Protein AF-A0A812RB59-F1 (afdb_monomer)

Secondary structure (DSSP, 8-state):
-HHHHHHHHHTTS---PPP-EEEEEEE-SEETTTEEEBTTT--EESHHHHHHHHHHHHSTTTEEEEEEE--HHHHEE-GGG-EE-HHHHTTS-SEESS-EEESSTHHHHEEEPPBS-SSPPPEEEEEEEETTEESS-TT---TT-EEEEEE-S-BTTB---SS-HHHHHT-EETTTTEEPPS--EEEEEEHHHHHHHHHHTTS-SEEEEEHHHHHHTS--SSB--SS-TTTT--BTTTEEEE----STTEEEEEBS-EEETTS-HHHHHHHHHHHHHTSHHHHHHHHHTT-TTTSPP-TTS-SS-----GGGS-TTT--SSSTTSEEPPPP-----------------S--SSTTTTHHHHTTS--TTSTTSSSS------------------------------------------------SSSSSTTSSSS---------EEEEEEE-SEETTTEEE-TTT--EESHHHHHHHHHHHHSTTTEEEEEEE--HHHHEE-GGG-EE-HHHHTTSSSEESS-EEESSTHHHHEEEPPBSS-S---EEEEEEEETTEESS-TT---TT-EEEEEE-SS-TT----SS-TTHHHH-EETTTTEEPPS--EEEEEESHHHHHHHHHTTS-SEEE--HHHHHHTS--SSS--SS-TTTTTTBTTTEEEEEEEE-TTEEEEEBS-EEETTS-HHHHHHHHHHHHHTSHHHHHHHHHTT-TTTSPP-TTS-SS-----GGGS-TTT--SSSTTSBPPPPP---------------------------S-TTSGGGTTTS--S--PPP-EEEEEEE-SSSTTTSEE-TTT--EESHHHHHHHHHHHHSTTTEEEEEEE--HHHHEE-GGG-EE-HHHHTTS-SEESS-EEESSTHHHHEEEPPBS-SSPPPEEEEEEEETTEESS-TT---TT-EEEEEE-SSBTTB---SS-GGGGGT-EETTTTEEPPS-SEEEEEESHHHHHHHHHHTS-SEEEEEHHHHHHTT--SSS---S-TTTTTTBTTTEEEEE--TTTTEEEEEBS-EEETTS-HHHHHHHHHHHHHTSHHHHHHHHHTT-TTTSPP-TTS-SS-----GGGS-TTT--SSSTTSEEPPPP---------------SSSSSSSSSHHHHTS--

Radius of gyration: 36.66 Å; Cα contacts (8 Å, |Δi|>4): 2243; chains: 1; bounding box: 124×89×121 Å

Mean predicted aligned error: 21.42 Å

pLDDT: mean 76.42, std 22.03, range [22.69, 98.5]

Sequence (1145 aa):
MAQKLGLLLALQVLTASAAVTSYTFGQDIDYPPYASKNATSGELTGFAVELVKAMNAHCSATLNITVVETRWSDCWSSAGGGSLGALLDNGTLDACMTYTHTQGIRNDFADFSIGILDVNKAAGLLTLLENGMPKVDGHSDLNGKTVVDVGGWVLPSDKSNAPTADGLDFVTNKCLDQKYSSNYTLVVGDGNDAAMTMLRNGAADAMFVYADQAKNYQCDGTMVAAWNCTLWQGFGTEYAYVQTGQFGYVVNGTTLALSKKGTGVPEAINSCLAEVMATEAYYNACVKYDLVDSCYVNSFFPSSGIVIHEYNKETDEHSGDCSSGYCPCPATTTPTSTSLAQGFSIKALMGATLSFFVALLLKYIPASLLPIVNRIAESLPNRYVVAVDYQRGGKTAFTQPELAMPSGDFAAERGHRSHCSRAMAQKLGLLLALQVLTASAAVTSYTFGQDIDYPPYASKNATSGELTGFAVELVKAMNAHCSATLNITVVETRWSDCWSSAGGGSLGALLDNGTLDACMTYTHTQGIRNDFADFSIGILDVNKAAGLLTLLENGMPKVDGHSDLNGKTVVDVGGWVLPSDKSNAPTADGLDFVTNKCLDQKYSSNYTLVVGDGNDAAMTMLRNGAADAMFVYADQAKNYQCDGTMVAAWNCTLWQGFGTEYAYVQTGQFGYVVNGTTLALSKKGTGVPEAINSCLAEVMATEAYYNACVKYDLVDSCYVNSFFPSSGIVIHEYNKETDEHSGDCSSGYCPCPATTTPTSTSLAQGFSIKALMGHRSHCSRAMAQKLTLLLALQVLTASAAVTSYTFGQDIDYPPYASKNATSGELTGFAVELVKAMNAHCSATLNITVVETRWSDCWSSAGGGSLGALLDNGTLDACMTYTHTQGIRNDFADFSIGILDVNKAAGLLTLLENGMPKVDGHSDLNGKTVVDVGGWVLPSDKSNAPTADGLDFVTNKCLDQKYSSNYTLVVGDGNDAAMTMLRNGAADAMFVYADQAKNYQCDGTMVAAWNCTLWQGFGTEYAYVQTGQFGYVVNGTTLALSKKGTGVPEAINSCLAEVMATEAYYNACVKYDLVDSCYVNSFFPGSGIVIHEYNKETDEHSGDCSSGYCPCPATTTPTSTSLAQGFSIKALMGATLSFFVALLLA

Solvent-accessible surface area (backbone atoms only — not comparable to full-atom values): 66004 Å² total; per-residue (Å²): 112,72,74,65,56,55,56,61,63,64,73,74,76,80,78,79,73,66,76,57,47,70,46,37,32,30,35,49,48,72,50,68,59,47,23,22,34,40,65,84,80,68,45,81,35,33,45,56,50,51,50,48,53,44,34,39,64,74,36,52,73,49,37,40,70,46,81,41,87,33,56,53,44,36,46,32,26,46,64,95,80,53,46,68,3,66,36,32,68,71,61,76,22,58,24,27,47,68,42,64,39,44,61,65,74,57,65,80,53,33,41,62,27,62,46,68,30,61,54,53,73,29,38,27,35,37,16,45,35,59,97,63,39,58,73,52,48,31,77,57,44,47,65,77,34,34,35,20,31,30,28,6,71,61,50,106,87,54,41,14,77,49,80,50,84,67,38,59,76,43,26,42,20,67,59,68,78,35,60,55,48,91,53,43,45,81,43,70,16,62,5,66,62,40,21,51,48,31,38,75,72,62,77,16,53,25,29,49,45,50,44,55,55,72,57,61,47,45,70,85,76,78,58,51,72,81,61,62,45,76,80,42,59,46,65,23,70,49,26,30,35,26,51,32,24,62,54,63,33,48,75,48,22,38,11,59,30,42,21,47,53,91,68,58,56,37,77,72,41,39,64,51,49,53,56,39,52,64,35,61,67,37,46,52,37,24,60,73,56,77,30,65,63,30,36,62,85,39,90,70,53,75,91,63,83,73,76,71,48,81,51,72,54,58,48,82,72,42,74,79,67,24,62,85,20,50,32,33,54,71,82,84,78,77,80,82,81,81,86,82,90,83,89,85,90,79,98,70,85,89,92,84,68,73,74,64,60,62,66,59,66,75,73,77,72,76,97,82,69,86,88,80,85,84,76,77,82,82,80,86,86,88,86,84,91,80,90,87,82,92,84,82,86,80,87,86,85,82,91,88,88,88,86,88,84,85,86,88,84,89,85,86,86,89,83,84,87,76,91,79,83,92,87,86,89,83,83,74,89,79,76,83,84,80,76,90,72,82,77,76,65,73,59,48,71,44,39,32,29,33,47,50,68,53,71,57,46,26,21,39,39,73,84,79,68,45,82,35,35,43,55,52,53,49,48,54,46,35,38,64,74,36,53,74,48,36,42,71,44,81,43,85,39,54,49,41,36,45,33,25,48,61,97,78,52,48,67,3,67,36,30,68,70,59,77,21,58,24,27,46,68,43,62,39,47,58,61,68,58,65,78,54,32,39,64,28,63,52,69,24,39,86,50,75,12,28,36,35,39,16,45,36,58,96,61,39,57,74,50,46,37,79,58,44,48,66,78,35,34,37,21,30,24,29,2,53,73,49,105,87,44,51,8,69,53,74,57,80,68,29,59,77,50,26,53,40,75,67,69,76,36,59,53,48,87,54,44,45,81,44,72,16,68,7,68,64,42,20,50,48,30,39,75,73,60,77,14,54,27,29,49,46,50,36,55,54,71,57,66,50,44,69,86,76,81,60,60,71,83,63,63,45,74,78,46,59,48,63,23,70,48,26,30,34,25,44,37,32,37,45,57,29,53,73,45,15,35,14,59,29,41,22,45,53,91,67,57,56,38,75,71,41,37,66,52,49,55,57,39,50,62,35,62,68,39,48,51,40,24,60,74,55,77,31,63,69,38,38,66,85,39,93,72,55,71,88,67,79,73,74,71,51,76,41,58,34,43,25,80,76,44,75,78,66,23,62,86,20,51,27,33,47,67,81,81,78,70,85,76,77,89,79,91,81,88,88,87,90,84,94,82,86,88,80,90,86,82,88,88,92,88,88,73,93,82,67,66,88,72,62,79,82,76,69,95,64,83,86,69,66,75,57,48,69,43,40,31,30,34,46,58,81,53,71,61,48,24,21,48,40,83,84,81,68,46,81,34,36,46,56,50,52,49,47,53,47,36,38,66,74,36,54,68,49,37,41,71,45,79,41,85,37,56,56,41,35,47,32,25,52,62,96,82,54,45,68,4,66,35,30,69,72,60,77,22,58,26,26,46,68,42,64,40,45,58,58,73,59,65,80,50,33,40,62,28,63,47,68,26,62,48,54,69,26,32,28,32,39,16,45,37,60,98,62,39,57,75,49,44,33,76,56,45,45,66,77,34,34,36,18,27,29,30,2,70,70,49,105,86,48,51,8,69,52,82,56,67,71,34,51,66,62,16,39,25,67,58,66,79,37,55,36,47,84,53,43,45,81,45,72,15,65,8,66,64,42,19,51,45,30,37,75,73,63,76,15,57,26,27,50,46,48,40,58,56,71,59,66,48,48,57,94,76,88,68,76,71,90,64,60,42,79,79,42,58,44,64,24,69,49,25,31,34,29,46,25,23,46,56,64,40,55,74,44,21,35,13,60,32,40,22,45,55,92,69,58,54,37,75,70,43,40,63,54,50,55,56,41,52,65,35,61,69,39,50,52,43,23,60,74,60,78,29,64,63,32,35,61,87,41,95,74,54,73,96,72,80,75,68,72,52,78,52,75,50,55,38,82,72,41,76,78,66,22,62,86,18,48,28,32,49,69,79,81,75,70,80,76,77,76,79,89,80,84,84,92,74,97,82,80,86,92,77,79,78,76,68,65,68,60,60,71,76,77,111

Foldseek 3Di:
DVVVVVVVVVVPPPPPQAPADEFEEEAEAADPQAWHAFPPPRDIHHLLVLLLVLLCVQVVSHYHYHYDYDFQQLAKAPPPNIAGHVCQVVVVGQWYFFDFAFDPDLVVWWDFAFAQWPQFFFKFKKAWDDVLAGLQALPALQAAFEEEEFFGDDDPPGTDDDCDPVLLQLWAFPLVSGRRDPRHHYDYAPGDQRNLVCRVVVVGRIYIGTLVCLPVLCDPPRGDHPDDNVSSPQQLHTIATHRGGDDSGGDRHTGGTIHTPPSCPNVSCNVSSLVSLQDPSSVVSCVVRVNLVTGDDHLNRDPPDDDDDPSRDDLQPDDDSSNVRYDHHDDDDDDDDDDDDDDDDDDDDDDPDPVPVVVVVVPPDDPPPPPPPPDDDDDDDDYDDDDDDDDDDDDDDDDDDDDDDDDDDDDDDDDDDDDDDDDDDDPPPPPPPPPPDDPQADADEFEEEAEAADPQAWHAFPPPRDIHHLLVLLLVLLCVQVVSHYHYHYDYDDPQLAKAPPPNIDGHVCQSNVVGQFYFFDFAFDDDLVVWWDFAAAQWFLQFKKAKKAWDDVLHGLQALPALQAAFEEEEEFAPDDPVGTHDDLHPVLLQQWASPLVRHRRDPRHHYDYANHPQRNLVCRVVVVGRIYIGTLVCLVVLCDPPRHDHPDDNVSSPQQLHTMATAFAQGSRRGNGGTTGTIHTPPSCPNVSCNVSSVVSLQDPSSVVSCVVRVNLVTGDDHPNRDPPDDDDDPRRDGQQPDDDSSNVRHHHHDPDCPPDDDDDDDDDDDDDDDDDDDDDDDDPPPPPPPVVPPPPDDPQAPADEFEEEFEAADPQAWHADPPPRDIHHLLVLLLVLLCVQVVSHYHYHYDYDFPQLQKAPPPNIAGHVCQVVVVGQWYFFDFAWPDDLVVWWDFAFAQWPFAWFKFKKAWDDVLHGLQALPALQAAFEEEEFFAPDDPVGTHDDLDPVLQQQFQFQLNSHRRDPRHHYDYANGDQRRLVCRVVVVGRIYMHTLVCLVPLCCPPRGDHPDDNVSSPQQLHTMATRGTRTRRTGDRHTGGTIHTPPSCPSVSCNVSSVVSLQDPSSVVSCVVRVNLLTGDDHPNRDPDDDDQDPSSDDLCPDDDSSNVRHHHHPDPPPPPPPPPDDDDDPDDPPPPPPPPVVVVVPD

Structure (mmCIF, N/CA/C/O backbone):
data_AF-A0A812RB59-F1
#
_entry.id   AF-A0A812RB59-F1
#
loop_
_atom_site.group_PDB
_atom_site.id
_atom_site.type_symbol
_atom_site.label_atom_id
_atom_site.label_alt_id
_atom_site.label_comp_id
_atom_site.label_asym_id
_atom_site.label_entity_id
_atom_site.label_seq_id
_atom_site.pdbx_PDB_ins_code
_atom_site.Cartn_x
_atom_site.Cartn_y
_atom_site.Cartn_z
_atom_site.occupancy
_atom_site.B_iso_or_equiv
_atom_site.auth_seq_id
_atom_site.auth_comp_id
_atom_site.auth_asym_id
_atom_site.auth_atom_id
_atom_site.pdbx_PDB_model_num
ATOM 1 N N . MET A 1 1 ? 23.627 7.809 -60.919 1.00 45.88 1 MET A N 1
ATOM 2 C CA . MET A 1 1 ? 22.149 7.871 -61.028 1.00 45.88 1 MET A CA 1
ATOM 3 C C . MET A 1 1 ? 21.473 6.549 -60.674 1.00 45.88 1 MET A C 1
ATOM 5 O O . MET A 1 1 ? 20.635 6.590 -59.789 1.00 45.88 1 MET A O 1
ATOM 9 N N . ALA A 1 2 ? 21.848 5.398 -61.254 1.00 41.81 2 ALA A N 1
ATOM 10 C CA . ALA A 1 2 ? 21.181 4.107 -60.988 1.00 41.81 2 ALA A CA 1
ATOM 11 C C . ALA A 1 2 ? 20.983 3.755 -59.490 1.00 41.81 2 ALA A C 1
ATOM 13 O O . ALA A 1 2 ? 19.889 3.360 -59.102 1.00 41.81 2 ALA A O 1
ATOM 14 N N . GLN A 1 3 ? 21.979 3.997 -58.626 1.00 40.25 3 GLN A N 1
ATOM 15 C CA . GLN A 1 3 ? 21.856 3.762 -57.174 1.00 40.25 3 GLN A CA 1
ATOM 16 C C . GLN A 1 3 ? 20.818 4.651 -56.459 1.00 40.25 3 GLN A C 1
ATOM 18 O O . GLN A 1 3 ? 20.258 4.220 -55.459 1.00 40.25 3 GLN A O 1
ATOM 23 N N . LYS A 1 4 ? 20.508 5.858 -56.963 1.00 42.81 4 LYS A N 1
ATOM 24 C CA . LYS A 1 4 ? 19.442 6.701 -56.383 1.00 42.81 4 LYS A CA 1
ATOM 25 C C . LYS A 1 4 ? 18.036 6.250 -56.793 1.00 42.81 4 LYS A C 1
ATOM 27 O O . LYS A 1 4 ? 17.092 6.552 -56.079 1.00 42.81 4 LYS A O 1
ATOM 32 N N . LEU A 1 5 ? 17.896 5.523 -57.905 1.00 43.53 5 LEU A N 1
ATOM 33 C CA . LEU A 1 5 ? 16.599 5.004 -58.351 1.00 43.53 5 LEU A CA 1
ATOM 34 C C . LEU A 1 5 ? 16.226 3.701 -57.622 1.00 43.53 5 LEU A C 1
ATOM 36 O O . LEU A 1 5 ? 15.067 3.508 -57.276 1.00 43.53 5 LEU A O 1
ATOM 40 N N . GLY A 1 6 ? 17.215 2.850 -57.316 1.00 42.03 6 GLY A N 1
ATOM 41 C CA . GLY A 1 6 ? 17.001 1.645 -56.503 1.00 42.03 6 GLY A CA 1
ATOM 42 C C . GLY A 1 6 ? 16.567 1.943 -55.063 1.00 42.03 6 GLY A C 1
ATOM 43 O O . GLY A 1 6 ? 15.746 1.215 -54.515 1.00 42.03 6 GLY A O 1
ATOM 44 N N . LEU A 1 7 ? 17.055 3.042 -54.474 1.00 42.84 7 LEU A N 1
ATOM 45 C CA . LEU A 1 7 ? 16.700 3.429 -53.104 1.00 42.84 7 LEU A CA 1
ATOM 46 C C . LEU A 1 7 ? 15.263 3.974 -52.983 1.00 42.84 7 LEU A C 1
ATOM 48 O O . LEU A 1 7 ? 14.645 3.793 -51.942 1.00 42.84 7 LEU A O 1
ATOM 52 N N . LEU A 1 8 ? 14.706 4.588 -54.039 1.00 39.50 8 LEU A N 1
ATOM 53 C CA . LEU A 1 8 ? 13.307 5.041 -54.031 1.00 39.50 8 LEU A CA 1
ATOM 54 C C . LEU A 1 8 ? 12.297 3.898 -54.226 1.00 39.50 8 LEU A C 1
ATOM 56 O O . LEU A 1 8 ? 11.218 3.968 -53.652 1.00 39.50 8 LEU A O 1
ATOM 60 N N . LEU A 1 9 ? 12.625 2.847 -54.992 1.00 42.53 9 LEU A N 1
ATOM 61 C CA . LEU A 1 9 ? 11.716 1.698 -55.153 1.00 42.53 9 LEU A CA 1
ATOM 62 C C . LEU A 1 9 ? 11.728 0.743 -53.947 1.00 42.53 9 LEU A C 1
ATOM 64 O O . LEU A 1 9 ? 10.727 0.083 -53.691 1.00 42.53 9 LEU A O 1
ATOM 68 N N . ALA A 1 10 ? 12.827 0.674 -53.190 1.00 43.31 10 ALA A N 1
ATOM 69 C CA . ALA A 1 10 ? 12.895 -0.143 -51.975 1.00 43.31 10 ALA A CA 1
ATOM 70 C C . ALA A 1 10 ? 12.082 0.442 -50.800 1.00 43.31 10 ALA A C 1
ATOM 72 O O . ALA A 1 10 ? 11.704 -0.294 -49.894 1.00 43.31 10 ALA A O 1
ATOM 73 N N . LEU A 1 11 ? 11.777 1.746 -50.827 1.00 37.28 11 LEU A N 1
ATOM 74 C CA . LEU A 1 11 ? 11.075 2.456 -49.750 1.00 37.28 11 LEU A CA 1
ATO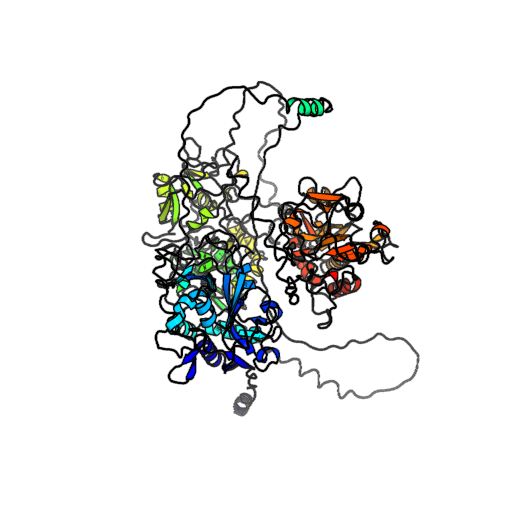M 75 C C . LEU A 1 11 ? 9.533 2.363 -49.834 1.00 37.28 11 LEU A C 1
ATOM 77 O O . LEU A 1 11 ? 8.844 3.018 -49.063 1.00 37.28 11 LEU A O 1
ATOM 81 N N . GLN A 1 12 ? 8.980 1.575 -50.767 1.00 40.56 12 GLN A N 1
ATOM 82 C CA . GLN A 1 12 ? 7.527 1.450 -50.994 1.00 40.56 12 GLN A CA 1
ATOM 83 C C . GLN A 1 12 ? 6.941 0.050 -50.709 1.00 40.56 12 GLN A C 1
ATOM 85 O O . GLN A 1 12 ? 5.789 -0.194 -51.053 1.00 40.56 12 GLN A O 1
ATOM 90 N N . VAL A 1 13 ? 7.701 -0.884 -50.115 1.00 41.31 13 VAL A N 1
ATOM 91 C CA . VAL A 1 13 ? 7.283 -2.308 -50.008 1.00 41.31 13 VAL A CA 1
ATOM 92 C C . VAL A 1 13 ? 7.338 -2.876 -48.573 1.00 41.31 13 VAL A C 1
ATOM 94 O O . VAL A 1 13 ? 7.102 -4.061 -48.371 1.00 41.31 13 VAL A O 1
ATOM 97 N N . LEU A 1 14 ? 7.601 -2.052 -47.551 1.00 41.84 14 LEU A N 1
ATOM 98 C CA . LEU A 1 14 ? 7.618 -2.484 -46.139 1.00 41.84 14 LEU A CA 1
ATOM 99 C C . LEU A 1 14 ? 6.769 -1.585 -45.227 1.00 41.84 14 LEU A C 1
ATOM 101 O O . LEU A 1 14 ? 7.211 -1.127 -44.180 1.00 41.84 14 LEU A O 1
ATOM 105 N N . THR A 1 15 ? 5.510 -1.388 -45.614 1.00 42.91 15 THR A N 1
ATOM 106 C CA . THR A 1 15 ? 4.421 -1.065 -44.680 1.00 42.91 15 THR A CA 1
ATOM 107 C C . THR A 1 15 ? 3.521 -2.291 -44.552 1.00 42.91 15 THR A C 1
ATOM 109 O O . THR A 1 15 ? 2.441 -2.349 -45.141 1.00 42.91 15 THR A O 1
ATOM 112 N N . ALA A 1 16 ? 3.984 -3.303 -43.816 1.00 45.66 16 ALA A N 1
ATOM 113 C CA . ALA A 1 16 ? 3.060 -4.276 -43.251 1.00 45.66 16 ALA A CA 1
ATOM 114 C C . ALA A 1 16 ? 2.273 -3.529 -42.168 1.00 45.66 16 ALA A C 1
ATOM 116 O O . ALA A 1 16 ? 2.843 -3.172 -41.139 1.00 45.66 16 ALA A O 1
ATOM 117 N N . SER A 1 17 ? 1.006 -3.209 -42.433 1.00 50.41 17 SER A N 1
ATOM 118 C CA . SER A 1 17 ? 0.134 -2.643 -41.406 1.00 50.41 17 SER A CA 1
ATOM 119 C C . SER A 1 17 ? 0.045 -3.642 -40.259 1.00 50.41 17 SER A C 1
ATOM 121 O O . SER A 1 17 ? -0.307 -4.801 -40.502 1.00 50.41 17 SER A O 1
ATOM 123 N N . ALA A 1 18 ? 0.326 -3.201 -39.031 1.00 57.66 18 ALA A N 1
ATOM 124 C CA . ALA A 1 18 ? -0.147 -3.924 -37.860 1.00 57.66 18 ALA A CA 1
ATOM 125 C C . ALA A 1 18 ? -1.654 -4.162 -38.043 1.00 57.66 18 ALA A C 1
ATOM 127 O O . ALA A 1 18 ? -2.373 -3.276 -38.515 1.00 57.66 18 ALA A O 1
ATOM 128 N N . ALA A 1 19 ? -2.118 -5.382 -37.776 1.00 74.44 19 ALA A N 1
ATOM 129 C CA . ALA A 1 19 ? -3.544 -5.652 -37.827 1.00 74.44 19 ALA A CA 1
ATOM 130 C C . ALA A 1 19 ? -4.200 -4.871 -36.684 1.00 74.44 19 ALA A C 1
ATOM 132 O O . ALA A 1 19 ? -3.809 -5.043 -35.534 1.00 74.44 19 ALA A O 1
ATOM 133 N N . VAL A 1 20 ? -5.157 -4.001 -37.010 1.00 88.06 20 VAL A N 1
ATOM 134 C CA . VAL A 1 20 ? -5.926 -3.260 -36.006 1.00 88.06 20 VAL A CA 1
ATOM 135 C C . VAL A 1 20 ? -6.795 -4.263 -35.256 1.00 88.06 20 VAL A C 1
ATOM 137 O O . VAL A 1 20 ? -7.718 -4.843 -35.838 1.00 88.06 20 VAL A O 1
ATOM 140 N N . THR A 1 21 ? -6.496 -4.483 -33.978 1.00 93.19 21 THR A N 1
ATOM 141 C CA . THR A 1 21 ? -7.306 -5.337 -33.110 1.00 93.19 21 THR A CA 1
ATOM 142 C C . THR A 1 21 ? -8.652 -4.659 -32.900 1.00 93.19 21 THR A C 1
ATOM 144 O O . THR A 1 21 ? -8.713 -3.470 -32.585 1.00 93.19 21 THR A O 1
ATOM 147 N N . SER A 1 22 ? -9.740 -5.393 -33.129 1.00 96.44 22 SER A N 1
ATOM 148 C CA . SER A 1 22 ? -11.097 -4.865 -32.994 1.00 96.44 22 SER A CA 1
ATOM 149 C C . SER A 1 22 ? -11.842 -5.562 -31.868 1.00 96.44 22 SER A C 1
ATOM 151 O O . SER A 1 22 ? -11.791 -6.786 -31.793 1.00 96.44 22 SER A O 1
ATOM 153 N N . TYR A 1 23 ? -12.557 -4.780 -31.061 1.00 98.06 23 TYR A N 1
ATOM 154 C CA . TYR A 1 23 ? -13.388 -5.258 -29.956 1.00 98.06 23 TYR A CA 1
ATOM 155 C C . TYR A 1 23 ? -14.808 -4.689 -30.048 1.00 98.06 23 TYR A C 1
ATOM 157 O O . TYR A 1 23 ? -15.018 -3.602 -30.590 1.00 98.06 23 TYR A O 1
ATOM 165 N N . THR A 1 24 ? -15.774 -5.404 -29.483 1.00 98.44 24 THR A N 1
ATOM 166 C CA . THR A 1 24 ? -17.179 -5.017 -29.349 1.00 98.44 24 THR A CA 1
ATOM 167 C C . THR A 1 24 ? -17.507 -4.873 -27.869 1.00 98.44 24 THR A C 1
ATOM 169 O O . THR A 1 24 ? -17.518 -5.859 -27.133 1.00 98.44 24 THR A O 1
ATOM 172 N N . PHE A 1 25 ? -17.744 -3.641 -27.423 1.00 98.31 25 PHE A N 1
ATOM 173 C CA . PHE A 1 25 ? -18.045 -3.326 -26.030 1.00 98.31 25 PHE A CA 1
ATOM 174 C C . PHE A 1 25 ? -19.545 -3.078 -25.844 1.00 98.31 25 PHE A C 1
ATOM 176 O O . PHE A 1 25 ? -20.143 -2.281 -26.570 1.00 98.31 25 PHE A O 1
ATOM 183 N N . GLY A 1 26 ? -20.146 -3.746 -24.861 1.00 97.06 26 GLY A N 1
ATOM 184 C CA . GLY A 1 26 ? -21.536 -3.533 -24.466 1.00 97.06 26 GLY A CA 1
ATOM 185 C C . GLY A 1 26 ? -21.689 -2.351 -23.508 1.00 97.06 26 GLY A C 1
ATOM 186 O O . GLY A 1 26 ? -20.922 -2.212 -22.554 1.00 97.06 26 GLY A O 1
ATOM 187 N N . GLN A 1 27 ? -22.698 -1.514 -23.738 1.00 93.69 27 GLN A N 1
ATOM 188 C CA . GLN A 1 27 ? -23.095 -0.434 -22.835 1.00 93.69 27 GLN A CA 1
ATOM 189 C C . GLN A 1 27 ? -24.631 -0.326 -22.763 1.00 93.69 27 GLN A C 1
ATOM 191 O O . GLN A 1 27 ? -25.301 -0.349 -23.798 1.00 93.69 27 GLN A O 1
ATOM 196 N N . ASP A 1 28 ? -25.166 -0.112 -21.558 1.00 89.50 28 ASP A N 1
ATOM 197 C CA . ASP A 1 28 ? -26.581 0.218 -21.330 1.00 89.50 28 ASP A CA 1
ATOM 198 C C . ASP A 1 28 ? -26.848 1.745 -21.383 1.00 89.50 28 ASP A C 1
ATOM 200 O O . ASP A 1 28 ? -25.983 2.548 -21.749 1.00 89.50 28 ASP A O 1
ATOM 204 N N . ILE A 1 29 ? -28.070 2.182 -21.082 1.00 87.81 29 ILE A N 1
ATOM 205 C CA . ILE A 1 29 ? -28.559 3.536 -21.398 1.00 87.81 29 ILE A CA 1
ATOM 206 C C . ILE A 1 29 ? -29.135 4.307 -20.205 1.00 87.81 29 ILE A C 1
ATOM 208 O O . ILE A 1 29 ? -29.661 5.409 -20.389 1.00 87.81 29 ILE A O 1
ATOM 212 N N . ASP A 1 30 ? -29.063 3.738 -19.009 1.00 79.44 30 ASP A N 1
ATOM 213 C CA . ASP A 1 30 ? -29.810 4.179 -17.833 1.00 79.44 30 ASP A CA 1
ATOM 214 C C . ASP A 1 30 ? -28.939 4.543 -16.621 1.00 79.44 30 ASP A C 1
ATOM 216 O O . ASP A 1 30 ? -29.489 4.942 -15.599 1.00 79.44 30 ASP A O 1
ATOM 220 N N . TYR A 1 31 ? -27.604 4.539 -16.752 1.00 83.00 31 TYR A N 1
ATOM 221 C CA . TYR A 1 31 ? -26.667 4.911 -15.684 1.00 83.00 31 TYR A CA 1
ATOM 222 C C . TYR A 1 31 ? -25.943 6.254 -15.948 1.00 83.00 31 TYR A C 1
ATOM 224 O O . TYR A 1 31 ? -24.748 6.282 -16.271 1.00 83.00 31 TYR A O 1
ATOM 232 N N . PRO A 1 32 ? -26.630 7.406 -15.814 1.00 84.00 32 PRO A N 1
ATOM 233 C CA . PRO A 1 32 ? -26.018 8.716 -16.002 1.00 84.00 32 PRO A CA 1
ATOM 234 C C . PRO A 1 32 ? -25.037 9.079 -14.867 1.00 84.00 32 PRO A C 1
ATOM 236 O O . PRO A 1 32 ? -25.250 8.677 -13.720 1.00 84.00 32 PRO A O 1
ATOM 239 N N . PRO A 1 33 ? -24.001 9.893 -15.152 1.00 89.44 33 PRO A N 1
ATOM 240 C CA . PRO A 1 33 ? -23.611 10.416 -16.469 1.00 89.44 33 PRO A CA 1
ATOM 241 C C . PRO A 1 33 ? -22.730 9.447 -17.293 1.00 89.44 33 PRO A C 1
ATOM 243 O O . PRO A 1 33 ? -22.260 9.798 -18.378 1.00 89.44 33 PRO A O 1
ATOM 246 N N . TYR A 1 34 ? -22.477 8.233 -16.798 1.00 90.50 34 TYR A N 1
ATOM 247 C CA . TYR A 1 34 ? -21.488 7.310 -17.367 1.00 90.50 34 TYR A CA 1
ATOM 248 C C . TYR A 1 34 ? -21.946 6.645 -18.667 1.00 90.50 34 TYR A C 1
ATOM 250 O O . TYR A 1 34 ? -21.155 6.548 -19.609 1.00 90.50 34 TYR A O 1
ATOM 258 N N . ALA A 1 35 ? -23.219 6.249 -18.723 1.00 89.62 35 ALA A N 1
ATOM 259 C CA . ALA A 1 35 ? -23.835 5.516 -19.818 1.00 89.62 35 ALA A CA 1
ATOM 260 C C . ALA A 1 35 ? -25.281 5.994 -20.044 1.00 89.62 35 ALA A C 1
ATOM 262 O O . ALA A 1 35 ? -26.127 5.883 -19.157 1.00 89.62 35 ALA A O 1
ATOM 263 N N . SER A 1 36 ? -25.573 6.574 -21.213 1.00 89.81 36 SER A N 1
ATOM 264 C CA . SER A 1 36 ? -26.914 7.079 -21.541 1.00 89.81 36 SER A CA 1
ATOM 265 C C . SER A 1 36 ? -27.175 7.191 -23.050 1.00 89.81 36 SER A C 1
ATOM 267 O O . SER A 1 36 ? -26.319 6.875 -23.881 1.00 89.81 36 SER A O 1
ATOM 269 N N . LYS A 1 37 ? -28.370 7.663 -23.431 1.00 90.62 37 LYS A N 1
ATOM 270 C CA . LYS A 1 37 ? -28.708 8.050 -24.812 1.00 90.62 37 LYS A CA 1
ATOM 271 C C . LYS A 1 37 ? -28.978 9.540 -24.945 1.00 90.62 37 LYS A C 1
ATOM 273 O O . LYS A 1 37 ? -29.681 10.142 -24.132 1.00 90.62 37 LYS A O 1
ATOM 278 N N . ASN A 1 38 ? -28.488 10.126 -26.036 1.00 87.94 38 ASN A N 1
ATOM 279 C CA . ASN A 1 38 ? -28.806 11.506 -26.383 1.00 87.94 38 ASN A CA 1
ATOM 280 C C . ASN A 1 38 ? -30.294 11.636 -26.761 1.00 87.94 38 ASN A C 1
ATOM 282 O O . ASN A 1 38 ? -30.758 10.980 -27.694 1.00 87.94 38 ASN A O 1
ATOM 286 N N . ALA A 1 39 ? -31.031 12.528 -26.093 1.00 80.62 39 ALA A N 1
ATOM 287 C CA . ALA A 1 39 ? -32.476 12.683 -26.292 1.00 80.62 39 ALA A CA 1
ATOM 288 C C . ALA A 1 39 ? -32.903 13.204 -27.676 1.00 80.62 39 ALA A C 1
ATOM 290 O O . ALA A 1 39 ? -34.080 13.119 -28.021 1.00 80.62 39 ALA A O 1
ATOM 291 N N . THR A 1 40 ? -31.971 13.734 -28.474 1.00 83.19 40 THR A N 1
ATOM 292 C CA . THR A 1 40 ? -32.242 14.245 -29.827 1.00 83.19 40 THR A CA 1
ATOM 293 C C . THR A 1 40 ? -31.765 13.293 -30.926 1.00 83.19 40 THR A C 1
ATOM 295 O O . THR A 1 40 ? -32.506 13.088 -31.886 1.00 83.19 40 THR A O 1
ATOM 298 N N . SER A 1 41 ? -30.559 12.715 -30.823 1.00 86.94 41 SER A N 1
ATOM 299 C CA . SER A 1 41 ? -30.027 11.803 -31.856 1.00 86.94 41 SER A CA 1
ATOM 300 C C . SER A 1 41 ? -30.356 10.325 -31.623 1.00 86.94 41 SER A C 1
ATOM 302 O O . SER A 1 41 ? -30.360 9.553 -32.578 1.00 86.94 41 SER A O 1
ATOM 304 N N . GLY A 1 42 ? -30.647 9.918 -30.382 1.00 88.06 42 GLY A N 1
ATOM 305 C CA . GLY A 1 42 ? -30.834 8.513 -29.998 1.00 88.06 42 GLY A CA 1
ATOM 306 C C . GLY A 1 42 ? -29.538 7.691 -29.939 1.00 88.06 42 GLY A C 1
ATOM 307 O O . GLY A 1 42 ? -29.589 6.502 -29.627 1.00 88.06 42 GLY A O 1
ATOM 308 N N . GLU A 1 43 ? -28.389 8.309 -30.225 1.00 93.38 43 GLU A N 1
ATOM 309 C CA . GLU A 1 43 ? -27.069 7.679 -30.162 1.00 93.38 43 GLU A CA 1
ATOM 310 C C . GLU A 1 43 ? -26.629 7.448 -28.710 1.00 93.38 43 GLU A C 1
ATOM 312 O O . GLU A 1 43 ? -26.991 8.212 -27.804 1.00 93.38 43 GLU A O 1
ATOM 317 N N . LEU A 1 44 ? -25.806 6.415 -28.507 1.00 94.50 44 LEU A N 1
ATOM 318 C CA . LEU A 1 44 ? -25.134 6.171 -27.233 1.00 94.50 44 LEU A CA 1
ATOM 319 C C . LEU A 1 44 ? -24.202 7.338 -26.893 1.00 94.50 44 LEU A C 1
ATOM 321 O O . LEU A 1 44 ? -23.451 7.845 -27.731 1.00 94.50 44 LEU A O 1
ATOM 325 N N . THR A 1 45 ? -24.261 7.757 -25.638 1.00 94.00 45 THR A N 1
ATOM 326 C CA . THR A 1 45 ? -23.463 8.834 -25.058 1.00 94.00 45 THR A CA 1
ATOM 327 C C . THR A 1 45 ? -23.166 8.497 -23.592 1.00 94.00 45 THR A C 1
ATOM 329 O O . THR A 1 45 ? -23.486 7.409 -23.113 1.00 94.00 45 THR A O 1
ATOM 332 N N . GLY A 1 46 ? -22.503 9.406 -22.890 1.00 93.19 46 GLY A N 1
ATOM 333 C CA . GLY A 1 46 ? -22.003 9.195 -21.536 1.00 93.19 46 GLY A CA 1
ATOM 334 C C . GLY A 1 46 ? -20.480 9.246 -21.504 1.00 93.19 46 GLY A C 1
ATOM 335 O O . GLY A 1 46 ? -19.821 9.266 -22.552 1.00 93.19 46 GLY A O 1
ATOM 336 N N . PHE A 1 47 ? -19.928 9.324 -20.297 1.00 95.50 47 PHE A N 1
ATOM 337 C CA . PHE A 1 47 ? -18.493 9.468 -20.056 1.00 95.50 47 PHE A CA 1
ATOM 338 C C . PHE A 1 47 ? -17.653 8.408 -20.783 1.00 95.50 47 PHE A C 1
ATOM 340 O O . PHE A 1 47 ? -16.722 8.745 -21.518 1.00 95.50 47 PHE A O 1
ATOM 347 N N . ALA A 1 48 ? -18.033 7.134 -20.672 1.00 94.94 48 ALA A N 1
ATOM 348 C CA . ALA A 1 48 ? -17.250 6.046 -21.249 1.00 94.94 48 ALA A CA 1
ATOM 349 C C . ALA A 1 48 ? -17.339 5.963 -22.784 1.00 94.94 48 ALA A C 1
ATOM 351 O O . ALA A 1 48 ? -16.380 5.538 -23.430 1.00 94.94 48 ALA A O 1
ATOM 352 N N . VAL A 1 49 ? -18.427 6.444 -23.401 1.00 96.69 49 VAL A N 1
ATOM 353 C CA . VAL A 1 49 ? -18.501 6.566 -24.869 1.00 96.69 49 VAL A CA 1
ATOM 354 C C . VAL A 1 49 ? -17.499 7.600 -25.382 1.00 96.69 49 VAL A C 1
ATOM 356 O O . VAL A 1 49 ? -16.887 7.388 -26.428 1.00 96.69 49 VAL A O 1
ATOM 359 N N . GLU A 1 50 ? -17.314 8.721 -24.677 1.00 97.12 50 GLU A N 1
ATOM 360 C CA . GLU A 1 50 ? -16.304 9.716 -25.070 1.00 97.12 50 GLU A CA 1
ATOM 361 C C . GLU A 1 50 ? -14.877 9.192 -24.872 1.00 97.12 50 GLU A C 1
ATOM 363 O O . GLU A 1 50 ? -14.033 9.435 -25.732 1.00 97.12 50 GLU A O 1
ATOM 368 N N . LEU A 1 51 ? -14.627 8.390 -23.830 1.00 97.19 51 LEU A N 1
ATOM 369 C CA . LEU A 1 51 ? -13.364 7.658 -23.673 1.00 97.19 51 LEU A CA 1
ATOM 370 C C . LEU A 1 51 ? -13.093 6.713 -24.850 1.00 97.19 51 LEU A C 1
ATOM 372 O O . LEU A 1 51 ? -12.031 6.799 -25.461 1.00 97.19 51 LEU A O 1
ATOM 376 N N . VAL A 1 52 ? -14.057 5.874 -25.243 1.00 97.81 52 VAL A N 1
ATOM 377 C CA . VAL A 1 52 ? -13.887 4.975 -26.399 1.00 97.81 52 VAL A CA 1
ATOM 378 C C . VAL A 1 52 ? -13.687 5.753 -27.706 1.00 97.81 52 VAL A C 1
ATOM 380 O O . VAL A 1 52 ? -12.841 5.383 -28.519 1.00 97.81 52 VAL A O 1
ATOM 383 N N . LYS A 1 53 ? -14.399 6.869 -27.915 1.00 97.12 53 LYS A N 1
ATOM 384 C CA . LYS A 1 53 ? -14.157 7.762 -29.064 1.00 97.12 53 LYS A CA 1
ATOM 385 C C . LYS A 1 53 ? -12.735 8.333 -29.049 1.00 97.12 53 LYS A C 1
ATOM 387 O O . LYS A 1 53 ? -12.098 8.373 -30.100 1.00 97.12 53 LYS A O 1
ATOM 392 N N . ALA A 1 54 ? -12.233 8.745 -27.884 1.00 97.12 54 ALA A N 1
ATOM 393 C CA . ALA A 1 54 ? -10.871 9.240 -27.729 1.00 97.12 54 ALA A CA 1
ATOM 394 C C . ALA A 1 54 ? -9.828 8.136 -27.982 1.00 97.12 54 ALA A C 1
ATOM 396 O O . ALA A 1 54 ? -8.881 8.378 -28.725 1.00 97.12 54 ALA A O 1
ATOM 397 N N . MET A 1 55 ? -10.039 6.911 -27.488 1.00 97.44 55 MET A N 1
ATOM 398 C CA . MET A 1 55 ? -9.177 5.746 -27.758 1.00 97.44 55 MET A CA 1
ATOM 399 C C . MET A 1 55 ? -9.155 5.368 -29.237 1.00 97.44 55 MET A C 1
ATOM 401 O O . MET A 1 55 ? -8.083 5.201 -29.811 1.00 97.44 55 MET A O 1
ATOM 405 N N . ASN A 1 56 ? -10.315 5.322 -29.895 1.00 96.94 56 ASN A N 1
ATOM 406 C CA . ASN A 1 56 ? -10.398 5.070 -31.334 1.00 96.94 56 ASN A CA 1
ATOM 407 C C . ASN A 1 56 ? -9.723 6.165 -32.169 1.00 96.94 56 ASN A C 1
ATOM 409 O O . ASN A 1 56 ? -9.252 5.884 -33.267 1.00 96.94 56 ASN A O 1
ATOM 413 N N . ALA A 1 57 ? -9.670 7.408 -31.683 1.00 95.69 57 ALA A N 1
ATOM 414 C CA . ALA A 1 57 ? -8.936 8.483 -32.343 1.00 95.69 57 ALA A CA 1
ATOM 415 C C . ALA A 1 57 ? -7.419 8.379 -32.096 1.00 95.69 57 ALA A C 1
ATOM 417 O O . ALA A 1 57 ? -6.638 8.448 -33.047 1.00 95.69 57 ALA A O 1
ATOM 418 N N . HIS A 1 58 ? -7.010 8.188 -30.838 1.00 93.31 58 HIS A N 1
ATOM 419 C CA . HIS A 1 58 ? -5.612 8.170 -30.398 1.00 93.31 58 HIS A CA 1
ATOM 420 C C . HIS A 1 58 ? -4.868 6.924 -30.901 1.00 93.31 58 HIS A C 1
ATOM 422 O O . HIS A 1 58 ? -3.812 7.025 -31.520 1.00 93.31 58 HIS A O 1
ATOM 428 N N . CYS A 1 59 ? -5.479 5.753 -30.729 1.00 92.75 59 CYS A N 1
ATOM 429 C CA . CYS A 1 59 ? -4.880 4.437 -30.954 1.00 92.75 59 CYS A CA 1
ATOM 430 C C . CYS A 1 59 ? -5.347 3.781 -32.267 1.00 92.75 59 CYS A C 1
ATOM 432 O O . CYS A 1 59 ? -5.204 2.574 -32.448 1.00 92.75 59 CYS A O 1
ATOM 434 N N . SER A 1 60 ? -5.877 4.567 -33.214 1.00 89.62 60 SER A N 1
ATOM 435 C CA . SER A 1 60 ? -6.438 4.106 -34.504 1.00 89.62 60 SER A CA 1
ATOM 436 C C . SER A 1 60 ? -5.526 3.196 -35.347 1.00 89.62 60 SER A C 1
ATOM 438 O O . SER A 1 60 ? -6.003 2.486 -36.233 1.00 89.62 60 SER A O 1
ATOM 440 N N . ALA A 1 61 ? -4.212 3.216 -35.104 1.00 86.25 61 ALA A N 1
ATOM 441 C CA . ALA A 1 61 ? -3.232 2.365 -35.777 1.00 86.25 61 ALA A CA 1
ATOM 442 C C . ALA A 1 61 ? -3.158 0.924 -35.228 1.00 86.25 61 ALA A C 1
ATOM 444 O O . ALA A 1 61 ? -2.589 0.058 -35.894 1.00 86.25 61 ALA A O 1
ATOM 445 N N . THR A 1 62 ? -3.699 0.666 -34.034 1.00 87.44 62 THR A N 1
ATOM 446 C CA . THR A 1 62 ? -3.583 -0.614 -33.310 1.00 87.44 62 THR A CA 1
ATOM 447 C C . THR A 1 62 ? -4.912 -1.122 -32.750 1.00 87.44 62 THR A C 1
ATOM 449 O O . THR A 1 62 ? -5.067 -2.334 -32.613 1.00 87.44 62 THR A O 1
ATOM 452 N N . LEU A 1 63 ? -5.873 -0.235 -32.474 1.00 94.06 63 LEU A N 1
ATOM 453 C CA . LEU A 1 63 ? -7.106 -0.533 -31.745 1.00 94.06 63 LEU A CA 1
ATOM 454 C C . LEU A 1 63 ? -8.350 0.071 -32.421 1.00 94.06 63 LEU A C 1
ATOM 456 O O . LEU A 1 63 ? -8.317 1.196 -32.921 1.00 94.06 63 LEU A O 1
ATOM 460 N N . ASN A 1 64 ? -9.461 -0.670 -32.401 1.00 97.00 64 ASN A N 1
ATOM 461 C CA . ASN A 1 64 ? -10.781 -0.215 -32.843 1.00 97.00 64 ASN A CA 1
ATOM 462 C C . ASN A 1 64 ? -11.897 -0.841 -31.982 1.00 97.00 64 ASN A C 1
ATOM 464 O O . ASN A 1 64 ? -12.253 -2.005 -32.155 1.00 97.00 64 ASN A O 1
ATOM 468 N N . ILE A 1 65 ? -12.476 -0.070 -31.068 1.00 98.12 65 ILE A N 1
ATOM 469 C CA . ILE A 1 65 ? -13.560 -0.504 -30.180 1.00 98.12 65 ILE A CA 1
ATOM 470 C C . ILE A 1 65 ? -14.906 -0.026 -30.743 1.00 98.12 65 ILE A C 1
ATOM 472 O O . ILE A 1 65 ? -15.141 1.170 -30.909 1.00 98.12 65 ILE A O 1
ATOM 476 N N . THR A 1 66 ? -15.824 -0.953 -31.002 1.00 98.12 66 THR A N 1
ATOM 477 C CA . THR A 1 66 ? -17.214 -0.655 -31.375 1.00 98.12 66 THR A CA 1
ATOM 478 C C . THR A 1 66 ? -18.092 -0.734 -30.132 1.00 98.12 66 THR A C 1
ATOM 480 O O . THR A 1 66 ? -18.163 -1.791 -29.517 1.00 98.12 66 THR A O 1
ATOM 483 N N . VAL A 1 67 ? -18.781 0.351 -29.770 1.00 98.12 67 VAL A N 1
ATOM 484 C CA . VAL A 1 67 ? -19.755 0.338 -28.661 1.00 98.12 67 VAL A CA 1
ATOM 485 C C . VAL A 1 67 ? -21.136 -0.031 -29.199 1.00 98.12 67 VAL A C 1
ATOM 487 O O . VAL A 1 67 ? -21.596 0.566 -30.176 1.00 98.12 67 VAL A O 1
ATOM 490 N N . VAL A 1 68 ? -21.804 -0.990 -28.560 1.00 97.69 68 VAL A N 1
ATOM 491 C CA . VAL A 1 68 ? -23.167 -1.426 -28.893 1.00 97.69 68 VAL A CA 1
ATOM 492 C C . VAL A 1 68 ? -24.092 -1.315 -27.685 1.00 97.69 68 VAL A C 1
ATOM 494 O O . VAL A 1 68 ? -23.671 -1.474 -26.542 1.00 97.69 68 VAL A O 1
ATOM 497 N N . GLU A 1 69 ? -25.372 -1.044 -27.946 1.00 95.31 69 GLU A N 1
ATOM 498 C CA . GLU A 1 69 ? -26.399 -1.047 -26.904 1.00 95.31 69 GLU A CA 1
ATOM 499 C C . GLU A 1 69 ? -26.581 -2.479 -26.401 1.00 95.31 69 GLU A C 1
ATOM 501 O O . GLU A 1 69 ? -26.753 -3.409 -27.191 1.00 95.31 69 GLU A O 1
ATOM 506 N N . THR A 1 70 ? -26.487 -2.670 -25.093 1.00 91.81 70 THR A N 1
ATOM 507 C CA . THR A 1 70 ? -26.488 -3.980 -24.441 1.00 91.81 70 THR A CA 1
ATOM 508 C C . THR A 1 70 ? -27.099 -3.840 -23.063 1.00 91.81 70 THR A C 1
ATOM 510 O O . THR A 1 70 ? -26.845 -2.848 -22.389 1.00 91.81 70 THR A O 1
ATOM 513 N N . ARG A 1 71 ? -27.873 -4.841 -22.639 1.00 85.12 71 ARG A N 1
ATOM 514 C CA . ARG A 1 71 ? -28.433 -4.855 -21.291 1.00 85.12 71 ARG A CA 1
ATOM 515 C C . ARG A 1 71 ? -27.382 -5.203 -20.256 1.00 85.12 71 ARG A C 1
ATOM 517 O O . ARG A 1 71 ? -26.590 -6.119 -20.464 1.00 85.12 71 ARG A O 1
ATOM 524 N N . TRP A 1 72 ? -27.477 -4.599 -19.083 1.00 82.75 72 TRP A N 1
ATOM 525 C CA . TRP A 1 72 ? -26.703 -4.998 -17.910 1.00 82.75 72 TRP A CA 1
ATOM 526 C C . TRP A 1 72 ? -26.699 -6.519 -17.646 1.00 82.75 72 TRP A C 1
ATOM 528 O O . TRP A 1 72 ? -25.643 -7.054 -17.301 1.00 82.75 72 TRP A O 1
ATOM 538 N N . SER A 1 73 ? -27.820 -7.221 -17.868 1.00 80.12 73 SER A N 1
ATOM 539 C CA . SER A 1 73 ? -27.939 -8.680 -17.679 1.00 80.12 73 SER A CA 1
ATOM 540 C C . SER A 1 73 ? -27.271 -9.535 -18.760 1.00 80.12 73 SER A C 1
ATOM 542 O O . SER A 1 73 ? -26.867 -10.670 -18.500 1.00 80.12 73 SER A O 1
ATOM 544 N N . ASP A 1 74 ? -27.074 -8.986 -19.960 1.00 87.56 74 ASP A N 1
ATOM 545 C CA . ASP A 1 74 ? -26.314 -9.627 -21.037 1.00 87.56 74 ASP A CA 1
ATOM 546 C C . ASP A 1 74 ? -24.792 -9.577 -20.781 1.00 87.56 74 ASP A C 1
ATOM 548 O O . ASP A 1 74 ? -24.033 -10.335 -21.391 1.00 87.56 74 ASP A O 1
ATOM 552 N N . CYS A 1 75 ? -24.361 -8.738 -19.833 1.00 89.88 75 CYS A N 1
ATOM 553 C CA . CYS A 1 75 ? -22.976 -8.542 -19.403 1.00 89.88 75 CYS A CA 1
ATOM 554 C C . CYS A 1 75 ? -22.643 -9.228 -18.068 1.00 89.88 75 CYS A C 1
ATOM 556 O O . CYS A 1 75 ? -21.631 -9.918 -17.954 1.00 89.88 75 CYS A O 1
ATOM 558 N N . TRP A 1 76 ? -23.507 -9.091 -17.062 1.00 86.56 76 TRP A N 1
ATOM 559 C CA . TRP A 1 76 ? -23.367 -9.713 -15.741 1.00 86.56 76 TRP A CA 1
ATOM 560 C C . TRP A 1 76 ? -24.750 -10.069 -15.204 1.00 86.56 76 TRP A C 1
ATOM 562 O O . TRP A 1 76 ? -25.632 -9.234 -15.294 1.00 86.56 76 TRP A O 1
ATOM 572 N N . SER A 1 77 ? -24.943 -11.237 -14.596 1.00 79.38 77 SER A N 1
ATOM 573 C CA . SER A 1 77 ? -26.200 -11.672 -13.970 1.00 79.38 77 SER A CA 1
ATOM 574 C C . SER A 1 77 ? -26.040 -11.773 -12.450 1.00 79.38 77 SER A C 1
ATOM 576 O O . SER A 1 77 ? -25.061 -12.346 -11.980 1.00 79.38 77 SER A O 1
ATOM 578 N N . SER A 1 78 ? -26.991 -11.262 -11.652 1.00 67.19 78 SER A N 1
ATOM 579 C CA . SER A 1 78 ? -27.005 -11.473 -10.187 1.00 67.19 78 SER A CA 1
ATOM 580 C C . SER A 1 78 ? -27.840 -12.686 -9.755 1.00 67.19 78 SER A C 1
ATOM 582 O O . SER A 1 78 ? -27.987 -12.964 -8.561 1.00 67.19 78 SER A O 1
ATOM 584 N N . ALA A 1 79 ? -28.373 -13.455 -10.710 1.00 60.66 79 ALA A N 1
ATOM 585 C CA . ALA A 1 79 ? -29.027 -14.721 -10.413 1.00 60.66 79 ALA A CA 1
ATOM 586 C C . ALA A 1 79 ? -28.028 -15.716 -9.791 1.00 60.66 79 ALA A C 1
ATOM 588 O O . ALA A 1 79 ? -26.925 -15.907 -10.294 1.00 60.66 79 ALA A O 1
ATOM 589 N N . GLY A 1 80 ? -28.427 -16.367 -8.693 1.00 58.03 80 GLY A N 1
ATOM 590 C CA . GLY A 1 80 ? -27.611 -17.394 -8.033 1.00 58.03 80 GLY A CA 1
ATOM 591 C C . GLY A 1 80 ? -26.384 -16.883 -7.267 1.00 58.03 80 GLY A C 1
ATOM 592 O O . GLY A 1 80 ? -25.569 -17.705 -6.874 1.00 58.03 80 GLY A O 1
ATOM 593 N N . GLY A 1 81 ? -26.259 -15.570 -7.043 1.00 57.75 81 GLY A N 1
ATOM 594 C CA . GLY A 1 81 ? -25.128 -14.945 -6.340 1.00 57.75 81 GLY A CA 1
ATOM 595 C C . GLY A 1 81 ? -24.210 -14.136 -7.259 1.00 57.75 81 GLY A C 1
ATOM 596 O O . GLY A 1 81 ? -23.648 -13.139 -6.826 1.00 57.75 81 GLY A O 1
ATOM 597 N N . GLY A 1 82 ? -24.135 -14.487 -8.544 1.00 74.25 82 GLY A N 1
ATOM 598 C CA . GLY A 1 82 ? -23.323 -13.774 -9.531 1.00 74.25 82 GLY A CA 1
ATOM 599 C C . GLY A 1 82 ? -22.818 -14.694 -10.640 1.00 74.25 82 GLY A C 1
ATOM 600 O O . GLY A 1 82 ? -22.399 -15.815 -10.373 1.00 74.25 82 GLY A O 1
ATOM 601 N N . SER A 1 83 ? -22.875 -14.243 -11.892 1.00 83.25 83 SER A N 1
ATOM 602 C CA . SER A 1 83 ? -22.292 -14.935 -13.051 1.00 83.25 83 SER A CA 1
ATOM 603 C C . SER A 1 83 ? -22.140 -13.983 -14.242 1.00 83.25 83 SER A C 1
ATOM 605 O O . SER A 1 83 ? -22.732 -12.904 -14.260 1.00 83.25 83 SER A O 1
ATOM 607 N N . LEU A 1 84 ? -21.369 -14.372 -15.263 1.00 87.19 84 LEU A N 1
ATOM 608 C CA . LEU A 1 84 ? -21.314 -13.619 -16.520 1.00 87.19 84 LEU A CA 1
ATOM 609 C C . LEU A 1 84 ? -22.680 -13.603 -17.215 1.00 87.19 84 LEU A C 1
ATOM 611 O O . LEU A 1 84 ? -23.396 -14.605 -17.249 1.00 87.19 84 LEU A O 1
ATOM 615 N N . GLY A 1 85 ? -23.018 -12.460 -17.806 1.00 89.88 85 GLY A N 1
ATOM 616 C CA . GLY A 1 85 ? -24.198 -12.321 -18.648 1.00 89.88 85 GLY A CA 1
ATOM 617 C C . GLY A 1 85 ? -24.034 -13.051 -19.981 1.00 89.88 85 GLY A C 1
ATOM 618 O O . GLY A 1 85 ? -22.920 -13.333 -20.431 1.00 89.88 85 GLY A O 1
ATOM 619 N N . ALA A 1 86 ? -25.155 -13.375 -20.624 1.00 90.88 86 ALA A N 1
ATOM 620 C CA . ALA A 1 86 ? -25.178 -14.329 -21.733 1.00 90.88 86 ALA A CA 1
ATOM 621 C C . ALA A 1 86 ? -24.327 -13.920 -22.950 1.00 90.88 86 ALA A C 1
ATOM 623 O O . ALA A 1 86 ? -23.780 -14.800 -23.616 1.00 90.88 86 ALA A O 1
ATOM 624 N N . LEU A 1 87 ? -24.217 -12.621 -23.259 1.00 94.94 87 LEU A N 1
ATOM 625 C CA . LEU A 1 87 ? -23.467 -12.125 -24.419 1.00 94.94 87 LEU A CA 1
ATOM 626 C C . LEU A 1 87 ? -21.969 -11.966 -24.135 1.00 94.94 87 LEU A C 1
ATOM 628 O O . LEU A 1 87 ? -21.168 -12.128 -25.056 1.00 94.94 87 LEU A O 1
ATOM 632 N N . LEU A 1 88 ? -21.588 -11.702 -22.882 1.00 94.50 88 LEU A N 1
ATOM 633 C CA . LEU A 1 88 ? -20.184 -11.693 -22.469 1.00 94.50 88 LEU A CA 1
ATOM 634 C C . LEU A 1 88 ? -19.640 -13.119 -22.270 1.00 94.50 88 LEU A C 1
ATOM 636 O O . LEU A 1 88 ? -18.519 -13.419 -22.676 1.00 94.50 88 LEU A O 1
ATOM 640 N N . ASP A 1 89 ? -20.440 -14.038 -21.718 1.00 94.75 89 ASP A N 1
ATOM 641 C CA . ASP A 1 89 ? -20.026 -15.433 -21.519 1.00 94.75 89 ASP A CA 1
ATOM 642 C C . ASP A 1 89 ? -19.766 -16.170 -22.844 1.00 94.75 89 ASP A C 1
ATOM 644 O O . ASP A 1 89 ? -18.789 -16.920 -22.971 1.00 94.75 89 ASP A O 1
ATOM 648 N N . ASN A 1 90 ? -20.621 -15.933 -23.847 1.00 94.56 90 ASN A N 1
ATOM 649 C CA . ASN A 1 90 ? -20.539 -16.586 -25.154 1.00 94.56 90 ASN A CA 1
ATOM 650 C C . ASN A 1 90 ? -19.599 -15.885 -26.161 1.00 94.56 90 ASN A C 1
ATOM 652 O O . ASN A 1 90 ? -19.432 -16.397 -27.270 1.00 94.56 90 ASN A O 1
ATOM 656 N N . GLY A 1 91 ? -18.994 -14.749 -25.790 1.00 93.50 91 GLY A N 1
ATOM 657 C CA . GLY A 1 91 ? -18.089 -13.974 -26.647 1.00 93.50 91 GLY A CA 1
ATOM 658 C C . GLY A 1 91 ? -18.768 -13.197 -27.784 1.00 93.50 91 GLY A C 1
ATOM 659 O O . GLY A 1 91 ? -18.125 -12.907 -28.789 1.00 93.50 91 GLY A O 1
ATOM 660 N N . THR A 1 92 ? -20.062 -12.872 -27.670 1.00 96.81 92 THR A N 1
ATOM 661 C CA . THR A 1 92 ? -20.721 -11.888 -28.557 1.00 96.81 92 THR A CA 1
ATOM 662 C C . THR A 1 92 ? -20.243 -10.467 -28.248 1.00 96.81 92 THR A C 1
ATOM 664 O O . THR A 1 92 ? -20.217 -9.615 -29.136 1.00 96.81 92 THR A O 1
ATOM 667 N N . LEU A 1 93 ? -19.864 -10.226 -26.994 1.00 97.69 93 LEU A N 1
ATOM 668 C CA . LEU A 1 93 ? -19.197 -9.023 -26.516 1.00 97.69 93 LEU A CA 1
ATOM 669 C C . LEU A 1 93 ? -17.812 -9.408 -26.006 1.00 97.69 93 LEU A C 1
ATOM 671 O O . LEU A 1 93 ? -17.658 -10.442 -25.358 1.00 97.69 93 LEU A O 1
ATOM 675 N N . ASP A 1 94 ? -16.824 -8.560 -26.269 1.00 98.31 94 ASP A N 1
ATOM 676 C CA . ASP A 1 94 ? -15.464 -8.735 -25.755 1.00 98.31 94 ASP A CA 1
ATOM 677 C C . ASP A 1 94 ? -15.339 -8.171 -24.330 1.00 98.31 94 ASP A C 1
ATOM 679 O O . ASP A 1 94 ? -14.623 -8.712 -23.489 1.00 98.31 94 ASP A O 1
ATOM 683 N N . ALA A 1 95 ? -16.078 -7.095 -24.042 1.00 97.88 95 ALA A N 1
ATOM 684 C CA . ALA A 1 95 ? -16.230 -6.531 -22.706 1.00 97.88 95 ALA A CA 1
ATOM 685 C C . ALA A 1 95 ? -17.541 -5.743 -22.571 1.00 97.88 95 ALA A C 1
ATOM 687 O O . ALA A 1 95 ? -18.234 -5.476 -23.555 1.00 97.88 95 ALA A O 1
ATOM 688 N N . CYS A 1 96 ? -17.850 -5.314 -21.351 1.00 96.31 96 CYS A N 1
ATOM 689 C CA . CYS A 1 96 ? -18.920 -4.374 -21.048 1.00 96.31 96 CYS A CA 1
ATOM 690 C C . CYS A 1 96 ? -18.422 -3.193 -20.209 1.00 96.31 96 CYS A C 1
ATOM 692 O O . CYS A 1 96 ? -17.506 -3.332 -19.401 1.00 96.31 96 CYS A O 1
ATOM 694 N N . MET A 1 97 ? -19.012 -2.017 -20.415 1.00 95.31 97 MET A N 1
ATOM 695 C CA . MET A 1 97 ? -18.451 -0.743 -19.960 1.00 95.31 97 MET A CA 1
ATOM 696 C C . MET A 1 97 ? -18.999 -0.249 -18.621 1.00 95.31 97 MET A C 1
ATOM 698 O O . MET A 1 97 ? -20.107 -0.588 -18.217 1.00 95.31 97 MET A O 1
ATOM 702 N N . THR A 1 98 ? -18.242 0.633 -17.960 1.00 91.00 98 THR A N 1
ATOM 703 C CA . THR A 1 98 ? -18.640 1.389 -16.747 1.00 91.00 98 THR A CA 1
ATOM 704 C C . THR A 1 98 ? -18.959 0.557 -15.499 1.00 91.00 98 THR A C 1
ATOM 706 O O . THR A 1 98 ? -19.652 1.026 -14.596 1.00 91.00 98 THR A O 1
ATOM 709 N N . TYR A 1 99 ? -18.409 -0.653 -15.397 1.00 88.81 99 TYR A N 1
ATOM 710 C CA . TYR A 1 99 ? -18.532 -1.477 -14.197 1.00 88.81 99 TYR A CA 1
ATOM 711 C C . TYR A 1 99 ? -17.582 -1.013 -13.092 1.00 88.81 99 TYR A C 1
ATOM 713 O O . TYR A 1 99 ? -16.377 -0.868 -13.312 1.00 88.81 99 TYR A O 1
ATOM 721 N N . THR A 1 100 ? -18.111 -0.855 -11.878 1.00 86.25 100 THR A N 1
ATOM 722 C CA . THR A 1 100 ? -17.285 -0.769 -10.669 1.00 86.25 100 THR A CA 1
ATOM 723 C C . THR A 1 100 ? -16.659 -2.135 -10.393 1.00 86.25 100 THR A C 1
ATOM 725 O O . THR A 1 100 ? -17.377 -3.126 -10.226 1.00 86.25 100 THR A O 1
ATOM 728 N N . HIS A 1 101 ? -15.330 -2.184 -10.323 1.00 85.38 101 HIS A N 1
ATOM 729 C CA . HIS A 1 101 ? -14.574 -3.346 -9.873 1.00 85.38 101 HIS A CA 1
ATOM 730 C C . HIS A 1 101 ? -14.704 -3.459 -8.353 1.00 85.38 101 HIS A C 1
ATOM 732 O O . HIS A 1 101 ? -13.993 -2.796 -7.598 1.00 85.38 101 HIS A O 1
ATOM 738 N N . THR A 1 102 ? -15.678 -4.251 -7.913 1.00 79.44 102 THR A N 1
ATOM 739 C CA . THR A 1 102 ? -15.959 -4.517 -6.499 1.00 79.44 102 THR A CA 1
ATOM 740 C C . THR A 1 102 ? -15.251 -5.780 -6.012 1.00 79.44 102 THR A C 1
ATOM 742 O O . THR A 1 102 ? -14.862 -6.643 -6.803 1.00 79.44 102 THR A O 1
ATOM 745 N N . GLN A 1 103 ? -15.115 -5.903 -4.695 1.00 71.50 103 GLN A N 1
ATOM 746 C CA . GLN A 1 103 ? -14.791 -7.171 -4.043 1.00 71.50 103 GLN A CA 1
ATOM 747 C C . GLN A 1 103 ? -15.924 -8.192 -4.267 1.00 71.50 103 GLN A C 1
ATOM 749 O O . GLN A 1 103 ? -17.001 -7.840 -4.758 1.00 71.50 103 GLN A O 1
ATOM 754 N N . GLY A 1 104 ? -15.653 -9.459 -3.947 1.00 73.69 104 GLY A N 1
ATOM 755 C CA . GLY A 1 104 ? -16.589 -10.569 -4.139 1.00 73.69 104 GLY A CA 1
ATOM 756 C C . GLY A 1 104 ? -16.491 -11.259 -5.505 1.00 73.69 104 GLY A C 1
ATOM 757 O O . GLY A 1 104 ? -15.507 -11.114 -6.240 1.00 73.69 104 GLY A O 1
ATOM 758 N N . ILE A 1 105 ? -17.547 -12.010 -5.831 1.00 75.12 105 ILE A N 1
ATOM 759 C CA . ILE A 1 105 ? -17.598 -13.079 -6.851 1.00 75.12 105 ILE A CA 1
ATOM 760 C C . ILE A 1 105 ? -17.249 -12.630 -8.287 1.00 75.12 105 ILE A C 1
ATOM 762 O O . ILE A 1 105 ? -16.916 -13.431 -9.160 1.00 75.12 105 ILE A O 1
ATOM 766 N N . ARG A 1 106 ? -17.307 -11.323 -8.578 1.00 81.00 106 ARG A N 1
ATOM 767 C CA . ARG A 1 106 ? -16.937 -10.779 -9.898 1.00 81.00 106 ARG A CA 1
ATOM 768 C C . ARG A 1 106 ? -15.495 -11.098 -10.285 1.00 81.00 106 ARG A C 1
ATOM 770 O O . ARG A 1 106 ? -15.234 -11.328 -11.463 1.00 81.00 106 ARG A O 1
ATOM 777 N N . ASN A 1 107 ? -14.597 -11.171 -9.306 1.00 82.38 107 ASN A N 1
ATOM 778 C CA . ASN A 1 107 ? -13.178 -11.467 -9.510 1.00 82.38 107 ASN A CA 1
ATOM 779 C C . ASN A 1 107 ? -12.917 -12.900 -9.993 1.00 82.38 107 ASN A C 1
ATOM 781 O O . ASN A 1 107 ? -11.864 -13.170 -10.570 1.00 82.38 107 ASN A O 1
ATOM 785 N N . ASP A 1 108 ? -13.864 -13.816 -9.800 1.00 84.81 108 ASP A N 1
ATOM 786 C CA . ASP A 1 108 ? -13.718 -15.222 -10.188 1.00 84.81 108 ASP A CA 1
ATOM 787 C C . ASP A 1 108 ? -14.074 -15.438 -11.662 1.00 84.81 108 ASP A C 1
ATOM 789 O O . ASP A 1 108 ? -13.533 -16.323 -12.326 1.00 84.81 108 ASP A O 1
ATOM 793 N N . PHE A 1 109 ? -14.937 -14.572 -12.195 1.00 86.00 109 PHE A N 1
ATOM 794 C CA . PHE A 1 109 ? -15.529 -14.690 -13.524 1.00 86.00 109 PHE A CA 1
ATOM 795 C C . PHE A 1 109 ? -15.043 -13.641 -14.533 1.00 86.00 109 PHE A C 1
ATOM 797 O O . PHE A 1 109 ? -15.108 -13.898 -15.741 1.00 86.00 109 PHE A O 1
ATOM 804 N N . ALA A 1 110 ? -14.565 -12.480 -14.076 1.00 90.50 110 ALA A N 1
ATOM 805 C CA . ALA A 1 110 ? -14.227 -11.347 -14.932 1.00 90.50 110 ALA A CA 1
ATOM 806 C C . ALA A 1 110 ? -12.856 -10.718 -14.639 1.00 90.50 110 ALA A C 1
ATOM 808 O O . ALA A 1 110 ? -12.455 -10.606 -13.483 1.00 90.50 110 ALA A O 1
ATOM 809 N N . ASP A 1 111 ? -12.198 -10.235 -15.699 1.00 92.38 111 ASP A N 1
ATOM 810 C CA . ASP A 1 111 ? -11.042 -9.334 -15.612 1.00 92.38 111 ASP A CA 1
ATOM 811 C C . ASP A 1 111 ? -11.464 -7.898 -15.946 1.00 92.38 111 ASP A C 1
ATOM 813 O O . ASP A 1 111 ? -12.304 -7.661 -16.825 1.00 92.38 111 ASP A O 1
ATOM 817 N N . PHE A 1 112 ? -10.838 -6.933 -15.277 1.00 94.25 112 PHE A N 1
ATOM 818 C CA . PHE A 1 112 ? -11.191 -5.518 -15.326 1.00 94.25 112 PHE A CA 1
ATOM 819 C C . PHE A 1 112 ? -10.060 -4.667 -15.923 1.00 94.25 112 PHE A C 1
ATOM 821 O O . PHE A 1 112 ? -8.882 -4.921 -15.670 1.00 94.25 112 PHE A O 1
ATOM 828 N N . SER A 1 113 ? -10.402 -3.625 -16.687 1.00 95.69 113 SER A N 1
ATOM 829 C CA . SER A 1 113 ? -9.438 -2.586 -17.079 1.00 95.69 113 SER A CA 1
ATOM 830 C C . SER A 1 113 ? -8.949 -1.788 -15.869 1.00 95.69 113 SER A C 1
ATOM 832 O O . SER A 1 113 ? -9.532 -1.862 -14.787 1.00 95.69 113 SER A O 1
ATOM 834 N N . ILE A 1 114 ? -7.945 -0.932 -16.076 1.00 92.12 114 ILE A N 1
ATOM 835 C CA . ILE A 1 114 ? -7.665 0.154 -15.126 1.00 92.12 114 ILE A CA 1
ATOM 836 C C . ILE A 1 114 ? -8.920 1.014 -14.886 1.00 92.12 114 ILE A C 1
ATOM 838 O O . ILE A 1 114 ? -9.801 1.112 -15.757 1.00 92.12 114 ILE A O 1
ATOM 842 N N . GLY A 1 115 ? -8.998 1.610 -13.695 1.00 92.06 115 GLY A N 1
ATOM 843 C CA . GLY A 1 115 ? -10.023 2.586 -13.347 1.00 92.06 115 GLY A CA 1
ATOM 844 C C . GLY A 1 115 ? -10.009 3.788 -14.294 1.00 92.06 115 GLY A C 1
ATOM 845 O O . GLY A 1 115 ? -8.970 4.175 -14.820 1.00 92.06 115 GLY A O 1
ATOM 846 N N . ILE A 1 116 ? -11.178 4.389 -14.509 1.00 94.00 116 ILE A N 1
ATOM 847 C CA . ILE A 1 116 ? -11.371 5.622 -15.294 1.00 94.00 116 ILE A CA 1
ATOM 848 C C . ILE A 1 116 ? -11.837 6.809 -14.439 1.00 94.00 116 ILE A C 1
ATOM 850 O O . ILE A 1 116 ? -12.076 7.891 -14.978 1.00 94.00 116 ILE A O 1
ATOM 854 N N . LEU A 1 117 ? -11.954 6.602 -13.125 1.00 89.50 117 LEU A N 1
ATOM 855 C CA . LEU A 1 117 ? -12.258 7.584 -12.084 1.00 89.50 117 LEU A CA 1
ATOM 856 C C . LEU A 1 117 ? -11.338 7.309 -10.885 1.00 89.50 117 LEU A C 1
ATOM 858 O O . LEU A 1 117 ? -11.151 6.144 -10.538 1.00 89.50 117 LEU A O 1
ATOM 862 N N . ASP A 1 118 ? -10.797 8.369 -10.293 1.00 77.81 118 ASP A N 1
ATOM 863 C CA . ASP A 1 118 ? -9.852 8.357 -9.165 1.00 77.81 118 ASP A CA 1
ATOM 864 C C . ASP A 1 118 ? -10.595 8.240 -7.832 1.00 77.81 118 ASP A C 1
ATOM 866 O O . ASP A 1 118 ? -10.311 7.378 -6.999 1.00 77.81 118 ASP A O 1
ATOM 870 N N . VAL A 1 119 ? -11.657 9.039 -7.683 1.00 64.62 119 VAL A N 1
ATOM 871 C CA . VAL A 1 119 ? -12.589 8.892 -6.569 1.00 64.62 119 VAL A CA 1
ATOM 872 C C . VAL A 1 119 ? -13.470 7.677 -6.837 1.00 64.62 119 VAL A C 1
ATOM 874 O O . VAL A 1 119 ? -14.351 7.664 -7.704 1.00 64.62 119 VAL A O 1
ATOM 877 N N . ASN A 1 120 ? -13.228 6.626 -6.058 1.00 67.62 120 ASN A N 1
ATOM 878 C CA . ASN A 1 120 ? -14.144 5.504 -5.936 1.00 67.62 120 ASN A CA 1
ATOM 879 C C . ASN A 1 120 ? -15.528 6.022 -5.523 1.00 67.62 120 ASN A C 1
ATOM 881 O O . ASN A 1 120 ? -15.649 6.921 -4.700 1.00 67.62 120 ASN A O 1
ATOM 885 N N . LYS A 1 121 ? -16.606 5.432 -6.042 1.00 75.12 121 LYS A N 1
ATOM 886 C CA . LYS A 1 121 ? -17.959 5.834 -5.629 1.00 75.12 121 LYS A CA 1
ATOM 887 C C . LYS A 1 121 ? -18.179 5.456 -4.164 1.00 75.12 121 LYS A C 1
ATOM 889 O O . LYS A 1 121 ? -17.967 4.302 -3.781 1.00 75.12 121 LYS A O 1
ATOM 894 N N . ALA A 1 122 ? -18.634 6.389 -3.334 1.00 77.38 122 ALA A N 1
ATOM 895 C CA . ALA A 1 122 ? -19.127 6.042 -2.004 1.00 77.38 122 ALA A CA 1
ATOM 896 C C . ALA A 1 122 ? -20.437 5.239 -2.139 1.00 77.38 122 ALA A C 1
ATOM 898 O O . ALA A 1 122 ? -21.266 5.550 -2.995 1.00 77.38 122 ALA A O 1
ATOM 899 N N . ALA A 1 123 ? -20.623 4.214 -1.301 1.00 80.00 123 ALA A N 1
ATOM 900 C CA . ALA A 1 123 ? -21.868 3.450 -1.197 1.00 80.00 123 ALA A CA 1
ATOM 901 C C . ALA A 1 123 ? -22.405 3.532 0.232 1.00 80.00 123 ALA A C 1
ATOM 903 O O . ALA A 1 123 ? -21.636 3.537 1.194 1.00 80.00 123 ALA A O 1
ATOM 904 N N . GLY A 1 124 ? -23.722 3.615 0.368 1.00 87.38 124 GLY A N 1
ATOM 905 C CA . GLY A 1 124 ? -24.366 3.973 1.623 1.00 87.38 124 GLY A CA 1
ATOM 906 C C . GLY A 1 124 ? -25.880 3.905 1.516 1.00 87.38 124 GLY A C 1
ATOM 907 O O . GLY A 1 124 ? -26.428 3.280 0.605 1.00 87.38 124 GLY A O 1
ATOM 908 N N . LEU A 1 125 ? -26.562 4.520 2.479 1.00 91.19 125 LEU A N 1
ATOM 909 C CA . LEU A 1 125 ? -27.974 4.262 2.733 1.00 91.19 125 LEU A CA 1
ATOM 910 C C . LEU A 1 125 ? -28.844 5.460 2.349 1.00 91.19 125 LEU A C 1
ATOM 912 O O . LEU A 1 125 ? -28.827 6.495 3.011 1.00 91.19 125 LEU A O 1
ATOM 916 N N . LEU A 1 126 ? -29.679 5.301 1.323 1.00 93.25 126 LEU A N 1
ATOM 917 C CA . LEU A 1 126 ? -30.843 6.160 1.128 1.00 93.25 126 LEU A CA 1
ATOM 918 C C . LEU A 1 126 ? -31.932 5.802 2.143 1.00 93.25 126 LEU A C 1
ATOM 920 O O . LEU A 1 126 ? -32.325 4.645 2.267 1.00 93.25 126 LEU A O 1
ATOM 924 N N . THR A 1 127 ? -32.461 6.799 2.845 1.00 95.50 127 THR A N 1
ATOM 925 C CA . THR A 1 127 ? -33.519 6.631 3.848 1.00 95.50 127 THR A CA 1
ATOM 926 C C . THR A 1 127 ? -34.549 7.753 3.757 1.00 95.50 127 THR A C 1
ATOM 928 O O . THR A 1 127 ? -34.238 8.862 3.322 1.00 95.50 127 THR A O 1
ATOM 931 N N . LEU A 1 128 ? -35.788 7.482 4.171 1.00 96.81 128 LEU A N 1
ATOM 932 C CA . LEU A 1 128 ? -36.813 8.522 4.290 1.00 96.81 128 LEU A CA 1
ATOM 933 C C . LEU A 1 128 ? -36.482 9.492 5.434 1.00 96.81 128 LEU A C 1
ATOM 935 O O . LEU A 1 128 ? -35.884 9.104 6.439 1.00 96.81 128 LEU A O 1
ATOM 939 N N . LEU A 1 129 ? -36.917 10.744 5.292 1.00 95.69 129 LEU A N 1
ATOM 940 C CA . LEU A 1 129 ? -36.826 11.767 6.331 1.00 95.69 129 LEU A CA 1
ATOM 941 C C . LEU A 1 129 ? -38.138 11.854 7.124 1.00 95.69 129 LEU A C 1
ATOM 943 O O . LEU A 1 129 ? -39.208 12.090 6.564 1.00 95.69 129 LEU A O 1
ATOM 947 N N . GLU A 1 130 ? -38.050 11.752 8.448 1.00 93.81 130 GLU A N 1
ATOM 948 C CA . GLU A 1 130 ? -39.148 12.015 9.378 1.00 93.81 130 GLU A CA 1
ATOM 949 C C . GLU A 1 130 ? -38.823 13.272 10.199 1.00 93.81 130 GLU A C 1
ATOM 951 O O . GLU A 1 130 ? -37.884 13.305 10.990 1.00 93.81 130 GLU A O 1
ATOM 956 N N . ASN A 1 131 ? -39.603 14.343 10.010 1.00 90.75 131 ASN A N 1
ATOM 957 C CA . ASN A 1 131 ? -39.364 15.665 10.620 1.00 90.75 131 ASN A CA 1
ATOM 958 C C . ASN A 1 131 ? -37.971 16.265 10.311 1.00 90.75 131 ASN A C 1
ATOM 960 O O . ASN A 1 131 ? -37.420 16.991 11.135 1.00 90.75 131 ASN A O 1
ATOM 964 N N . GLY A 1 132 ? -37.415 15.965 9.132 1.00 88.56 132 GLY A N 1
ATOM 965 C CA . GLY A 1 132 ? -36.079 16.406 8.709 1.00 88.56 132 GLY A CA 1
ATOM 966 C C . GLY A 1 132 ? -34.927 15.506 9.172 1.00 88.56 132 GLY A C 1
ATOM 967 O O . GLY A 1 132 ? -33.797 15.742 8.771 1.00 88.56 132 GLY A O 1
ATOM 968 N N . MET A 1 133 ? -35.197 14.459 9.959 1.00 90.94 133 MET A N 1
ATOM 969 C CA . MET A 1 133 ? -34.183 13.501 10.415 1.00 90.94 133 MET A CA 1
ATOM 970 C C . MET A 1 133 ? -34.275 12.177 9.639 1.00 90.94 133 MET A C 1
ATOM 972 O O . MET A 1 133 ? -35.388 11.734 9.349 1.00 90.94 133 MET A O 1
ATOM 976 N N . PRO A 1 134 ? -33.152 11.508 9.325 1.00 94.19 134 PRO A N 1
ATOM 977 C CA . PRO A 1 134 ? -33.156 10.199 8.673 1.00 94.19 134 PRO A CA 1
ATOM 978 C C . PRO A 1 134 ? -33.805 9.114 9.547 1.00 94.19 134 PRO A C 1
ATOM 980 O O . PRO A 1 134 ? -33.504 8.994 10.733 1.00 94.19 134 PRO A O 1
ATOM 983 N N . LYS A 1 135 ? -34.677 8.286 8.951 1.00 94.44 135 LYS A N 1
ATOM 984 C CA . LYS A 1 135 ? -35.332 7.139 9.617 1.00 94.44 135 LYS A CA 1
ATOM 985 C C . LYS A 1 135 ? -34.339 6.015 9.968 1.00 94.44 135 LYS A C 1
ATOM 987 O O . LYS A 1 135 ? -34.561 5.248 10.911 1.00 94.44 135 LYS A O 1
ATOM 992 N N . VAL A 1 136 ? -33.253 5.911 9.204 1.00 94.00 136 VAL A N 1
ATOM 993 C CA . VAL A 1 136 ? -32.070 5.082 9.475 1.00 94.00 136 VAL A CA 1
ATOM 994 C C . VAL A 1 136 ? -30.867 6.020 9.457 1.00 94.00 136 VAL A C 1
ATOM 996 O O . VAL A 1 136 ? -30.454 6.447 8.386 1.00 94.00 136 VAL A O 1
ATOM 999 N N . ASP A 1 137 ? -30.366 6.406 10.631 1.00 91.38 137 ASP A N 1
ATOM 1000 C CA . ASP A 1 137 ? -29.272 7.375 10.762 1.00 91.38 137 ASP A CA 1
ATOM 1001 C C . ASP A 1 137 ? -27.876 6.727 10.722 1.00 91.38 137 ASP A C 1
ATOM 1003 O O . ASP A 1 137 ? -27.734 5.505 10.629 1.00 91.38 137 ASP A O 1
ATOM 1007 N N . GLY A 1 138 ? -26.836 7.566 10.794 1.00 88.19 138 GLY A N 1
ATOM 1008 C CA . GLY A 1 138 ? -25.444 7.124 10.723 1.00 88.19 138 GLY A CA 1
ATOM 1009 C C . GLY A 1 138 ? -25.036 6.147 11.829 1.00 88.19 138 GLY A C 1
ATOM 1010 O O . GLY A 1 138 ? -24.168 5.313 11.614 1.00 88.19 138 GLY A O 1
ATOM 1011 N N . HIS A 1 139 ? -25.687 6.177 12.993 1.00 90.06 139 HIS A N 1
ATOM 1012 C CA . HIS A 1 139 ? -25.419 5.251 14.094 1.00 90.06 139 HIS A CA 1
ATOM 1013 C C . HIS A 1 139 ? -26.254 3.963 14.026 1.00 90.06 139 HIS A C 1
ATOM 1015 O O . HIS A 1 139 ? -26.251 3.183 14.981 1.00 90.06 139 HIS A O 1
ATOM 1021 N N . SER A 1 140 ? -26.971 3.700 12.928 1.00 91.38 140 SER A N 1
ATOM 1022 C CA . SER A 1 140 ? -27.649 2.419 12.750 1.00 91.38 140 SER A CA 1
ATOM 1023 C C . SER A 1 140 ? -26.666 1.313 12.356 1.00 91.38 140 SER A C 1
ATOM 1025 O O . SER A 1 140 ? -25.977 1.389 11.342 1.00 91.38 140 SER A O 1
ATOM 1027 N N . ASP A 1 141 ? -26.681 0.225 13.122 1.00 89.94 141 ASP A N 1
ATOM 1028 C CA . ASP A 1 141 ? -26.046 -1.055 12.793 1.00 89.94 141 ASP A CA 1
ATOM 1029 C C . ASP A 1 141 ? -26.907 -1.924 11.850 1.00 89.94 141 ASP A C 1
ATOM 1031 O O . ASP A 1 141 ? -26.583 -3.084 11.625 1.00 89.94 141 ASP A O 1
ATOM 1035 N N . LEU A 1 142 ? -28.020 -1.393 11.324 1.00 93.00 142 LEU A N 1
ATOM 1036 C CA . LEU A 1 142 ? -29.045 -2.095 10.532 1.00 93.00 142 LEU A CA 1
ATOM 1037 C C . LEU A 1 142 ? -29.758 -3.277 11.225 1.00 93.00 142 LEU A C 1
ATOM 1039 O O . LEU A 1 142 ? -30.594 -3.935 10.603 1.00 93.00 142 LEU A O 1
ATOM 1043 N N . ASN A 1 143 ? -29.532 -3.523 12.516 1.00 94.50 143 ASN A N 1
ATOM 1044 C CA . ASN A 1 143 ? -30.119 -4.658 13.227 1.00 94.50 143 ASN A CA 1
ATOM 1045 C C . ASN A 1 143 ? -31.663 -4.623 13.212 1.00 94.50 143 ASN A C 1
ATOM 1047 O O . ASN A 1 143 ? -32.303 -3.665 13.658 1.00 94.50 143 ASN A O 1
ATOM 1051 N N . GLY A 1 144 ? -32.271 -5.682 12.676 1.00 94.50 144 GLY A N 1
ATOM 1052 C CA . GLY A 1 144 ? -33.716 -5.829 12.502 1.00 94.50 144 GLY A CA 1
ATOM 1053 C C . GLY A 1 144 ? -34.340 -4.946 11.412 1.00 94.50 144 GLY A C 1
ATOM 1054 O O . GLY A 1 144 ? -35.567 -4.879 11.338 1.00 94.50 144 GLY A O 1
ATOM 1055 N N . LYS A 1 145 ? -33.540 -4.255 10.588 1.00 95.94 145 LYS A N 1
ATOM 1056 C CA . LYS A 1 145 ? -34.020 -3.410 9.481 1.00 95.94 145 LYS A CA 1
ATOM 1057 C C . LYS A 1 145 ? -34.236 -4.218 8.209 1.00 95.94 145 LYS A C 1
ATOM 1059 O O . LYS A 1 145 ? -33.581 -5.234 7.991 1.00 95.94 145 LYS A O 1
ATOM 1064 N N . THR A 1 146 ? -35.119 -3.737 7.338 1.00 96.00 146 THR A N 1
ATOM 1065 C CA . THR A 1 146 ? -35.178 -4.216 5.948 1.00 96.00 146 THR A CA 1
ATOM 1066 C C . THR A 1 146 ? -34.411 -3.255 5.048 1.00 96.00 146 THR A C 1
ATOM 1068 O O . THR A 1 146 ? -34.768 -2.081 4.970 1.00 96.00 146 THR A O 1
ATOM 1071 N N . VAL A 1 147 ? -33.377 -3.733 4.360 1.00 92.06 147 VAL A N 1
ATOM 1072 C CA . VAL A 1 147 ? -32.601 -2.939 3.396 1.00 92.06 147 VAL A CA 1
ATOM 1073 C C . VAL A 1 147 ? -32.921 -3.426 1.994 1.00 92.06 147 VAL A C 1
ATOM 1075 O O . VAL A 1 147 ? -32.914 -4.630 1.748 1.00 92.06 147 VAL A O 1
ATOM 1078 N N . VAL A 1 148 ? -33.220 -2.507 1.076 1.00 90.06 148 VAL A N 1
ATOM 1079 C CA . VAL A 1 148 ? -33.375 -2.838 -0.342 1.00 90.06 148 VAL A CA 1
ATOM 1080 C C . VAL A 1 148 ? -32.081 -2.565 -1.103 1.00 90.06 148 VAL A C 1
ATOM 1082 O O . VAL A 1 148 ? -31.651 -1.422 -1.223 1.00 90.06 148 VAL A O 1
ATOM 1085 N N . ASP A 1 149 ? -31.468 -3.624 -1.619 1.00 84.81 149 ASP A N 1
ATOM 1086 C CA . ASP A 1 149 ? -30.454 -3.523 -2.662 1.00 84.81 149 ASP A CA 1
ATOM 1087 C C . ASP A 1 149 ? -31.122 -3.197 -4.008 1.00 84.81 149 ASP A C 1
ATOM 1089 O O . ASP A 1 149 ? -32.251 -3.614 -4.314 1.00 84.81 149 ASP A O 1
ATOM 1093 N N . VAL A 1 150 ? -30.399 -2.443 -4.825 1.00 77.75 150 VAL A N 1
ATOM 1094 C CA . VAL A 1 150 ? -30.736 -2.143 -6.206 1.00 77.75 150 VAL A CA 1
ATOM 1095 C C . VAL A 1 150 ? -30.374 -3.352 -7.067 1.00 77.75 150 VAL A C 1
ATOM 1097 O O . VAL A 1 150 ? -29.324 -3.453 -7.697 1.00 77.75 150 VAL A O 1
ATOM 1100 N N . GLY A 1 151 ? -31.319 -4.279 -7.157 1.00 63.12 151 GLY A N 1
ATOM 1101 C CA . GLY A 1 151 ? -31.278 -5.409 -8.073 1.00 63.12 151 GLY A CA 1
ATOM 1102 C C . GLY A 1 151 ? -31.488 -5.020 -9.525 1.00 63.12 151 GLY A C 1
ATOM 1103 O O . GLY A 1 151 ? -32.430 -5.494 -10.147 1.00 63.12 151 GLY A O 1
ATOM 1104 N N . GLY A 1 152 ? -30.596 -4.202 -10.069 1.00 59.66 152 GLY A N 1
ATOM 1105 C CA . GLY A 1 152 ? -30.197 -4.347 -11.452 1.00 59.66 152 GLY A CA 1
ATOM 1106 C C . GLY A 1 152 ? -31.258 -4.190 -12.529 1.00 59.66 152 GLY A C 1
ATOM 1107 O O . GLY A 1 152 ? -31.715 -5.181 -13.085 1.00 59.66 152 GLY A O 1
ATOM 1108 N N . TRP A 1 153 ? -31.539 -2.938 -12.864 1.00 51.50 153 TRP A N 1
ATOM 1109 C CA . TRP A 1 153 ? -31.755 -2.486 -14.239 1.00 51.50 153 TRP A CA 1
ATOM 1110 C C . TRP A 1 153 ? -32.632 -3.319 -15.192 1.00 51.50 153 TRP A C 1
ATOM 1112 O O . TRP A 1 153 ? -32.330 -3.523 -16.363 1.00 51.50 153 TRP A O 1
ATOM 1122 N N . VAL A 1 154 ? -33.803 -3.673 -14.665 1.00 35.56 154 VAL A N 1
ATOM 1123 C CA . VAL A 1 154 ? -35.117 -3.669 -15.326 1.00 35.56 154 VAL A CA 1
ATOM 1124 C C . VAL A 1 154 ? -35.273 -4.496 -16.609 1.00 35.56 154 VAL A C 1
ATOM 1126 O O . VAL A 1 154 ? -35.266 -3.994 -17.732 1.00 35.56 154 VAL A O 1
ATOM 1129 N N . LEU A 1 155 ? -35.738 -5.727 -16.410 1.00 35.31 155 LEU A N 1
ATOM 1130 C CA . LEU A 1 155 ? -37.116 -6.098 -16.775 1.00 35.31 155 LEU A CA 1
ATOM 1131 C C . LEU A 1 155 ? -37.585 -7.207 -15.805 1.00 35.31 155 LEU A C 1
ATOM 1133 O O . LEU A 1 155 ? -36.738 -7.958 -15.335 1.00 35.31 155 LEU A O 1
ATOM 1137 N N . PRO A 1 156 ? -38.903 -7.437 -15.591 1.00 41.91 156 PRO A N 1
ATOM 1138 C CA . PRO A 1 156 ? -39.435 -8.327 -14.534 1.00 41.91 156 PRO A CA 1
ATOM 1139 C C . PRO A 1 156 ? -39.037 -9.818 -14.553 1.00 41.91 156 PRO A C 1
ATOM 1141 O O . PRO A 1 156 ? -39.600 -10.619 -13.803 1.00 41.91 156 PRO A O 1
ATOM 1144 N N . SER A 1 157 ? -38.136 -10.222 -15.445 1.00 45.53 157 SER A N 1
ATOM 1145 C CA . SER A 1 157 ? -37.587 -11.568 -15.591 1.00 45.53 157 SER A CA 1
ATOM 1146 C C . SER A 1 157 ? -36.075 -11.657 -15.357 1.00 45.53 157 SER A C 1
ATOM 1148 O O . SER A 1 157 ? -35.560 -12.770 -15.400 1.00 45.53 157 SER A O 1
ATOM 1150 N N . ASP A 1 158 ? -35.369 -10.540 -15.163 1.00 47.72 158 ASP A N 1
ATOM 1151 C CA . ASP A 1 158 ? -33.906 -10.484 -15.234 1.00 47.72 158 ASP A CA 1
ATOM 1152 C C . ASP A 1 158 ? -33.336 -9.499 -14.201 1.00 47.72 158 ASP A C 1
ATOM 1154 O O . ASP A 1 158 ? -33.948 -8.467 -13.948 1.00 47.72 158 ASP A O 1
ATOM 1158 N N . LYS A 1 159 ? -32.219 -9.840 -13.545 1.00 45.44 159 LYS A N 1
ATOM 1159 C CA . LYS A 1 159 ? -31.706 -9.111 -12.366 1.00 45.44 159 LYS A CA 1
ATOM 1160 C C . LYS A 1 159 ? -30.187 -8.980 -12.421 1.00 45.44 159 LYS A C 1
ATOM 1162 O O . LYS A 1 159 ? -29.510 -10.009 -12.383 1.00 45.44 159 LYS A O 1
ATOM 1167 N N . SER A 1 160 ? -29.653 -7.752 -12.426 1.00 45.19 160 SER A N 1
ATOM 1168 C CA . SER A 1 160 ? -28.198 -7.511 -12.279 1.00 45.19 160 SER A CA 1
ATOM 1169 C C . SER A 1 160 ? -27.731 -6.048 -12.301 1.00 45.19 160 SER A C 1
ATOM 1171 O O . SER A 1 160 ? -28.076 -5.317 -13.226 1.00 45.19 160 SER A O 1
ATOM 1173 N N . ASN A 1 161 ? -26.826 -5.692 -11.377 1.00 51.72 161 ASN A N 1
ATOM 1174 C CA . ASN A 1 161 ? -25.928 -4.513 -11.392 1.00 51.72 161 ASN A CA 1
ATOM 1175 C C . ASN A 1 161 ? -26.334 -3.255 -10.603 1.00 51.72 161 ASN A C 1
ATOM 1177 O O . ASN A 1 161 ? -26.470 -2.167 -11.154 1.00 51.72 161 ASN A O 1
ATOM 1181 N N . ALA A 1 162 ? -26.318 -3.386 -9.279 1.00 50.94 162 ALA A N 1
ATOM 1182 C CA . ALA A 1 162 ? -25.736 -2.371 -8.393 1.00 50.94 162 ALA A CA 1
ATOM 1183 C C . ALA A 1 162 ? -24.690 -3.068 -7.477 1.00 50.94 162 ALA A C 1
ATOM 1185 O O . ALA A 1 162 ? -24.261 -4.164 -7.872 1.00 50.94 162 ALA A O 1
ATOM 1186 N N . PRO A 1 163 ? -24.181 -2.494 -6.358 1.00 50.12 163 PRO A N 1
ATOM 1187 C CA . PRO A 1 163 ? -23.295 -3.252 -5.475 1.00 50.12 163 PRO A CA 1
ATOM 1188 C C . PRO A 1 163 ? -24.097 -4.413 -4.884 1.00 50.12 163 PRO A C 1
ATOM 1190 O O . PRO A 1 163 ? -25.077 -4.194 -4.186 1.00 50.12 163 PRO A O 1
ATOM 1193 N N . THR A 1 164 ? -23.714 -5.639 -5.234 1.00 53.12 164 THR A N 1
ATOM 1194 C CA . THR A 1 164 ? -24.462 -6.852 -4.899 1.00 53.12 164 THR A CA 1
ATOM 1195 C C . THR A 1 164 ? -24.551 -7.068 -3.383 1.00 53.12 164 THR A C 1
ATOM 1197 O O . THR A 1 164 ? -23.906 -6.371 -2.604 1.00 53.12 164 THR A O 1
ATOM 1200 N N . ALA A 1 165 ? -25.386 -8.019 -2.952 1.00 53.84 165 ALA A N 1
ATOM 1201 C CA . ALA A 1 165 ? -25.661 -8.294 -1.537 1.00 53.84 165 ALA A CA 1
ATOM 1202 C C . ALA A 1 165 ? -24.403 -8.431 -0.652 1.00 53.84 165 ALA A C 1
ATOM 1204 O O . ALA A 1 165 ? -24.410 -7.971 0.486 1.00 53.84 165 ALA A O 1
ATOM 1205 N N . ASP A 1 166 ? -23.340 -9.011 -1.210 1.00 57.31 166 ASP A N 1
ATOM 1206 C CA . ASP A 1 166 ? -21.999 -9.144 -0.631 1.00 57.31 166 ASP A CA 1
ATOM 1207 C C . ASP A 1 166 ? -21.308 -7.790 -0.380 1.00 57.31 166 ASP A C 1
ATOM 1209 O O . ASP A 1 166 ? -20.626 -7.600 0.624 1.00 57.31 166 ASP A O 1
ATOM 1213 N N . GLY A 1 167 ? -21.537 -6.803 -1.247 1.00 66.31 167 GLY A N 1
ATOM 1214 C CA . GLY A 1 167 ? -20.997 -5.449 -1.146 1.00 66.31 167 GLY A CA 1
ATOM 1215 C C . GLY A 1 167 ? -21.310 -4.740 0.174 1.00 66.31 167 GLY A C 1
ATOM 1216 O O . GLY A 1 167 ? -20.471 -3.978 0.649 1.00 66.31 167 GLY A O 1
ATOM 1217 N N . LEU A 1 168 ? -22.476 -4.991 0.783 1.00 75.88 168 LEU A N 1
ATOM 1218 C CA . LEU A 1 168 ? -22.852 -4.390 2.070 1.00 75.88 168 LEU A CA 1
ATOM 1219 C C . LEU A 1 168 ? -22.080 -5.012 3.248 1.00 75.88 168 LEU A C 1
ATOM 1221 O O . LEU A 1 168 ? -21.728 -4.298 4.186 1.00 75.88 168 LEU A O 1
ATOM 1225 N N . ASP A 1 169 ? -21.739 -6.300 3.166 1.00 73.81 169 ASP A N 1
ATOM 1226 C CA . ASP A 1 169 ? -20.966 -7.010 4.194 1.00 73.81 169 ASP A CA 1
ATOM 1227 C C . ASP A 1 169 ? -19.482 -6.593 4.204 1.00 73.81 169 ASP A C 1
ATOM 1229 O O . ASP A 1 169 ? -18.806 -6.714 5.230 1.00 73.81 169 ASP A O 1
ATOM 1233 N N . PHE A 1 170 ? -18.967 -6.030 3.104 1.00 73.19 170 PHE A N 1
ATOM 1234 C CA . PHE A 1 170 ? -17.639 -5.397 3.037 1.00 73.19 170 PHE A CA 1
ATOM 1235 C C . PHE A 1 170 ? -17.617 -3.938 3.537 1.00 73.19 170 PHE A C 1
ATOM 1237 O O . PHE A 1 170 ? -16.543 -3.345 3.659 1.00 73.19 170 PHE A O 1
ATOM 1244 N N . VAL A 1 171 ? -18.769 -3.331 3.847 1.00 77.19 171 VAL A N 1
ATOM 1245 C CA . VAL A 1 171 ? -18.842 -1.931 4.288 1.00 77.19 171 VAL A CA 1
ATOM 1246 C C . VAL A 1 171 ? -18.720 -1.799 5.810 1.00 77.19 171 VAL A C 1
ATOM 1248 O O . VAL A 1 171 ? -19.565 -2.256 6.579 1.00 77.19 171 VAL A O 1
ATOM 1251 N N . THR A 1 172 ? -17.695 -1.065 6.247 1.00 82.12 172 THR A N 1
ATOM 1252 C CA . THR A 1 172 ? -17.603 -0.520 7.609 1.00 82.12 172 THR A CA 1
ATOM 1253 C C . THR A 1 172 ? -18.444 0.751 7.721 1.00 82.12 172 THR A C 1
ATOM 1255 O O . THR A 1 172 ? -18.210 1.720 6.992 1.00 82.12 172 THR A O 1
ATOM 1258 N N . ASN A 1 173 ? -19.369 0.788 8.680 1.00 85.38 173 ASN A N 1
ATOM 1259 C CA . ASN A 1 173 ? -20.076 1.999 9.068 1.00 85.38 173 ASN A CA 1
ATOM 1260 C C . ASN A 1 173 ? -19.101 2.991 9.721 1.00 85.38 173 ASN A C 1
ATOM 1262 O O . ASN A 1 173 ? -18.743 2.863 10.893 1.00 85.38 173 ASN A O 1
ATOM 1266 N N . LYS A 1 174 ? -18.715 4.015 8.952 1.00 80.19 174 LYS A N 1
ATOM 1267 C CA . LYS A 1 174 ? -17.791 5.090 9.347 1.00 80.19 174 LYS A CA 1
ATOM 1268 C C . LYS A 1 174 ? -18.211 5.861 10.608 1.00 80.19 174 LYS A C 1
ATOM 1270 O O . LYS A 1 174 ? -17.337 6.321 11.329 1.00 80.19 174 LYS A O 1
ATOM 1275 N N . CYS A 1 175 ? -19.505 5.966 10.923 1.00 84.06 175 CYS A N 1
ATOM 1276 C CA . CYS A 1 175 ? -19.962 6.634 12.150 1.00 84.06 175 CYS A CA 1
ATOM 1277 C C . CYS A 1 175 ? -19.843 5.758 13.412 1.00 84.06 175 CYS A C 1
ATOM 1279 O O . CYS A 1 175 ? -19.973 6.272 14.521 1.00 84.06 175 CYS A O 1
ATOM 1281 N N . LEU A 1 176 ? -19.634 4.444 13.264 1.00 84.19 176 LEU A N 1
ATOM 1282 C CA . LEU A 1 176 ? -19.492 3.483 14.371 1.00 84.19 176 LEU A CA 1
ATOM 1283 C C . LEU A 1 176 ? -18.113 2.800 14.423 1.00 84.19 176 LEU A C 1
ATOM 1285 O O . LEU A 1 176 ? -17.823 2.111 15.403 1.00 84.19 176 LEU A O 1
ATOM 1289 N N . ASP A 1 177 ? -17.312 2.957 13.365 1.00 84.62 177 ASP A N 1
ATOM 1290 C CA . ASP A 1 177 ? -16.077 2.214 13.066 1.00 84.62 177 ASP A CA 1
ATOM 1291 C C . ASP A 1 177 ? -16.249 0.680 13.145 1.00 84.62 177 ASP A C 1
ATOM 1293 O O . ASP A 1 177 ? -15.409 -0.061 13.650 1.00 84.62 177 ASP A O 1
ATOM 1297 N N . GLN A 1 178 ? -17.409 0.191 12.692 1.00 84.19 178 GLN A N 1
ATOM 1298 C CA . GLN A 1 178 ? -17.836 -1.210 12.798 1.00 84.19 178 GLN A CA 1
ATOM 1299 C C . GLN A 1 178 ? -18.574 -1.645 11.527 1.00 84.19 178 GLN A C 1
ATOM 1301 O O . GLN A 1 178 ? -19.263 -0.835 10.909 1.00 84.19 178 GLN A O 1
ATOM 1306 N N . LYS A 1 179 ? -18.480 -2.925 11.139 1.00 84.75 179 LYS A N 1
ATOM 1307 C CA . LYS A 1 179 ? -19.390 -3.505 10.132 1.00 84.75 179 LYS A CA 1
ATOM 1308 C C . LYS A 1 179 ? -20.845 -3.401 10.611 1.00 84.75 179 LYS A C 1
ATOM 1310 O O . LYS A 1 179 ? -21.108 -3.349 11.814 1.00 84.75 179 LYS A O 1
ATOM 1315 N N . TYR A 1 180 ? -21.790 -3.421 9.676 1.00 85.56 180 TYR A N 1
ATOM 1316 C CA . TYR A 1 180 ? -23.199 -3.599 10.021 1.00 85.56 180 TYR A CA 1
ATOM 1317 C C . TYR A 1 180 ? -23.454 -4.945 10.714 1.00 85.56 180 TYR A C 1
ATOM 1319 O O . TYR A 1 180 ? -22.698 -5.906 10.571 1.00 85.56 180 TYR A O 1
ATOM 1327 N N . SER A 1 181 ? -24.549 -5.013 11.468 1.00 87.44 181 SER A N 1
ATOM 1328 C CA . SER A 1 181 ? -25.084 -6.266 11.993 1.00 87.44 181 SER A CA 1
ATOM 1329 C C . SER A 1 181 ? -25.401 -7.216 10.841 1.00 87.44 181 SER A C 1
ATOM 1331 O O . SER A 1 181 ? -25.986 -6.788 9.860 1.00 87.44 181 SER A O 1
ATOM 1333 N N . SER A 1 182 ? -25.150 -8.515 10.985 1.00 84.25 182 SER A N 1
ATOM 1334 C CA . SER A 1 182 ? -25.636 -9.531 10.035 1.00 84.25 182 SER A CA 1
ATOM 1335 C C . SER A 1 182 ? -27.145 -9.816 10.158 1.00 84.25 182 SER A C 1
ATOM 1337 O O . SER A 1 182 ? -27.694 -10.632 9.423 1.00 84.25 182 SER A O 1
ATOM 1339 N N . ASN A 1 183 ? -27.845 -9.154 11.090 1.00 89.00 183 ASN A N 1
ATOM 1340 C CA . ASN A 1 183 ? -29.265 -9.363 11.383 1.00 89.00 183 ASN A CA 1
ATOM 1341 C C . ASN A 1 183 ? -30.185 -8.315 10.716 1.00 89.00 183 ASN A C 1
ATOM 1343 O O . ASN A 1 183 ? -31.160 -7.869 11.325 1.00 89.00 183 ASN A O 1
ATOM 1347 N N . TYR A 1 184 ? -29.896 -7.901 9.478 1.00 90.12 184 TYR A N 1
ATOM 1348 C CA . TYR A 1 184 ? -30.866 -7.203 8.619 1.00 90.12 184 TYR A CA 1
ATOM 1349 C C . TYR A 1 184 ? -31.555 -8.180 7.659 1.00 90.12 184 TYR A C 1
ATOM 1351 O O . TYR A 1 184 ? -31.110 -9.300 7.428 1.00 90.12 184 TYR A O 1
ATOM 1359 N N . THR A 1 185 ? -32.676 -7.755 7.081 1.00 90.62 185 THR A N 1
ATOM 1360 C CA . THR A 1 185 ? -33.314 -8.450 5.958 1.00 90.62 185 THR A CA 1
ATOM 1361 C C . THR A 1 185 ? -32.952 -7.730 4.670 1.00 90.62 185 THR A C 1
ATOM 1363 O O . THR A 1 185 ? -33.445 -6.627 4.434 1.00 90.62 185 THR A O 1
ATOM 1366 N N . LEU A 1 186 ? -32.118 -8.341 3.824 1.00 85.06 186 LEU A N 1
ATOM 1367 C CA . LEU A 1 186 ? -31.898 -7.821 2.477 1.00 85.06 186 LEU A CA 1
ATOM 1368 C C . LEU A 1 186 ? -33.047 -8.234 1.555 1.00 85.06 186 LEU A C 1
ATOM 1370 O O . LEU A 1 186 ? -33.419 -9.406 1.468 1.00 85.06 186 LEU A O 1
ATOM 1374 N N . VAL A 1 187 ? -33.590 -7.262 0.836 1.00 86.25 187 VAL A N 1
ATOM 1375 C CA . VAL A 1 187 ? -34.516 -7.462 -0.279 1.00 86.25 187 VAL A CA 1
ATOM 1376 C C . VAL A 1 187 ? -33.941 -6.799 -1.525 1.00 86.25 187 VAL A C 1
ATOM 1378 O O . VAL A 1 187 ? -33.069 -5.946 -1.434 1.00 86.25 187 VAL A O 1
ATOM 1381 N N . VAL A 1 188 ? -34.402 -7.205 -2.703 1.00 79.44 188 VAL A N 1
ATOM 1382 C CA . VAL A 1 188 ? -33.795 -6.806 -3.980 1.00 79.44 188 VAL A CA 1
ATOM 1383 C C . VAL A 1 188 ? -34.881 -6.204 -4.868 1.00 79.44 188 VAL A C 1
ATOM 1385 O O . VAL A 1 188 ? -35.817 -6.910 -5.252 1.00 79.44 188 VAL A O 1
ATOM 1388 N N . GLY A 1 189 ? -34.781 -4.906 -5.160 1.00 78.69 189 GLY A N 1
ATOM 1389 C CA . GLY A 1 189 ? -35.681 -4.209 -6.084 1.00 78.69 189 GLY A CA 1
ATOM 1390 C C . GLY A 1 189 ? -35.253 -4.405 -7.540 1.00 78.69 189 GLY A C 1
ATOM 1391 O O . GLY A 1 189 ? -34.067 -4.360 -7.822 1.00 78.69 189 GLY A O 1
ATOM 1392 N N . ASP A 1 190 ? -36.200 -4.608 -8.458 1.00 75.31 190 ASP A N 1
ATOM 1393 C CA . ASP A 1 190 ? -35.971 -4.681 -9.917 1.00 75.31 190 ASP A CA 1
ATOM 1394 C C . ASP A 1 190 ? -35.560 -3.299 -10.480 1.00 75.31 190 ASP A C 1
ATOM 1396 O O . ASP A 1 190 ? -36.393 -2.503 -10.918 1.00 75.31 190 ASP A O 1
ATOM 1400 N N . GLY A 1 191 ? -34.271 -2.975 -10.349 1.00 75.31 191 GLY A N 1
ATOM 1401 C CA . GLY A 1 191 ? -33.680 -1.671 -10.662 1.00 75.31 191 GLY A CA 1
ATOM 1402 C C . GLY A 1 191 ? -34.017 -0.519 -9.699 1.00 75.31 191 GLY A C 1
ATOM 1403 O O . GLY A 1 191 ? -34.763 -0.655 -8.722 1.00 75.31 191 GLY A O 1
ATOM 1404 N N . ASN A 1 192 ? -33.442 0.651 -10.005 1.00 81.62 192 ASN A N 1
ATOM 1405 C CA . ASN A 1 192 ? -33.485 1.872 -9.190 1.00 81.62 192 ASN A CA 1
ATOM 1406 C C . ASN A 1 192 ? -34.907 2.273 -8.763 1.00 81.62 192 ASN A C 1
ATOM 1408 O O . ASN A 1 192 ? -35.156 2.528 -7.585 1.00 81.62 192 ASN A O 1
ATOM 1412 N N . ASP A 1 193 ? -35.860 2.291 -9.695 1.00 87.81 193 ASP A N 1
ATOM 1413 C CA . ASP A 1 193 ? -37.239 2.706 -9.415 1.00 87.81 193 ASP A CA 1
ATOM 1414 C C . ASP A 1 193 ? -38.007 1.730 -8.522 1.00 87.81 193 ASP A C 1
ATOM 1416 O O . ASP A 1 193 ? -38.826 2.159 -7.704 1.00 87.81 193 ASP A O 1
ATOM 1420 N N . ALA A 1 194 ? -37.771 0.423 -8.657 1.00 87.38 194 ALA A N 1
ATOM 1421 C CA . ALA A 1 194 ? -38.423 -0.570 -7.811 1.00 87.38 194 ALA A CA 1
ATOM 1422 C C . ALA A 1 194 ? -37.885 -0.492 -6.379 1.00 87.38 194 ALA A C 1
ATOM 1424 O O . ALA A 1 194 ? -38.676 -0.453 -5.435 1.00 87.38 194 ALA A O 1
ATOM 1425 N N . ALA A 1 195 ? -36.563 -0.375 -6.218 1.00 90.00 195 ALA A N 1
ATOM 1426 C CA . ALA A 1 195 ? -35.929 -0.153 -4.923 1.00 90.00 195 ALA A CA 1
ATOM 1427 C C . ALA A 1 195 ? -36.418 1.154 -4.267 1.00 90.00 195 ALA A C 1
ATOM 1429 O O . ALA A 1 195 ? -36.882 1.139 -3.125 1.00 90.00 195 ALA A O 1
ATOM 1430 N N . MET A 1 196 ? -36.462 2.261 -5.016 1.00 92.62 196 MET A N 1
ATOM 1431 C CA . MET A 1 196 ? -36.984 3.539 -4.517 1.00 92.62 196 MET A CA 1
ATOM 1432 C C . MET A 1 196 ? -38.485 3.475 -4.183 1.00 92.62 196 MET A C 1
ATOM 1434 O O . MET A 1 196 ? -38.944 4.078 -3.211 1.00 92.62 196 MET A O 1
ATOM 1438 N N . THR A 1 197 ? -39.269 2.695 -4.935 1.00 94.94 197 THR A N 1
ATOM 1439 C CA . THR A 1 197 ? -40.681 2.424 -4.619 1.00 94.94 197 THR A CA 1
ATOM 1440 C C . THR A 1 197 ? -40.822 1.642 -3.311 1.00 94.94 197 THR A C 1
ATOM 1442 O O . THR A 1 197 ? -41.706 1.960 -2.515 1.00 94.94 197 THR A O 1
ATOM 1445 N N . MET A 1 198 ? -39.956 0.652 -3.067 1.00 95.56 198 MET A N 1
ATOM 1446 C CA . MET A 1 198 ? -39.930 -0.138 -1.829 1.00 95.56 198 MET A CA 1
ATOM 1447 C C . MET A 1 198 ? -39.513 0.698 -0.615 1.00 95.56 198 MET A C 1
ATOM 1449 O O . MET A 1 198 ? -40.117 0.561 0.448 1.00 95.56 198 MET A O 1
ATOM 1453 N N . LEU A 1 199 ? -38.556 1.616 -0.774 1.00 96.00 199 LEU A N 1
ATOM 1454 C CA . LEU A 1 199 ? -38.226 2.595 0.263 1.00 96.00 199 LEU A CA 1
ATOM 1455 C C . LEU A 1 199 ? -39.432 3.504 0.560 1.00 96.00 199 LEU A C 1
ATOM 1457 O O . LEU A 1 199 ? -39.881 3.603 1.701 1.00 96.00 199 LEU A O 1
ATOM 1461 N N . ARG A 1 200 ? -40.019 4.126 -0.472 1.00 95.19 200 ARG A N 1
ATOM 1462 C CA . ARG A 1 200 ? -41.128 5.088 -0.320 1.00 95.19 200 ARG A CA 1
ATOM 1463 C C . ARG A 1 200 ? -42.426 4.499 0.219 1.00 95.19 200 ARG A C 1
ATOM 1465 O O . ARG A 1 200 ? -43.170 5.212 0.888 1.00 95.19 200 ARG A O 1
ATOM 1472 N N . ASN A 1 201 ? -42.741 3.243 -0.092 1.00 95.75 201 ASN A N 1
ATOM 1473 C CA . ASN A 1 201 ? -43.954 2.588 0.406 1.00 95.75 201 ASN A CA 1
ATOM 1474 C C . ASN A 1 201 ? -43.759 1.900 1.773 1.00 95.75 201 ASN A C 1
ATOM 1476 O O . ASN A 1 201 ? -44.727 1.371 2.321 1.00 95.75 201 ASN A O 1
ATOM 1480 N N . GLY A 1 202 ? -42.540 1.933 2.329 1.00 94.94 202 GLY A N 1
ATOM 1481 C CA . GLY A 1 202 ? -42.198 1.328 3.615 1.00 94.94 202 GLY A CA 1
ATOM 1482 C C . GLY A 1 202 ? -41.994 -0.190 3.581 1.00 94.94 202 GLY A C 1
ATOM 1483 O O . GLY A 1 202 ? -41.982 -0.808 4.642 1.00 94.94 202 GLY A O 1
ATOM 1484 N N . ALA A 1 203 ? -41.839 -0.800 2.400 1.00 96.00 203 ALA A N 1
ATOM 1485 C CA . ALA A 1 203 ? -41.399 -2.191 2.263 1.00 96.00 203 ALA A CA 1
ATOM 1486 C C . ALA A 1 203 ? -39.898 -2.375 2.562 1.00 96.00 203 ALA A C 1
ATOM 1488 O O . ALA A 1 203 ? -39.467 -3.503 2.789 1.00 96.00 203 ALA A O 1
ATOM 1489 N N . ALA A 1 204 ? -39.125 -1.286 2.586 1.00 96.25 204 ALA A N 1
ATOM 1490 C CA . ALA A 1 204 ? -37.770 -1.219 3.122 1.00 96.25 204 ALA A CA 1
ATOM 1491 C C . ALA A 1 204 ? -37.604 0.009 4.041 1.00 96.25 204 ALA A C 1
ATOM 1493 O O . ALA A 1 204 ? -38.306 1.011 3.899 1.00 96.25 204 ALA A O 1
ATOM 1494 N N . ASP A 1 205 ? -36.677 -0.074 4.996 1.00 96.94 205 ASP A N 1
ATOM 1495 C CA . ASP A 1 205 ? -36.283 1.017 5.897 1.00 96.94 205 ASP A CA 1
ATOM 1496 C C . ASP A 1 205 ? -35.178 1.903 5.305 1.00 96.94 205 ASP A C 1
ATOM 1498 O O . ASP A 1 205 ? -35.143 3.110 5.563 1.00 96.94 205 ASP A O 1
ATOM 1502 N N . ALA A 1 206 ? -34.288 1.293 4.521 1.00 95.19 206 ALA A N 1
ATOM 1503 C CA . ALA A 1 206 ? -33.209 1.946 3.792 1.00 95.19 206 ALA A CA 1
ATOM 1504 C C . ALA A 1 206 ? -32.971 1.254 2.439 1.00 95.19 206 ALA A C 1
ATOM 1506 O O . ALA A 1 206 ? -33.391 0.115 2.231 1.00 95.19 206 ALA A O 1
ATOM 1507 N N . MET A 1 207 ? -32.291 1.943 1.532 1.00 92.62 207 MET A N 1
ATOM 1508 C CA . MET A 1 207 ? -31.922 1.488 0.194 1.00 92.62 207 MET A CA 1
ATOM 1509 C C . MET A 1 207 ? -30.408 1.628 0.025 1.00 92.62 207 MET A C 1
ATOM 1511 O O . MET A 1 207 ? -29.883 2.725 0.207 1.00 92.62 207 MET A O 1
ATOM 1515 N N . PHE A 1 208 ? -29.708 0.540 -0.295 1.00 88.75 208 PHE A N 1
ATOM 1516 C CA . PHE A 1 208 ? -28.255 0.553 -0.477 1.00 88.75 208 PHE A CA 1
ATOM 1517 C C . PHE A 1 208 ? -27.913 0.947 -1.917 1.00 88.75 208 PHE A C 1
ATOM 1519 O O . PHE A 1 208 ? -28.429 0.355 -2.865 1.00 88.75 208 PHE A O 1
ATOM 1526 N N . VAL A 1 209 ? -27.117 2.005 -2.091 1.00 86.81 209 VAL A N 1
ATOM 1527 C CA . VAL A 1 209 ? -26.868 2.622 -3.405 1.00 86.81 209 VAL A CA 1
ATOM 1528 C C . VAL A 1 209 ? -25.591 3.475 -3.393 1.00 86.81 209 VAL A C 1
ATOM 1530 O O . VAL A 1 209 ? -25.095 3.842 -2.327 1.00 86.81 209 VAL A O 1
ATOM 1533 N N . TYR A 1 210 ? -25.063 3.822 -4.571 1.00 85.94 210 TYR A N 1
ATOM 1534 C CA . TYR A 1 210 ? -23.984 4.808 -4.703 1.00 85.94 210 TYR A CA 1
ATOM 1535 C C . TYR A 1 210 ? -24.470 6.246 -4.436 1.00 85.94 210 TYR A C 1
ATOM 1537 O O . TYR A 1 210 ? -25.581 6.621 -4.823 1.00 85.94 210 TYR A O 1
ATOM 1545 N N . ALA A 1 211 ? -23.621 7.061 -3.804 1.00 85.12 211 ALA A N 1
ATOM 1546 C CA . ALA A 1 211 ? -23.929 8.432 -3.376 1.00 85.12 211 ALA A CA 1
ATOM 1547 C C . ALA A 1 211 ? -24.332 9.377 -4.523 1.00 85.12 211 ALA A C 1
ATOM 1549 O O . ALA A 1 211 ? -25.183 10.259 -4.348 1.00 85.12 211 ALA A O 1
ATOM 1550 N N . ASP A 1 212 ? -23.731 9.185 -5.698 1.00 85.44 212 ASP A N 1
ATOM 1551 C CA . ASP A 1 212 ? -23.972 9.978 -6.902 1.00 85.44 212 ASP A CA 1
ATOM 1552 C C . ASP A 1 212 ? -25.369 9.718 -7.488 1.00 85.44 212 ASP A C 1
ATOM 1554 O O . ASP A 1 212 ? -26.040 10.644 -7.943 1.00 85.44 212 ASP A O 1
ATOM 1558 N N . GLN A 1 213 ? -25.878 8.484 -7.404 1.00 84.00 213 GLN A N 1
ATOM 1559 C CA . GLN A 1 213 ? -27.204 8.131 -7.923 1.00 84.00 213 GLN A CA 1
ATOM 1560 C C . GLN A 1 213 ? -28.338 8.876 -7.206 1.00 84.00 213 GLN A C 1
ATOM 1562 O O . GLN A 1 213 ? -29.294 9.309 -7.844 1.00 84.00 213 GLN A O 1
ATOM 1567 N N . ALA A 1 214 ? -28.233 9.123 -5.899 1.00 79.44 214 ALA A N 1
ATOM 1568 C CA . ALA A 1 214 ? -29.238 9.915 -5.187 1.00 79.44 214 ALA A CA 1
ATOM 1569 C C . ALA A 1 214 ? -29.450 11.311 -5.818 1.00 79.44 214 ALA A C 1
ATOM 1571 O O . ALA A 1 214 ? -30.571 11.833 -5.833 1.00 79.44 214 ALA A O 1
ATOM 1572 N N . LYS A 1 215 ? -28.376 11.877 -6.391 1.00 85.25 215 LYS A N 1
ATOM 1573 C CA . LYS A 1 215 ? -28.363 13.169 -7.076 1.00 85.25 215 LYS A CA 1
ATOM 1574 C C . LYS A 1 215 ? -28.671 13.068 -8.571 1.00 85.25 215 LYS A C 1
ATOM 1576 O O . LYS A 1 215 ? -29.519 13.809 -9.062 1.00 85.25 215 LYS A O 1
ATOM 1581 N N . ASN A 1 216 ? -28.026 12.148 -9.284 1.00 84.38 216 ASN A N 1
ATOM 1582 C CA . ASN A 1 216 ? -28.072 12.054 -10.750 1.00 84.38 216 ASN A CA 1
ATOM 1583 C C . ASN A 1 216 ? -29.442 11.609 -11.294 1.00 84.38 216 ASN A C 1
ATOM 1585 O O . ASN A 1 216 ? -29.736 11.783 -12.475 1.00 84.38 216 ASN A O 1
ATOM 1589 N N . TYR A 1 217 ? -30.305 11.073 -10.428 1.00 83.31 217 TYR A N 1
ATOM 1590 C CA . TYR A 1 217 ? -31.634 10.570 -10.785 1.00 83.31 217 TYR A CA 1
ATOM 1591 C C . TYR A 1 217 ? -32.709 11.654 -10.705 1.00 83.31 217 TYR A C 1
ATOM 1593 O O . TYR A 1 217 ? -33.832 11.470 -11.187 1.00 83.31 217 TYR A O 1
ATOM 1601 N N . GLN A 1 218 ? -32.349 12.823 -10.169 1.00 78.69 218 GLN A N 1
ATOM 1602 C CA . GLN A 1 218 ? -33.142 14.038 -10.261 1.00 78.69 218 GLN A CA 1
ATOM 1603 C C . GLN A 1 218 ? -33.158 14.528 -11.715 1.00 78.69 218 GLN A C 1
ATOM 1605 O O . GLN A 1 218 ? -32.283 15.280 -12.133 1.00 78.69 218 GLN A O 1
ATOM 1610 N N . CYS A 1 219 ? -34.156 14.104 -12.494 1.00 71.88 219 CYS A N 1
ATOM 1611 C CA . CYS A 1 219 ? -34.260 14.476 -13.905 1.00 71.88 219 CYS A CA 1
ATOM 1612 C C . CYS A 1 219 ? -34.243 16.000 -14.113 1.00 71.88 219 CYS A C 1
ATOM 1614 O O . CYS A 1 219 ? -35.170 16.705 -13.709 1.00 71.88 219 CYS A O 1
ATOM 1616 N N . ASP A 1 220 ? -33.228 16.478 -14.828 1.00 69.81 220 ASP A N 1
ATOM 1617 C CA . ASP A 1 220 ? -33.056 17.865 -15.271 1.00 69.81 220 ASP A CA 1
ATOM 1618 C C . ASP A 1 220 ? -33.763 18.161 -16.613 1.00 69.81 220 ASP A C 1
ATOM 1620 O O . ASP A 1 220 ? -34.037 19.314 -16.947 1.00 69.81 220 ASP A O 1
ATOM 1624 N N . GLY A 1 221 ? -34.088 17.107 -17.371 1.00 64.94 221 GLY A N 1
ATOM 1625 C CA . GLY A 1 221 ? -34.716 17.154 -18.691 1.00 64.94 221 GLY A CA 1
ATOM 1626 C C . GLY A 1 221 ? -33.749 17.104 -19.883 1.00 64.94 221 GLY A C 1
ATOM 1627 O O . GLY A 1 221 ? -34.205 17.299 -21.009 1.00 64.94 221 GLY A O 1
ATOM 1628 N N . THR A 1 222 ? -32.447 16.854 -19.681 1.00 65.25 222 THR A N 1
ATOM 1629 C CA . THR A 1 222 ? -31.442 16.851 -20.769 1.00 65.25 222 THR A CA 1
ATOM 1630 C C . THR A 1 222 ? -31.191 15.473 -21.397 1.00 65.25 222 THR A C 1
ATOM 1632 O O . THR A 1 222 ? -30.746 15.389 -22.546 1.00 65.25 222 THR A O 1
ATOM 1635 N N . MET A 1 223 ? -31.524 14.390 -20.688 1.00 66.94 223 MET A N 1
ATOM 1636 C CA . MET A 1 223 ? -31.336 12.995 -21.115 1.00 66.94 223 MET A CA 1
ATOM 1637 C C . MET A 1 223 ? -32.669 12.265 -21.334 1.00 66.94 223 MET A C 1
ATOM 1639 O O . MET A 1 223 ? -33.713 12.678 -20.824 1.00 66.94 223 MET A O 1
ATOM 1643 N N . VAL A 1 224 ? -32.646 11.143 -22.067 1.00 68.06 224 VAL A N 1
ATOM 1644 C CA . VAL A 1 224 ? -33.782 10.204 -22.069 1.00 68.06 224 VAL A CA 1
ATOM 1645 C C . VAL A 1 224 ? -33.777 9.461 -20.738 1.00 68.06 224 VAL A C 1
ATOM 1647 O O . VAL A 1 224 ? -33.016 8.515 -20.567 1.00 68.06 224 VAL A O 1
ATOM 1650 N N . ALA A 1 225 ? -34.614 9.887 -19.795 1.00 70.50 225 ALA A N 1
ATOM 1651 C CA . ALA A 1 225 ? -34.789 9.155 -18.549 1.00 70.50 225 ALA A CA 1
ATOM 1652 C C . ALA A 1 225 ? -35.463 7.802 -18.831 1.00 70.50 225 ALA A C 1
ATOM 1654 O O . ALA A 1 225 ? -36.623 7.751 -19.246 1.00 70.50 225 ALA A O 1
ATOM 1655 N N . ALA A 1 226 ? -34.729 6.711 -18.604 1.00 72.69 226 ALA A N 1
ATOM 1656 C CA . ALA A 1 226 ? -35.284 5.358 -18.547 1.00 72.69 226 ALA A CA 1
ATOM 1657 C C . ALA A 1 226 ? -36.025 5.093 -17.217 1.00 72.69 226 ALA A C 1
ATOM 1659 O O . ALA A 1 226 ? -36.817 4.158 -17.125 1.00 72.69 226 ALA A O 1
ATOM 1660 N N . TRP A 1 227 ? -35.790 5.946 -16.214 1.00 82.75 227 TRP A N 1
ATOM 1661 C CA . TRP A 1 227 ? -36.349 5.888 -14.865 1.00 82.75 227 TRP A CA 1
ATOM 1662 C C . TRP A 1 227 ? -37.447 6.943 -14.629 1.00 82.75 227 TRP A C 1
ATOM 1664 O O . TRP A 1 227 ? -37.607 7.927 -15.358 1.00 82.75 227 TRP A O 1
ATOM 1674 N N . ASN A 1 228 ? -38.224 6.748 -13.570 1.00 86.00 228 ASN A N 1
ATOM 1675 C CA . ASN A 1 228 ? -39.366 7.558 -13.192 1.00 86.00 228 ASN A CA 1
ATOM 1676 C C . ASN A 1 228 ? -38.925 8.758 -12.350 1.00 86.00 228 ASN A C 1
ATOM 1678 O O . ASN A 1 228 ? -38.889 8.716 -11.119 1.00 86.00 228 ASN A O 1
ATOM 1682 N N . CYS A 1 229 ? -38.688 9.874 -13.032 1.00 84.44 229 CYS A N 1
ATOM 1683 C CA . CYS A 1 229 ? -38.341 11.169 -12.448 1.00 84.44 229 CYS A CA 1
ATOM 1684 C C . CYS A 1 229 ? -39.168 11.580 -11.214 1.00 84.44 229 CYS A C 1
ATOM 1686 O O . CYS A 1 229 ? -38.646 12.264 -10.339 1.00 84.44 229 CYS A O 1
ATOM 1688 N N . THR A 1 230 ? -40.448 11.196 -11.116 1.00 88.31 230 THR A N 1
ATOM 1689 C CA . THR A 1 230 ? -41.305 11.554 -9.972 1.00 88.31 230 THR A CA 1
ATOM 1690 C C . THR A 1 230 ? -40.960 10.766 -8.701 1.00 88.31 230 THR A C 1
ATOM 1692 O O . THR A 1 230 ? -41.142 11.294 -7.608 1.00 88.31 230 THR A O 1
ATOM 1695 N N . LEU A 1 231 ? -40.410 9.549 -8.804 1.00 89.25 231 LEU A N 1
ATOM 1696 C CA . LEU A 1 231 ? -39.924 8.796 -7.634 1.00 89.25 231 LEU A CA 1
ATOM 1697 C C . LEU A 1 231 ? -38.665 9.421 -7.012 1.00 89.25 231 LEU A C 1
ATOM 1699 O O . LEU A 1 231 ? -38.432 9.259 -5.815 1.00 89.25 231 LEU A O 1
ATOM 1703 N N . TRP A 1 232 ? -37.895 10.176 -7.795 1.00 89.69 232 TRP A N 1
ATOM 1704 C CA . TRP A 1 232 ? -36.609 10.768 -7.407 1.00 89.69 232 TRP A CA 1
ATOM 1705 C C . TRP A 1 232 ? -36.693 12.280 -7.101 1.00 89.69 232 TRP A C 1
ATOM 1707 O O . TRP A 1 232 ? -35.688 12.987 -7.043 1.00 89.69 232 TRP A O 1
ATOM 1717 N N . GLN A 1 233 ? -37.905 12.805 -6.880 1.00 89.94 233 GLN A N 1
ATOM 1718 C CA . GLN A 1 233 ? -38.131 14.169 -6.383 1.00 89.94 233 GLN A CA 1
ATOM 1719 C C . GLN A 1 233 ? -38.136 14.206 -4.849 1.00 89.94 233 GLN A C 1
ATOM 1721 O O . GLN A 1 233 ? -38.719 13.334 -4.219 1.00 89.94 233 GLN A O 1
ATOM 1726 N N . GLY A 1 234 ? -37.538 15.230 -4.233 1.00 91.00 234 GLY A N 1
ATOM 1727 C CA . GLY A 1 234 ? -37.547 15.394 -2.769 1.00 91.00 234 GLY A CA 1
ATOM 1728 C C . GLY A 1 234 ? -36.303 14.882 -2.031 1.00 91.00 234 GLY A C 1
ATOM 1729 O O . GLY A 1 234 ? -36.352 14.670 -0.822 1.00 91.00 234 GLY A O 1
ATOM 1730 N N . PHE A 1 235 ? -35.176 14.701 -2.722 1.00 93.25 235 PHE A N 1
ATOM 1731 C CA . PHE A 1 235 ? -33.883 14.515 -2.056 1.00 93.25 235 PHE A CA 1
ATOM 1732 C C . PHE A 1 235 ? -33.561 15.742 -1.183 1.00 93.25 235 PHE A C 1
ATOM 1734 O O . PHE A 1 235 ? -33.695 16.874 -1.651 1.00 93.25 235 PHE A O 1
ATOM 1741 N N . GLY A 1 236 ? -33.192 15.520 0.078 1.00 92.94 236 GLY A N 1
ATOM 1742 C CA . GLY A 1 236 ? -32.980 16.560 1.093 1.00 92.94 236 GLY A CA 1
ATOM 1743 C C . GLY A 1 236 ? -34.253 17.077 1.778 1.00 92.94 236 GLY A C 1
ATOM 1744 O O . GLY A 1 236 ? -34.157 17.908 2.676 1.00 92.94 236 GLY A O 1
ATOM 1745 N N . THR A 1 237 ? -35.449 16.608 1.394 1.00 94.25 237 THR A N 1
ATOM 1746 C CA . THR A 1 237 ? -36.725 17.053 2.003 1.00 94.25 237 THR A CA 1
ATOM 1747 C C . THR A 1 237 ? -37.681 15.920 2.382 1.00 94.25 237 THR A C 1
ATOM 1749 O O . THR A 1 237 ? -38.357 16.013 3.403 1.00 94.25 237 THR A O 1
ATOM 1752 N N . GLU A 1 238 ? -37.729 14.847 1.594 1.00 95.44 238 GLU A N 1
ATOM 1753 C CA . GLU A 1 238 ? -38.525 13.632 1.828 1.00 95.44 238 GLU A CA 1
ATOM 1754 C C . GLU A 1 238 ? -37.646 12.403 2.096 1.00 95.44 238 GLU A C 1
ATOM 1756 O O . GLU A 1 238 ? -38.074 11.465 2.768 1.00 95.44 238 GLU A O 1
ATOM 1761 N N . TYR A 1 239 ? -36.422 12.398 1.567 1.00 95.31 239 TYR A N 1
ATOM 1762 C CA . TYR A 1 239 ? -35.429 11.344 1.753 1.00 95.31 239 TYR A CA 1
ATOM 1763 C C . TYR A 1 239 ? -34.013 11.927 1.663 1.00 95.31 239 TYR A C 1
ATOM 1765 O O . TYR A 1 239 ? -33.807 12.963 1.029 1.00 95.31 239 TYR A O 1
ATOM 1773 N N . ALA A 1 240 ? -33.039 11.271 2.285 1.00 94.62 240 ALA A N 1
ATOM 1774 C CA . ALA A 1 240 ? -31.637 11.677 2.286 1.00 94.62 240 ALA A CA 1
ATOM 1775 C C . ALA A 1 240 ? -30.708 10.462 2.186 1.00 94.62 240 ALA A C 1
ATOM 1777 O O . ALA A 1 240 ? -31.118 9.325 2.418 1.00 94.62 240 ALA A O 1
ATOM 1778 N N . TYR A 1 241 ? -29.458 10.729 1.829 1.00 91.75 241 TYR A N 1
ATOM 1779 C CA . TYR A 1 241 ? -28.356 9.789 1.790 1.00 91.75 241 TYR A CA 1
ATOM 1780 C C . TYR A 1 241 ? -27.553 9.914 3.081 1.00 91.75 241 TYR A C 1
ATOM 1782 O O . TYR A 1 241 ? -27.059 10.987 3.432 1.00 91.75 241 TYR A O 1
ATOM 1790 N N . VAL A 1 242 ? -27.430 8.803 3.790 1.00 88.75 242 VAL A N 1
ATOM 1791 C CA . VAL A 1 242 ? -26.648 8.682 5.011 1.00 88.75 242 VAL A CA 1
ATOM 1792 C C . VAL A 1 242 ? -25.366 7.952 4.648 1.00 88.75 242 VAL A C 1
ATOM 1794 O O . VAL A 1 242 ? -25.364 6.746 4.379 1.00 88.75 242 VAL A O 1
ATOM 1797 N N . GLN A 1 243 ? -24.270 8.704 4.596 1.00 73.81 243 GLN A N 1
ATOM 1798 C CA . GLN A 1 243 ? -22.976 8.161 4.221 1.00 73.81 243 GLN A CA 1
ATOM 1799 C C . GLN A 1 243 ? -22.417 7.357 5.391 1.00 73.81 243 GLN A C 1
ATOM 1801 O O . GLN A 1 243 ? -22.123 7.878 6.453 1.00 73.81 243 GLN A O 1
ATOM 1806 N N . THR A 1 244 ? -22.372 6.046 5.220 1.00 66.06 244 THR A N 1
ATOM 1807 C CA . THR A 1 244 ? -22.122 5.070 6.294 1.00 66.06 244 THR A CA 1
ATOM 1808 C C . THR A 1 244 ? -21.214 3.969 5.767 1.00 66.06 244 THR A C 1
ATOM 1810 O O . THR A 1 244 ? -21.362 2.790 6.067 1.00 66.06 244 THR A O 1
ATOM 1813 N N . GLY A 1 245 ? -20.292 4.362 4.895 1.00 58.19 245 GLY A N 1
ATOM 1814 C CA . GLY A 1 245 ? -19.506 3.434 4.115 1.00 58.19 245 GLY A CA 1
ATOM 1815 C C . GLY A 1 245 ? -18.716 4.140 3.037 1.00 58.19 245 GLY A C 1
ATOM 1816 O O . GLY A 1 245 ? -19.208 5.043 2.362 1.00 58.19 245 GLY A O 1
ATOM 1817 N N . GLN A 1 246 ? -17.478 3.705 2.869 1.00 60.16 246 GLN A N 1
ATOM 1818 C CA . GLN A 1 246 ? -16.631 4.138 1.775 1.00 60.16 246 GLN A CA 1
ATOM 1819 C C . GLN A 1 246 ? -15.622 3.064 1.429 1.00 60.16 246 GLN A C 1
ATOM 1821 O O . GLN A 1 246 ? -14.960 2.536 2.320 1.00 60.16 246 GLN A O 1
ATOM 1826 N N . PHE A 1 247 ? -15.504 2.839 0.121 1.00 62.78 247 PHE A N 1
ATOM 1827 C CA . PHE A 1 247 ? -14.401 2.232 -0.633 1.00 62.78 247 PHE A CA 1
ATOM 1828 C C . PHE A 1 247 ? -13.942 0.817 -0.240 1.00 62.78 247 PHE A C 1
ATOM 1830 O O . PHE A 1 247 ? -13.418 0.121 -1.097 1.00 62.78 247 PHE A O 1
ATOM 1837 N N . GLY A 1 248 ? -14.226 0.323 0.968 1.00 59.56 248 GLY A N 1
ATOM 1838 C CA . GLY A 1 248 ? -13.871 -1.018 1.445 1.00 59.56 248 GLY A CA 1
ATOM 1839 C C . GLY A 1 248 ? -14.528 -2.173 0.685 1.00 59.56 248 GLY A C 1
ATOM 1840 O O . GLY A 1 248 ? -14.128 -3.310 0.881 1.00 59.56 248 GLY A O 1
ATOM 1841 N N . TYR A 1 249 ? -15.484 -1.887 -0.205 1.00 69.00 249 TYR A N 1
ATOM 1842 C CA . TYR A 1 249 ? -16.101 -2.843 -1.129 1.00 69.00 249 TYR A CA 1
ATOM 1843 C C . TYR A 1 249 ? -15.536 -2.752 -2.567 1.00 69.00 249 TYR A C 1
ATOM 1845 O O . TYR A 1 249 ? -15.973 -3.490 -3.451 1.00 69.00 249 TYR A O 1
ATOM 1853 N N . VAL A 1 250 ? -14.598 -1.835 -2.835 1.00 72.38 250 VAL A N 1
ATOM 1854 C CA . VAL A 1 250 ? -14.039 -1.526 -4.165 1.00 72.38 250 VAL A CA 1
ATOM 1855 C C . VAL A 1 250 ? -12.591 -2.020 -4.259 1.00 72.38 250 VAL A C 1
ATOM 1857 O O . VAL A 1 250 ? -11.881 -2.060 -3.258 1.00 72.38 250 VAL A O 1
ATOM 1860 N N . VAL A 1 251 ? -12.162 -2.407 -5.464 1.00 73.06 251 VAL A N 1
ATOM 1861 C CA . VAL A 1 251 ? -10.784 -2.830 -5.771 1.00 73.06 251 VAL A CA 1
ATOM 1862 C C . VAL A 1 251 ? -10.088 -1.824 -6.697 1.00 73.06 251 VAL A C 1
ATOM 1864 O O . VAL A 1 251 ? -9.051 -1.289 -6.327 1.00 73.06 251 VAL A O 1
ATOM 1867 N N . ASN A 1 252 ? -10.664 -1.527 -7.871 1.00 72.69 252 ASN A N 1
ATOM 1868 C CA . ASN A 1 252 ? -10.039 -0.692 -8.922 1.00 72.69 252 ASN A CA 1
ATOM 1869 C C . ASN A 1 252 ? -10.987 0.388 -9.498 1.00 72.69 252 ASN A C 1
ATOM 1871 O O . ASN A 1 252 ? -10.860 0.816 -10.645 1.00 72.69 252 ASN A O 1
ATOM 1875 N N . GLY A 1 253 ? -12.000 0.786 -8.725 1.00 81.44 253 GLY A N 1
ATOM 1876 C CA . GLY A 1 253 ? -12.935 1.854 -9.086 1.00 81.44 253 GLY A CA 1
ATOM 1877 C C . GLY A 1 253 ? -13.892 1.542 -10.228 1.00 81.44 253 GLY A C 1
ATOM 1878 O O . GLY A 1 253 ? -14.188 0.387 -10.530 1.00 81.44 253 GLY A O 1
ATOM 1879 N N . THR A 1 254 ? -14.458 2.593 -10.832 1.00 88.88 254 THR A N 1
ATOM 1880 C CA . THR A 1 254 ? -15.236 2.449 -12.075 1.00 88.88 254 THR A CA 1
ATOM 1881 C C . THR A 1 254 ? -14.258 2.228 -13.216 1.00 88.88 254 THR A C 1
ATOM 1883 O O . THR A 1 254 ? -13.401 3.073 -13.444 1.00 88.88 254 THR A O 1
ATOM 1886 N N . THR A 1 255 ? -14.403 1.127 -13.942 1.00 93.06 255 THR A N 1
ATOM 1887 C CA . THR A 1 255 ? -13.485 0.702 -15.010 1.00 93.06 255 THR A CA 1
ATOM 1888 C C . THR A 1 255 ? -14.101 0.927 -16.392 1.00 93.06 255 THR A C 1
ATOM 1890 O O . THR A 1 255 ? -15.325 1.046 -16.532 1.00 93.06 255 THR A O 1
ATOM 1893 N N . LEU A 1 256 ? -13.269 1.006 -17.436 1.00 95.81 256 LEU A N 1
ATOM 1894 C CA . LEU A 1 256 ? -13.768 1.093 -18.810 1.00 95.81 256 LEU A CA 1
ATOM 1895 C C . LEU A 1 256 ? -14.323 -0.240 -19.307 1.00 95.81 256 LEU A C 1
ATOM 1897 O O . LEU A 1 256 ? -15.262 -0.219 -20.096 1.00 95.81 256 LEU A O 1
ATOM 1901 N N . ALA A 1 257 ? -13.746 -1.366 -18.888 1.00 96.31 257 ALA A N 1
ATOM 1902 C CA . ALA A 1 257 ? -14.093 -2.688 -19.397 1.00 96.31 257 ALA A CA 1
ATOM 1903 C C . ALA A 1 257 ? -14.098 -3.748 -18.286 1.00 96.31 257 ALA A C 1
ATOM 1905 O O . ALA A 1 257 ? -13.075 -3.983 -17.650 1.00 96.31 257 ALA A O 1
ATOM 1906 N N . LEU A 1 258 ? -15.234 -4.429 -18.130 1.00 95.62 258 LEU A N 1
ATOM 1907 C CA . LEU A 1 258 ? -15.367 -5.744 -17.505 1.00 95.62 258 LEU A CA 1
ATOM 1908 C C . LEU A 1 258 ? -15.418 -6.775 -18.635 1.00 95.62 258 LEU A C 1
ATOM 1910 O O . LEU A 1 258 ? -16.302 -6.721 -19.488 1.00 95.62 258 LEU A O 1
ATOM 1914 N N . SER A 1 259 ? -14.471 -7.702 -18.649 1.00 97.00 259 SER A N 1
ATOM 1915 C CA . SER A 1 259 ? -14.326 -8.752 -19.661 1.00 97.00 259 SER A CA 1
ATOM 1916 C C . SER A 1 259 ? -14.415 -10.135 -19.020 1.00 97.00 259 SER A C 1
ATOM 1918 O O . SER A 1 259 ? -14.246 -10.266 -17.812 1.00 97.00 259 SER A O 1
ATOM 1920 N N . LYS A 1 260 ? -14.665 -11.190 -19.800 1.00 96.44 260 LYS A N 1
ATOM 1921 C CA . LYS A 1 260 ? -14.578 -12.567 -19.289 1.00 96.44 260 LYS A CA 1
ATOM 1922 C C . LYS A 1 260 ? -13.134 -12.892 -18.881 1.00 96.44 260 LYS A C 1
ATOM 1924 O O . LYS A 1 260 ? -12.205 -12.593 -19.633 1.00 96.44 260 LYS A O 1
ATOM 1929 N N . LYS A 1 261 ? -12.953 -13.526 -17.718 1.00 93.25 261 LYS A N 1
ATOM 1930 C CA . LYS A 1 261 ? -11.631 -13.841 -17.159 1.00 93.25 261 LYS A CA 1
ATOM 1931 C C . LYS A 1 261 ? -10.776 -14.678 -18.118 1.00 93.25 261 LYS A C 1
ATOM 1933 O O . LYS A 1 261 ? -11.259 -15.646 -18.709 1.00 93.25 261 LYS A O 1
ATOM 1938 N N . GLY A 1 262 ? -9.513 -14.296 -18.282 1.00 90.88 262 GLY A N 1
ATOM 1939 C CA . GLY A 1 262 ? -8.539 -14.911 -19.183 1.00 90.88 262 GLY A CA 1
ATOM 1940 C C . GLY A 1 262 ? -8.678 -14.533 -20.664 1.00 90.88 262 GLY A C 1
ATOM 1941 O O . GLY A 1 262 ? -8.024 -15.160 -21.498 1.00 90.88 262 GLY A O 1
ATOM 1942 N N . THR A 1 263 ? -9.508 -13.546 -21.032 1.00 92.19 263 THR A N 1
ATOM 1943 C CA . THR A 1 263 ? -9.653 -13.117 -22.443 1.00 92.19 263 THR A CA 1
ATOM 1944 C C . THR A 1 263 ? -8.533 -12.204 -22.946 1.00 92.19 263 THR A C 1
ATOM 1946 O O . THR A 1 263 ? -8.345 -12.100 -24.158 1.00 92.19 263 THR A O 1
ATOM 1949 N N . GLY A 1 264 ? -7.778 -11.554 -22.054 1.00 92.81 264 GLY A N 1
ATOM 1950 C CA . GLY A 1 264 ? -6.694 -10.638 -22.427 1.00 92.81 264 GLY A CA 1
ATOM 1951 C C . GLY A 1 264 ? -7.154 -9.241 -22.876 1.00 92.81 264 GLY A C 1
ATOM 1952 O O . GLY A 1 264 ? -6.356 -8.479 -23.428 1.00 92.81 264 GLY A O 1
ATOM 1953 N N . VAL A 1 265 ? -8.445 -8.911 -22.728 1.00 95.88 265 VAL A N 1
ATOM 1954 C CA . VAL A 1 265 ? -9.002 -7.622 -23.179 1.00 95.88 265 VAL A CA 1
ATOM 1955 C C . VAL A 1 265 ? -8.456 -6.439 -22.364 1.00 95.88 265 VAL A C 1
ATOM 1957 O O . VAL A 1 265 ? -8.045 -5.462 -22.996 1.00 95.88 265 VAL A O 1
ATOM 1960 N N . PRO A 1 266 ? -8.366 -6.485 -21.017 1.00 94.94 266 PRO A N 1
ATOM 1961 C CA . PRO A 1 266 ? -7.750 -5.419 -20.228 1.00 94.94 266 PRO A CA 1
ATOM 1962 C C . PRO A 1 266 ? -6.298 -5.156 -20.632 1.00 94.94 266 PRO A C 1
ATOM 1964 O O . PRO A 1 266 ? -5.934 -4.017 -20.917 1.00 94.94 266 PRO A O 1
ATOM 1967 N N . GLU A 1 267 ? -5.483 -6.202 -20.754 1.00 92.25 267 GLU A N 1
ATOM 1968 C CA . GLU A 1 267 ? -4.074 -6.129 -21.151 1.00 92.25 267 GLU A CA 1
ATOM 1969 C C . GLU A 1 267 ? -3.903 -5.463 -22.521 1.00 92.25 267 GLU A C 1
ATOM 1971 O O . GLU A 1 267 ? -2.971 -4.684 -22.727 1.00 92.25 267 GLU A O 1
ATOM 1976 N N . ALA A 1 268 ? -4.820 -5.735 -23.453 1.00 91.50 268 ALA A N 1
ATOM 1977 C CA . ALA A 1 268 ? -4.790 -5.175 -24.797 1.00 91.50 268 ALA A CA 1
ATOM 1978 C C . ALA A 1 268 ? -5.221 -3.700 -24.875 1.00 91.50 268 ALA A C 1
ATOM 1980 O O . ALA A 1 268 ? -4.786 -2.998 -25.792 1.00 91.50 268 ALA A O 1
ATOM 1981 N N . ILE A 1 269 ? -6.064 -3.215 -23.953 1.00 96.06 269 ILE A N 1
ATOM 1982 C CA . ILE A 1 269 ? -6.581 -1.834 -23.987 1.00 96.06 269 ILE A CA 1
ATOM 1983 C C . ILE A 1 269 ? -5.922 -0.890 -22.974 1.00 96.06 269 ILE A C 1
ATOM 1985 O O . ILE A 1 269 ? -5.900 0.315 -23.223 1.00 96.06 269 ILE A O 1
ATOM 1989 N N . ASN A 1 270 ? -5.379 -1.398 -21.861 1.00 95.25 270 ASN A N 1
ATOM 1990 C CA . ASN A 1 270 ? -4.938 -0.579 -20.724 1.00 95.25 270 ASN A CA 1
ATOM 1991 C C . ASN A 1 270 ? -3.849 0.446 -21.097 1.00 95.25 270 ASN A C 1
ATOM 1993 O O . ASN A 1 270 ? -3.913 1.574 -20.619 1.00 95.25 270 ASN A O 1
ATOM 1997 N N . SER A 1 271 ? -2.911 0.113 -21.999 1.00 92.19 271 SER A N 1
ATOM 1998 C CA . SER A 1 271 ? -1.904 1.078 -22.497 1.00 92.19 271 SER A CA 1
ATOM 1999 C C . SER A 1 271 ? -2.561 2.266 -23.207 1.00 92.19 271 SER A C 1
ATOM 2001 O O . SER A 1 271 ? -2.311 3.417 -22.866 1.00 92.19 271 SER A O 1
ATOM 2003 N N . CYS A 1 272 ? -3.471 1.987 -24.145 1.00 95.94 272 CYS A N 1
ATOM 2004 C CA . CYS A 1 272 ? -4.203 3.018 -24.883 1.00 95.94 272 CYS A CA 1
ATOM 2005 C C . CYS A 1 272 ? -5.126 3.842 -23.968 1.00 95.94 272 CYS A C 1
ATOM 2007 O O . CYS A 1 272 ? -5.295 5.046 -24.161 1.00 95.94 272 CYS A O 1
ATOM 2009 N N . LEU A 1 273 ? -5.735 3.198 -22.968 1.00 96.31 273 LEU A N 1
ATOM 2010 C CA . LEU A 1 273 ? -6.598 3.863 -21.997 1.00 96.31 273 LEU A CA 1
ATOM 2011 C C . LEU A 1 273 ? -5.796 4.846 -21.135 1.00 96.31 273 LEU A C 1
ATOM 2013 O O . LEU A 1 273 ? -6.191 6.004 -21.027 1.00 96.31 273 LEU A O 1
ATOM 2017 N N . ALA A 1 274 ? -4.640 4.424 -20.613 1.00 93.56 274 ALA A N 1
ATOM 2018 C CA . ALA A 1 274 ? -3.728 5.290 -19.868 1.00 93.56 274 ALA A CA 1
ATOM 2019 C C . ALA A 1 274 ? -3.224 6.471 -20.722 1.00 93.56 274 ALA A C 1
ATOM 2021 O O . ALA A 1 274 ? -3.264 7.617 -20.273 1.00 93.56 274 ALA A O 1
ATOM 2022 N N . GLU A 1 275 ? -2.835 6.219 -21.979 1.00 93.50 275 GLU A N 1
ATOM 2023 C CA . GLU A 1 275 ? -2.454 7.267 -22.939 1.00 93.50 275 GLU A CA 1
ATOM 2024 C C . GLU A 1 275 ? -3.577 8.300 -23.129 1.00 93.50 275 GLU A C 1
ATOM 2026 O O . GLU A 1 275 ? -3.331 9.501 -23.039 1.00 93.50 275 GLU A O 1
ATOM 2031 N N . VAL A 1 276 ? -4.827 7.857 -23.321 1.00 96.56 276 VAL A N 1
ATOM 2032 C CA . VAL A 1 276 ? -5.994 8.747 -23.456 1.00 96.56 276 VAL A CA 1
ATOM 2033 C C . VAL A 1 276 ? -6.293 9.517 -22.173 1.00 96.56 276 VAL A C 1
ATOM 2035 O O . VAL A 1 276 ? -6.598 10.711 -22.249 1.00 96.56 276 VAL A O 1
ATOM 2038 N N . MET A 1 277 ? -6.182 8.878 -21.009 1.00 95.88 277 MET A N 1
ATOM 2039 C CA . MET A 1 277 ? -6.387 9.515 -19.704 1.00 95.88 277 MET A CA 1
ATOM 2040 C C . MET A 1 277 ? -5.359 10.617 -19.415 1.00 95.88 277 MET A C 1
ATOM 2042 O O . MET A 1 277 ? -5.660 11.545 -18.673 1.00 95.88 277 MET A O 1
ATOM 2046 N N . ALA A 1 278 ? -4.199 10.614 -20.075 1.00 92.31 278 ALA A N 1
ATOM 2047 C CA . ALA A 1 278 ? -3.235 11.715 -20.027 1.00 92.31 278 ALA A CA 1
ATOM 2048 C C . ALA A 1 278 ? -3.568 12.905 -20.965 1.00 92.31 278 ALA A C 1
ATOM 2050 O O . ALA A 1 278 ? -2.814 13.878 -21.004 1.00 92.31 278 ALA A O 1
ATOM 2051 N N . THR A 1 279 ? -4.667 12.867 -21.736 1.00 95.56 279 THR A N 1
ATOM 2052 C CA . THR A 1 279 ? -4.986 13.889 -22.759 1.00 95.56 279 THR A CA 1
ATOM 2053 C C . THR A 1 279 ? -6.046 14.919 -22.354 1.00 95.56 279 THR A C 1
ATOM 2055 O O . THR A 1 279 ? -6.887 14.701 -21.480 1.00 95.56 279 THR A O 1
ATOM 2058 N N . GLU A 1 280 ? -6.089 16.025 -23.105 1.00 95.50 280 GLU A N 1
ATOM 2059 C CA . GLU A 1 280 ? -7.158 17.029 -23.040 1.00 95.50 280 GLU A CA 1
ATOM 2060 C C . GLU A 1 280 ? -8.540 16.433 -23.359 1.00 95.50 280 GLU A C 1
ATOM 2062 O O . GLU A 1 280 ? -9.554 16.925 -22.874 1.00 95.50 280 GLU A O 1
ATOM 2067 N N . ALA A 1 281 ? -8.613 15.367 -24.167 1.00 95.81 281 ALA A N 1
ATOM 2068 C CA . ALA A 1 281 ? -9.882 14.724 -24.506 1.00 95.81 281 ALA A CA 1
ATOM 2069 C C . ALA A 1 281 ? -10.534 14.067 -23.279 1.00 95.81 281 ALA A C 1
ATOM 2071 O O . ALA A 1 281 ? -11.755 14.127 -23.139 1.00 95.81 281 ALA A O 1
ATOM 2072 N N . TYR A 1 282 ? -9.727 13.509 -22.371 1.00 97.31 282 TYR A N 1
ATOM 2073 C CA . TYR A 1 282 ? -10.200 12.971 -21.097 1.00 97.31 282 TYR A CA 1
ATOM 2074 C C . TYR A 1 282 ? -10.689 14.079 -20.161 1.00 97.31 282 TYR A C 1
ATOM 2076 O O . TYR A 1 282 ? -11.840 14.039 -19.735 1.00 97.31 282 TYR A O 1
ATOM 2084 N N . TYR A 1 283 ? -9.888 15.128 -19.943 1.00 95.00 283 TYR A N 1
ATOM 2085 C CA . TYR A 1 283 ? -10.311 16.298 -19.162 1.00 95.00 283 TYR A CA 1
ATOM 2086 C C . TYR A 1 283 ? -11.610 16.919 -19.708 1.00 95.00 283 TYR A C 1
ATOM 2088 O O . TYR A 1 283 ? -12.559 17.155 -18.961 1.00 95.00 283 TYR A O 1
ATOM 2096 N N . ASN A 1 284 ? -11.709 17.102 -21.028 1.00 96.38 284 ASN A N 1
ATOM 2097 C CA . ASN A 1 284 ? -12.917 17.608 -21.678 1.00 96.38 284 ASN A CA 1
ATOM 2098 C C . ASN A 1 284 ? -14.123 16.664 -21.500 1.00 96.38 284 ASN A C 1
ATOM 2100 O O . ASN A 1 284 ? -15.251 17.149 -21.413 1.00 96.38 284 ASN A O 1
ATOM 2104 N N . ALA A 1 285 ? -13.923 15.342 -21.414 1.00 96.00 285 ALA A N 1
ATOM 2105 C CA . ALA A 1 285 ? -14.986 14.406 -21.051 1.00 96.00 285 ALA A CA 1
ATOM 2106 C C . ALA A 1 285 ? -15.409 14.578 -19.580 1.00 96.00 285 ALA A C 1
ATOM 2108 O O . ALA A 1 285 ? -16.605 14.643 -19.307 1.00 96.00 285 ALA A O 1
ATOM 2109 N N . CYS A 1 286 ? -14.461 14.733 -18.653 1.00 94.00 286 CYS A N 1
ATOM 2110 C CA . CYS A 1 286 ? -14.741 14.984 -17.236 1.00 94.00 286 CYS A CA 1
ATOM 2111 C C . CYS A 1 286 ? -15.533 16.285 -17.031 1.00 94.00 286 CYS A C 1
ATOM 2113 O O . CYS A 1 286 ? -16.567 16.275 -16.369 1.00 94.00 286 CYS A O 1
ATOM 2115 N N . VAL A 1 287 ? -15.130 17.383 -17.683 1.00 93.31 287 VAL A N 1
ATOM 2116 C CA . VAL A 1 287 ? -15.869 18.661 -17.676 1.00 93.31 287 VAL A CA 1
ATOM 2117 C C . VAL A 1 287 ? -17.254 18.519 -18.314 1.00 93.31 287 VAL A C 1
ATOM 2119 O O . VAL A 1 287 ? -18.231 19.046 -17.790 1.00 93.31 287 VAL A O 1
ATOM 2122 N N . LYS A 1 288 ? -17.368 17.799 -19.439 1.00 94.06 288 LYS A N 1
ATOM 2123 C CA . LYS A 1 288 ? -18.640 17.598 -20.155 1.00 94.06 288 LYS A CA 1
ATOM 2124 C C . LYS A 1 288 ? -19.699 16.874 -19.315 1.00 94.06 288 LYS A C 1
ATOM 2126 O O . LYS A 1 288 ? -20.886 17.091 -19.553 1.00 94.06 288 LYS A O 1
ATOM 2131 N N . TYR A 1 289 ? -19.277 16.010 -18.394 1.00 90.94 289 TYR A N 1
ATOM 2132 C CA . TYR A 1 289 ? -20.158 15.163 -17.585 1.00 90.94 289 TYR A CA 1
ATOM 2133 C C . TYR A 1 289 ? -20.173 15.513 -16.092 1.00 90.94 289 TYR A C 1
ATOM 2135 O O . TYR A 1 289 ? -20.768 14.767 -15.323 1.00 90.94 289 TYR A O 1
ATOM 2143 N N . ASP A 1 290 ? -19.572 16.643 -15.706 1.00 90.75 290 ASP A N 1
ATOM 2144 C CA . ASP A 1 290 ? -19.496 17.129 -14.318 1.00 90.75 290 ASP A CA 1
ATOM 2145 C C . ASP A 1 290 ? -18.801 16.137 -13.359 1.00 90.75 290 ASP A C 1
ATOM 2147 O O . ASP A 1 290 ? -19.210 15.931 -12.224 1.00 90.75 290 ASP A O 1
ATOM 2151 N N . LEU A 1 291 ? -17.731 15.498 -13.849 1.00 91.06 291 LEU A N 1
ATOM 2152 C CA . LEU A 1 291 ? -16.918 14.492 -13.146 1.00 91.06 291 LEU A CA 1
ATOM 2153 C C . LEU A 1 291 ? -15.501 15.003 -12.830 1.00 91.06 291 LEU A C 1
ATOM 2155 O O . LEU A 1 291 ? -14.576 14.212 -12.660 1.00 91.06 291 LEU A O 1
ATOM 2159 N N . VAL A 1 292 ? -15.285 16.321 -12.809 1.00 89.88 292 VAL A N 1
ATOM 2160 C CA . VAL A 1 292 ? -13.942 16.924 -12.651 1.00 89.88 292 VAL A CA 1
ATOM 2161 C C . VAL A 1 292 ? -13.300 16.567 -11.306 1.00 89.88 292 VAL A C 1
ATOM 2163 O O . VAL A 1 292 ? -12.085 16.439 -11.238 1.00 89.88 292 VAL A O 1
ATOM 2166 N N . ASP A 1 293 ? -14.105 16.370 -10.264 1.00 85.50 293 ASP A N 1
ATOM 2167 C CA . ASP A 1 293 ? -13.685 15.923 -8.930 1.00 85.50 293 ASP A CA 1
ATOM 2168 C C . ASP A 1 293 ? -13.605 14.398 -8.780 1.00 85.50 293 ASP A C 1
ATOM 2170 O O . ASP A 1 293 ? -13.153 13.909 -7.754 1.00 85.50 293 ASP A O 1
ATOM 2174 N N . SER A 1 294 ? -14.068 13.657 -9.787 1.00 87.75 294 SER A N 1
ATOM 2175 C CA . SER A 1 294 ? -14.144 12.195 -9.778 1.00 87.75 294 SER A CA 1
ATOM 2176 C C . SER A 1 294 ? -13.098 11.556 -10.698 1.00 87.75 294 SER A C 1
ATOM 2178 O O . SER A 1 294 ? -12.718 10.405 -10.507 1.00 87.75 294 SER A O 1
ATOM 2180 N N . CYS A 1 295 ? -12.648 12.272 -11.727 1.00 90.81 295 CYS A N 1
ATOM 2181 C CA . CYS A 1 295 ? -11.637 11.822 -12.679 1.00 90.81 295 CYS A CA 1
ATOM 2182 C C . CYS A 1 295 ? -10.208 11.912 -12.134 1.00 90.81 295 CYS A C 1
ATOM 2184 O O . CYS A 1 295 ? -9.887 12.810 -11.363 1.00 90.81 295 CYS A O 1
ATOM 2186 N N . TYR A 1 296 ? -9.323 11.064 -12.665 1.00 88.62 296 TYR A N 1
ATOM 2187 C CA . TYR A 1 296 ? -7.880 11.197 -12.465 1.00 88.62 296 TYR A CA 1
ATOM 2188 C C . TYR A 1 296 ? -7.386 12.555 -12.967 1.00 88.62 296 TYR A C 1
ATOM 2190 O O . TYR A 1 296 ? -7.601 12.934 -14.121 1.00 88.62 296 TYR A O 1
ATOM 2198 N N . VAL A 1 297 ? -6.702 13.297 -12.102 1.00 85.56 297 VAL A N 1
ATOM 2199 C CA . VAL A 1 297 ? -6.190 14.626 -12.440 1.00 85.56 297 VAL A CA 1
ATOM 2200 C C . VAL A 1 297 ? -5.014 14.492 -13.411 1.00 85.56 297 VAL A C 1
ATOM 2202 O O . VAL A 1 297 ? -4.015 13.841 -13.116 1.00 85.56 297 VAL A O 1
ATOM 2205 N N . ASN A 1 298 ? -5.113 15.142 -14.573 1.00 87.00 298 ASN A N 1
ATOM 2206 C CA . ASN A 1 298 ? -4.034 15.229 -15.562 1.00 87.00 298 ASN A CA 1
ATOM 2207 C C . ASN A 1 298 ? -3.615 16.692 -15.820 1.00 87.00 298 ASN A C 1
ATOM 2209 O O . ASN A 1 298 ? -4.165 17.626 -15.238 1.00 87.00 298 ASN A O 1
ATOM 2213 N N . SER A 1 299 ? -2.644 16.913 -16.710 1.00 89.50 299 SER A N 1
ATOM 2214 C CA . SER A 1 299 ? -2.068 18.238 -17.007 1.00 89.50 299 SER A CA 1
ATOM 2215 C C . SER A 1 299 ? -3.035 19.275 -17.607 1.00 89.50 299 SER A C 1
ATOM 2217 O O . SER A 1 299 ? -2.662 20.442 -17.729 1.00 89.50 299 SER A O 1
ATOM 2219 N N . PHE A 1 300 ? -4.258 18.884 -17.974 1.00 90.00 300 PHE A N 1
ATOM 2220 C CA . PHE A 1 300 ? -5.294 19.770 -18.513 1.00 90.00 300 PHE A CA 1
ATOM 2221 C C . PHE A 1 300 ? -6.329 20.210 -17.464 1.00 90.00 300 PHE A C 1
ATOM 2223 O O . PHE A 1 300 ? -7.117 21.118 -17.733 1.00 90.00 300 PHE A O 1
ATOM 2230 N N . PHE A 1 301 ? -6.312 19.615 -16.267 1.00 88.44 301 PHE A N 1
ATOM 2231 C CA . PHE A 1 301 ? -7.159 20.032 -15.149 1.00 88.44 301 PHE A CA 1
ATOM 2232 C C . PHE A 1 301 ? -6.656 21.360 -14.554 1.00 88.44 301 PHE A C 1
ATOM 2234 O O . PHE A 1 301 ? -5.451 21.627 -14.548 1.00 88.44 301 PHE A O 1
ATOM 2241 N N . PRO A 1 302 ? -7.552 22.222 -14.041 1.00 79.38 302 PRO A N 1
ATOM 2242 C CA . PRO A 1 302 ? -7.149 23.477 -13.422 1.00 79.38 302 PRO A CA 1
ATOM 2243 C C . PRO A 1 302 ? -6.427 23.232 -12.088 1.00 79.38 302 PRO A C 1
ATOM 2245 O O . PRO A 1 302 ? -6.917 22.499 -11.237 1.00 79.38 302 PRO A O 1
ATOM 2248 N N . SER A 1 303 ? -5.305 23.921 -11.863 1.00 62.06 303 SER A N 1
ATOM 2249 C CA . SER A 1 303 ? -4.568 23.884 -10.586 1.00 62.06 303 SER A CA 1
ATOM 2250 C C . SER A 1 303 ? -5.235 24.684 -9.456 1.00 62.06 303 SER A C 1
ATOM 2252 O O . SER A 1 303 ? -4.817 24.617 -8.302 1.00 62.06 303 SER A O 1
ATOM 2254 N N . SER A 1 304 ? -6.293 25.445 -9.755 1.00 54.47 304 SER A N 1
ATOM 2255 C CA . SER A 1 304 ? -7.195 25.979 -8.732 1.00 54.47 304 SER A CA 1
ATOM 2256 C C . SER A 1 304 ? -8.076 24.857 -8.187 1.00 54.47 304 SER A C 1
ATOM 2258 O O . SER A 1 304 ? -8.721 24.183 -8.988 1.00 54.47 304 SER A O 1
ATOM 2260 N N . GLY A 1 305 ? -8.145 24.721 -6.858 1.00 63.16 305 GLY A N 1
ATOM 2261 C CA . GLY A 1 305 ? -8.834 23.625 -6.167 1.00 63.16 305 GLY A CA 1
ATOM 2262 C C . GLY A 1 305 ? -10.173 23.224 -6.790 1.00 63.16 305 GLY A C 1
ATOM 2263 O O . GLY A 1 305 ? -11.051 24.063 -7.012 1.00 63.16 305 GLY A O 1
ATOM 2264 N N . ILE A 1 306 ? -10.299 21.928 -7.071 1.00 78.19 306 ILE A N 1
ATOM 2265 C CA . ILE A 1 306 ? -11.498 21.328 -7.645 1.00 78.19 306 ILE A CA 1
ATOM 2266 C C . ILE A 1 306 ? -12.609 21.361 -6.587 1.00 78.19 306 ILE A C 1
ATOM 2268 O O . ILE A 1 306 ? -12.377 21.074 -5.413 1.00 78.19 306 ILE A O 1
ATOM 2272 N N . VAL A 1 307 ? -13.820 21.745 -6.991 1.00 79.81 307 VAL A N 1
ATOM 2273 C CA . VAL A 1 307 ? -14.983 21.730 -6.098 1.00 79.81 307 VAL A CA 1
ATOM 2274 C C . VAL A 1 307 ? -15.470 20.290 -5.982 1.00 79.81 307 VAL A C 1
ATOM 2276 O O . VAL A 1 307 ? -16.076 19.776 -6.917 1.00 79.81 307 VAL A O 1
ATOM 2279 N N . ILE A 1 308 ? -15.200 19.658 -4.840 1.00 82.00 308 ILE A N 1
ATOM 2280 C CA . ILE A 1 308 ? -15.679 18.309 -4.526 1.00 82.00 308 ILE A CA 1
ATOM 2281 C C . ILE A 1 308 ? -17.203 18.352 -4.357 1.00 82.00 308 ILE A C 1
ATOM 2283 O O . ILE A 1 308 ? -17.733 19.128 -3.552 1.00 82.00 308 ILE A O 1
ATOM 2287 N N . HIS A 1 309 ? -17.910 17.525 -5.122 1.00 87.00 309 HIS A N 1
ATOM 2288 C CA . HIS A 1 309 ? -19.347 17.338 -5.000 1.00 87.00 309 HIS A CA 1
ATOM 2289 C C . HIS A 1 309 ? -19.710 16.742 -3.640 1.00 87.00 309 HIS A C 1
ATOM 2291 O O . HIS A 1 309 ? -18.990 15.906 -3.105 1.00 87.00 309 HIS A O 1
ATOM 2297 N N . GLU A 1 310 ? -20.885 17.091 -3.104 1.00 85.19 310 GLU A N 1
ATOM 2298 C CA . GLU A 1 310 ? -21.358 16.536 -1.824 1.00 85.19 310 GLU A CA 1
ATOM 2299 C C . GLU A 1 310 ? -21.328 14.992 -1.807 1.00 85.19 310 GLU A C 1
ATOM 2301 O O . GLU A 1 310 ? -20.945 14.405 -0.804 1.00 85.19 310 GLU A O 1
ATOM 2306 N N . TYR A 1 311 ? -21.637 14.316 -2.922 1.00 86.12 311 TYR A N 1
ATOM 2307 C CA . TYR A 1 311 ? -21.597 12.847 -3.006 1.00 86.12 311 TYR A CA 1
ATOM 2308 C C . TYR A 1 311 ? -20.193 12.215 -2.962 1.00 86.12 311 TYR A C 1
ATOM 2310 O O . TYR A 1 311 ? -20.100 10.998 -2.809 1.00 86.12 311 TYR A O 1
ATOM 2318 N N . ASN A 1 312 ? -19.133 13.015 -3.095 1.00 82.81 312 ASN A N 1
ATOM 2319 C CA . ASN A 1 312 ? -17.736 12.575 -3.068 1.00 82.81 312 ASN A CA 1
ATOM 2320 C C . ASN A 1 312 ? -16.990 12.973 -1.781 1.00 82.81 312 ASN A C 1
ATOM 2322 O O . ASN A 1 312 ? -15.868 12.518 -1.581 1.00 82.81 312 ASN A O 1
ATOM 2326 N N . LYS A 1 313 ? -17.592 13.790 -0.906 1.00 83.25 313 LYS A N 1
ATOM 2327 C CA . LYS A 1 313 ? -17.006 14.168 0.394 1.00 83.25 313 LYS A CA 1
ATOM 2328 C C . LYS A 1 313 ? -16.930 12.994 1.363 1.00 83.25 313 LYS A C 1
ATOM 2330 O O . LYS A 1 313 ? -17.706 12.046 1.253 1.00 83.25 313 LYS A O 1
ATOM 2335 N N . GLU A 1 314 ? -16.060 13.091 2.361 1.00 75.12 314 GLU A N 1
ATOM 2336 C CA . GLU A 1 314 ? -16.023 12.167 3.499 1.00 75.12 314 GLU A CA 1
ATOM 2337 C C . GLU A 1 314 ? -17.270 12.275 4.395 1.00 75.12 314 GLU A C 1
ATOM 2339 O O . GLU A 1 314 ? -17.991 13.272 4.398 1.00 75.12 314 GLU A O 1
ATOM 2344 N N . THR A 1 315 ? -17.529 11.243 5.207 1.00 74.31 315 THR A N 1
ATOM 2345 C CA . THR A 1 315 ? -18.720 11.209 6.088 1.00 74.31 315 THR A CA 1
ATOM 2346 C C . THR A 1 315 ? -18.701 12.320 7.146 1.00 74.31 315 THR A C 1
ATOM 2348 O O . THR A 1 315 ? -19.744 12.869 7.503 1.00 74.31 315 THR A O 1
ATOM 2351 N N . ASP A 1 316 ? -17.517 12.639 7.658 1.00 75.00 316 ASP A N 1
ATOM 2352 C CA . ASP A 1 316 ? -17.242 13.663 8.666 1.00 75.00 316 ASP A CA 1
ATOM 2353 C C . ASP A 1 316 ? -16.996 15.064 8.070 1.00 75.00 316 ASP A C 1
ATOM 2355 O O . ASP A 1 316 ? -17.074 16.056 8.795 1.00 75.00 316 ASP A O 1
ATOM 2359 N N . GLU A 1 317 ? -16.801 15.169 6.751 1.00 81.38 317 GLU A N 1
ATOM 2360 C CA . GLU A 1 317 ? -16.823 16.438 6.005 1.00 81.38 317 GLU A CA 1
ATOM 2361 C C . GLU A 1 317 ? -18.246 16.953 5.733 1.00 81.38 317 GLU A C 1
ATOM 2363 O O . GLU A 1 317 ? -18.450 18.151 5.486 1.00 81.38 317 GLU A O 1
ATOM 2368 N N . HIS A 1 318 ? -19.255 16.076 5.788 1.00 84.25 318 HIS A N 1
ATOM 2369 C CA . HIS A 1 318 ? -20.654 16.494 5.733 1.00 84.25 318 HIS A CA 1
ATOM 2370 C C . HIS A 1 318 ? -21.006 17.371 6.933 1.00 84.25 318 HIS A C 1
ATOM 2372 O O . HIS A 1 318 ? -20.627 17.117 8.075 1.00 84.25 318 HIS A O 1
ATOM 2378 N N . SER A 1 319 ? -21.798 18.413 6.690 1.00 81.88 319 SER A N 1
ATOM 2379 C CA . SER A 1 319 ? -22.287 19.299 7.746 1.00 81.88 319 SER A CA 1
ATOM 2380 C C . SER A 1 319 ? -23.692 19.808 7.436 1.00 81.88 319 SER A C 1
ATOM 2382 O O . SER A 1 319 ? -24.069 19.981 6.279 1.00 81.88 319 SER A O 1
ATOM 2384 N N . GLY A 1 320 ? -24.483 20.044 8.487 1.00 84.44 320 GLY A N 1
ATOM 2385 C CA . GLY A 1 320 ? -25.869 20.506 8.380 1.00 84.44 320 GLY A CA 1
ATOM 2386 C C . GLY A 1 320 ? -26.885 19.517 8.952 1.00 84.44 320 GLY A C 1
ATOM 2387 O O . GLY A 1 320 ? -26.584 18.750 9.863 1.00 84.44 320 GLY A O 1
ATOM 2388 N N . ASP A 1 321 ? -28.107 19.583 8.433 1.00 84.81 321 ASP A N 1
ATOM 2389 C CA . ASP A 1 321 ? -29.317 18.911 8.924 1.00 84.81 321 ASP A CA 1
ATOM 2390 C C . ASP A 1 321 ? -29.962 18.014 7.847 1.00 84.81 321 ASP A C 1
ATOM 2392 O O . ASP A 1 321 ? -31.181 17.935 7.737 1.00 84.81 321 ASP A O 1
ATOM 2396 N N . CYS A 1 322 ? -29.137 17.377 7.008 1.00 90.31 322 CYS A N 1
ATOM 2397 C CA . CYS A 1 322 ? -29.543 16.597 5.830 1.00 90.31 322 CYS A CA 1
ATOM 2398 C C . CYS A 1 322 ? -30.244 17.383 4.700 1.00 90.31 322 CYS A C 1
ATOM 2400 O O . CYS A 1 322 ? -30.579 16.788 3.673 1.00 90.31 322 CYS A O 1
ATOM 2402 N N . SER A 1 323 ? -30.443 18.703 4.820 1.00 90.69 323 SER A N 1
ATOM 2403 C CA . SER A 1 323 ? -31.158 19.511 3.813 1.00 90.69 323 SER A CA 1
ATOM 2404 C C . SER A 1 323 ? -30.466 19.620 2.443 1.00 90.69 323 SER A C 1
ATOM 2406 O O . SER A 1 323 ? -31.116 19.960 1.454 1.00 90.69 323 SER A O 1
ATOM 2408 N N . SER A 1 324 ? -29.175 19.280 2.347 1.00 89.69 324 SER A N 1
ATOM 2409 C CA . SER A 1 324 ? -28.441 19.111 1.079 1.00 89.69 324 SER A CA 1
ATOM 2410 C C . SER A 1 324 ? -28.813 17.829 0.318 1.00 89.69 324 SER A C 1
ATOM 2412 O O . SER A 1 324 ? -28.465 17.687 -0.854 1.00 89.69 324 SER A O 1
ATOM 2414 N N . GLY A 1 325 ? -29.491 16.890 0.985 1.00 92.19 325 GLY A N 1
ATOM 2415 C CA . GLY A 1 325 ? -29.613 15.496 0.570 1.00 92.19 325 GLY A CA 1
ATOM 2416 C C . GLY A 1 325 ? -28.618 14.565 1.265 1.00 92.19 325 GLY A C 1
ATOM 2417 O O . GLY A 1 325 ? -28.868 13.367 1.283 1.00 92.19 325 GLY A O 1
ATOM 2418 N N . TYR A 1 326 ? -27.555 15.079 1.890 1.00 92.19 326 TYR A N 1
ATOM 2419 C CA . TYR A 1 326 ? -26.505 14.274 2.524 1.00 92.19 326 TYR A CA 1
ATOM 2420 C C . TYR A 1 326 ? -26.439 14.536 4.033 1.00 92.19 326 TYR A C 1
ATOM 2422 O O . TYR A 1 326 ? -26.475 15.685 4.477 1.00 92.19 326 TYR A O 1
ATOM 2430 N N . CYS A 1 327 ? -26.389 13.466 4.826 1.00 90.69 327 CYS A N 1
ATOM 2431 C CA . CYS A 1 327 ? -26.422 13.527 6.286 1.00 90.69 327 CYS A CA 1
ATOM 2432 C C . CYS A 1 327 ? -25.031 13.329 6.919 1.00 90.69 327 CYS A C 1
ATOM 2434 O O . CYS A 1 327 ? -24.374 12.341 6.587 1.00 90.69 327 CYS A O 1
ATOM 2436 N N . PRO A 1 328 ? -24.626 14.170 7.892 1.00 89.88 328 PRO A N 1
ATOM 2437 C CA . PRO A 1 328 ? -23.456 13.911 8.734 1.00 89.88 328 PRO A CA 1
ATOM 2438 C C . PRO A 1 328 ? -23.718 12.796 9.761 1.00 89.88 328 PRO A C 1
ATOM 2440 O O . PRO A 1 328 ? -24.874 12.463 10.051 1.00 89.88 328 PRO A O 1
ATOM 2443 N N . CYS A 1 329 ? -22.658 12.276 10.391 1.00 87.00 329 CYS A N 1
ATOM 2444 C CA . CYS A 1 329 ? -22.810 11.420 11.573 1.00 87.00 329 CYS A CA 1
ATOM 2445 C C . CYS A 1 329 ? -23.564 12.159 12.702 1.00 87.00 329 CYS A C 1
ATOM 2447 O O . CYS A 1 329 ? -23.295 13.341 12.952 1.00 87.00 329 CYS A O 1
ATOM 2449 N N . PRO A 1 330 ? -24.480 11.498 13.439 1.00 85.56 330 PRO A N 1
ATOM 2450 C CA . PRO A 1 330 ? -25.144 12.125 14.577 1.00 85.56 330 PRO A CA 1
ATOM 2451 C C . PRO A 1 330 ? -24.134 12.482 15.680 1.00 85.56 330 PRO A C 1
ATOM 2453 O O . PRO A 1 330 ? -23.234 11.708 15.989 1.00 85.56 330 PRO A O 1
ATOM 2456 N N . ALA A 1 331 ? -24.292 13.633 16.335 1.00 78.56 331 ALA A N 1
ATOM 2457 C CA . ALA A 1 331 ? -23.375 14.035 17.403 1.00 78.56 331 ALA A CA 1
ATOM 2458 C C . ALA A 1 331 ? -23.469 13.092 18.621 1.00 78.56 331 ALA A C 1
ATOM 2460 O O . ALA A 1 331 ? -24.541 12.930 19.210 1.00 78.56 331 ALA A O 1
ATOM 2461 N N . THR A 1 332 ? -22.345 12.502 19.040 1.00 61.72 332 THR A N 1
ATOM 2462 C CA . THR A 1 332 ? -22.280 11.570 20.176 1.00 61.72 332 THR A CA 1
ATOM 2463 C C . THR A 1 332 ? -22.579 12.293 21.497 1.00 61.72 332 THR A C 1
ATOM 2465 O O . THR A 1 332 ? -21.721 12.949 22.088 1.00 61.72 332 THR A O 1
ATOM 2468 N N . THR A 1 333 ? -23.814 12.198 21.997 1.00 46.59 333 THR A N 1
ATOM 2469 C CA . THR A 1 333 ? -24.203 12.858 23.252 1.00 46.59 333 THR A CA 1
ATOM 2470 C C . THR A 1 333 ? -23.660 12.109 24.470 1.00 46.59 333 THR A C 1
ATOM 2472 O O . THR A 1 333 ? -24.315 11.205 24.993 1.00 46.59 333 THR A O 1
ATOM 2475 N N . THR A 1 334 ? -22.483 12.504 24.960 1.00 35.44 334 THR A N 1
ATOM 2476 C CA . THR A 1 334 ? -21.902 11.981 26.208 1.00 35.44 334 THR A CA 1
ATOM 2477 C C . THR A 1 334 ? -22.870 12.182 27.387 1.00 35.44 334 THR A C 1
ATOM 2479 O O . THR A 1 334 ? -23.193 13.326 27.719 1.00 35.44 334 THR A O 1
ATOM 2482 N N . PRO A 1 335 ? -23.349 11.113 28.055 1.00 40.19 335 PRO A N 1
ATOM 2483 C CA . PRO A 1 335 ? -24.345 11.243 29.113 1.00 40.19 335 PRO A CA 1
ATOM 2484 C C . PRO A 1 335 ? -23.726 11.817 30.396 1.00 40.19 335 PRO A C 1
ATOM 2486 O O . PRO A 1 335 ? -22.977 11.150 31.110 1.00 40.19 335 PRO A O 1
ATOM 2489 N N . THR A 1 336 ? -24.077 13.060 30.725 1.00 34.25 336 THR A N 1
ATOM 2490 C CA . THR A 1 336 ? -23.602 13.755 31.931 1.00 34.25 336 THR A CA 1
ATOM 2491 C C . THR A 1 336 ? -24.187 13.135 33.206 1.00 34.25 336 THR A C 1
ATOM 2493 O O . THR A 1 336 ? -25.287 13.487 33.635 1.00 34.25 336 THR A O 1
ATOM 2496 N N . SER A 1 337 ? -23.451 12.231 33.859 1.00 36.47 337 SER A N 1
ATOM 2497 C CA . SER A 1 337 ? -23.883 11.613 35.119 1.00 36.47 337 SER A CA 1
ATOM 2498 C C . SER A 1 337 ? -23.764 12.584 36.305 1.00 36.47 337 SER A C 1
ATOM 2500 O O . SER A 1 337 ? -22.683 12.775 36.868 1.00 36.47 337 SER A O 1
ATOM 2502 N N . THR A 1 338 ? -24.877 13.183 36.728 1.00 34.59 338 THR A N 1
ATOM 2503 C CA . THR A 1 338 ? -24.947 13.984 37.959 1.00 34.59 338 THR A CA 1
ATOM 2504 C C . THR A 1 338 ? -24.883 13.098 39.204 1.00 34.59 338 THR A C 1
ATOM 2506 O O . THR A 1 338 ? -25.740 12.248 39.440 1.00 34.59 338 THR A O 1
ATOM 2509 N N . SER A 1 339 ? -23.867 13.312 40.040 1.00 36.28 339 SER A N 1
ATOM 2510 C CA . SER A 1 339 ? -23.717 12.605 41.311 1.00 36.28 339 SER A CA 1
ATOM 2511 C C . SER A 1 339 ? -24.625 13.190 42.399 1.00 36.28 339 SER A C 1
ATOM 2513 O O . SER A 1 339 ? -24.719 14.404 42.579 1.00 36.28 339 SER A O 1
ATOM 2515 N N . LEU A 1 340 ? -25.260 12.318 43.185 1.00 35.28 340 LEU A N 1
ATOM 2516 C CA . LEU A 1 340 ? -25.922 12.700 44.433 1.00 35.28 340 LEU A CA 1
ATOM 2517 C C . LEU A 1 340 ? -25.610 11.667 45.516 1.00 35.28 340 LEU A C 1
ATOM 2519 O O . LEU A 1 340 ? -26.182 10.582 45.571 1.00 35.28 340 LEU A O 1
ATOM 2523 N N . ALA A 1 341 ? -24.658 12.019 46.377 1.00 35.84 341 ALA A N 1
ATOM 2524 C CA . ALA A 1 341 ? -24.277 11.215 47.525 1.00 35.84 341 ALA A CA 1
ATOM 2525 C C . ALA A 1 341 ? -25.147 11.559 48.742 1.00 35.84 341 ALA A C 1
ATOM 2527 O O . ALA A 1 341 ? -25.196 12.714 49.161 1.00 35.84 341 ALA A O 1
ATOM 2528 N N . GLN A 1 342 ? -25.740 10.546 49.374 1.00 35.97 342 GLN A N 1
ATOM 2529 C CA . GLN A 1 342 ? -26.046 10.551 50.807 1.00 35.97 342 GLN A CA 1
ATOM 2530 C C . GLN A 1 342 ? -26.173 9.107 51.299 1.00 35.97 342 GLN A C 1
ATOM 2532 O O . GLN A 1 342 ? -26.883 8.298 50.711 1.00 35.97 342 GLN A O 1
ATOM 2537 N N . GLY A 1 343 ? -25.424 8.763 52.348 1.00 32.44 343 GLY A N 1
ATOM 2538 C CA . GLY A 1 343 ? -25.307 7.387 52.826 1.00 32.44 343 GLY A CA 1
ATOM 2539 C C . GLY A 1 343 ? -26.117 7.108 54.087 1.00 32.44 343 GLY A C 1
ATOM 2540 O O . GLY A 1 343 ? -26.302 7.986 54.926 1.00 32.44 343 GLY A O 1
ATOM 2541 N N . PHE A 1 344 ? -26.483 5.840 54.271 1.00 28.83 344 PHE A N 1
ATOM 2542 C CA . PHE A 1 344 ? -26.714 5.249 55.587 1.00 28.83 344 PHE A CA 1
ATOM 2543 C C . PHE A 1 344 ? -26.121 3.837 55.624 1.00 28.83 344 PHE A C 1
ATOM 2545 O O . PHE A 1 344 ? -26.237 3.074 54.670 1.00 28.83 344 PHE A O 1
ATOM 2552 N N . SER A 1 345 ? -25.460 3.504 56.732 1.00 35.03 345 SER A N 1
ATOM 2553 C CA . SER A 1 345 ? -24.784 2.223 56.956 1.00 35.03 345 SER A CA 1
ATOM 2554 C C . SER A 1 345 ? -25.380 1.526 58.173 1.00 35.03 345 SER A C 1
ATOM 2556 O O . SER A 1 345 ? -25.500 2.162 59.215 1.00 35.03 345 SER A O 1
ATOM 2558 N N . ILE A 1 346 ? -25.718 0.240 58.026 1.00 32.06 346 ILE A N 1
ATOM 2559 C CA . ILE A 1 346 ? -25.852 -0.834 59.037 1.00 32.06 346 ILE A CA 1
ATOM 2560 C C . ILE A 1 346 ? -26.008 -2.119 58.191 1.00 32.06 346 ILE A C 1
ATOM 2562 O O . ILE A 1 346 ? -26.893 -2.176 57.350 1.00 32.06 346 ILE A O 1
ATOM 2566 N N . LYS A 1 347 ? -25.126 -3.129 58.200 1.00 32.88 347 LYS A N 1
ATOM 2567 C CA . LYS A 1 347 ? -24.651 -3.987 59.309 1.00 32.88 347 LYS A CA 1
ATOM 2568 C C . LYS A 1 347 ? -25.742 -4.802 60.035 1.00 32.88 347 LYS A C 1
ATOM 2570 O O . LYS A 1 347 ? -25.707 -4.907 61.256 1.00 32.88 347 LYS A O 1
ATOM 2575 N N . ALA A 1 348 ? -26.641 -5.457 59.297 1.00 33.94 348 ALA A N 1
ATOM 2576 C CA . ALA A 1 348 ? -27.311 -6.698 59.726 1.00 33.94 348 ALA A CA 1
ATOM 2577 C C . ALA A 1 348 ? -27.899 -7.435 58.505 1.00 33.94 348 ALA A C 1
ATOM 2579 O O . ALA A 1 348 ? -28.535 -6.779 57.692 1.00 33.94 348 ALA A O 1
ATOM 2580 N N . LEU A 1 349 ? -27.714 -8.767 58.416 1.00 30.89 349 LEU A N 1
ATOM 2581 C CA . LEU A 1 349 ? -27.979 -9.627 57.234 1.00 30.89 349 LEU A CA 1
ATOM 2582 C C . LEU A 1 349 ? -27.149 -9.188 55.994 1.00 30.89 349 LEU A C 1
ATOM 2584 O O . LEU A 1 349 ? -27.255 -8.066 55.534 1.00 30.89 349 LEU A O 1
ATOM 2588 N N . MET A 1 350 ? -26.276 -9.989 55.376 1.00 30.94 350 MET A N 1
ATOM 2589 C CA . MET A 1 350 ? -26.171 -11.451 55.332 1.00 30.94 350 MET A CA 1
ATOM 2590 C C . MET A 1 350 ? -24.703 -11.895 55.477 1.00 30.94 350 MET A C 1
ATOM 2592 O O . MET A 1 350 ? -23.950 -11.935 54.510 1.00 30.94 350 MET A O 1
ATOM 2596 N N . GLY A 1 351 ? -24.291 -12.260 56.693 1.00 31.17 351 GLY A N 1
ATOM 2597 C CA . GLY A 1 351 ? -22.971 -12.840 56.971 1.00 31.17 351 GLY A CA 1
ATOM 2598 C C . GLY A 1 351 ? -23.092 -14.273 57.482 1.00 31.17 351 GLY A C 1
ATOM 2599 O O . GLY A 1 351 ? -22.861 -14.498 58.665 1.00 31.17 351 GLY A O 1
ATOM 2600 N N . ALA A 1 352 ? -23.521 -15.219 56.632 1.00 34.00 352 ALA A N 1
ATOM 2601 C CA . ALA A 1 352 ? -23.732 -16.618 57.039 1.00 34.00 352 ALA A CA 1
ATOM 2602 C C . ALA A 1 352 ? -23.733 -17.663 55.892 1.00 34.00 352 ALA A C 1
ATOM 2604 O O . ALA A 1 352 ? -24.457 -18.649 55.979 1.00 34.00 352 ALA A O 1
ATOM 2605 N N . THR A 1 353 ? -22.931 -17.493 54.831 1.00 37.84 353 THR A N 1
ATOM 2606 C CA . THR A 1 353 ? -22.764 -18.544 53.789 1.00 37.84 353 THR A CA 1
ATOM 2607 C C . THR A 1 353 ? -21.381 -18.568 53.136 1.00 37.84 353 THR A C 1
ATOM 2609 O O . THR A 1 353 ? -20.833 -19.645 52.919 1.00 37.84 353 THR A O 1
ATOM 2612 N N . LEU A 1 354 ? -20.761 -17.411 52.872 1.00 36.75 354 LEU A N 1
ATOM 2613 C CA . LEU A 1 354 ? -19.499 -17.356 52.113 1.00 36.75 354 LEU A CA 1
ATOM 2614 C C . LEU A 1 354 ? -18.245 -17.773 52.917 1.00 36.75 354 LEU A C 1
ATOM 2616 O O . LEU A 1 354 ? -17.223 -18.141 52.343 1.00 36.75 354 LEU A O 1
ATOM 2620 N N . SER A 1 355 ? -18.314 -17.780 54.253 1.00 34.53 355 SER A N 1
ATOM 2621 C CA . SER A 1 355 ? -17.163 -18.080 55.124 1.00 34.53 355 SER A CA 1
ATOM 2622 C C . SER A 1 355 ? -16.823 -19.572 55.264 1.00 34.53 355 SER A C 1
ATOM 2624 O O . SER A 1 355 ? -15.804 -19.891 55.869 1.00 34.53 355 SER A O 1
ATOM 2626 N N . PHE A 1 356 ? -17.644 -20.489 54.734 1.00 36.09 356 PHE A N 1
ATOM 2627 C CA . PHE A 1 356 ? -17.413 -21.936 54.885 1.00 36.09 356 PHE A CA 1
ATOM 2628 C C . PHE A 1 356 ? -16.616 -22.557 53.723 1.00 36.09 356 PHE A C 1
ATOM 2630 O O . PHE A 1 356 ? -15.862 -23.501 53.943 1.00 36.09 356 PHE A O 1
ATOM 2637 N N . PHE A 1 357 ? -16.712 -22.003 52.507 1.00 39.41 357 PHE A N 1
ATOM 2638 C CA . PHE A 1 357 ? -15.964 -22.498 51.340 1.00 39.41 357 PHE A CA 1
ATOM 2639 C C . PHE A 1 357 ? -14.520 -21.974 51.280 1.00 39.41 357 PHE A C 1
ATOM 2641 O O . PHE A 1 357 ? -13.596 -22.743 51.014 1.00 39.41 357 PHE A O 1
ATOM 2648 N N . VAL A 1 358 ? -14.291 -20.702 51.629 1.00 42.53 358 VAL A N 1
ATOM 2649 C CA . VAL A 1 358 ? -12.936 -20.109 51.670 1.00 42.53 358 VAL A CA 1
ATOM 2650 C C . VAL A 1 358 ? -12.049 -20.788 52.731 1.00 42.53 358 VAL A C 1
ATOM 2652 O O . VAL A 1 358 ? -10.846 -20.950 52.537 1.00 42.53 358 VAL A O 1
ATOM 2655 N N . ALA A 1 359 ? -12.644 -21.275 53.826 1.00 36.16 359 ALA A N 1
ATOM 2656 C CA . ALA A 1 359 ? -11.938 -21.995 54.888 1.00 36.16 359 ALA A CA 1
ATOM 2657 C C . ALA A 1 359 ? -11.519 -23.437 54.520 1.00 36.16 359 ALA A C 1
ATOM 2659 O O . ALA A 1 359 ? -10.728 -24.040 55.250 1.00 36.16 359 ALA A O 1
ATOM 2660 N N . LEU A 1 360 ? -12.038 -23.999 53.419 1.00 36.34 360 LEU A N 1
ATOM 2661 C CA . LEU A 1 360 ? -11.737 -25.369 52.989 1.00 36.34 360 LEU A CA 1
ATOM 2662 C C . LEU A 1 360 ? -10.591 -25.423 51.963 1.00 36.34 360 LEU A C 1
ATOM 2664 O O . LEU A 1 360 ? -9.750 -26.317 52.033 1.00 36.34 360 LEU A O 1
ATOM 2668 N N . LEU A 1 361 ? -10.512 -24.435 51.064 1.00 41.66 361 LEU A N 1
ATOM 2669 C CA . LEU A 1 361 ? -9.470 -24.343 50.029 1.00 41.66 361 LEU A CA 1
ATOM 2670 C C . LEU A 1 361 ? -8.118 -23.823 50.553 1.00 41.66 361 LEU A C 1
ATOM 2672 O O . LEU A 1 361 ? -7.072 -24.230 50.057 1.00 41.66 361 LEU A O 1
ATOM 2676 N N . LEU A 1 362 ? -8.102 -23.023 51.626 1.00 40.78 362 LEU A N 1
ATOM 2677 C CA . LEU A 1 362 ? -6.864 -22.527 52.254 1.00 40.78 362 LEU A CA 1
ATOM 2678 C C . LEU A 1 362 ? -6.107 -23.568 53.110 1.00 40.78 362 LEU A C 1
ATOM 2680 O O . LEU A 1 362 ? -5.138 -23.222 53.782 1.00 40.78 362 LEU A O 1
ATOM 2684 N N . LYS A 1 363 ? -6.524 -24.843 53.108 1.00 35.69 363 LYS A N 1
ATOM 2685 C CA . LYS A 1 363 ? -5.901 -25.914 53.912 1.00 35.69 363 LYS A CA 1
ATOM 2686 C C . LYS A 1 363 ? -4.932 -26.835 53.161 1.00 35.69 363 LYS A C 1
ATOM 2688 O O . LYS A 1 363 ? -4.348 -27.706 53.801 1.00 35.69 363 LYS A O 1
ATOM 2693 N N . TYR A 1 364 ? -4.750 -26.646 51.852 1.00 39.88 364 TYR A N 1
ATOM 2694 C CA . TYR A 1 364 ? -3.990 -27.571 50.996 1.00 39.88 364 TYR A CA 1
ATOM 2695 C C . TYR A 1 364 ? -2.854 -26.936 50.171 1.00 39.88 364 TYR A C 1
ATOM 2697 O O . TYR A 1 364 ? -2.291 -27.607 49.311 1.00 39.88 364 TYR A O 1
ATOM 2705 N N . ILE A 1 365 ? -2.454 -25.689 50.454 1.00 40.00 365 ILE A N 1
ATOM 2706 C CA . ILE A 1 365 ? -1.298 -25.042 49.803 1.00 40.00 365 ILE A CA 1
ATOM 2707 C C . ILE A 1 365 ? -0.096 -25.016 50.772 1.00 40.00 365 ILE A C 1
ATOM 2709 O O . ILE A 1 365 ? -0.180 -24.364 51.816 1.00 40.00 365 ILE A O 1
ATOM 2713 N N . PRO A 1 366 ? 1.024 -25.707 50.469 1.00 42.97 366 PRO A N 1
ATOM 2714 C CA . PRO A 1 366 ? 2.237 -25.669 51.288 1.00 42.97 366 PRO A CA 1
ATOM 2715 C C . PRO A 1 366 ? 2.915 -24.290 51.304 1.00 42.97 366 PRO A C 1
ATOM 2717 O O . PRO A 1 366 ? 2.993 -23.596 50.292 1.00 42.97 366 PRO A O 1
ATOM 2720 N N . ALA A 1 367 ? 3.475 -23.916 52.456 1.00 34.19 367 ALA A N 1
ATOM 2721 C CA . ALA A 1 367 ? 3.989 -22.574 52.756 1.00 34.19 367 ALA A CA 1
ATOM 2722 C C . ALA A 1 367 ? 5.336 -22.191 52.085 1.00 34.19 367 ALA A C 1
ATOM 2724 O O . ALA A 1 367 ? 6.087 -21.392 52.638 1.00 34.19 367 ALA A O 1
ATOM 2725 N N . SER A 1 368 ? 5.666 -22.751 50.917 1.00 35.78 368 SER A N 1
ATOM 2726 C CA . SER A 1 368 ? 6.972 -22.589 50.250 1.00 35.78 368 SER A CA 1
ATOM 2727 C C . SER A 1 368 ? 6.939 -21.874 48.891 1.00 35.78 368 SER A C 1
ATOM 2729 O O . SER A 1 368 ? 7.991 -21.745 48.275 1.00 35.78 368 SER A O 1
ATOM 2731 N N . LEU A 1 369 ? 5.774 -21.414 48.412 1.00 38.06 369 LEU A N 1
ATOM 2732 C CA . LEU A 1 369 ? 5.616 -20.850 47.054 1.00 38.06 369 LEU A CA 1
ATOM 2733 C C . LEU A 1 369 ? 4.927 -19.471 46.976 1.00 38.06 369 LEU A C 1
ATOM 2735 O O . LEU A 1 369 ? 4.636 -18.994 45.886 1.00 38.06 369 LEU A O 1
ATOM 2739 N N . LEU A 1 370 ? 4.696 -18.794 48.107 1.00 34.28 370 LEU A N 1
ATOM 2740 C CA . LEU A 1 370 ? 4.015 -17.487 48.128 1.00 34.28 370 LEU A CA 1
ATOM 2741 C C . LEU A 1 370 ? 4.868 -16.193 47.978 1.00 34.28 370 LEU A C 1
ATOM 2743 O O . LEU A 1 370 ? 4.278 -15.122 48.110 1.00 34.28 370 LEU A O 1
ATOM 2747 N N . PRO A 1 371 ? 6.195 -16.208 47.697 1.00 30.72 371 PRO A N 1
ATOM 2748 C CA . PRO A 1 371 ? 6.944 -14.981 47.398 1.00 30.72 371 PRO A CA 1
ATOM 2749 C C . PRO A 1 371 ? 7.512 -14.908 45.960 1.00 30.72 371 PRO A C 1
ATOM 2751 O O . PRO A 1 371 ? 8.616 -14.403 45.778 1.00 30.72 371 PRO A O 1
ATOM 2754 N N . ILE A 1 372 ? 6.783 -15.379 44.934 1.00 35.22 372 ILE A N 1
ATOM 2755 C CA . ILE A 1 372 ? 7.137 -15.179 43.503 1.00 35.22 372 ILE A CA 1
ATOM 2756 C C . ILE A 1 372 ? 5.905 -14.746 42.672 1.00 35.22 372 ILE A C 1
ATOM 2758 O O . ILE A 1 372 ? 5.639 -15.269 41.599 1.00 35.22 372 ILE A O 1
ATOM 2762 N N . VAL A 1 373 ? 5.111 -13.803 43.194 1.00 30.80 373 VAL A N 1
ATOM 2763 C CA . VAL A 1 373 ? 3.946 -13.201 42.491 1.00 30.80 373 VAL A CA 1
ATOM 2764 C C . VAL A 1 373 ? 3.990 -11.661 42.572 1.00 30.80 373 VAL A C 1
ATOM 2766 O O . VAL A 1 373 ? 2.987 -10.985 42.418 1.00 30.80 373 VAL A O 1
ATOM 2769 N N . ASN A 1 374 ? 5.158 -11.079 42.877 1.00 31.42 374 ASN A N 1
ATOM 2770 C CA . ASN A 1 374 ? 5.290 -9.639 43.154 1.00 31.42 374 ASN A CA 1
ATOM 2771 C C . ASN A 1 374 ? 6.571 -9.011 42.563 1.00 31.42 374 ASN A C 1
ATOM 2773 O O . ASN A 1 374 ? 7.149 -8.099 43.155 1.00 31.42 374 ASN A O 1
ATOM 2777 N N . ARG A 1 375 ? 7.049 -9.520 41.418 1.00 26.56 375 ARG A N 1
ATOM 2778 C CA . ARG A 1 375 ? 8.091 -8.882 40.594 1.00 26.56 375 ARG A CA 1
ATOM 2779 C C . ARG A 1 375 ? 7.839 -9.152 39.111 1.00 26.56 375 ARG A C 1
ATOM 2781 O O . ARG A 1 375 ? 7.501 -10.282 38.779 1.00 26.56 375 ARG A O 1
ATOM 2788 N N . ILE A 1 376 ? 8.120 -8.139 38.289 1.00 31.03 376 ILE A N 1
ATOM 2789 C CA . ILE A 1 376 ? 8.059 -8.130 36.818 1.00 31.03 376 ILE A CA 1
ATOM 2790 C C . ILE A 1 376 ? 6.603 -8.127 36.297 1.00 31.03 376 ILE A C 1
ATOM 2792 O O . ILE A 1 376 ? 6.053 -9.166 35.957 1.00 31.03 376 ILE A O 1
ATOM 2796 N N . ALA A 1 377 ? 5.840 -7.047 36.495 1.00 30.44 377 ALA A N 1
ATOM 2797 C CA . ALA A 1 377 ? 5.705 -5.921 35.548 1.00 30.44 377 ALA A CA 1
ATOM 2798 C C . ALA A 1 377 ? 6.987 -5.253 35.006 1.00 30.44 377 ALA A C 1
ATOM 2800 O O . ALA A 1 377 ? 7.995 -5.211 35.700 1.00 30.44 377 ALA A O 1
ATOM 2801 N N . GLU A 1 378 ? 6.854 -4.641 33.819 1.00 26.45 378 GLU A N 1
ATOM 2802 C CA . GLU A 1 378 ? 7.913 -4.118 32.925 1.00 26.45 378 GLU A CA 1
ATOM 2803 C C . GLU A 1 378 ? 8.552 -5.261 32.094 1.00 26.45 378 GLU A C 1
ATOM 2805 O O . GLU A 1 378 ? 8.978 -6.261 32.663 1.00 26.45 378 GLU A O 1
ATOM 2810 N N . SER A 1 379 ? 8.579 -5.231 30.752 1.00 25.78 379 SER A N 1
ATOM 2811 C CA . SER A 1 379 ? 8.524 -4.084 29.825 1.00 25.78 379 SER A CA 1
ATOM 2812 C C . SER A 1 379 ? 7.722 -4.325 28.521 1.00 25.78 379 SER A C 1
ATOM 2814 O O . SER A 1 379 ? 7.721 -5.424 27.973 1.00 25.78 379 SER A O 1
ATOM 2816 N N . LEU A 1 380 ? 7.103 -3.246 28.018 1.00 40.34 380 LEU A N 1
ATOM 2817 C CA . LEU A 1 380 ? 6.776 -2.958 26.597 1.00 40.34 380 LEU A CA 1
ATOM 2818 C C . LEU A 1 380 ? 8.089 -2.883 25.753 1.00 40.34 380 LEU A C 1
ATOM 2820 O O . LEU A 1 380 ? 9.142 -2.887 26.401 1.00 40.34 380 LEU A O 1
ATOM 2824 N N . PRO A 1 381 ? 8.125 -2.809 24.392 1.00 39.31 381 PRO A N 1
ATOM 2825 C CA . PRO A 1 381 ? 7.135 -2.307 23.410 1.00 39.31 381 PRO A CA 1
ATOM 2826 C C . PRO A 1 381 ? 6.739 -3.349 22.323 1.00 39.31 381 PRO A C 1
ATOM 2828 O O . PRO A 1 381 ? 7.293 -4.438 22.298 1.00 39.31 381 PRO A O 1
ATOM 2831 N N . ASN A 1 382 ? 5.702 -3.217 21.480 1.00 30.25 382 ASN A N 1
ATOM 2832 C CA . ASN A 1 382 ? 5.154 -2.116 20.659 1.00 30.25 382 ASN A CA 1
ATOM 2833 C C . ASN A 1 382 ? 5.882 -1.910 19.298 1.00 30.25 382 ASN A C 1
ATOM 2835 O O . ASN A 1 382 ? 7.017 -1.449 19.257 1.00 30.25 382 ASN A O 1
ATOM 2839 N N . ARG A 1 383 ? 5.112 -2.115 18.209 1.00 28.34 383 ARG A N 1
ATOM 2840 C CA . ARG A 1 383 ? 5.095 -1.379 16.914 1.00 28.34 383 ARG A CA 1
ATOM 2841 C C . ARG A 1 383 ? 5.850 -1.855 15.646 1.00 28.34 383 ARG A C 1
ATOM 2843 O O . ARG A 1 383 ? 7.065 -1.784 15.553 1.00 28.34 383 ARG A O 1
ATOM 2850 N N . TYR A 1 384 ? 5.007 -1.987 14.603 1.00 29.83 384 TYR A N 1
ATOM 2851 C CA . TYR A 1 384 ? 5.117 -1.463 13.217 1.00 29.83 384 TYR A CA 1
ATOM 2852 C C . TYR A 1 384 ? 5.845 -2.355 12.184 1.00 29.83 384 TYR A C 1
ATOM 2854 O O . TYR A 1 384 ? 6.916 -2.887 12.435 1.00 29.83 384 TYR A O 1
ATOM 2862 N N . VAL A 1 385 ? 5.167 -2.754 11.095 1.00 28.92 385 VAL A N 1
ATOM 2863 C CA . VAL A 1 385 ? 4.891 -2.017 9.830 1.00 28.92 385 VAL A CA 1
ATOM 2864 C C . VAL A 1 385 ? 6.142 -1.820 8.963 1.00 28.92 385 VAL A C 1
ATOM 2866 O O . VAL A 1 385 ? 6.889 -0.872 9.160 1.00 28.92 385 VAL A O 1
ATOM 2869 N N . VAL A 1 386 ? 6.262 -2.684 7.947 1.00 27.58 386 VAL A N 1
ATOM 2870 C CA . VAL A 1 386 ? 6.788 -2.445 6.584 1.00 27.58 386 VAL A CA 1
ATOM 2871 C C . VAL A 1 386 ? 5.927 -3.384 5.712 1.00 27.58 386 VAL A C 1
ATOM 2873 O O . VAL A 1 386 ? 5.844 -4.570 6.015 1.00 27.58 386 VAL A O 1
ATOM 2876 N N . ALA A 1 387 ? 4.980 -2.898 4.907 1.00 22.69 387 ALA A N 1
ATOM 2877 C CA . ALA A 1 387 ? 5.133 -2.257 3.595 1.00 22.69 387 ALA A CA 1
ATOM 2878 C C . ALA A 1 387 ? 5.657 -3.216 2.505 1.00 22.69 387 ALA A C 1
ATOM 2880 O O . ALA A 1 387 ? 6.617 -3.955 2.699 1.00 22.69 387 ALA A O 1
ATOM 2881 N N . VAL A 1 388 ? 4.972 -3.207 1.360 1.00 23.80 388 VAL A N 1
ATOM 2882 C CA . VAL A 1 388 ? 5.201 -4.071 0.197 1.00 23.80 388 VAL A CA 1
ATOM 2883 C C . VAL A 1 388 ? 5.388 -3.170 -1.021 1.00 23.80 388 VAL A C 1
ATOM 2885 O O . VAL A 1 388 ? 4.532 -2.336 -1.276 1.00 23.80 388 VAL A O 1
ATOM 2888 N N . ASP A 1 389 ? 6.454 -3.405 -1.781 1.00 28.25 389 ASP A N 1
ATOM 2889 C CA . ASP A 1 389 ? 6.614 -3.047 -3.199 1.00 28.25 389 ASP A CA 1
ATOM 2890 C C . ASP A 1 389 ? 7.344 -4.250 -3.821 1.00 28.25 389 ASP A C 1
ATOM 2892 O O . ASP A 1 389 ? 8.349 -4.712 -3.284 1.00 28.25 389 ASP A O 1
ATOM 2896 N N . TYR A 1 390 ? 6.867 -4.953 -4.847 1.00 24.06 390 TYR A N 1
ATOM 2897 C CA . TYR A 1 390 ? 6.162 -4.563 -6.072 1.00 24.06 390 TYR A CA 1
ATOM 2898 C C . TYR A 1 390 ? 7.022 -3.829 -7.113 1.00 24.06 390 TYR A C 1
ATOM 2900 O O . TYR A 1 390 ? 6.870 -2.657 -7.428 1.00 24.06 390 TYR A O 1
ATOM 2908 N N . GLN A 1 391 ? 7.886 -4.614 -7.758 1.00 28.27 391 GLN A N 1
ATOM 2909 C CA . GLN A 1 391 ? 8.402 -4.327 -9.093 1.00 28.27 391 GLN A CA 1
ATOM 2910 C C . GLN A 1 391 ? 8.192 -5.554 -9.981 1.00 28.27 391 GLN A C 1
ATOM 2912 O O . GLN A 1 391 ? 8.797 -6.604 -9.751 1.00 28.27 391 GLN A O 1
ATOM 2917 N N . ARG A 1 392 ? 7.415 -5.408 -11.062 1.00 27.20 392 ARG A N 1
ATOM 2918 C CA . ARG A 1 392 ? 7.692 -6.173 -12.283 1.00 27.20 392 ARG A CA 1
ATOM 2919 C C . ARG A 1 392 ? 7.199 -5.478 -13.547 1.00 27.20 392 ARG A C 1
ATOM 2921 O O . ARG A 1 392 ? 6.025 -5.530 -13.890 1.00 27.20 392 ARG A O 1
ATOM 2928 N N . GLY A 1 393 ? 8.144 -4.948 -14.317 1.00 30.59 393 GLY A N 1
ATOM 2929 C CA . GLY A 1 393 ? 7.954 -4.785 -15.755 1.00 30.59 393 GLY A CA 1
ATOM 2930 C C . GLY A 1 393 ? 8.138 -6.117 -16.500 1.00 30.59 393 GLY A C 1
ATOM 2931 O O . GLY A 1 393 ? 9.103 -6.848 -16.260 1.00 30.59 393 GLY A O 1
ATOM 2932 N N . GLY A 1 394 ? 7.253 -6.406 -17.456 1.00 34.09 394 GLY A N 1
ATOM 2933 C CA . GLY A 1 394 ? 7.563 -7.216 -18.644 1.00 34.09 394 GLY A CA 1
ATOM 2934 C C . GLY A 1 394 ? 7.911 -6.253 -19.789 1.00 34.09 394 GLY A C 1
ATOM 2935 O O . GLY A 1 394 ? 7.241 -5.243 -19.938 1.00 34.09 394 GLY A O 1
ATOM 2936 N N . LYS A 1 395 ? 8.971 -6.377 -20.594 1.00 34.81 395 LYS A N 1
ATOM 2937 C CA . LYS A 1 395 ? 9.794 -7.516 -21.032 1.00 34.81 395 LYS A CA 1
ATOM 2938 C C . LYS A 1 395 ? 9.080 -8.480 -21.993 1.00 34.81 395 LYS A C 1
ATOM 2940 O O . LYS A 1 395 ? 7.998 -8.979 -21.710 1.00 34.81 395 LYS A O 1
ATOM 2945 N N . THR A 1 396 ? 9.859 -8.857 -23.017 1.00 40.91 396 THR A N 1
ATOM 2946 C CA . THR A 1 396 ? 9.745 -9.985 -23.979 1.00 40.91 396 THR A CA 1
ATOM 2947 C C . THR A 1 396 ? 9.063 -9.646 -25.324 1.00 40.91 396 THR A C 1
ATOM 2949 O O . THR A 1 396 ? 8.443 -8.599 -25.437 1.00 40.91 396 THR A O 1
ATOM 2952 N N . ALA A 1 397 ? 9.229 -10.379 -26.438 1.00 37.44 397 ALA A N 1
ATOM 2953 C CA . ALA A 1 397 ? 9.749 -11.737 -26.713 1.00 37.44 397 ALA A CA 1
ATOM 2954 C C . ALA A 1 397 ? 10.263 -11.830 -28.200 1.00 37.44 397 ALA A C 1
ATOM 2956 O O . ALA A 1 397 ? 10.411 -10.783 -28.821 1.00 37.44 397 ALA A O 1
ATOM 2957 N N . PHE A 1 398 ? 10.586 -12.946 -28.891 1.00 27.16 398 PHE A N 1
ATOM 2958 C CA . PHE A 1 398 ? 10.312 -14.394 -28.735 1.00 27.16 398 PHE A CA 1
ATOM 2959 C C . PHE A 1 398 ? 11.347 -15.297 -29.491 1.00 27.16 398 PHE A C 1
ATOM 2961 O O . PHE A 1 398 ? 11.909 -14.894 -30.506 1.00 27.16 398 PHE A O 1
ATOM 2968 N N . THR A 1 399 ? 11.543 -16.520 -28.962 1.00 26.12 399 THR A N 1
ATOM 2969 C CA . THR A 1 399 ? 11.813 -17.889 -29.533 1.00 26.12 399 THR A CA 1
ATOM 2970 C C . THR A 1 399 ? 11.877 -18.138 -31.069 1.00 26.12 399 THR A C 1
ATOM 2972 O O . THR A 1 399 ? 11.304 -17.363 -31.821 1.00 26.12 399 THR A O 1
ATOM 2975 N N . GLN A 1 400 ? 12.399 -19.235 -31.674 1.00 23.66 400 GLN A N 1
ATOM 2976 C CA . GLN A 1 400 ? 12.918 -20.604 -31.326 1.00 23.66 400 GLN A CA 1
ATOM 2977 C C . GLN A 1 400 ? 13.611 -21.200 -32.621 1.00 23.66 400 GLN A C 1
ATOM 2979 O O . GLN A 1 400 ? 13.815 -20.392 -33.533 1.00 23.66 400 GLN A O 1
ATOM 2984 N N . PRO A 1 401 ? 13.924 -22.520 -32.853 1.00 40.72 401 PRO A N 1
ATOM 2985 C CA . PRO A 1 401 ? 13.882 -23.760 -32.039 1.00 40.72 401 PRO A CA 1
ATOM 2986 C C . PRO A 1 401 ? 15.183 -24.632 -32.060 1.00 40.72 401 PRO A C 1
ATOM 2988 O O . PRO A 1 401 ? 16.256 -24.205 -32.480 1.00 40.72 401 PRO A O 1
ATOM 2991 N N . GLU A 1 402 ? 15.049 -25.867 -31.559 1.00 25.19 402 GLU A N 1
ATOM 2992 C CA . GLU A 1 402 ? 16.034 -26.903 -31.193 1.00 25.19 402 GLU A CA 1
ATOM 2993 C C . GLU A 1 402 ? 16.726 -27.678 -32.346 1.00 25.19 402 GLU A C 1
ATOM 2995 O O . GLU A 1 402 ? 16.216 -27.743 -33.464 1.00 25.19 402 GLU A O 1
ATOM 3000 N N . LEU A 1 403 ? 17.812 -28.412 -32.022 1.00 26.75 403 LEU A N 1
ATOM 3001 C CA . LEU A 1 403 ? 17.822 -29.897 -32.069 1.00 26.75 403 LEU A CA 1
ATOM 3002 C C . LEU A 1 403 ? 19.117 -30.521 -31.500 1.00 26.75 403 LEU A C 1
ATOM 3004 O O . LEU A 1 403 ? 20.225 -30.068 -31.786 1.00 26.75 403 LEU A O 1
ATOM 3008 N N . ALA A 1 404 ? 18.973 -31.606 -30.731 1.00 27.86 404 ALA A N 1
ATOM 3009 C CA . ALA A 1 404 ? 20.071 -32.360 -30.113 1.00 27.86 404 ALA A CA 1
ATOM 3010 C C . ALA A 1 404 ? 20.598 -33.526 -30.986 1.00 27.86 404 ALA A C 1
ATOM 3012 O O . ALA A 1 404 ? 19.917 -34.008 -31.891 1.00 27.86 404 ALA A O 1
ATOM 3013 N N . MET A 1 405 ? 21.802 -34.024 -30.670 1.00 24.59 405 MET A N 1
ATOM 3014 C CA . MET A 1 405 ? 22.380 -35.266 -31.218 1.00 24.59 405 MET A CA 1
ATOM 3015 C C . MET A 1 405 ? 22.569 -36.326 -30.115 1.00 24.59 405 MET A C 1
ATOM 3017 O O . MET A 1 405 ? 22.973 -35.959 -29.012 1.00 24.59 405 MET A O 1
ATOM 3021 N N . PRO A 1 406 ? 22.384 -37.630 -30.404 1.00 40.88 406 PRO A N 1
ATOM 3022 C CA . PRO A 1 406 ? 22.760 -38.720 -29.505 1.00 40.88 406 PRO A CA 1
ATOM 3023 C C . PRO A 1 406 ? 24.188 -39.248 -29.760 1.00 40.88 406 PRO A C 1
ATOM 3025 O O . PRO A 1 406 ? 24.738 -39.127 -30.857 1.00 40.88 406 PRO A O 1
ATOM 3028 N N . SER A 1 407 ? 24.773 -39.874 -28.737 1.00 31.05 407 SER A N 1
ATOM 3029 C CA . SER A 1 407 ? 26.057 -40.590 -28.776 1.00 31.05 407 SER A CA 1
ATOM 3030 C C . SER A 1 407 ? 25.938 -41.981 -29.430 1.00 31.05 407 SER A C 1
ATOM 3032 O O . SER A 1 407 ? 24.843 -42.523 -29.573 1.00 31.05 407 SER A O 1
ATOM 3034 N N . GLY A 1 408 ? 27.060 -42.545 -29.899 1.00 28.41 408 GLY A N 1
ATOM 3035 C CA . GLY A 1 408 ? 27.074 -43.765 -30.730 1.00 28.41 408 GLY A CA 1
ATOM 3036 C C . GLY A 1 408 ? 27.580 -45.027 -30.026 1.00 28.41 408 GLY A C 1
ATOM 3037 O O . GLY A 1 408 ? 27.868 -44.982 -28.837 1.00 28.41 408 GLY A O 1
ATOM 3038 N N . ASP A 1 409 ? 27.764 -46.115 -30.793 1.00 27.58 409 ASP A N 1
ATOM 3039 C CA . ASP A 1 409 ? 28.909 -47.025 -30.606 1.00 27.58 409 ASP A CA 1
ATOM 3040 C C . ASP A 1 409 ? 29.192 -48.002 -31.782 1.00 27.58 409 ASP A C 1
ATOM 3042 O O . ASP A 1 409 ? 28.308 -48.377 -32.547 1.00 27.58 409 ASP A O 1
ATOM 3046 N N . PHE A 1 410 ? 30.480 -48.361 -31.907 1.00 27.53 410 PHE A N 1
ATOM 3047 C CA . PHE A 1 410 ? 31.166 -49.455 -32.642 1.00 27.53 410 PHE A CA 1
ATOM 3048 C C . PHE A 1 410 ? 30.489 -50.270 -33.783 1.00 27.53 410 PHE A C 1
ATOM 3050 O O . PHE A 1 410 ? 29.577 -51.053 -33.536 1.00 27.53 410 PHE A O 1
ATOM 3057 N N . ALA A 1 411 ? 31.148 -50.345 -34.965 1.00 28.83 411 ALA A N 1
ATOM 3058 C CA . ALA A 1 411 ? 32.039 -51.483 -35.334 1.00 28.83 411 ALA A CA 1
ATOM 3059 C C . ALA A 1 411 ? 32.581 -51.506 -36.802 1.00 28.83 411 ALA A C 1
ATOM 3061 O O . ALA A 1 411 ? 31.870 -51.229 -37.758 1.00 28.83 411 ALA A O 1
ATOM 3062 N N . ALA A 1 412 ? 33.831 -51.986 -36.944 1.00 29.28 412 ALA A N 1
ATOM 3063 C CA . ALA A 1 412 ? 34.424 -52.779 -38.051 1.00 29.28 412 ALA A CA 1
ATOM 3064 C C . ALA A 1 412 ? 34.614 -52.249 -39.513 1.00 29.28 412 ALA A C 1
ATOM 3066 O O . ALA A 1 412 ? 33.739 -52.324 -40.363 1.00 29.28 412 ALA A O 1
ATOM 3067 N N . GLU A 1 413 ? 35.895 -51.978 -39.825 1.00 28.30 413 GLU A N 1
ATOM 3068 C CA . GLU A 1 413 ? 36.695 -52.462 -40.984 1.00 28.30 413 GLU A CA 1
ATOM 3069 C C . GLU A 1 413 ? 36.463 -52.090 -42.483 1.00 28.30 413 GLU A C 1
ATOM 3071 O O . GLU A 1 413 ? 35.463 -52.404 -43.113 1.00 28.30 413 GLU A O 1
ATOM 3076 N N . ARG A 1 414 ? 37.608 -51.702 -43.094 1.00 30.41 414 ARG A N 1
ATOM 3077 C CA . ARG A 1 414 ? 38.103 -51.958 -44.479 1.00 30.41 414 ARG A CA 1
ATOM 3078 C C . ARG A 1 414 ? 37.469 -51.241 -45.699 1.00 30.41 414 ARG A C 1
ATOM 3080 O O . ARG A 1 414 ? 36.453 -51.666 -46.226 1.00 30.41 414 ARG A O 1
ATOM 3087 N N . GLY A 1 415 ? 38.277 -50.377 -46.349 1.00 27.06 415 GLY A N 1
ATOM 3088 C CA . GLY A 1 415 ? 38.471 -50.483 -47.817 1.00 27.06 415 GLY A CA 1
ATOM 3089 C C . GLY A 1 415 ? 38.500 -49.226 -48.719 1.00 27.06 415 GLY A C 1
ATOM 3090 O O . GLY A 1 415 ? 37.551 -48.991 -49.443 1.00 27.06 415 GLY A O 1
ATOM 3091 N N . HIS A 1 416 ? 39.665 -48.563 -48.824 1.00 29.48 416 HIS A N 1
ATOM 3092 C CA . HIS A 1 416 ? 40.275 -48.019 -50.071 1.00 29.48 416 HIS A CA 1
ATOM 3093 C C . HIS A 1 416 ? 39.548 -47.038 -51.052 1.00 29.48 416 HIS A C 1
ATOM 3095 O O . HIS A 1 416 ? 38.544 -47.375 -51.662 1.00 29.48 416 HIS A O 1
ATOM 3101 N N . ARG A 1 417 ? 40.297 -45.971 -51.438 1.00 30.70 417 ARG A N 1
ATOM 3102 C CA . ARG A 1 417 ? 40.143 -45.070 -52.630 1.00 30.70 417 ARG A CA 1
ATOM 3103 C C . ARG A 1 417 ? 38.930 -44.107 -52.606 1.00 30.70 417 ARG A C 1
ATOM 3105 O O . ARG A 1 417 ? 37.924 -44.416 -51.999 1.00 30.70 417 ARG A O 1
ATOM 3112 N N . SER A 1 418 ? 38.906 -42.945 -53.275 1.00 31.23 418 SER A N 1
ATOM 3113 C CA . SER A 1 418 ? 39.936 -41.992 -53.763 1.00 31.23 418 SER A CA 1
ATOM 3114 C C . SER A 1 418 ? 39.235 -40.694 -54.234 1.00 31.23 418 SER A C 1
ATOM 3116 O O . SER A 1 418 ? 38.130 -40.785 -54.750 1.00 31.23 418 SER A O 1
ATOM 3118 N N . HIS A 1 419 ? 39.881 -39.525 -54.100 1.00 33.59 419 HIS A N 1
ATOM 3119 C CA . HIS A 1 419 ? 39.508 -38.181 -54.613 1.00 33.59 419 HIS A CA 1
ATOM 3120 C C . HIS A 1 419 ? 38.262 -38.004 -55.526 1.00 33.59 419 HIS A C 1
ATOM 3122 O O . HIS A 1 419 ? 38.284 -38.483 -56.657 1.00 33.59 419 HIS A O 1
ATOM 3128 N N . CYS A 1 420 ? 37.319 -37.116 -55.145 1.00 29.22 420 CYS A N 1
ATOM 3129 C CA . CYS A 1 420 ? 37.015 -35.877 -55.906 1.00 29.22 420 CYS A CA 1
ATOM 3130 C C . CYS A 1 420 ? 36.017 -34.904 -55.217 1.00 29.22 420 CYS A C 1
ATOM 3132 O O . CYS A 1 420 ? 35.098 -35.342 -54.541 1.00 29.22 420 CYS A O 1
ATOM 3134 N N . SER A 1 421 ? 36.221 -33.587 -55.431 1.00 32.94 421 SER A N 1
ATOM 3135 C CA . SER A 1 421 ? 35.262 -32.441 -55.370 1.00 32.94 421 SER A CA 1
ATOM 3136 C C . SER A 1 421 ? 34.032 -32.537 -54.433 1.00 32.94 421 SER A C 1
ATOM 3138 O O . SER A 1 421 ? 33.105 -33.280 -54.724 1.00 32.94 421 SER A O 1
ATOM 3140 N N . ARG A 1 422 ? 33.867 -31.764 -53.342 1.00 44.66 422 ARG A N 1
ATOM 3141 C CA . ARG A 1 422 ? 33.952 -30.285 -53.179 1.00 44.66 422 ARG A CA 1
ATOM 3142 C C . ARG A 1 422 ? 33.282 -29.472 -54.299 1.00 44.66 422 ARG A C 1
ATOM 3144 O O . ARG A 1 422 ? 33.994 -29.001 -55.179 1.00 44.66 422 ARG A O 1
ATOM 3151 N N . ALA A 1 423 ? 31.961 -29.244 -54.215 1.00 39.50 423 ALA A N 1
ATOM 3152 C CA . ALA A 1 423 ? 31.272 -28.155 -54.937 1.00 39.50 423 ALA A CA 1
ATOM 3153 C C . ALA A 1 423 ? 29.836 -27.795 -54.444 1.00 39.50 423 ALA A C 1
ATOM 3155 O O . ALA A 1 423 ? 29.008 -27.440 -55.277 1.00 39.50 423 ALA A O 1
ATOM 3156 N N . MET A 1 424 ? 29.483 -27.860 -53.142 1.00 34.94 424 MET A N 1
ATOM 3157 C CA . MET A 1 424 ? 28.165 -27.319 -52.704 1.00 34.94 424 MET A CA 1
ATOM 3158 C C . MET A 1 424 ? 28.009 -26.869 -51.231 1.00 34.94 424 MET A C 1
ATOM 3160 O O . MET A 1 424 ? 26.892 -26.729 -50.755 1.00 34.94 424 MET A O 1
ATOM 3164 N N . ALA A 1 425 ? 29.098 -26.576 -50.508 1.00 39.44 425 ALA A N 1
ATOM 3165 C CA . ALA A 1 425 ? 29.050 -26.190 -49.084 1.00 39.44 425 ALA A CA 1
ATOM 3166 C C . ALA A 1 425 ? 29.728 -24.833 -48.788 1.00 39.44 425 ALA A C 1
ATOM 3168 O O . ALA A 1 425 ? 30.444 -24.685 -47.804 1.00 39.44 425 ALA A O 1
ATOM 3169 N N . GLN A 1 426 ? 29.555 -23.842 -49.672 1.00 40.84 426 GLN A N 1
ATOM 3170 C CA . GLN A 1 426 ? 30.173 -22.513 -49.505 1.00 40.84 426 GLN A CA 1
ATOM 3171 C C . GLN A 1 426 ? 29.290 -21.344 -49.983 1.00 40.84 426 GLN A C 1
ATOM 3173 O O . GLN A 1 426 ? 29.794 -20.279 -50.328 1.00 40.84 426 GLN A O 1
ATOM 3178 N N . LYS A 1 427 ? 27.962 -21.542 -50.019 1.00 38.19 427 LYS A N 1
ATOM 3179 C CA . LYS A 1 427 ? 26.988 -20.513 -50.437 1.00 38.19 427 LYS A CA 1
ATOM 3180 C C . LYS A 1 427 ? 25.842 -20.233 -49.455 1.00 38.19 427 LYS A C 1
ATOM 3182 O O . LYS A 1 427 ? 25.018 -19.381 -49.756 1.00 38.19 427 LYS A O 1
ATOM 3187 N N . LEU A 1 428 ? 25.814 -20.901 -48.297 1.00 37.34 428 LEU A N 1
ATOM 3188 C CA . LEU A 1 428 ? 24.802 -20.679 -47.250 1.00 37.34 428 LEU A CA 1
ATOM 3189 C C . LEU A 1 428 ? 25.367 -20.004 -45.981 1.00 37.34 428 LEU A C 1
ATOM 3191 O O . LEU A 1 428 ? 24.618 -19.419 -45.214 1.00 37.34 428 LEU A O 1
ATOM 3195 N N . GLY A 1 429 ? 26.692 -20.012 -45.787 1.00 40.22 429 GLY A N 1
ATOM 3196 C CA . GLY A 1 429 ? 27.357 -19.454 -44.597 1.00 40.22 429 GLY A CA 1
ATOM 3197 C C . GLY A 1 429 ? 27.761 -17.975 -44.675 1.00 40.22 429 GLY A C 1
ATOM 3198 O O . GLY A 1 429 ? 28.568 -17.544 -43.862 1.00 40.22 429 GLY A O 1
ATOM 3199 N N . LEU A 1 430 ? 27.277 -17.210 -45.663 1.00 37.19 430 LEU A N 1
ATOM 3200 C CA . LEU A 1 430 ? 27.664 -15.799 -45.865 1.00 37.19 430 LEU A CA 1
ATOM 3201 C C . LEU A 1 430 ? 26.465 -14.841 -46.027 1.00 37.19 430 LEU A C 1
ATOM 3203 O O . LEU A 1 430 ? 26.647 -13.709 -46.459 1.00 37.19 430 LEU A O 1
ATOM 3207 N N . LEU A 1 431 ? 25.245 -15.286 -45.696 1.00 33.31 431 LEU A N 1
ATOM 3208 C CA . LEU A 1 431 ? 24.042 -14.435 -45.701 1.00 33.31 431 LEU A CA 1
ATOM 3209 C C . LEU A 1 431 ? 23.480 -14.122 -44.302 1.00 33.31 431 LEU A C 1
ATOM 3211 O O . LEU A 1 431 ? 22.645 -13.235 -44.195 1.00 33.31 431 LEU A O 1
ATOM 3215 N N . LEU A 1 432 ? 23.949 -14.791 -43.240 1.00 37.91 432 LEU A N 1
ATOM 3216 C CA . LEU A 1 432 ? 23.503 -14.555 -41.852 1.00 37.91 432 LEU A CA 1
ATOM 3217 C C . LEU A 1 432 ? 24.438 -13.644 -41.026 1.00 37.91 432 LEU A C 1
ATOM 3219 O O . LEU A 1 432 ? 24.224 -13.463 -39.835 1.00 37.91 432 LEU A O 1
ATOM 3223 N N . ALA A 1 433 ? 25.479 -13.068 -41.636 1.00 41.34 433 ALA A N 1
ATOM 3224 C CA . ALA A 1 433 ? 26.526 -12.319 -40.926 1.00 41.34 433 ALA A CA 1
ATOM 3225 C C . ALA A 1 433 ? 26.496 -10.793 -41.164 1.00 41.34 433 ALA A C 1
ATOM 3227 O O . ALA A 1 433 ? 27.493 -10.120 -40.910 1.00 41.34 433 ALA A O 1
ATOM 3228 N N . LEU A 1 434 ? 25.399 -10.234 -41.696 1.00 41.03 434 LEU A N 1
ATOM 3229 C CA . LEU A 1 434 ? 25.327 -8.801 -42.014 1.00 41.03 434 LEU A CA 1
ATOM 3230 C C . LEU A 1 434 ? 23.912 -8.207 -41.888 1.00 41.03 434 LEU A C 1
ATOM 3232 O O . LEU A 1 434 ? 23.386 -7.635 -42.841 1.00 41.03 434 LEU A O 1
ATOM 3236 N N . GLN A 1 435 ? 23.297 -8.332 -40.707 1.00 38.06 435 GLN A N 1
ATOM 3237 C CA . GLN A 1 435 ? 22.051 -7.613 -40.402 1.00 38.06 435 GLN A CA 1
ATOM 3238 C C . GLN A 1 435 ? 21.877 -7.206 -38.926 1.00 38.06 435 GLN A C 1
ATOM 3240 O O . GLN A 1 435 ? 20.758 -7.023 -38.459 1.00 38.06 435 GLN A O 1
ATOM 3245 N N . VAL A 1 436 ? 22.983 -6.972 -38.206 1.00 37.25 436 VAL A N 1
ATOM 3246 C CA . VAL A 1 436 ? 22.949 -6.193 -36.953 1.00 37.25 436 VAL A CA 1
ATOM 3247 C C . VAL A 1 436 ? 22.815 -4.713 -37.324 1.00 37.25 436 VAL A C 1
ATOM 3249 O O . VAL A 1 436 ? 23.800 -3.985 -37.435 1.00 37.25 436 VAL A O 1
ATOM 3252 N N . LEU A 1 437 ? 21.582 -4.291 -37.601 1.00 38.50 437 LEU A N 1
ATOM 3253 C CA . LEU A 1 437 ? 21.226 -2.881 -37.720 1.00 38.50 437 LEU A CA 1
ATOM 3254 C C . LEU A 1 437 ? 21.014 -2.325 -36.314 1.00 38.50 437 LEU A C 1
ATOM 3256 O O . LEU A 1 437 ? 20.068 -2.688 -35.622 1.00 38.50 437 LEU A O 1
ATOM 3260 N N . THR A 1 438 ? 21.918 -1.445 -35.900 1.00 40.62 438 THR A N 1
ATOM 3261 C CA . THR A 1 438 ? 21.843 -0.720 -34.634 1.00 40.62 438 THR A CA 1
ATOM 3262 C C . THR A 1 438 ? 20.661 0.248 -34.653 1.00 40.62 438 THR A C 1
ATOM 3264 O O . THR A 1 438 ? 20.774 1.353 -35.188 1.00 40.62 438 THR A O 1
ATOM 3267 N N . ALA A 1 439 ? 19.543 -0.138 -34.042 1.00 41.66 439 ALA A N 1
ATOM 3268 C CA . ALA A 1 439 ? 18.620 0.843 -33.493 1.00 41.66 439 ALA A CA 1
ATOM 3269 C C . ALA A 1 439 ? 19.322 1.485 -32.289 1.00 41.66 439 ALA A C 1
ATOM 3271 O O . ALA A 1 439 ? 19.507 0.835 -31.262 1.00 41.66 439 ALA A O 1
ATOM 3272 N N . SER A 1 440 ? 19.783 2.731 -32.424 1.00 49.47 440 SER A N 1
ATOM 3273 C CA . SER A 1 440 ? 20.187 3.502 -31.249 1.00 49.47 440 SER A CA 1
ATOM 3274 C C . SER A 1 440 ? 18.923 3.803 -30.454 1.00 49.47 440 SER A C 1
ATOM 3276 O O . SER A 1 440 ? 18.058 4.524 -30.958 1.00 49.47 440 SER A O 1
ATOM 3278 N N . ALA A 1 441 ? 18.814 3.257 -29.242 1.00 61.62 441 ALA A N 1
ATOM 3279 C CA . ALA A 1 441 ? 17.824 3.733 -28.287 1.00 61.62 441 ALA A CA 1
ATOM 3280 C C . ALA A 1 441 ? 17.979 5.257 -28.151 1.00 61.62 441 ALA A C 1
ATOM 3282 O O . ALA A 1 441 ? 19.101 5.772 -28.140 1.00 61.62 441 ALA A O 1
ATOM 3283 N N . ALA A 1 442 ? 16.863 5.983 -28.125 1.00 76.62 442 ALA A N 1
ATOM 3284 C CA . ALA A 1 442 ? 16.913 7.405 -27.832 1.00 76.62 442 ALA A CA 1
ATOM 3285 C C . ALA A 1 442 ? 17.367 7.575 -26.375 1.00 76.62 442 ALA A C 1
ATOM 3287 O O . ALA A 1 442 ? 16.839 6.911 -25.487 1.00 76.62 442 ALA A O 1
ATOM 3288 N N . VAL A 1 443 ? 18.355 8.441 -26.141 1.00 90.50 443 VAL A N 1
ATOM 3289 C CA . VAL A 1 443 ? 18.778 8.795 -24.782 1.00 90.50 443 VAL A CA 1
ATOM 3290 C C . VAL A 1 443 ? 17.704 9.697 -24.187 1.00 90.50 443 VAL A C 1
ATOM 3292 O O . VAL A 1 443 ? 17.524 10.829 -24.644 1.00 90.50 443 VAL A O 1
ATOM 3295 N N . THR A 1 444 ? 16.992 9.200 -23.182 1.00 94.50 444 THR A N 1
ATOM 3296 C CA . THR A 1 444 ? 15.991 9.980 -22.450 1.00 94.50 444 THR A CA 1
ATOM 3297 C C . THR A 1 444 ? 16.714 11.022 -21.608 1.00 94.50 444 THR A C 1
ATOM 3299 O O . THR A 1 444 ? 17.717 10.714 -20.961 1.00 94.50 444 THR A O 1
ATOM 3302 N N . SER A 1 445 ? 16.254 12.272 -21.655 1.00 96.88 445 SER A N 1
ATOM 3303 C CA . SER A 1 445 ? 16.868 13.374 -20.912 1.00 96.88 445 SER A CA 1
ATOM 3304 C C . SER A 1 445 ? 15.886 13.986 -19.928 1.00 96.88 445 SER A C 1
ATOM 3306 O O . SER A 1 445 ? 14.739 14.207 -20.300 1.00 96.88 445 SER A O 1
ATOM 3308 N N . TYR A 1 446 ? 16.373 14.298 -18.728 1.00 98.25 446 TYR A N 1
ATOM 3309 C CA . TYR A 1 446 ? 15.602 14.933 -17.658 1.00 98.25 446 TYR A CA 1
ATOM 3310 C C . TYR A 1 446 ? 16.332 16.161 -17.101 1.00 98.25 446 TYR A C 1
ATOM 3312 O O . TYR A 1 446 ? 17.564 16.238 -17.130 1.00 98.25 446 TYR A O 1
ATOM 3320 N N . THR A 1 447 ? 15.580 17.107 -16.553 1.00 98.50 447 THR A N 1
ATOM 3321 C CA . THR A 1 447 ? 16.036 18.297 -15.837 1.00 98.50 447 THR A CA 1
ATOM 3322 C C . THR A 1 447 ? 15.604 18.191 -14.379 1.00 98.50 447 THR A C 1
ATOM 3324 O O . THR A 1 447 ? 14.428 18.328 -14.050 1.00 98.50 447 THR A O 1
ATOM 3327 N N . PHE A 1 448 ? 16.568 17.932 -13.497 1.00 98.44 448 PHE A N 1
ATOM 3328 C CA . PHE A 1 448 ? 16.335 17.800 -12.064 1.00 98.44 448 PHE A CA 1
ATOM 3329 C C . PHE A 1 448 ? 16.676 19.107 -11.346 1.00 98.44 448 PHE A C 1
ATOM 3331 O O . PHE A 1 448 ? 17.769 19.654 -11.509 1.00 98.44 448 PHE A O 1
ATOM 3338 N N . GLY A 1 449 ? 15.744 19.600 -10.540 1.00 97.31 449 GLY A N 1
ATOM 3339 C CA . GLY A 1 449 ? 15.943 20.761 -9.686 1.00 97.31 449 GLY A CA 1
ATOM 3340 C C . GLY A 1 449 ? 16.634 20.399 -8.375 1.00 97.31 449 GLY A C 1
ATOM 3341 O O . GLY A 1 449 ? 16.264 19.429 -7.716 1.00 97.31 449 GLY A O 1
ATOM 3342 N N . GLN A 1 450 ? 17.614 21.198 -7.967 1.00 94.25 450 GLN A N 1
ATOM 3343 C CA . GLN A 1 450 ? 18.241 21.110 -6.653 1.00 94.25 450 GLN A CA 1
ATOM 3344 C C . GLN A 1 450 ? 18.454 22.515 -6.077 1.00 94.25 450 GLN A C 1
ATOM 3346 O O . GLN A 1 450 ? 18.914 23.405 -6.792 1.00 94.25 450 GLN A O 1
ATOM 3351 N N . ASP A 1 451 ? 18.186 22.699 -4.786 1.00 89.56 451 ASP A N 1
ATOM 3352 C CA . ASP A 1 451 ? 18.565 23.922 -4.072 1.00 89.56 451 ASP A CA 1
ATOM 3353 C C . ASP A 1 451 ? 20.026 23.866 -3.559 1.00 89.56 451 ASP A C 1
ATOM 3355 O O . ASP A 1 451 ? 20.787 22.926 -3.835 1.00 89.56 451 ASP A O 1
ATOM 3359 N N . ILE A 1 452 ? 20.469 24.911 -2.861 1.00 87.12 452 ILE A N 1
ATOM 3360 C CA . ILE A 1 452 ? 21.895 25.209 -2.643 1.00 87.12 452 ILE A CA 1
ATOM 3361 C C . ILE A 1 452 ? 22.323 25.275 -1.179 1.00 87.12 452 ILE A C 1
ATOM 3363 O O . ILE A 1 452 ? 23.494 25.550 -0.896 1.00 87.12 452 ILE A O 1
ATOM 3367 N N . ASP A 1 453 ? 21.396 25.052 -0.262 1.00 77.69 453 ASP A N 1
ATOM 3368 C CA . ASP A 1 453 ? 21.536 25.410 1.139 1.00 77.69 453 ASP A CA 1
ATOM 3369 C C . ASP A 1 453 ? 21.371 24.228 2.115 1.00 77.69 453 ASP A C 1
ATOM 3371 O O . ASP A 1 453 ? 21.572 24.431 3.310 1.00 77.69 453 ASP A O 1
ATOM 3375 N N . TYR A 1 454 ? 21.072 23.004 1.646 1.00 82.44 454 TYR A N 1
ATOM 3376 C CA . TYR A 1 454 ? 20.844 21.804 2.478 1.00 82.44 454 TYR A CA 1
ATOM 3377 C C . TYR A 1 454 ? 22.033 20.812 2.466 1.00 82.44 454 TYR A C 1
ATOM 3379 O O . TYR A 1 454 ? 21.964 19.737 1.853 1.00 82.44 454 TYR A O 1
ATOM 3387 N N . PRO A 1 455 ? 23.160 21.125 3.136 1.00 82.75 455 PRO A N 1
ATOM 3388 C CA . PRO A 1 455 ? 24.315 20.241 3.185 1.00 82.75 455 PRO A CA 1
ATOM 3389 C C . PRO A 1 455 ? 24.083 19.020 4.095 1.00 82.75 455 PRO A C 1
ATOM 3391 O O . PRO A 1 455 ? 23.297 19.093 5.040 1.00 82.75 455 PRO A O 1
ATOM 3394 N N . PRO A 1 456 ? 24.812 17.914 3.860 1.00 88.62 456 PRO A N 1
ATOM 3395 C CA . PRO A 1 456 ? 25.739 17.690 2.743 1.00 88.62 456 PRO A CA 1
ATOM 3396 C C . PRO A 1 456 ? 25.040 17.254 1.435 1.00 88.62 456 PRO A C 1
ATOM 3398 O O . PRO A 1 456 ? 25.703 17.003 0.426 1.00 88.62 456 PRO A O 1
ATOM 3401 N N . TYR A 1 457 ? 23.708 17.154 1.432 1.00 90.31 457 TYR A N 1
ATOM 3402 C CA . TYR A 1 457 ? 22.922 16.560 0.346 1.00 90.31 457 TYR A CA 1
ATOM 3403 C C . TYR A 1 457 ? 22.896 17.418 -0.925 1.00 90.31 457 TYR A C 1
ATOM 3405 O O . TYR A 1 457 ? 23.124 16.896 -2.018 1.00 90.31 457 TYR A O 1
ATOM 3413 N N . ALA A 1 458 ? 22.668 18.722 -0.760 1.00 90.38 458 ALA A N 1
ATOM 3414 C CA . ALA A 1 458 ? 22.440 19.696 -1.820 1.00 90.38 458 ALA A CA 1
ATOM 3415 C C . ALA A 1 458 ? 23.095 21.040 -1.458 1.00 90.38 458 ALA A C 1
ATOM 3417 O O . ALA A 1 458 ? 22.805 21.622 -0.416 1.00 90.38 458 ALA A O 1
ATOM 3418 N N . SER A 1 459 ? 24.045 21.516 -2.268 1.00 89.81 459 SER A N 1
ATOM 3419 C CA . SER A 1 459 ? 24.819 22.721 -1.942 1.00 89.81 459 SER A CA 1
ATOM 3420 C C . SER A 1 459 ? 25.528 23.372 -3.137 1.00 89.81 459 SER A C 1
ATOM 3422 O O . SER A 1 459 ? 25.559 22.829 -4.242 1.00 89.81 459 SER A O 1
ATOM 3424 N N . LYS A 1 460 ? 26.174 24.523 -2.907 1.00 90.19 460 LYS A N 1
ATOM 3425 C CA . LYS A 1 460 ? 27.156 25.122 -3.829 1.00 90.19 460 LYS A CA 1
ATOM 3426 C C . LYS A 1 460 ? 28.580 25.088 -3.288 1.00 90.19 460 LYS A C 1
ATOM 3428 O O . LYS A 1 460 ? 28.835 25.383 -2.121 1.00 90.19 460 LYS A O 1
ATOM 3433 N N . ASN A 1 461 ? 29.541 24.817 -4.171 1.00 87.75 461 ASN A N 1
ATOM 3434 C CA . ASN A 1 461 ? 30.955 24.955 -3.838 1.00 87.75 461 ASN A CA 1
ATOM 3435 C C . ASN A 1 461 ? 31.337 26.440 -3.692 1.00 87.75 461 ASN A C 1
ATOM 3437 O O . ASN A 1 461 ? 31.194 27.217 -4.636 1.00 87.75 461 ASN A O 1
ATOM 3441 N N . ALA A 1 462 ? 31.901 26.823 -2.544 1.00 81.50 462 ALA A N 1
ATOM 3442 C CA . ALA A 1 462 ? 32.248 28.214 -2.232 1.00 81.50 462 ALA A CA 1
ATOM 3443 C C . ALA A 1 462 ? 33.306 28.857 -3.154 1.00 81.50 462 ALA A C 1
ATOM 3445 O O . ALA A 1 462 ? 33.440 30.079 -3.169 1.00 81.50 462 ALA A O 1
ATOM 3446 N N . THR A 1 463 ? 34.073 28.056 -3.902 1.00 84.06 463 THR A N 1
ATOM 3447 C CA . THR A 1 463 ? 35.141 28.533 -4.797 1.00 84.06 463 THR A CA 1
ATOM 3448 C C . THR A 1 463 ? 34.722 28.533 -6.267 1.00 84.06 463 THR A C 1
ATOM 3450 O O . THR A 1 463 ? 35.017 29.500 -6.967 1.00 84.06 463 THR A O 1
ATOM 3453 N N . SER A 1 464 ? 34.062 27.473 -6.756 1.00 87.62 464 SER A N 1
ATOM 3454 C CA . SER A 1 464 ? 33.642 27.377 -8.167 1.00 87.62 464 SER A CA 1
ATOM 3455 C C . SER A 1 464 ? 32.226 27.896 -8.436 1.00 87.62 464 SER A C 1
ATOM 3457 O O . SER A 1 464 ? 31.921 28.235 -9.575 1.00 87.62 464 SER A O 1
ATOM 3459 N N . GLY A 1 465 ? 31.363 27.975 -7.416 1.00 88.56 465 GLY A N 1
ATOM 3460 C CA . GLY A 1 465 ? 29.942 28.316 -7.565 1.00 88.56 465 GLY A CA 1
ATOM 3461 C C . GLY A 1 465 ? 29.085 27.204 -8.187 1.00 88.56 465 GLY A C 1
ATOM 3462 O O . GLY A 1 465 ? 27.878 27.380 -8.332 1.00 88.56 465 GLY A O 1
ATOM 3463 N N . GLU A 1 466 ? 29.693 26.070 -8.543 1.00 94.19 466 GLU A N 1
ATOM 3464 C CA . GLU A 1 466 ? 29.013 24.907 -9.115 1.00 94.19 466 GLU A CA 1
ATOM 3465 C C . GLU A 1 466 ? 28.147 24.195 -8.068 1.00 94.19 466 GLU A C 1
ATOM 3467 O O . GLU A 1 466 ? 28.500 24.135 -6.882 1.00 94.19 466 GLU A O 1
ATOM 3472 N N . LEU A 1 467 ? 27.041 23.607 -8.534 1.00 94.69 467 LEU A N 1
ATOM 3473 C CA . LEU A 1 467 ? 26.215 22.707 -7.733 1.00 94.69 467 LEU A CA 1
ATOM 3474 C C . LEU A 1 467 ? 27.027 21.475 -7.317 1.00 94.69 467 LEU A C 1
ATOM 3476 O O . LEU A 1 467 ? 27.771 20.880 -8.102 1.00 94.69 467 LEU A O 1
ATOM 3480 N N . THR A 1 468 ? 26.883 21.106 -6.053 1.00 94.50 468 THR A N 1
ATOM 3481 C CA . THR A 1 468 ? 27.562 19.984 -5.412 1.00 94.50 468 THR A CA 1
ATOM 3482 C C . THR A 1 468 ? 26.680 19.424 -4.294 1.00 94.50 468 THR A C 1
ATOM 3484 O O . THR A 1 468 ? 25.574 19.904 -4.050 1.00 94.50 468 THR A O 1
ATOM 3487 N N . GLY A 1 469 ? 27.164 18.389 -3.624 1.00 93.62 469 GLY A N 1
ATOM 3488 C CA . GLY A 1 469 ? 26.415 17.629 -2.629 1.00 93.62 469 GLY A CA 1
ATOM 3489 C C . GLY A 1 469 ? 26.257 16.181 -3.067 1.00 93.62 469 GLY A C 1
ATOM 3490 O O . GLY A 1 469 ? 26.572 15.825 -4.207 1.00 93.62 469 GLY A O 1
ATOM 3491 N N . PHE A 1 470 ? 25.803 15.344 -2.140 1.00 95.88 470 PHE A N 1
ATOM 3492 C CA . PHE A 1 470 ? 25.663 13.905 -2.343 1.00 95.88 470 PHE A CA 1
ATOM 3493 C C . PHE A 1 470 ? 24.883 13.558 -3.621 1.00 95.88 470 PHE A C 1
ATOM 3495 O O . PHE A 1 470 ? 25.387 12.821 -4.470 1.00 95.88 470 PHE A O 1
ATOM 3502 N N . ALA A 1 471 ? 23.709 14.160 -3.822 1.00 96.12 471 ALA A N 1
ATOM 3503 C CA . ALA A 1 471 ? 22.838 13.814 -4.942 1.00 96.12 471 ALA A CA 1
ATOM 3504 C C . ALA A 1 471 ? 23.385 14.261 -6.314 1.00 96.12 471 ALA A C 1
ATOM 3506 O O . ALA A 1 471 ? 23.200 13.552 -7.305 1.00 96.12 471 ALA A O 1
ATOM 3507 N N . VAL A 1 472 ? 24.143 15.366 -6.384 1.00 97.31 472 VAL A N 1
ATOM 3508 C CA . VAL A 1 472 ? 24.856 15.767 -7.615 1.00 97.31 472 VAL A CA 1
ATOM 3509 C C . VAL A 1 472 ? 25.879 14.710 -8.035 1.00 97.31 472 VAL A C 1
ATOM 3511 O O . VAL A 1 472 ? 26.029 14.434 -9.227 1.00 97.31 472 VAL A O 1
ATOM 3514 N N . GLU A 1 473 ? 26.602 14.108 -7.086 1.00 97.75 473 GLU A N 1
ATOM 3515 C CA . GLU A 1 473 ? 27.566 13.054 -7.419 1.00 97.75 473 GLU A CA 1
ATOM 3516 C C . GLU A 1 473 ? 26.873 11.764 -7.874 1.00 97.75 473 GLU A C 1
ATOM 3518 O O . GLU A 1 473 ? 27.390 11.102 -8.774 1.00 97.75 473 GLU A O 1
ATOM 3523 N N . LEU A 1 474 ? 25.683 11.451 -7.347 1.00 97.81 474 LEU A N 1
ATOM 3524 C CA . LEU A 1 474 ? 24.880 10.329 -7.844 1.00 97.81 474 LEU A CA 1
ATOM 3525 C C . LEU A 1 474 ? 24.389 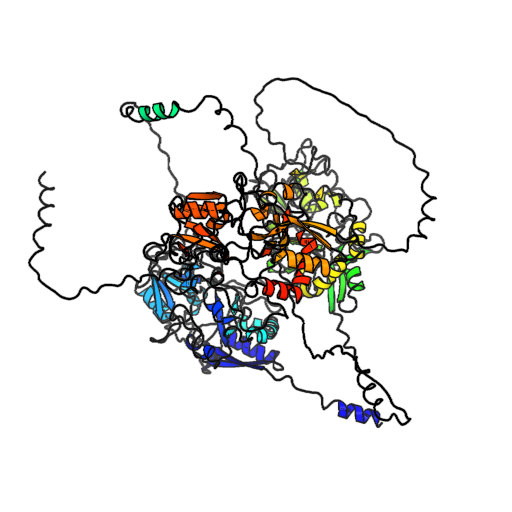10.567 -9.273 1.00 97.81 474 LEU A C 1
ATOM 3527 O O . LEU A 1 474 ? 24.565 9.692 -10.117 1.00 97.81 474 LEU A O 1
ATOM 3531 N N . VAL A 1 475 ? 23.890 11.765 -9.597 1.00 98.19 475 VAL A N 1
ATOM 3532 C CA . VAL A 1 475 ? 23.528 12.115 -10.984 1.00 98.19 475 VAL A CA 1
ATOM 3533 C C . VAL A 1 475 ? 24.737 12.017 -11.924 1.00 98.19 475 VAL A C 1
ATOM 3535 O O . VAL A 1 475 ? 24.623 11.473 -13.023 1.00 98.19 475 VAL A O 1
ATOM 3538 N N . LYS A 1 476 ? 25.927 12.465 -11.499 1.00 97.62 476 LYS A N 1
ATOM 3539 C CA . LYS A 1 476 ? 27.167 12.279 -12.279 1.00 97.62 476 LYS A CA 1
ATOM 3540 C C . LYS A 1 476 ? 27.496 10.798 -12.491 1.00 97.62 476 LYS A C 1
ATOM 3542 O O . LYS A 1 476 ? 27.894 10.427 -13.595 1.00 97.62 476 LYS A O 1
ATOM 3547 N N . ALA A 1 477 ? 27.325 9.960 -11.468 1.00 97.38 477 ALA A N 1
ATOM 3548 C CA . ALA A 1 477 ? 27.542 8.521 -11.567 1.00 97.38 477 ALA A CA 1
ATOM 3549 C C . ALA A 1 477 ? 26.523 7.847 -12.507 1.00 97.38 477 ALA A C 1
ATOM 3551 O O . ALA A 1 477 ? 26.931 7.062 -13.358 1.00 97.38 477 ALA A O 1
ATOM 3552 N N . MET A 1 478 ? 25.239 8.216 -12.445 1.00 97.56 478 MET A N 1
ATOM 3553 C CA . MET A 1 478 ? 24.187 7.728 -13.352 1.00 97.56 478 MET A CA 1
ATOM 3554 C C . MET A 1 478 ? 24.425 8.142 -14.799 1.00 97.56 478 MET A C 1
ATOM 3556 O O . MET A 1 478 ? 24.389 7.296 -15.688 1.00 97.56 478 MET A O 1
ATOM 3560 N N . ASN A 1 479 ? 24.767 9.408 -15.047 1.00 97.12 479 ASN A N 1
ATOM 3561 C CA . ASN A 1 479 ? 25.117 9.878 -16.388 1.00 97.12 479 ASN A CA 1
ATOM 3562 C C . ASN A 1 479 ? 26.358 9.174 -16.952 1.00 97.12 479 ASN A C 1
ATOM 3564 O O . ASN A 1 479 ? 26.476 9.034 -18.164 1.00 97.12 479 ASN A O 1
ATOM 3568 N N . ALA A 1 480 ? 27.290 8.727 -16.104 1.00 96.12 480 ALA A N 1
ATOM 3569 C CA . ALA A 1 480 ? 28.430 7.926 -16.538 1.00 96.12 480 ALA A CA 1
ATOM 3570 C C . ALA A 1 480 ? 28.040 6.459 -16.806 1.00 96.12 480 ALA A C 1
ATOM 3572 O O . ALA A 1 480 ? 28.426 5.906 -17.836 1.00 96.12 480 ALA A O 1
ATOM 3573 N N . HIS A 1 481 ? 27.270 5.842 -15.904 1.00 94.12 481 HIS A N 1
ATOM 3574 C CA . HIS A 1 481 ? 26.892 4.426 -15.954 1.00 94.12 481 HIS A CA 1
ATOM 3575 C C . HIS A 1 481 ? 25.883 4.135 -17.076 1.00 94.12 481 HIS A C 1
ATOM 3577 O O . HIS A 1 481 ? 26.090 3.245 -17.896 1.00 94.12 481 HIS A O 1
ATOM 3583 N N . CYS A 1 482 ? 24.840 4.959 -17.168 1.00 93.44 482 CYS A N 1
ATOM 3584 C CA . CYS A 1 482 ? 23.659 4.758 -18.007 1.00 93.44 482 CYS A CA 1
ATOM 3585 C C . CYS A 1 482 ? 23.634 5.680 -19.241 1.00 93.44 482 CYS A C 1
ATOM 3587 O O . CYS A 1 482 ? 22.590 5.863 -19.862 1.00 93.44 482 CYS A O 1
ATOM 3589 N N . SER A 1 483 ? 24.787 6.240 -19.635 1.00 90.06 483 SER A N 1
ATOM 3590 C CA . SER A 1 483 ? 24.947 7.190 -20.761 1.00 90.06 483 SER A CA 1
ATOM 3591 C C . SER A 1 483 ? 24.335 6.756 -22.104 1.00 90.06 483 SER A C 1
ATOM 3593 O O . SER A 1 483 ? 24.103 7.591 -22.977 1.00 90.06 483 SER A O 1
ATOM 3595 N N . ALA A 1 484 ? 24.092 5.456 -22.300 1.00 87.50 484 ALA A N 1
ATOM 3596 C CA . ALA A 1 484 ? 23.469 4.907 -23.502 1.00 87.50 484 ALA A CA 1
ATOM 3597 C C . ALA A 1 484 ? 21.934 5.067 -23.547 1.00 87.50 484 ALA A C 1
ATOM 3599 O O . ALA A 1 484 ? 21.349 4.902 -24.616 1.00 87.50 484 ALA A O 1
ATOM 3600 N N . THR A 1 485 ? 21.288 5.358 -22.414 1.00 88.88 485 THR A N 1
ATOM 3601 C CA . THR A 1 485 ? 19.822 5.405 -22.263 1.00 88.88 485 THR A CA 1
ATOM 3602 C C . THR A 1 485 ? 19.318 6.619 -21.480 1.00 88.88 485 THR A C 1
ATOM 3604 O O . THR A 1 485 ? 18.169 7.011 -21.682 1.00 88.88 485 THR A O 1
ATOM 3607 N N . LEU A 1 486 ? 20.153 7.234 -20.635 1.00 94.81 486 LEU A N 1
ATOM 3608 C CA . LEU A 1 486 ? 19.761 8.268 -19.675 1.00 94.81 486 LEU A CA 1
ATOM 3609 C C . LEU A 1 486 ? 20.748 9.450 -19.641 1.00 94.81 486 LEU A C 1
ATOM 3611 O O . LEU A 1 486 ? 21.964 9.260 -19.686 1.00 94.81 486 LEU A O 1
ATOM 3615 N N . ASN A 1 487 ? 20.218 10.671 -19.518 1.00 97.31 487 ASN A N 1
ATOM 3616 C CA . ASN A 1 487 ? 20.985 11.905 -19.330 1.00 97.31 487 ASN A CA 1
ATOM 3617 C C . ASN A 1 487 ? 20.230 12.908 -18.432 1.00 97.31 487 ASN A C 1
ATOM 3619 O O . ASN A 1 487 ? 19.304 13.584 -18.873 1.00 97.31 487 ASN A O 1
ATOM 3623 N N . ILE A 1 488 ? 20.640 13.041 -17.174 1.00 98.31 488 ILE A N 1
ATOM 3624 C CA . ILE A 1 488 ? 20.029 13.948 -16.194 1.00 98.31 488 ILE A CA 1
ATOM 3625 C C . ILE A 1 488 ? 20.854 15.241 -16.096 1.00 98.31 488 ILE A C 1
ATOM 3627 O O . ILE A 1 488 ? 22.049 15.216 -15.800 1.00 98.31 488 ILE A O 1
ATOM 3631 N N . THR A 1 489 ? 20.219 16.391 -16.305 1.00 98.25 489 THR A N 1
ATOM 3632 C CA . THR A 1 489 ? 20.810 17.722 -16.101 1.00 98.25 489 THR A CA 1
ATOM 3633 C C . THR A 1 489 ? 20.347 18.278 -14.761 1.00 98.25 489 THR A C 1
ATOM 3635 O O . THR A 1 489 ? 19.146 18.412 -14.557 1.00 98.25 489 THR A O 1
ATOM 3638 N N . VAL A 1 490 ? 21.269 18.642 -13.864 1.00 98.31 490 VAL A N 1
ATOM 3639 C CA . VAL A 1 490 ? 20.914 19.292 -12.589 1.00 98.31 490 VAL A CA 1
ATOM 3640 C C . VAL A 1 490 ? 20.922 20.811 -12.754 1.00 98.31 490 VAL A C 1
ATOM 3642 O O . VAL A 1 490 ? 21.900 21.370 -13.258 1.00 98.31 490 VAL A O 1
ATOM 3645 N N . VAL A 1 491 ? 19.854 21.473 -12.314 1.00 97.94 491 VAL A N 1
ATOM 3646 C CA . VAL A 1 491 ? 19.712 22.936 -12.300 1.00 97.94 491 VAL A CA 1
ATOM 3647 C C . VAL A 1 491 ? 19.436 23.448 -10.891 1.00 97.94 491 VAL A C 1
ATOM 3649 O O . VAL A 1 491 ? 18.885 22.743 -10.052 1.00 97.94 491 VAL A O 1
ATOM 3652 N N . GLU A 1 492 ? 19.821 24.697 -10.641 1.00 95.38 492 GLU A N 1
ATOM 3653 C CA . GLU A 1 492 ? 19.477 25.397 -9.405 1.00 95.38 492 GLU A CA 1
ATOM 3654 C C . GLU A 1 492 ? 17.992 25.769 -9.424 1.00 95.38 492 GLU A C 1
ATOM 3656 O O . GLU A 1 492 ? 17.513 26.362 -10.393 1.00 95.38 492 GLU A O 1
ATOM 3661 N N . THR A 1 493 ? 17.274 25.443 -8.355 1.00 92.19 493 THR A N 1
ATOM 3662 C CA . THR A 1 493 ? 15.871 25.823 -8.159 1.00 92.19 493 THR A CA 1
ATOM 3663 C C . THR A 1 493 ? 15.592 26.069 -6.683 1.00 92.19 493 THR A C 1
ATOM 3665 O O . THR A 1 493 ? 16.432 25.731 -5.854 1.00 92.19 493 THR A O 1
ATOM 3668 N N . ARG A 1 494 ? 14.423 26.630 -6.358 1.00 86.06 494 ARG A N 1
ATOM 3669 C CA . ARG A 1 494 ? 13.986 26.777 -4.969 1.00 86.06 494 ARG A CA 1
ATOM 3670 C C . ARG A 1 494 ? 13.217 25.561 -4.484 1.00 86.06 494 ARG A C 1
ATOM 3672 O O . ARG A 1 494 ? 12.441 24.970 -5.233 1.00 86.06 494 ARG A O 1
ATOM 3679 N N . TRP A 1 495 ? 13.289 25.287 -3.189 1.00 83.50 495 TRP A N 1
ATOM 3680 C CA . TRP A 1 495 ? 12.378 24.357 -2.515 1.00 83.50 495 TRP A CA 1
ATOM 3681 C C . TRP A 1 495 ? 10.891 24.618 -2.827 1.00 83.50 495 TRP A C 1
ATOM 3683 O O . TRP A 1 495 ? 10.151 23.667 -3.074 1.00 83.50 495 TRP A O 1
ATOM 3693 N N . SER A 1 496 ? 10.472 25.885 -2.910 1.00 80.88 496 SER A N 1
ATOM 3694 C CA . SER A 1 496 ? 9.107 26.315 -3.262 1.00 80.88 496 SER A CA 1
ATOM 3695 C C . SER A 1 496 ? 8.699 26.104 -4.719 1.00 80.88 496 SER A C 1
ATOM 3697 O O . SER A 1 496 ? 7.519 25.912 -5.011 1.00 80.88 496 SER A O 1
ATOM 3699 N N . ASP A 1 497 ? 9.665 26.088 -5.634 1.00 88.31 497 ASP A N 1
ATOM 3700 C CA . ASP A 1 497 ? 9.448 25.778 -7.047 1.00 88.31 497 ASP A CA 1
ATOM 3701 C C . ASP A 1 497 ? 9.209 24.269 -7.269 1.00 88.31 497 ASP A C 1
ATOM 3703 O O . ASP A 1 497 ? 8.692 23.869 -8.313 1.00 88.31 497 ASP A O 1
ATOM 3707 N N . CYS A 1 498 ? 9.516 23.449 -6.260 1.00 91.00 498 CYS A N 1
ATOM 3708 C CA . CYS A 1 498 ? 9.364 21.995 -6.240 1.00 91.00 498 CYS A CA 1
ATOM 3709 C C . CYS A 1 498 ? 8.185 21.503 -5.382 1.00 91.00 498 CYS A C 1
ATOM 3711 O O . CYS A 1 498 ? 7.402 20.666 -5.826 1.00 91.00 498 CYS A O 1
ATOM 3713 N N . TRP A 1 499 ? 8.016 22.041 -4.173 1.00 88.06 499 TRP A N 1
ATOM 3714 C CA . TRP A 1 499 ? 6.903 21.738 -3.270 1.00 88.06 499 TRP A CA 1
ATOM 3715 C C . TRP A 1 499 ? 6.480 22.999 -2.518 1.00 88.06 499 TRP A C 1
ATOM 3717 O O . TRP A 1 499 ? 7.336 23.749 -2.067 1.00 88.06 499 TRP A O 1
ATOM 3727 N N . SER A 1 500 ? 5.183 23.218 -2.322 1.00 81.69 500 SER A N 1
ATOM 3728 C CA . SER A 1 500 ? 4.601 24.335 -1.573 1.00 81.69 500 SER A CA 1
ATOM 3729 C C . SER A 1 500 ? 3.864 23.813 -0.335 1.00 81.69 500 SER A C 1
ATOM 3731 O O . SER A 1 500 ? 2.968 22.984 -0.451 1.00 81.69 500 SER A O 1
ATOM 3733 N N . SER A 1 501 ? 4.185 24.311 0.866 1.00 69.75 501 SER A N 1
ATOM 3734 C CA . SER A 1 501 ? 3.459 23.964 2.104 1.00 69.75 501 SER A CA 1
ATOM 3735 C C . SER A 1 501 ? 2.305 24.936 2.389 1.00 69.75 501 SER A C 1
ATOM 3737 O O . SER A 1 501 ? 1.647 24.845 3.426 1.00 69.75 501 SER A O 1
ATOM 3739 N N . ALA A 1 502 ? 2.039 25.890 1.491 1.00 63.50 502 ALA A N 1
ATOM 3740 C CA . ALA A 1 502 ? 0.890 26.776 1.613 1.00 63.50 502 ALA A CA 1
ATOM 3741 C C . ALA A 1 502 ? -0.419 25.996 1.401 1.00 63.50 502 ALA A C 1
ATOM 3743 O O . ALA A 1 502 ? -0.514 25.153 0.514 1.00 63.50 502 ALA A O 1
ATOM 3744 N N . GLY A 1 503 ? -1.440 26.293 2.211 1.00 60.75 503 GLY A N 1
ATOM 3745 C CA . GLY A 1 503 ? -2.778 25.709 2.058 1.00 60.75 503 GLY A CA 1
ATOM 3746 C C . GLY A 1 503 ? -2.916 24.232 2.445 1.00 60.75 503 GLY A C 1
ATOM 3747 O O . GLY A 1 503 ? -3.968 23.669 2.184 1.00 60.75 503 GLY A O 1
ATOM 3748 N N . GLY A 1 504 ? -1.898 23.626 3.069 1.00 60.47 504 GLY A N 1
ATOM 3749 C CA . GLY A 1 504 ? -1.898 22.210 3.466 1.00 60.47 504 GLY A CA 1
ATOM 3750 C C . GLY A 1 504 ? -0.945 21.327 2.657 1.00 60.47 504 GLY A C 1
ATOM 3751 O O . GLY A 1 504 ? -0.677 20.212 3.075 1.00 60.47 504 GLY A O 1
ATOM 3752 N N . GLY A 1 505 ? -0.371 21.826 1.558 1.00 74.56 505 GLY A N 1
ATOM 3753 C CA . GLY A 1 505 ? 0.542 21.057 0.705 1.00 74.56 505 GLY A CA 1
ATOM 3754 C C . GLY A 1 505 ? 0.111 21.061 -0.760 1.00 74.56 505 GLY A C 1
ATOM 3755 O O . GLY A 1 505 ? -1.067 20.932 -1.068 1.00 74.56 505 GLY A O 1
ATOM 3756 N N . SER A 1 506 ? 1.062 21.258 -1.671 1.00 83.75 506 SER A N 1
ATOM 3757 C CA . SER A 1 506 ? 0.874 21.197 -3.127 1.00 83.75 506 SER A CA 1
ATOM 3758 C C . SER A 1 506 ? 2.231 21.119 -3.833 1.00 83.75 506 SER A C 1
ATOM 3760 O O . SER A 1 506 ? 3.265 21.426 -3.238 1.00 83.75 506 SER A O 1
ATOM 3762 N N . LEU A 1 507 ? 2.250 20.750 -5.116 1.00 88.31 507 LEU A N 1
ATOM 3763 C CA . LEU A 1 507 ? 3.462 20.858 -5.934 1.00 88.31 507 LEU A CA 1
ATOM 3764 C C . LEU A 1 507 ? 3.908 22.319 -6.079 1.00 88.31 507 LEU A C 1
ATOM 3766 O O . LEU A 1 507 ? 3.099 23.245 -6.141 1.00 88.31 507 LEU A O 1
ATOM 3770 N N . GLY A 1 508 ? 5.220 22.515 -6.150 1.00 89.56 508 GLY A N 1
ATOM 3771 C CA . GLY A 1 508 ? 5.817 23.810 -6.445 1.00 89.56 508 GLY A CA 1
ATOM 3772 C C . GLY A 1 508 ? 5.681 24.177 -7.921 1.00 89.56 508 GLY A C 1
ATOM 3773 O O . GLY A 1 508 ? 5.521 23.313 -8.783 1.00 89.56 508 GLY A O 1
ATOM 3774 N N . ALA A 1 509 ? 5.743 25.473 -8.224 1.00 90.00 509 ALA A N 1
ATOM 3775 C CA . ALA A 1 509 ? 5.311 25.996 -9.520 1.00 90.00 509 ALA A CA 1
ATOM 3776 C C . ALA A 1 509 ? 6.088 25.454 -10.736 1.00 90.00 509 ALA A C 1
ATOM 3778 O O . ALA A 1 509 ? 5.497 25.337 -11.808 1.00 90.00 509 ALA A O 1
ATOM 3779 N N . LEU A 1 510 ? 7.384 25.141 -10.602 1.00 94.00 510 LEU A N 1
ATOM 3780 C CA . LEU A 1 510 ? 8.213 24.637 -11.707 1.00 94.00 510 LEU A CA 1
ATOM 3781 C C . LEU A 1 510 ? 8.120 23.119 -11.878 1.00 94.00 510 LEU A C 1
ATOM 3783 O O . LEU A 1 510 ? 8.285 22.635 -12.997 1.00 94.00 510 LEU A O 1
ATOM 3787 N N . LEU A 1 511 ? 7.839 22.376 -10.806 1.00 94.56 511 LEU A N 1
ATOM 3788 C CA . LEU A 1 511 ? 7.564 20.942 -10.891 1.00 94.56 511 LEU A CA 1
ATOM 3789 C C . LEU A 1 511 ? 6.129 20.672 -11.374 1.00 94.56 511 LEU A C 1
ATOM 3791 O O . LEU A 1 511 ? 5.911 19.799 -12.209 1.00 94.56 511 LEU A O 1
ATOM 3795 N N . ASP A 1 512 ? 5.151 21.463 -10.921 1.00 94.50 512 ASP A N 1
ATOM 3796 C CA . ASP A 1 512 ? 3.748 21.331 -11.336 1.00 94.50 512 ASP A CA 1
ATOM 3797 C C . ASP A 1 512 ? 3.549 21.578 -12.841 1.00 94.50 512 ASP A C 1
ATOM 3799 O O . ASP A 1 512 ? 2.794 20.860 -13.507 1.00 94.50 512 ASP A O 1
ATOM 3803 N N . ASN A 1 513 ? 4.263 22.573 -13.385 1.00 93.56 513 ASN A N 1
ATOM 3804 C CA . ASN A 1 513 ? 4.185 22.962 -14.794 1.00 93.56 513 ASN A CA 1
ATOM 3805 C C . ASN A 1 513 ? 5.161 22.209 -15.726 1.00 93.56 513 ASN A C 1
ATOM 3807 O O . ASN A 1 513 ? 5.168 22.486 -16.926 1.00 93.56 513 ASN A O 1
ATOM 3811 N N . GLY A 1 514 ? 5.976 21.286 -15.198 1.00 92.88 514 GLY A N 1
ATOM 3812 C CA . GLY A 1 514 ? 6.936 20.497 -15.979 1.00 92.88 514 GLY A CA 1
ATOM 3813 C C . GLY A 1 514 ? 8.160 21.269 -16.492 1.00 92.88 514 GLY A C 1
ATOM 3814 O O . GLY A 1 514 ? 8.792 20.841 -17.453 1.00 92.88 514 GLY A O 1
ATOM 3815 N N . THR A 1 515 ? 8.514 22.410 -15.888 1.00 96.44 515 THR A N 1
ATOM 3816 C CA . THR A 1 515 ? 9.824 23.060 -16.120 1.00 96.44 515 THR A CA 1
ATOM 3817 C C . THR A 1 515 ? 10.962 22.244 -15.498 1.00 96.44 515 THR A C 1
ATOM 3819 O O . THR A 1 515 ? 12.094 22.284 -15.983 1.00 96.44 515 THR A O 1
ATOM 3822 N N . LEU A 1 516 ? 10.656 21.509 -14.429 1.00 97.50 516 LEU A N 1
ATOM 3823 C CA . LEU A 1 516 ? 11.494 20.477 -13.830 1.00 97.50 516 LEU A CA 1
ATOM 3824 C C . LEU A 1 516 ? 10.790 19.129 -14.005 1.00 97.50 516 LEU A C 1
ATOM 3826 O O . LEU A 1 516 ? 9.584 19.042 -13.784 1.00 97.50 516 LEU A O 1
ATOM 3830 N N . ASP A 1 517 ? 11.538 18.084 -14.351 1.00 98.38 517 ASP A N 1
ATOM 3831 C CA . ASP A 1 517 ? 11.008 16.714 -14.410 1.00 98.38 517 ASP A CA 1
ATOM 3832 C C . ASP A 1 517 ? 10.929 16.089 -13.007 1.00 98.38 517 ASP A C 1
ATOM 3834 O O . ASP A 1 517 ? 10.022 15.321 -12.694 1.00 98.38 517 ASP A O 1
ATOM 3838 N N . ALA A 1 518 ? 11.881 16.446 -12.142 1.00 98.12 518 ALA A N 1
ATOM 3839 C CA . ALA A 1 518 ? 11.886 16.094 -10.728 1.00 98.12 518 ALA A CA 1
ATOM 3840 C C . ALA A 1 518 ? 12.696 17.103 -9.907 1.00 98.12 518 ALA A C 1
ATOM 3842 O O . ALA A 1 518 ? 13.458 17.907 -10.448 1.00 98.12 518 ALA A O 1
ATOM 3843 N N . CYS A 1 519 ? 12.589 17.006 -8.587 1.00 97.19 519 CYS A N 1
ATOM 3844 C CA . CYS A 1 519 ? 13.426 17.721 -7.639 1.00 97.19 519 CYS A CA 1
ATOM 3845 C C . CYS A 1 519 ? 14.159 16.768 -6.693 1.00 97.19 519 CYS A C 1
ATOM 3847 O O . CYS A 1 519 ? 13.641 15.725 -6.307 1.00 97.19 519 CYS A O 1
ATOM 3849 N N . MET A 1 520 ? 15.384 17.125 -6.320 1.00 96.25 520 MET A N 1
ATOM 3850 C CA . MET A 1 520 ? 16.321 16.221 -5.656 1.00 96.25 520 MET A CA 1
ATOM 3851 C C . MET A 1 520 ? 16.287 16.330 -4.129 1.00 96.25 520 MET A C 1
ATOM 3853 O O . MET A 1 520 ? 15.922 17.359 -3.565 1.00 96.25 520 MET A O 1
ATOM 3857 N N . THR A 1 521 ? 16.765 15.286 -3.443 1.00 92.25 521 THR A N 1
ATOM 3858 C CA . THR A 1 521 ? 17.058 15.268 -1.991 1.00 92.25 521 THR A CA 1
ATOM 3859 C C . THR A 1 521 ? 15.866 15.438 -1.042 1.00 92.25 521 THR A C 1
ATOM 3861 O O . THR A 1 521 ? 16.048 15.772 0.130 1.00 92.25 521 THR A O 1
ATOM 3864 N N . TYR A 1 522 ? 14.655 15.130 -1.506 1.00 90.56 522 TYR A N 1
ATOM 3865 C CA . TYR A 1 522 ? 13.473 15.033 -0.650 1.00 90.56 522 TYR A CA 1
ATOM 3866 C C . TYR A 1 522 ? 13.444 13.708 0.119 1.00 90.56 522 TYR A C 1
ATOM 3868 O O . TYR A 1 522 ? 13.590 12.636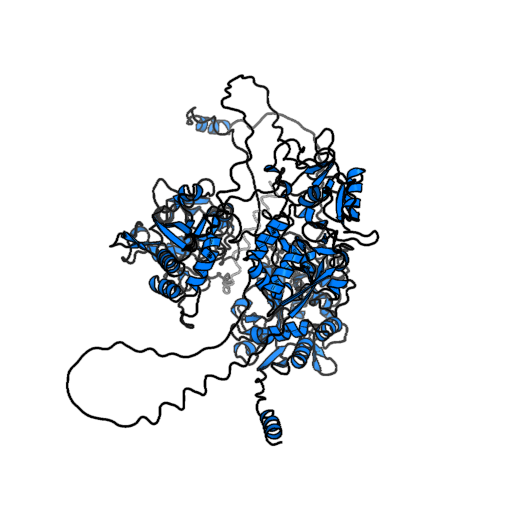 -0.469 1.00 90.56 522 TYR A O 1
ATOM 3876 N N . THR A 1 523 ? 13.203 13.771 1.428 1.00 88.06 523 THR A N 1
ATOM 3877 C CA . THR A 1 523 ? 12.784 12.604 2.219 1.00 88.06 523 THR A CA 1
ATOM 3878 C C . THR A 1 523 ? 11.350 12.239 1.842 1.00 88.06 523 THR A C 1
ATOM 3880 O O . THR A 1 523 ? 10.486 13.120 1.814 1.00 88.06 523 THR A O 1
ATOM 3883 N N . HIS A 1 524 ? 11.082 10.961 1.578 1.00 86.88 524 HIS A N 1
ATOM 3884 C CA . HIS A 1 524 ? 9.723 10.469 1.346 1.00 86.88 524 HIS A CA 1
ATOM 3885 C C . HIS A 1 524 ? 9.014 10.307 2.696 1.00 86.88 524 HIS A C 1
ATOM 3887 O O . HIS A 1 524 ? 9.187 9.317 3.403 1.00 86.88 524 HIS A O 1
ATOM 3893 N N . THR A 1 525 ? 8.265 11.333 3.092 1.00 83.56 525 THR A N 1
ATOM 3894 C CA . THR A 1 525 ? 7.526 11.388 4.362 1.00 83.56 525 THR A CA 1
ATOM 3895 C C . THR A 1 525 ? 6.088 10.905 4.199 1.00 83.56 525 THR A C 1
ATOM 3897 O O . THR A 1 525 ? 5.515 11.015 3.119 1.00 83.56 525 THR A O 1
ATOM 3900 N N . GLN A 1 526 ? 5.480 10.421 5.282 1.00 76.81 526 GLN A N 1
ATOM 3901 C CA . GLN A 1 526 ? 4.042 10.146 5.336 1.00 76.81 526 GLN A CA 1
ATOM 3902 C C . GLN A 1 526 ? 3.234 11.443 5.151 1.00 76.81 526 GLN A C 1
ATOM 3904 O O . GLN A 1 526 ? 3.724 12.537 5.446 1.00 76.81 526 GLN A O 1
ATOM 3909 N N . GLY A 1 527 ? 1.995 11.309 4.670 1.00 77.38 527 GLY A N 1
ATOM 3910 C CA . GLY A 1 527 ? 1.062 12.417 4.459 1.00 77.38 527 GLY A CA 1
ATOM 3911 C C . GLY A 1 527 ? 0.994 12.930 3.016 1.00 77.38 527 GLY A C 1
ATOM 3912 O O . GLY A 1 527 ? 1.382 12.252 2.064 1.00 77.38 527 GLY A O 1
ATOM 3913 N N . ILE A 1 528 ? 0.504 14.165 2.892 1.00 75.25 528 ILE A N 1
ATOM 3914 C CA . ILE A 1 528 ? -0.019 14.815 1.675 1.00 75.25 528 ILE A CA 1
ATOM 3915 C C . ILE A 1 528 ? 0.912 14.802 0.447 1.00 75.25 528 ILE A C 1
ATOM 3917 O O . ILE A 1 528 ? 0.462 14.936 -0.688 1.00 75.25 528 ILE A O 1
ATOM 3921 N N . ARG A 1 529 ? 2.230 14.629 0.628 1.00 82.62 529 ARG A N 1
ATOM 3922 C CA . ARG A 1 529 ? 3.176 14.541 -0.501 1.00 82.62 529 ARG A CA 1
ATOM 3923 C C . ARG A 1 529 ? 2.881 13.354 -1.417 1.00 82.62 529 ARG A C 1
ATOM 3925 O O . ARG A 1 529 ? 3.023 13.497 -2.626 1.00 82.62 529 ARG A O 1
ATOM 3932 N N . ASN A 1 530 ? 2.414 12.237 -0.864 1.00 83.06 530 ASN A N 1
ATOM 3933 C CA . ASN A 1 530 ? 2.140 11.011 -1.620 1.00 83.06 530 ASN A CA 1
ATOM 3934 C C . ASN A 1 530 ? 0.895 11.129 -2.516 1.00 83.06 530 ASN A C 1
ATOM 3936 O O . ASN A 1 530 ? 0.701 10.321 -3.426 1.00 83.06 530 ASN A O 1
ATOM 3940 N N . ASP A 1 531 ? 0.064 12.147 -2.293 1.00 85.31 531 ASP A N 1
ATOM 3941 C CA . ASP A 1 531 ? -1.132 12.406 -3.094 1.00 85.31 531 ASP A CA 1
ATOM 3942 C C . ASP A 1 531 ? -0.789 13.173 -4.379 1.00 85.31 531 ASP A C 1
ATOM 3944 O O . ASP A 1 531 ? -1.443 12.990 -5.403 1.00 85.31 531 ASP A O 1
ATOM 3948 N N . PHE A 1 532 ? 0.296 13.956 -4.360 1.00 85.94 532 PHE A N 1
ATOM 3949 C CA . PHE A 1 532 ? 0.691 14.857 -5.449 1.00 85.94 532 PHE A CA 1
ATOM 3950 C C . PHE A 1 532 ? 2.023 14.509 -6.135 1.00 85.94 532 PHE A C 1
ATOM 3952 O O . PHE A 1 532 ? 2.266 14.973 -7.254 1.00 85.94 532 PHE A O 1
ATOM 3959 N N . ALA A 1 533 ? 2.889 13.721 -5.496 1.00 90.31 533 ALA A N 1
ATOM 3960 C CA . ALA A 1 533 ? 4.224 13.398 -5.990 1.00 90.31 533 ALA A CA 1
ATOM 3961 C C . ALA A 1 533 ? 4.539 11.896 -5.950 1.00 90.31 533 ALA A C 1
ATOM 3963 O O . ALA A 1 533 ? 4.135 11.198 -5.020 1.00 90.31 533 ALA A O 1
ATOM 3964 N N . ASP A 1 534 ? 5.329 11.445 -6.927 1.00 92.94 534 ASP A N 1
ATOM 3965 C CA . ASP A 1 534 ? 6.012 10.150 -6.887 1.00 92.94 534 ASP A CA 1
ATOM 3966 C C . ASP A 1 534 ? 7.467 10.337 -6.443 1.00 92.94 534 ASP A C 1
ATOM 3968 O O . ASP A 1 534 ? 8.062 11.409 -6.602 1.00 92.94 534 ASP A O 1
ATOM 3972 N N . PHE A 1 535 ? 8.055 9.268 -5.915 1.00 95.31 535 PHE A N 1
ATOM 3973 C CA . PHE A 1 535 ? 9.395 9.266 -5.342 1.00 95.31 535 PHE A CA 1
ATOM 3974 C C . PHE A 1 535 ? 10.261 8.165 -5.968 1.00 95.31 535 PHE A C 1
ATOM 3976 O O . PHE A 1 535 ? 9.804 7.044 -6.186 1.00 95.31 535 PHE A O 1
ATOM 3983 N N . SER A 1 536 ? 11.538 8.456 -6.233 1.00 96.81 536 SER A N 1
ATOM 3984 C CA . SER A 1 536 ? 12.520 7.411 -6.552 1.00 96.81 536 SER A CA 1
ATOM 3985 C C . SER A 1 536 ? 12.754 6.489 -5.357 1.00 96.81 536 SER A C 1
ATOM 3987 O O . SER A 1 536 ? 12.451 6.841 -4.216 1.00 96.81 536 SER A O 1
ATOM 3989 N N . ILE A 1 537 ? 13.435 5.364 -5.589 1.00 93.19 537 ILE A N 1
ATOM 3990 C CA . ILE A 1 537 ? 14.057 4.622 -4.486 1.00 93.19 537 ILE A CA 1
ATOM 3991 C C . ILE A 1 537 ? 14.951 5.554 -3.646 1.00 93.19 537 ILE A C 1
ATOM 3993 O O . ILE A 1 537 ? 15.507 6.541 -4.155 1.00 93.19 537 ILE A O 1
ATOM 3997 N N . GLY A 1 538 ? 15.070 5.247 -2.354 1.00 93.44 538 GLY A N 1
ATOM 3998 C CA . GLY A 1 538 ? 15.950 5.961 -1.441 1.00 93.44 538 GLY A CA 1
ATOM 3999 C C . GLY A 1 538 ? 17.399 5.885 -1.919 1.00 93.44 538 GLY A C 1
ATOM 4000 O O . GLY A 1 538 ? 17.883 4.831 -2.312 1.00 93.44 538 GLY A O 1
ATOM 4001 N N . ILE A 1 539 ? 18.104 7.011 -1.876 1.00 94.75 539 ILE A N 1
ATOM 4002 C CA . ILE A 1 539 ? 19.562 7.092 -2.038 1.00 94.75 539 ILE A CA 1
ATOM 4003 C C . ILE A 1 539 ? 20.301 7.075 -0.702 1.00 94.75 539 ILE A C 1
ATOM 4005 O O . ILE A 1 539 ? 21.526 6.961 -0.684 1.00 94.75 539 ILE A O 1
ATOM 4009 N N . LEU A 1 540 ? 19.560 7.186 0.396 1.00 89.81 540 LEU A N 1
ATOM 4010 C CA . LEU A 1 540 ? 19.972 6.956 1.774 1.00 89.81 540 LEU A CA 1
ATOM 4011 C C . LEU A 1 540 ? 18.926 6.042 2.410 1.00 89.81 540 LEU A C 1
ATOM 4013 O O . LEU A 1 540 ? 17.769 6.073 1.982 1.00 89.81 540 LEU A O 1
ATOM 4017 N N . ASP A 1 541 ? 19.338 5.263 3.401 1.00 81.56 541 ASP A N 1
ATOM 4018 C CA . ASP A 1 541 ? 18.467 4.343 4.130 1.00 81.56 541 ASP A CA 1
ATOM 4019 C C . ASP A 1 541 ? 17.398 5.104 4.947 1.00 81.56 541 ASP A C 1
ATOM 4021 O O . ASP A 1 541 ? 17.375 6.343 4.990 1.00 81.56 541 ASP A O 1
ATOM 4025 N N . VAL A 1 542 ? 16.487 4.387 5.606 1.00 64.25 542 VAL A N 1
ATOM 4026 C CA . VAL A 1 542 ? 15.461 4.962 6.497 1.00 64.25 542 VAL A CA 1
ATOM 4027 C C . VAL A 1 542 ? 16.110 5.398 7.817 1.00 64.25 542 VAL A C 1
ATOM 4029 O O . VAL A 1 542 ? 15.883 4.831 8.879 1.00 64.25 542 VAL A O 1
ATOM 4032 N N . ASN A 1 543 ? 16.972 6.413 7.729 1.00 64.62 543 ASN A N 1
ATOM 4033 C CA . ASN A 1 543 ? 17.859 6.835 8.809 1.00 64.62 543 ASN A CA 1
ATOM 4034 C C . ASN A 1 543 ? 17.828 8.351 9.083 1.00 64.62 543 ASN A C 1
ATOM 4036 O O . ASN A 1 543 ? 18.518 8.826 9.983 1.00 64.62 543 ASN A O 1
ATOM 4040 N N . LYS A 1 544 ? 17.013 9.137 8.363 1.00 73.69 544 LYS A N 1
ATOM 4041 C CA . LYS A 1 544 ? 16.783 10.541 8.734 1.00 73.69 544 LYS A CA 1
ATOM 4042 C C . LYS A 1 544 ? 15.853 10.626 9.933 1.00 73.69 544 LYS A C 1
ATOM 4044 O O . LYS A 1 544 ? 14.631 10.612 9.800 1.00 73.69 544 LYS A O 1
ATOM 4049 N N . ALA A 1 545 ? 16.441 10.758 11.111 1.00 79.12 545 ALA A N 1
ATOM 4050 C CA . ALA A 1 545 ? 15.706 11.034 12.332 1.00 79.12 545 ALA A CA 1
ATOM 4051 C C . ALA A 1 545 ? 15.094 12.444 12.300 1.00 79.12 545 ALA A C 1
ATOM 4053 O O . ALA A 1 545 ? 15.768 13.412 11.934 1.00 79.12 545 ALA A O 1
ATOM 4054 N N . ALA A 1 546 ? 13.840 12.562 12.734 1.00 84.69 546 ALA A N 1
ATOM 4055 C CA . ALA A 1 546 ? 13.255 13.820 13.198 1.00 84.69 546 ALA A CA 1
ATOM 4056 C C . ALA A 1 546 ? 12.979 13.734 14.709 1.00 84.69 546 ALA A C 1
ATOM 4058 O O . ALA A 1 546 ? 13.340 12.744 15.349 1.00 84.69 546 ALA A O 1
ATOM 4059 N N . GLY A 1 547 ? 12.424 14.806 15.276 1.00 88.81 547 GLY A N 1
ATOM 4060 C CA . GLY A 1 547 ? 12.386 15.028 16.718 1.00 88.81 547 GLY A CA 1
ATOM 4061 C C . GLY A 1 547 ? 12.496 16.505 17.083 1.00 88.81 547 GLY A C 1
ATOM 4062 O O . GLY A 1 547 ? 12.279 17.383 16.244 1.00 88.81 547 GLY A O 1
ATOM 4063 N N . LEU A 1 548 ? 12.782 16.791 18.356 1.00 92.50 548 LEU A N 1
ATOM 4064 C CA . LEU A 1 548 ? 12.501 18.094 18.960 1.00 92.50 548 LEU A CA 1
ATOM 4065 C C . LEU A 1 548 ? 13.764 18.799 19.469 1.00 92.50 548 LEU A C 1
ATOM 4067 O O . LEU A 1 548 ? 14.393 18.382 20.442 1.00 92.50 548 LEU A O 1
ATOM 4071 N N . LEU A 1 549 ? 14.070 19.963 18.897 1.00 94.44 549 LEU A N 1
ATOM 4072 C CA . LEU A 1 549 ? 14.966 20.931 19.519 1.00 94.44 549 LEU A CA 1
ATOM 4073 C C . LEU A 1 549 ? 14.252 21.692 20.642 1.00 94.44 549 LEU A C 1
ATOM 4075 O O . LEU A 1 549 ? 13.155 22.215 20.466 1.00 94.44 549 LEU A O 1
ATOM 4079 N N . THR A 1 550 ? 14.912 21.810 21.790 1.00 96.12 550 THR A N 1
ATOM 4080 C CA . THR A 1 550 ? 14.440 22.521 22.986 1.00 96.12 550 THR A CA 1
ATOM 4081 C C . THR A 1 550 ? 15.562 23.371 23.572 1.00 96.12 550 THR A C 1
ATOM 4083 O O . THR A 1 550 ? 16.738 23.016 23.497 1.00 96.12 550 THR A O 1
ATOM 4086 N N . LEU A 1 551 ? 15.214 24.476 24.235 1.00 97.06 551 LEU A N 1
ATOM 4087 C CA . LEU A 1 551 ? 16.167 25.198 25.081 1.00 97.06 551 LEU A CA 1
ATOM 4088 C C . LEU A 1 551 ? 16.599 24.347 26.286 1.00 97.06 551 LEU A C 1
ATOM 4090 O O . LEU A 1 551 ? 15.836 23.498 26.761 1.00 97.06 551 LEU A O 1
ATOM 4094 N N . LEU A 1 552 ? 17.812 24.607 26.780 1.00 95.75 552 LEU A N 1
ATOM 4095 C CA . LEU A 1 552 ? 18.347 24.048 28.020 1.00 95.75 552 LEU A CA 1
ATOM 4096 C C . LEU A 1 552 ? 18.238 25.070 29.161 1.00 95.75 552 LEU A C 1
ATOM 4098 O O . LEU A 1 552 ? 18.754 26.183 29.070 1.00 95.75 552 LEU A O 1
ATOM 4102 N N . GLU A 1 553 ? 17.654 24.660 30.283 1.00 93.81 553 GLU A N 1
ATOM 4103 C CA . GLU A 1 553 ? 17.653 25.404 31.542 1.00 93.81 553 GLU A CA 1
ATOM 4104 C C . GLU A 1 553 ? 18.478 24.634 32.583 1.00 93.81 553 GLU A C 1
ATOM 4106 O O . GLU A 1 553 ? 18.141 23.523 32.983 1.00 93.81 553 GLU A O 1
ATOM 4111 N N . ASN A 1 554 ? 19.596 25.217 33.030 1.00 91.31 554 ASN A N 1
ATOM 4112 C CA . ASN A 1 554 ? 20.562 24.573 33.939 1.00 91.31 554 ASN A CA 1
ATOM 4113 C C . ASN A 1 554 ? 21.121 23.225 33.422 1.00 91.31 554 ASN A C 1
ATOM 4115 O O . ASN A 1 554 ? 21.439 22.345 34.219 1.00 91.31 554 ASN A O 1
ATOM 4119 N N . GLY A 1 555 ? 21.240 23.069 32.098 1.00 88.88 555 GLY A N 1
ATOM 4120 C CA . GLY A 1 555 ? 21.690 21.831 31.447 1.00 88.88 555 GLY A CA 1
ATOM 4121 C C . GLY A 1 555 ? 20.593 20.784 31.227 1.00 88.88 555 GLY A C 1
ATOM 4122 O O . GLY A 1 555 ? 20.875 19.747 30.643 1.00 88.88 555 GLY A O 1
ATOM 4123 N N . MET A 1 556 ? 19.349 21.051 31.642 1.00 90.88 556 MET A N 1
ATOM 4124 C CA . MET A 1 556 ? 18.204 20.162 31.419 1.00 90.88 556 MET A CA 1
ATOM 4125 C C . MET A 1 556 ? 17.289 20.705 30.309 1.00 90.88 556 MET A C 1
ATOM 4127 O O . MET A 1 556 ? 17.081 21.918 30.248 1.00 90.88 556 MET A O 1
ATOM 4131 N N . PRO A 1 557 ? 16.706 19.854 29.449 1.00 94.69 557 PRO A N 1
ATOM 4132 C CA . PRO A 1 557 ? 15.767 20.289 28.416 1.00 94.69 557 PRO A CA 1
ATOM 4133 C C . PRO A 1 557 ? 14.460 20.853 29.001 1.00 94.69 557 PRO A C 1
ATOM 4135 O O . PRO A 1 557 ? 13.867 20.265 29.904 1.00 94.69 557 PRO A O 1
ATOM 4138 N N . LYS A 1 558 ? 13.993 21.991 28.464 1.00 94.44 558 LYS A N 1
ATOM 4139 C CA . LYS A 1 558 ? 12.717 22.644 28.830 1.00 94.44 558 LYS A CA 1
ATOM 4140 C C . LYS A 1 558 ? 11.485 21.829 28.396 1.00 94.44 558 LYS A C 1
ATOM 4142 O O . LYS A 1 558 ? 10.465 21.827 29.088 1.00 94.44 558 LYS A O 1
ATOM 4147 N N . VAL A 1 559 ? 11.579 21.146 27.257 1.00 94.50 559 VAL A N 1
ATOM 4148 C CA . VAL A 1 559 ? 10.671 20.075 26.824 1.00 94.50 559 VAL A CA 1
ATOM 4149 C C . VAL A 1 559 ? 11.493 18.794 26.840 1.00 94.50 559 VAL A C 1
ATOM 4151 O O . VAL A 1 559 ? 12.366 18.631 25.999 1.00 94.50 559 VAL A O 1
ATOM 4154 N N . ASP A 1 560 ? 11.285 17.929 27.832 1.00 91.31 560 ASP A N 1
ATOM 4155 C CA . ASP A 1 560 ? 12.070 16.702 27.993 1.00 91.31 560 ASP A CA 1
ATOM 4156 C C . ASP A 1 560 ? 11.460 15.497 27.254 1.00 91.31 560 ASP A C 1
ATOM 4158 O O . ASP A 1 560 ? 10.388 15.579 26.647 1.00 91.31 560 ASP A O 1
ATOM 4162 N N . GLY A 1 561 ? 12.151 14.354 27.308 1.00 88.50 561 GLY A N 1
ATOM 4163 C CA . GLY A 1 561 ? 11.686 13.124 26.670 1.00 88.50 561 GLY A CA 1
ATOM 4164 C C . GLY A 1 561 ? 10.324 12.624 27.178 1.00 88.50 561 GLY A C 1
ATOM 4165 O O . GLY A 1 561 ? 9.617 11.969 26.426 1.00 88.50 561 GLY A O 1
ATOM 4166 N N . HIS A 1 562 ? 9.890 12.966 28.391 1.00 90.19 562 HIS A N 1
ATOM 4167 C CA . HIS A 1 562 ? 8.578 12.579 28.917 1.00 90.19 562 HIS A CA 1
ATOM 4168 C C . HIS A 1 562 ? 7.464 13.592 28.603 1.00 90.19 562 HIS A C 1
ATOM 4170 O O . HIS A 1 562 ? 6.369 13.484 29.156 1.00 90.19 562 HIS A O 1
ATOM 4176 N N . SER A 1 563 ? 7.694 14.570 27.720 1.00 91.94 563 SER A N 1
ATOM 4177 C CA . SER A 1 563 ? 6.621 15.453 27.260 1.00 91.94 563 SER A CA 1
ATOM 4178 C C . SER A 1 563 ? 5.758 14.791 26.180 1.00 91.94 563 SER A C 1
ATOM 4180 O O . SER A 1 563 ? 6.248 14.359 25.139 1.00 91.94 563 SER A O 1
ATOM 4182 N N . ASP A 1 564 ? 4.445 14.797 26.399 1.00 90.19 564 ASP A N 1
ATOM 4183 C CA . ASP A 1 564 ? 3.405 14.462 25.418 1.00 90.19 564 ASP A CA 1
ATOM 4184 C C . ASP A 1 564 ? 3.010 15.662 24.528 1.00 90.19 564 ASP A C 1
ATOM 4186 O O . ASP A 1 564 ? 2.069 15.560 23.749 1.00 90.19 564 ASP A O 1
ATOM 4190 N N . LEU A 1 565 ? 3.704 16.802 24.656 1.00 93.62 565 LEU A N 1
ATOM 4191 C CA . LEU A 1 565 ? 3.417 18.097 24.013 1.00 93.62 565 LEU A CA 1
ATOM 4192 C C . LEU A 1 565 ? 2.061 18.744 24.361 1.00 93.62 565 LEU A C 1
ATOM 4194 O O . LEU A 1 565 ? 1.739 19.812 23.838 1.00 93.62 565 LEU A O 1
ATOM 4198 N N . ASN A 1 566 ? 1.296 18.192 25.305 1.00 94.31 566 ASN A N 1
ATOM 4199 C CA . ASN A 1 566 ? -0.008 18.727 25.688 1.00 94.31 566 ASN A CA 1
ATOM 4200 C C . ASN A 1 566 ? 0.095 20.173 26.222 1.00 94.31 566 ASN A C 1
ATOM 4202 O O . ASN A 1 566 ? 0.785 20.459 27.206 1.00 94.31 566 ASN A O 1
ATOM 4206 N N . GLY A 1 567 ? -0.599 21.101 25.563 1.00 95.12 567 GLY A N 1
ATOM 4207 C CA . GLY A 1 567 ? -0.589 22.534 25.855 1.00 95.12 567 GLY A CA 1
ATOM 4208 C C . GLY A 1 567 ? 0.705 23.271 25.485 1.00 95.12 567 GLY A C 1
ATOM 4209 O O . GLY A 1 567 ? 0.885 24.406 25.927 1.00 95.12 567 GLY A O 1
ATOM 4210 N N . LYS A 1 568 ? 1.619 22.655 24.722 1.00 96.25 568 LYS A N 1
ATOM 4211 C CA . LYS A 1 568 ? 2.875 23.278 24.265 1.00 96.25 568 LYS A CA 1
ATOM 4212 C C . LYS A 1 568 ? 2.698 24.016 22.946 1.00 96.25 568 LYS A C 1
ATOM 4214 O O . LYS A 1 568 ? 1.829 23.670 22.150 1.00 96.25 568 LYS A O 1
ATOM 4219 N N . THR A 1 569 ? 3.560 25.001 22.692 1.00 96.62 569 THR A N 1
ATOM 4220 C CA . THR A 1 569 ? 3.720 25.558 21.339 1.00 96.62 569 THR A CA 1
ATOM 4221 C C . THR A 1 569 ? 4.911 24.898 20.653 1.00 96.62 569 THR A C 1
ATOM 4223 O O . THR A 1 569 ? 6.032 25.001 21.147 1.00 96.62 569 THR A O 1
ATOM 4226 N N . VAL A 1 570 ? 4.687 24.236 19.521 1.00 93.38 570 VAL A N 1
ATOM 4227 C CA . VAL A 1 570 ? 5.746 23.631 18.699 1.00 93.38 570 VAL A CA 1
ATOM 4228 C C . VAL A 1 570 ? 5.924 24.491 17.457 1.00 93.38 570 VAL A C 1
ATOM 4230 O O . VAL A 1 570 ? 4.929 24.875 16.845 1.00 93.38 570 VAL A O 1
ATOM 4233 N N . VAL A 1 571 ? 7.165 24.808 17.085 1.00 91.12 571 VAL A N 1
ATOM 4234 C CA . VAL A 1 571 ? 7.462 25.434 15.793 1.00 91.12 571 VAL A CA 1
ATOM 4235 C C . VAL A 1 571 ? 7.955 24.398 14.791 1.00 91.12 571 VAL A C 1
ATOM 4237 O O . VAL A 1 571 ? 8.975 23.750 15.004 1.00 91.12 571 VAL A O 1
ATOM 4240 N N . ASP A 1 572 ? 7.223 24.252 13.696 1.00 86.31 572 ASP A N 1
ATOM 4241 C CA . ASP A 1 572 ? 7.668 23.528 12.511 1.00 86.31 572 ASP A CA 1
ATOM 4242 C C . ASP A 1 572 ? 8.542 24.433 11.626 1.00 86.31 572 ASP A C 1
ATOM 4244 O O . ASP A 1 572 ? 8.397 25.665 11.613 1.00 86.31 572 ASP A O 1
ATOM 4248 N N . VAL A 1 573 ? 9.449 23.824 10.870 1.00 78.88 573 VAL A N 1
ATOM 4249 C CA . VAL A 1 573 ? 10.303 24.501 9.894 1.00 78.88 573 VAL A CA 1
ATOM 4250 C C . VAL A 1 573 ? 9.587 24.524 8.545 1.00 78.88 573 VAL A C 1
ATOM 4252 O O . VAL A 1 573 ? 9.824 23.707 7.662 1.00 78.88 573 VAL A O 1
ATOM 4255 N N . GLY A 1 574 ? 8.720 25.513 8.343 1.00 65.88 574 GLY A N 1
ATOM 4256 C CA . GLY A 1 574 ? 8.281 25.850 6.991 1.00 65.88 574 GLY A CA 1
ATOM 4257 C C . GLY A 1 574 ? 9.384 26.569 6.213 1.00 65.88 574 GLY A C 1
ATOM 4258 O O . GLY A 1 574 ? 10.453 26.857 6.744 1.00 65.88 574 GLY A O 1
ATOM 4259 N N . GLY A 1 575 ? 9.089 26.932 4.965 1.00 60.44 575 GLY A N 1
ATOM 4260 C CA . GLY A 1 575 ? 9.764 28.041 4.277 1.00 60.44 575 GLY A CA 1
ATOM 4261 C C . GLY A 1 575 ? 11.274 27.954 4.154 1.00 60.44 575 GLY A C 1
ATOM 4262 O O . GLY A 1 575 ? 11.966 28.801 4.704 1.00 60.44 575 GLY A O 1
ATOM 4263 N N . TRP A 1 576 ? 11.805 27.014 3.380 1.00 53.69 576 TRP A N 1
ATOM 4264 C CA . TRP A 1 576 ? 13.207 27.032 2.987 1.00 53.69 576 TRP A CA 1
ATOM 4265 C C . TRP A 1 576 ? 13.524 28.185 2.009 1.00 53.69 576 TRP A C 1
ATOM 4267 O O . TRP A 1 576 ? 13.609 28.046 0.796 1.00 53.69 576 TRP A O 1
ATOM 4277 N N . VAL A 1 577 ? 13.663 29.349 2.654 1.00 36.06 577 VAL A N 1
ATOM 4278 C CA . VAL A 1 577 ? 14.266 30.634 2.292 1.00 36.06 577 VAL A CA 1
ATOM 4279 C C . VAL A 1 577 ? 13.670 31.393 1.098 1.00 36.06 577 VAL A C 1
ATOM 4281 O O . VAL A 1 577 ? 14.228 31.444 0.007 1.00 36.06 577 VAL A O 1
ATOM 4284 N N . LEU A 1 578 ? 12.641 32.197 1.390 1.00 39.53 578 LEU A N 1
ATOM 4285 C CA . LEU A 1 578 ? 12.680 33.675 1.312 1.00 39.53 578 LEU A CA 1
ATOM 4286 C C . LEU A 1 578 ? 11.413 34.245 2.002 1.00 39.53 578 LEU A C 1
ATOM 4288 O O . LEU A 1 578 ? 10.407 33.548 2.009 1.00 39.53 578 LEU A O 1
ATOM 4292 N N . PRO A 1 579 ? 11.373 35.520 2.469 1.00 46.28 579 PRO A N 1
ATOM 4293 C CA . PRO A 1 579 ? 10.236 36.125 3.208 1.00 46.28 579 PRO A CA 1
ATOM 4294 C C . PRO A 1 579 ? 8.845 36.139 2.543 1.00 46.28 579 PRO A C 1
ATOM 4296 O O . PRO A 1 579 ? 7.911 36.765 3.051 1.00 46.28 579 PRO A O 1
ATOM 4299 N N . SER A 1 580 ? 8.719 35.543 1.362 1.00 47.25 580 SER A N 1
ATOM 4300 C CA . SER A 1 580 ? 7.504 35.414 0.568 1.00 47.25 580 SER A CA 1
ATOM 4301 C C . SER A 1 580 ? 7.106 33.959 0.303 1.00 47.25 580 SER A C 1
ATOM 4303 O O . SER A 1 580 ? 6.112 33.762 -0.389 1.00 47.25 580 SER A O 1
ATOM 4305 N N . ASP A 1 581 ? 7.873 32.966 0.772 1.00 47.38 581 ASP A N 1
ATOM 4306 C CA . ASP A 1 581 ? 7.874 31.627 0.177 1.00 47.38 581 ASP A CA 1
ATOM 4307 C C . ASP A 1 581 ? 8.008 30.499 1.217 1.00 47.38 581 ASP A C 1
ATOM 4309 O O . ASP A 1 581 ? 9.028 30.356 1.888 1.00 47.38 581 ASP A O 1
ATOM 4313 N N . LYS A 1 582 ? 6.938 29.709 1.380 1.00 47.00 582 LYS A N 1
ATOM 4314 C CA . LYS A 1 582 ? 6.700 28.875 2.572 1.00 47.00 582 LYS A CA 1
ATOM 4315 C C . LYS A 1 582 ? 6.619 27.376 2.268 1.00 47.00 582 LYS A C 1
ATOM 4317 O O . LYS A 1 582 ? 5.520 26.821 2.223 1.00 47.00 582 LYS A O 1
ATOM 4322 N N . SER A 1 583 ? 7.752 26.688 2.139 1.00 45.50 583 SER A N 1
ATOM 4323 C CA . SER A 1 583 ? 7.772 25.220 2.086 1.00 45.50 583 SER A CA 1
ATOM 4324 C C . SER A 1 583 ? 9.052 24.522 2.549 1.00 45.50 583 SER A C 1
ATOM 4326 O O . SER A 1 583 ? 10.142 25.052 2.404 1.00 45.50 583 SER A O 1
ATOM 4328 N N . ASN A 1 584 ? 8.881 23.282 3.020 1.00 50.41 584 ASN A N 1
ATOM 4329 C CA . ASN A 1 584 ? 9.897 22.232 3.215 1.00 50.41 584 ASN A CA 1
ATOM 4330 C C . ASN A 1 584 ? 10.795 22.246 4.465 1.00 50.41 584 ASN A C 1
ATOM 4332 O O . ASN A 1 584 ? 11.974 22.584 4.417 1.00 50.41 584 ASN A O 1
ATOM 4336 N N . ALA A 1 585 ? 10.285 21.588 5.503 1.00 51.09 585 ALA A N 1
ATOM 4337 C CA . ALA A 1 585 ? 11.015 20.555 6.244 1.00 51.09 585 ALA A CA 1
ATOM 4338 C C . ALA A 1 585 ? 10.091 19.303 6.344 1.00 51.09 585 ALA A C 1
ATOM 4340 O O . ALA A 1 585 ? 9.363 19.069 5.358 1.00 51.09 585 ALA A O 1
ATOM 4341 N N . PRO A 1 586 ? 10.078 18.465 7.412 1.00 51.00 586 PRO A N 1
ATOM 4342 C CA . PRO A 1 586 ? 8.891 17.649 7.695 1.00 51.00 586 PRO A CA 1
ATOM 4343 C C . PRO A 1 586 ? 7.661 18.562 7.690 1.00 51.00 586 PRO A C 1
ATOM 4345 O O . PRO A 1 586 ? 7.746 19.672 8.194 1.00 51.00 586 PRO A O 1
ATOM 4348 N N . THR A 1 587 ? 6.547 18.161 7.084 1.00 56.91 587 THR A N 1
ATOM 4349 C CA . THR A 1 587 ? 5.315 18.943 7.242 1.00 56.91 587 THR A CA 1
ATOM 4350 C C . THR A 1 587 ? 4.756 18.734 8.649 1.00 56.91 587 THR A C 1
ATOM 4352 O O . THR A 1 587 ? 5.013 17.699 9.266 1.00 56.91 587 THR A O 1
ATOM 4355 N N . ALA A 1 588 ? 3.977 19.706 9.129 1.00 53.75 588 ALA A N 1
ATOM 4356 C CA . ALA A 1 588 ? 3.110 19.637 10.310 1.00 53.75 588 ALA A CA 1
ATOM 4357 C C . ALA A 1 588 ? 2.601 18.221 10.645 1.00 53.75 588 ALA A C 1
ATOM 4359 O O . ALA A 1 588 ? 2.805 17.716 11.748 1.00 53.75 588 ALA A O 1
ATOM 4360 N N . ASP A 1 589 ? 1.998 17.584 9.643 1.00 57.19 589 ASP A N 1
ATOM 4361 C CA . ASP A 1 589 ? 1.410 16.243 9.646 1.00 57.19 589 ASP A CA 1
ATOM 4362 C C . ASP A 1 589 ? 2.379 15.166 10.176 1.00 57.19 589 ASP A C 1
ATOM 4364 O O . ASP A 1 589 ? 1.970 14.235 10.866 1.00 57.19 589 ASP A O 1
ATOM 4368 N N . GLY A 1 590 ? 3.682 15.317 9.915 1.00 65.50 590 GLY A N 1
ATOM 4369 C CA . GLY A 1 590 ? 4.745 14.410 10.348 1.00 65.50 590 GLY A CA 1
ATOM 4370 C C . GLY A 1 590 ? 4.760 14.140 11.854 1.00 65.50 590 GLY A C 1
ATOM 4371 O O . GLY A 1 590 ? 5.033 13.013 12.268 1.00 65.50 590 GLY A O 1
ATOM 4372 N N . LEU A 1 591 ? 4.433 15.140 12.680 1.00 77.25 591 LEU A N 1
ATOM 4373 C CA . LEU A 1 591 ? 4.481 15.020 14.140 1.00 77.25 591 LEU A CA 1
ATOM 4374 C C . LEU A 1 591 ? 3.391 14.084 14.695 1.00 77.25 591 LEU A C 1
ATOM 4376 O O . LEU A 1 591 ? 3.616 13.420 15.708 1.00 77.25 591 LEU A O 1
ATOM 4380 N N . ASP A 1 592 ? 2.257 13.954 14.001 1.00 74.94 592 ASP A N 1
ATOM 4381 C CA . ASP A 1 592 ? 1.152 13.070 14.398 1.00 74.94 592 ASP A CA 1
ATOM 4382 C C . ASP A 1 592 ? 1.419 11.591 14.045 1.00 74.94 592 ASP A C 1
ATOM 4384 O O . ASP A 1 592 ? 0.789 10.684 14.604 1.00 74.94 592 ASP A O 1
ATOM 4388 N N . PHE A 1 593 ? 2.375 11.311 13.152 1.00 76.75 593 PHE A N 1
ATOM 4389 C CA . PHE A 1 593 ? 2.859 9.954 12.848 1.00 76.75 593 PHE A CA 1
ATOM 4390 C C . PHE A 1 593 ? 3.967 9.492 13.810 1.00 76.75 593 PHE A C 1
ATOM 4392 O O . PHE A 1 593 ? 4.162 8.293 14.025 1.00 76.75 593 PHE A O 1
ATOM 4399 N N . VAL A 1 594 ? 4.651 10.433 14.463 1.00 81.25 594 VAL A N 1
ATOM 4400 C CA . VAL A 1 594 ? 5.737 10.155 15.404 1.00 81.25 594 VAL A CA 1
ATOM 4401 C C . VAL A 1 594 ? 5.242 9.522 16.713 1.00 81.25 594 VAL A C 1
ATOM 4403 O O . VAL A 1 594 ? 4.202 9.865 17.277 1.00 81.25 594 VAL A O 1
ATOM 4406 N N . THR A 1 595 ? 6.043 8.590 17.236 1.00 84.12 595 THR A N 1
ATOM 4407 C CA . THR A 1 595 ? 5.880 8.012 18.577 1.00 84.12 595 THR A CA 1
ATOM 4408 C C . THR A 1 595 ? 6.977 8.556 19.492 1.00 84.12 595 THR A C 1
ATOM 4410 O O . THR A 1 595 ? 8.161 8.416 19.189 1.00 84.12 595 THR A O 1
ATOM 4413 N N . ASN A 1 596 ? 6.600 9.147 20.627 1.00 86.88 596 ASN A N 1
ATOM 4414 C CA . ASN A 1 596 ? 7.521 9.472 21.710 1.00 86.88 596 ASN A CA 1
ATOM 4415 C C . ASN A 1 596 ? 8.097 8.157 22.266 1.00 86.88 596 ASN A C 1
ATOM 4417 O O . ASN A 1 596 ? 7.370 7.382 22.891 1.00 86.88 596 ASN A O 1
ATOM 4421 N N . LYS A 1 597 ? 9.398 7.914 22.059 1.00 83.56 597 LYS A N 1
ATOM 4422 C CA . LYS A 1 597 ? 10.058 6.652 22.440 1.00 83.56 597 LYS A CA 1
ATOM 4423 C C . LYS A 1 597 ? 10.173 6.478 23.956 1.00 83.56 597 LYS A C 1
ATOM 4425 O O . LYS A 1 597 ? 9.988 5.379 24.459 1.00 83.56 597 LYS A O 1
ATOM 4430 N N . CYS A 1 598 ? 10.378 7.567 24.697 1.00 84.81 598 CYS A N 1
ATOM 4431 C CA . CYS A 1 598 ? 10.464 7.539 26.161 1.00 84.81 598 CYS A CA 1
ATOM 4432 C C . CYS A 1 598 ? 9.119 7.264 26.866 1.00 84.81 598 CYS A C 1
ATOM 4434 O O . CYS A 1 598 ? 9.118 6.933 28.050 1.00 84.81 598 CYS A O 1
ATOM 4436 N N . LEU A 1 599 ? 7.981 7.432 26.178 1.00 84.50 599 LEU A N 1
ATOM 4437 C CA . LEU A 1 599 ? 6.634 7.149 26.703 1.00 84.50 599 LEU A CA 1
ATOM 4438 C C . LEU A 1 599 ? 5.928 5.973 26.010 1.00 84.50 599 LEU A C 1
ATOM 4440 O O . LEU A 1 599 ? 4.888 5.531 26.497 1.00 84.50 599 LEU A O 1
ATOM 4444 N N . ASP A 1 600 ? 6.457 5.510 24.875 1.00 84.62 600 ASP A N 1
ATOM 4445 C CA . ASP A 1 600 ? 5.846 4.522 23.976 1.00 84.62 600 ASP A CA 1
ATOM 4446 C C . ASP A 1 600 ? 4.427 4.911 23.481 1.00 84.62 600 ASP A C 1
ATOM 4448 O O . ASP A 1 600 ? 3.518 4.094 23.298 1.00 84.62 600 ASP A O 1
ATOM 4452 N N . GLN A 1 601 ? 4.212 6.216 23.284 1.00 86.00 601 GLN A N 1
ATOM 4453 C CA . GLN A 1 601 ? 2.914 6.824 22.962 1.00 86.00 601 GLN A CA 1
ATOM 4454 C C . GLN A 1 601 ? 3.055 7.860 21.842 1.00 86.00 601 GLN A C 1
ATOM 4456 O O . GLN A 1 601 ? 4.120 8.446 21.658 1.00 86.00 601 GLN A O 1
ATOM 4461 N N . LYS A 1 602 ? 1.982 8.107 21.079 1.00 86.12 602 LYS A N 1
ATOM 4462 C CA . LYS A 1 602 ? 1.929 9.280 20.186 1.00 86.12 602 LYS A CA 1
ATOM 4463 C C . LYS A 1 602 ? 1.910 10.564 21.023 1.00 86.12 602 LYS A C 1
ATOM 4465 O O . LYS A 1 602 ? 1.497 10.535 22.183 1.00 86.12 602 LYS A O 1
ATOM 4470 N N . TYR A 1 603 ? 2.324 11.683 20.435 1.00 86.94 603 TYR A N 1
ATOM 4471 C CA . TYR A 1 603 ? 2.094 12.989 21.049 1.00 86.94 603 TYR A CA 1
ATOM 4472 C C . TYR A 1 603 ? 0.588 13.278 21.184 1.00 86.94 603 TYR A C 1
ATOM 4474 O O . TYR A 1 603 ? -0.239 12.750 20.439 1.00 86.94 603 TYR A O 1
ATOM 4482 N N . SER A 1 604 ? 0.229 14.101 22.169 1.00 87.69 604 SER A N 1
ATOM 4483 C CA . SER A 1 604 ? -1.119 14.656 22.307 1.00 87.69 604 SER A CA 1
ATOM 4484 C C . SER A 1 604 ? -1.451 15.485 21.071 1.00 87.69 604 SER A C 1
ATOM 4486 O O . SER A 1 604 ? -0.588 16.210 20.602 1.00 87.69 604 SER A O 1
ATOM 4488 N N . SER A 1 605 ? -2.696 15.470 20.590 1.00 85.31 605 SER A N 1
ATOM 4489 C CA . SER A 1 605 ? -3.155 16.385 19.531 1.00 85.31 605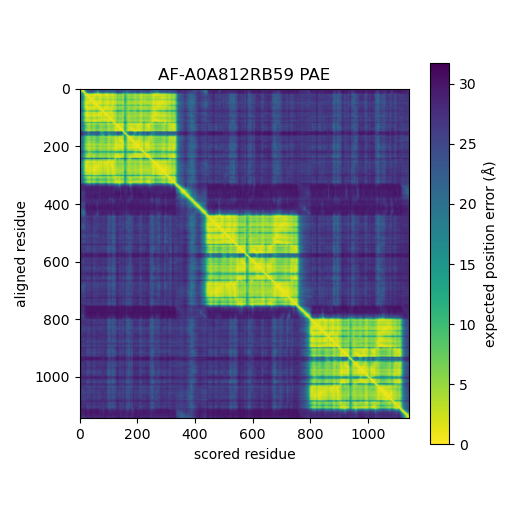 SER A CA 1
ATOM 4490 C C . SER A 1 605 ? -3.441 17.810 20.037 1.00 85.31 605 SER A C 1
ATOM 4492 O O . SER A 1 605 ? -3.746 18.707 19.258 1.00 85.31 605 SER A O 1
ATOM 4494 N N . ASN A 1 606 ? -3.344 18.048 21.350 1.00 90.00 606 ASN A N 1
ATOM 4495 C CA . ASN A 1 606 ? -3.619 19.338 21.985 1.00 90.00 606 ASN A CA 1
ATOM 4496 C C . ASN A 1 606 ? -2.343 20.191 22.156 1.00 90.00 606 ASN A C 1
ATOM 4498 O O . ASN A 1 606 ? -2.077 20.708 23.243 1.00 90.00 606 ASN A O 1
ATOM 4502 N N . TYR A 1 607 ? -1.537 20.332 21.102 1.00 90.94 607 TYR A N 1
ATOM 4503 C CA . TYR A 1 607 ? -0.470 21.340 21.007 1.00 90.94 607 TYR A CA 1
ATOM 4504 C C . TYR A 1 607 ? -0.903 22.492 20.094 1.00 90.94 607 TYR A C 1
ATOM 4506 O O . TYR A 1 607 ? -1.866 22.398 19.339 1.00 90.94 607 TYR A O 1
ATOM 4514 N N . THR A 1 608 ? -0.197 23.617 20.169 1.00 91.69 608 THR A N 1
ATOM 4515 C CA . THR A 1 608 ? -0.318 24.706 19.194 1.00 91.69 608 THR A CA 1
ATOM 4516 C C . THR A 1 608 ? 0.850 24.612 18.227 1.00 91.69 608 THR A C 1
ATOM 4518 O O . THR A 1 608 ? 1.989 24.863 18.619 1.00 91.69 608 THR A O 1
ATOM 4521 N N . LEU A 1 609 ? 0.581 24.266 16.970 1.00 87.00 609 LEU A N 1
ATOM 4522 C CA . LEU A 1 609 ? 1.595 24.323 15.925 1.00 87.00 609 LEU A CA 1
ATOM 4523 C C . LEU A 1 609 ? 1.710 25.743 15.365 1.00 87.00 609 LEU A C 1
ATOM 4525 O O . LEU A 1 609 ? 0.714 26.388 15.035 1.00 87.00 609 LEU A O 1
ATOM 4529 N N . VAL A 1 610 ? 2.941 26.219 15.228 1.00 87.88 610 VAL A N 1
ATOM 4530 C CA . VAL A 1 610 ? 3.288 27.433 14.485 1.00 87.88 610 VAL A CA 1
ATOM 4531 C C . VAL A 1 610 ? 4.363 27.092 13.459 1.00 87.88 610 VAL A C 1
ATOM 4533 O O . VAL A 1 610 ? 5.088 26.121 13.623 1.00 87.88 610 VAL A O 1
ATOM 4536 N N . VAL A 1 611 ? 4.472 27.875 12.389 1.00 81.88 611 VAL A N 1
ATOM 4537 C CA . VAL A 1 611 ? 5.392 27.582 11.281 1.00 81.88 611 VAL A CA 1
ATOM 4538 C C . VAL A 1 611 ? 6.388 28.726 11.148 1.00 81.88 611 VAL A C 1
ATOM 4540 O O . VAL A 1 611 ? 5.992 29.872 10.911 1.00 81.88 611 VAL A O 1
ATOM 4543 N N . GLY A 1 612 ? 7.674 28.421 11.319 1.00 81.25 612 GLY A N 1
ATOM 4544 C CA . GLY A 1 612 ? 8.765 29.344 11.030 1.00 81.25 612 GLY A CA 1
ATOM 4545 C C . GLY A 1 612 ? 8.993 29.470 9.524 1.00 81.25 612 GLY A C 1
ATOM 4546 O O . GLY A 1 612 ? 8.830 28.508 8.781 1.00 81.25 612 GLY A O 1
ATOM 4547 N N . ASP A 1 613 ? 9.374 30.662 9.074 1.00 77.12 613 ASP A N 1
ATOM 4548 C CA . ASP A 1 613 ? 9.792 30.929 7.693 1.00 77.12 613 ASP A CA 1
ATOM 4549 C C . ASP A 1 613 ? 11.281 30.585 7.510 1.00 77.12 613 ASP A C 1
ATOM 4551 O O . ASP A 1 613 ? 12.160 31.450 7.490 1.00 77.12 613 ASP A O 1
ATOM 4555 N N . GLY A 1 614 ? 11.567 29.287 7.530 1.00 75.81 614 GLY A N 1
ATOM 4556 C CA . GLY A 1 614 ? 12.898 28.713 7.407 1.00 75.81 614 GLY A CA 1
ATOM 4557 C C . GLY A 1 614 ? 13.527 28.341 8.734 1.00 75.81 614 GLY A C 1
ATOM 4558 O O . GLY A 1 614 ? 13.078 28.732 9.817 1.00 75.81 614 GLY A O 1
ATOM 4559 N N . ASN A 1 615 ? 14.626 27.593 8.630 1.00 82.25 615 ASN A N 1
ATOM 4560 C CA . ASN A 1 615 ? 15.355 27.057 9.776 1.00 82.25 615 ASN A CA 1
ATOM 4561 C C . ASN A 1 615 ? 15.757 28.164 10.771 1.00 82.25 615 ASN A C 1
ATOM 4563 O O . ASN A 1 615 ? 15.570 28.016 11.976 1.00 82.25 615 ASN A O 1
ATOM 4567 N N . ASP A 1 616 ? 16.197 29.326 10.280 1.00 88.38 616 ASP A N 1
ATOM 4568 C CA . ASP A 1 616 ? 16.532 30.470 11.134 1.00 88.38 616 ASP A CA 1
ATOM 4569 C C . ASP A 1 616 ? 15.318 31.155 11.776 1.00 88.38 616 ASP A C 1
ATOM 4571 O O . ASP A 1 616 ? 15.416 31.655 12.898 1.00 88.38 616 ASP A O 1
ATOM 4575 N N . ALA A 1 617 ? 14.163 31.207 11.111 1.00 88.56 617 ALA A N 1
ATOM 4576 C CA . ALA A 1 617 ? 12.969 31.805 11.700 1.00 88.56 617 ALA A CA 1
ATOM 4577 C C . ALA A 1 617 ? 12.388 30.895 12.790 1.00 88.56 617 ALA A C 1
ATOM 4579 O O . ALA A 1 617 ? 12.114 31.367 13.894 1.00 88.56 617 ALA A O 1
ATOM 4580 N N . ALA A 1 618 ? 12.288 29.591 12.517 1.00 90.69 618 ALA A N 1
ATOM 4581 C CA . ALA A 1 618 ? 11.882 28.588 13.497 1.00 90.69 618 ALA A CA 1
ATOM 4582 C C . ALA A 1 618 ? 12.836 28.560 14.702 1.00 90.69 618 ALA A C 1
ATOM 4584 O O . ALA A 1 618 ? 12.399 28.685 15.849 1.00 90.69 618 ALA A O 1
ATOM 4585 N N . MET A 1 619 ? 14.150 28.544 14.458 1.00 93.31 619 MET A N 1
ATOM 4586 C CA . MET A 1 619 ? 15.142 28.608 15.530 1.00 93.31 619 MET A CA 1
ATOM 4587 C C . MET A 1 619 ? 15.073 29.939 16.295 1.00 93.31 619 MET A C 1
ATOM 4589 O O . MET A 1 619 ? 15.206 29.956 17.516 1.00 93.31 619 MET A O 1
ATOM 4593 N N . THR A 1 620 ? 14.768 31.063 15.636 1.00 95.38 620 THR A N 1
ATOM 4594 C CA . THR A 1 620 ? 14.513 32.343 16.323 1.00 95.38 620 THR A CA 1
ATOM 4595 C C . THR A 1 620 ? 13.284 32.271 17.236 1.00 95.38 620 THR A C 1
ATOM 4597 O O . THR A 1 620 ? 13.330 32.809 18.344 1.00 95.38 620 THR A O 1
ATOM 4600 N N . MET A 1 621 ? 12.211 31.592 16.816 1.00 96.00 621 MET A N 1
ATOM 4601 C CA . MET A 1 621 ? 10.997 31.392 17.619 1.00 96.00 621 MET A CA 1
ATOM 4602 C C . MET A 1 621 ? 11.237 30.485 18.832 1.00 96.00 621 MET A C 1
ATOM 4604 O O . MET A 1 621 ? 10.740 30.784 19.918 1.00 96.00 621 MET A O 1
ATOM 4608 N N . LEU A 1 622 ? 12.057 29.438 18.697 1.00 96.56 622 LEU A N 1
ATOM 4609 C CA . LEU A 1 622 ? 12.516 28.651 19.845 1.00 96.56 622 LEU A CA 1
ATOM 4610 C C . LEU A 1 622 ? 13.350 29.519 20.805 1.00 96.56 622 LEU A C 1
ATOM 4612 O O . LEU A 1 622 ? 13.085 29.578 22.004 1.00 96.56 622 LEU A O 1
ATOM 4616 N N . ARG A 1 623 ? 14.343 30.246 20.276 1.00 95.62 623 ARG A N 1
ATOM 4617 C CA . ARG A 1 623 ? 15.297 31.057 21.057 1.00 95.62 623 ARG A CA 1
ATOM 4618 C C . ARG A 1 623 ? 14.670 32.221 21.813 1.00 95.62 623 ARG A C 1
ATOM 4620 O O . ARG A 1 623 ? 15.150 32.559 22.891 1.00 95.62 623 ARG A O 1
ATOM 4627 N N . ASN A 1 624 ? 13.639 32.856 21.257 1.00 96.12 624 ASN A N 1
ATOM 4628 C CA . ASN A 1 624 ? 12.947 33.971 21.906 1.00 96.12 624 ASN A CA 1
ATOM 4629 C C . ASN A 1 624 ? 11.761 33.529 22.789 1.00 96.12 624 ASN A C 1
ATOM 4631 O O . ASN A 1 624 ? 11.152 34.378 23.441 1.00 96.12 624 ASN A O 1
ATOM 4635 N N . GLY A 1 625 ? 11.459 32.225 22.838 1.00 95.25 625 GLY A N 1
ATOM 4636 C CA . GLY A 1 625 ? 10.368 31.657 23.629 1.00 95.25 625 GLY A CA 1
ATOM 4637 C C . GLY A 1 625 ? 8.972 31.813 23.016 1.00 95.25 625 GLY A C 1
ATOM 4638 O O . GLY A 1 625 ? 7.990 31.628 23.732 1.00 95.25 625 GLY A O 1
ATOM 4639 N N . ALA A 1 626 ? 8.861 32.147 21.725 1.00 96.44 626 ALA A N 1
ATOM 4640 C CA . ALA A 1 626 ? 7.601 32.083 20.979 1.00 96.44 626 ALA A CA 1
ATOM 4641 C C . ALA A 1 626 ? 7.158 30.637 20.682 1.00 96.44 626 ALA A C 1
ATOM 4643 O O . ALA A 1 626 ? 5.987 30.416 20.388 1.00 96.44 626 ALA A O 1
ATOM 4644 N N . ALA A 1 627 ? 8.074 29.670 20.785 1.00 96.81 627 ALA A N 1
ATOM 4645 C CA . ALA A 1 627 ? 7.790 28.240 20.829 1.00 96.81 627 ALA A CA 1
ATOM 4646 C C . ALA A 1 627 ? 8.517 27.574 22.014 1.00 96.81 627 ALA A C 1
ATOM 4648 O O . ALA A 1 627 ? 9.546 28.060 22.487 1.00 96.81 627 ALA A O 1
ATOM 4649 N N . ASP A 1 628 ? 7.972 26.460 22.503 1.00 97.31 628 ASP A N 1
ATOM 4650 C CA . ASP A 1 628 ? 8.572 25.622 23.546 1.00 97.31 628 ASP A CA 1
ATOM 4651 C C . ASP A 1 628 ? 9.564 24.600 22.977 1.00 97.31 628 ASP A C 1
ATOM 4653 O O . ASP A 1 628 ? 10.575 24.316 23.618 1.00 97.31 628 ASP A O 1
ATOM 4657 N N . ALA A 1 629 ? 9.270 24.073 21.785 1.00 95.81 629 ALA A N 1
ATOM 4658 C CA . ALA A 1 629 ? 10.109 23.144 21.034 1.00 95.81 629 ALA A CA 1
ATOM 4659 C C . ALA A 1 629 ? 10.037 23.440 19.526 1.00 95.81 629 ALA A C 1
ATOM 4661 O O . ALA A 1 629 ? 9.095 24.082 19.063 1.00 95.81 629 ALA A O 1
ATOM 4662 N N . MET A 1 630 ? 11.020 22.960 18.769 1.00 93.75 630 MET A N 1
ATOM 4663 C CA . MET A 1 630 ? 11.122 23.074 17.312 1.00 93.75 630 MET A CA 1
ATOM 4664 C C . MET A 1 630 ? 11.248 21.678 16.698 1.00 93.75 630 MET A C 1
ATOM 4666 O O . MET A 1 630 ? 12.159 20.942 17.073 1.00 93.75 630 MET A O 1
ATOM 4670 N N . PHE A 1 631 ? 10.356 21.310 15.778 1.00 90.12 631 PHE A N 1
ATOM 4671 C CA . PHE A 1 631 ? 10.405 20.020 15.084 1.00 90.12 631 PHE A CA 1
ATOM 4672 C C . PHE A 1 631 ? 11.325 20.125 13.862 1.00 90.12 631 PHE A C 1
ATOM 4674 O O . PHE A 1 631 ? 11.149 21.013 13.031 1.00 90.12 631 PHE A O 1
ATOM 4681 N N . VAL A 1 632 ? 12.366 19.290 13.791 1.00 88.19 632 VAL A N 1
ATOM 4682 C CA . VAL A 1 632 ? 13.427 19.398 12.769 1.00 88.19 632 VAL A CA 1
ATOM 4683 C C . VAL A 1 632 ? 14.213 18.088 12.648 1.00 88.19 632 VAL A C 1
ATOM 4685 O O . VAL A 1 632 ? 14.229 17.296 13.586 1.00 88.19 632 VAL A O 1
ATOM 4688 N N . TYR A 1 633 ? 14.900 17.842 11.529 1.00 86.62 633 TYR A N 1
ATOM 4689 C CA . TYR A 1 633 ? 15.787 16.676 11.392 1.00 86.62 633 TYR A CA 1
ATOM 4690 C C . TYR A 1 633 ? 16.989 16.737 12.360 1.00 86.62 633 TYR A C 1
ATOM 4692 O O . TYR A 1 633 ? 17.537 17.810 12.634 1.00 86.62 633 TYR A O 1
ATOM 4700 N N . ALA A 1 634 ? 17.420 15.583 12.875 1.00 85.94 634 ALA A N 1
ATOM 4701 C CA . ALA A 1 634 ? 18.461 15.485 13.906 1.00 85.94 634 ALA A CA 1
ATOM 4702 C C . ALA A 1 634 ? 19.866 15.874 13.418 1.00 85.94 634 ALA A C 1
ATOM 4704 O O . ALA A 1 634 ? 20.674 16.410 14.189 1.00 85.94 634 ALA A O 1
ATOM 4705 N N . ASP A 1 635 ? 20.148 15.638 12.136 1.00 83.69 635 ASP A N 1
ATOM 4706 C CA . ASP A 1 635 ? 21.403 16.003 11.481 1.00 83.69 635 ASP A CA 1
ATOM 4707 C C . ASP A 1 635 ? 21.537 17.528 11.329 1.00 83.69 635 ASP A C 1
ATOM 4709 O O . ASP A 1 635 ? 22.610 18.083 11.567 1.00 83.69 635 ASP A O 1
ATOM 4713 N N . GLN A 1 636 ? 20.442 18.238 11.031 1.00 83.00 636 GLN A N 1
ATOM 4714 C CA . GLN A 1 636 ? 20.436 19.697 10.870 1.00 83.00 636 GLN A CA 1
ATOM 4715 C C . GLN A 1 636 ? 20.896 20.423 12.142 1.00 83.00 636 GLN A C 1
ATOM 4717 O O . GLN A 1 636 ? 21.718 21.337 12.063 1.00 83.00 636 GLN A O 1
ATOM 4722 N N . ALA A 1 637 ? 20.473 19.965 13.326 1.00 79.62 637 ALA A N 1
ATOM 4723 C CA . ALA A 1 637 ? 20.914 20.536 14.602 1.00 79.62 637 ALA A CA 1
ATOM 4724 C C . ALA A 1 637 ? 22.447 20.552 14.769 1.00 79.62 637 ALA A C 1
ATOM 4726 O O . ALA A 1 637 ? 22.993 21.471 15.391 1.00 79.62 637 ALA A O 1
ATOM 4727 N N . LYS A 1 638 ? 23.140 19.569 14.175 1.00 82.75 638 LYS A N 1
ATOM 4728 C CA . LYS A 1 638 ? 24.602 19.493 14.150 1.00 82.75 638 LYS A CA 1
ATOM 4729 C C . LYS A 1 638 ? 25.217 20.212 12.952 1.00 82.75 638 LYS A C 1
ATOM 4731 O O . LYS A 1 638 ? 26.161 20.979 13.132 1.00 82.75 638 LYS A O 1
ATOM 4736 N N . ASN A 1 639 ? 24.692 19.980 11.755 1.00 80.94 639 ASN A N 1
ATOM 4737 C CA . ASN A 1 639 ? 25.291 20.420 10.493 1.00 80.94 639 ASN A CA 1
ATOM 4738 C C . ASN A 1 639 ? 25.182 21.939 10.273 1.00 80.94 639 ASN A C 1
ATOM 4740 O O . ASN A 1 639 ? 25.949 22.513 9.505 1.00 80.94 639 ASN A O 1
ATOM 4744 N N . TYR A 1 640 ? 24.285 22.618 10.994 1.00 80.44 640 TYR A N 1
ATOM 4745 C CA . TYR A 1 640 ? 24.094 24.068 10.889 1.00 80.44 640 TYR A CA 1
ATOM 4746 C C . TYR A 1 640 ? 25.097 24.846 11.755 1.00 80.44 640 TYR A C 1
ATOM 4748 O O . TYR A 1 640 ? 25.202 26.074 11.662 1.00 80.44 640 TYR A O 1
ATOM 4756 N N . GLN A 1 641 ? 25.913 24.136 12.541 1.00 77.75 641 GLN A N 1
ATOM 4757 C CA . GLN A 1 641 ? 27.123 24.675 13.147 1.00 77.75 641 GLN A CA 1
ATOM 4758 C C . GLN A 1 641 ? 28.183 24.916 12.063 1.00 77.75 641 GLN A C 1
ATOM 4760 O O . GLN A 1 641 ? 28.987 24.037 11.766 1.00 77.75 641 GLN A O 1
ATOM 4765 N N . CYS A 1 642 ? 28.192 26.114 11.475 1.00 71.69 642 CYS A N 1
ATOM 4766 C CA . CYS A 1 642 ? 29.104 26.465 10.385 1.00 71.69 642 CYS A CA 1
ATOM 4767 C C . CYS A 1 642 ? 30.580 26.173 10.719 1.00 71.69 642 CYS A C 1
ATOM 4769 O O . CYS A 1 642 ? 31.168 26.810 11.597 1.00 71.69 642 CYS A O 1
ATOM 4771 N N . ASP A 1 643 ? 31.194 25.268 9.957 1.00 69.00 643 ASP A N 1
ATOM 4772 C CA . ASP A 1 643 ? 32.610 24.888 10.053 1.00 69.00 643 ASP A CA 1
ATOM 4773 C C . ASP A 1 643 ? 33.544 25.799 9.222 1.00 69.00 643 ASP A C 1
ATOM 4775 O O . ASP A 1 643 ? 34.761 25.810 9.417 1.00 69.00 643 ASP A O 1
ATOM 4779 N N . GLY A 1 644 ? 32.965 26.592 8.312 1.00 63.12 644 GLY A N 1
ATOM 4780 C CA . GLY A 1 644 ? 33.656 27.506 7.403 1.00 63.12 644 GLY A CA 1
ATOM 4781 C C . GLY A 1 644 ? 34.024 26.922 6.032 1.00 63.12 644 GLY A C 1
ATOM 4782 O O . GLY A 1 644 ? 34.718 27.602 5.276 1.00 63.12 644 GLY A O 1
ATOM 4783 N N . THR A 1 645 ? 33.591 25.702 5.689 1.00 64.31 645 THR A N 1
ATOM 4784 C CA . THR A 1 645 ? 33.919 25.052 4.403 1.00 64.31 645 THR A CA 1
ATOM 4785 C C . THR A 1 645 ? 32.884 25.292 3.297 1.00 64.31 645 THR A C 1
ATOM 4787 O O . THR A 1 645 ? 33.209 25.170 2.113 1.00 64.31 645 THR A O 1
ATOM 4790 N N . MET A 1 646 ? 31.662 25.692 3.661 1.00 64.25 646 MET A N 1
ATOM 4791 C CA . MET A 1 646 ? 30.524 25.887 2.751 1.00 64.25 646 MET A CA 1
ATOM 4792 C C . MET A 1 646 ? 30.004 27.333 2.776 1.00 64.25 646 MET A C 1
ATOM 4794 O O . MET A 1 646 ? 30.223 28.069 3.740 1.00 64.25 646 MET A O 1
ATOM 4798 N N . VAL A 1 647 ? 29.294 27.754 1.721 1.00 63.97 647 VAL A N 1
ATOM 4799 C CA . VAL A 1 647 ? 28.560 29.032 1.734 1.00 63.97 647 VAL A CA 1
ATOM 4800 C C . VAL A 1 647 ? 27.274 28.827 2.529 1.00 63.97 647 VAL A C 1
ATOM 4802 O O . VAL A 1 647 ? 26.292 28.329 1.992 1.00 63.97 647 VAL A O 1
ATOM 4805 N N . ALA A 1 648 ? 27.289 29.187 3.810 1.00 68.56 648 ALA A N 1
ATOM 4806 C CA . ALA A 1 648 ? 26.092 29.130 4.638 1.00 68.56 648 ALA A CA 1
ATOM 4807 C C . ALA A 1 648 ? 25.065 30.175 4.171 1.00 68.56 648 ALA A C 1
ATOM 4809 O O . ALA A 1 648 ? 25.352 31.375 4.172 1.00 68.56 648 ALA A O 1
ATOM 4810 N N . ALA A 1 649 ? 23.869 29.717 3.794 1.00 72.06 649 ALA A N 1
ATOM 4811 C CA . ALA A 1 649 ? 22.707 30.581 3.568 1.00 72.06 649 ALA A CA 1
ATOM 4812 C C . ALA A 1 649 ? 22.022 30.995 4.889 1.00 72.06 649 ALA A C 1
ATOM 4814 O O . ALA A 1 649 ? 21.282 31.976 4.923 1.00 72.06 649 ALA A O 1
ATOM 4815 N N . TRP A 1 650 ? 22.305 30.268 5.976 1.00 82.00 650 TRP A N 1
ATOM 4816 C CA . TRP A 1 650 ? 21.738 30.449 7.313 1.00 82.00 650 TRP A CA 1
ATOM 4817 C C . TRP A 1 650 ? 22.680 31.208 8.267 1.00 82.00 650 TRP A C 1
ATOM 4819 O O . TRP A 1 650 ? 23.894 31.323 8.069 1.00 82.00 650 TRP A O 1
ATOM 4829 N N . ASN A 1 651 ? 22.120 31.722 9.357 1.00 86.25 651 ASN A N 1
ATOM 4830 C CA . ASN A 1 651 ? 22.813 32.495 10.372 1.00 86.25 651 ASN A CA 1
ATOM 4831 C C . ASN A 1 651 ? 23.558 31.583 11.352 1.00 86.25 651 ASN A C 1
ATOM 4833 O O . ASN A 1 651 ? 23.054 31.223 12.416 1.00 86.25 651 ASN A O 1
ATOM 4837 N N . CYS A 1 652 ? 24.824 31.313 11.044 1.00 84.38 652 CYS A N 1
ATOM 4838 C CA . CYS A 1 652 ? 25.762 30.573 11.891 1.00 84.38 652 CYS A CA 1
ATOM 4839 C C . CYS A 1 652 ? 25.758 30.962 13.384 1.00 84.38 652 CYS A C 1
ATOM 4841 O O . CYS A 1 652 ? 26.083 30.132 14.225 1.00 84.38 652 CYS A O 1
ATOM 4843 N N . THR A 1 653 ? 25.433 32.214 13.738 1.00 88.94 653 THR A N 1
ATOM 4844 C CA . THR A 1 653 ? 25.415 32.676 15.141 1.00 88.94 653 THR A CA 1
ATOM 4845 C C . THR A 1 653 ? 24.197 32.144 15.899 1.00 88.94 653 THR A C 1
ATOM 4847 O O . THR A 1 653 ? 24.283 31.870 17.091 1.00 88.94 653 THR A O 1
ATOM 4850 N N . LEU A 1 654 ? 23.065 31.968 15.213 1.00 90.25 654 LEU A N 1
ATOM 4851 C CA . LEU A 1 654 ? 21.812 31.490 15.799 1.00 90.25 654 LEU A CA 1
ATOM 4852 C C . LEU A 1 654 ? 21.880 30.004 16.205 1.00 90.25 654 LEU A C 1
ATOM 4854 O O . LEU A 1 654 ? 21.223 29.591 17.163 1.00 90.25 654 LEU A O 1
ATOM 4858 N N . TRP A 1 655 ? 22.731 29.236 15.523 1.00 90.25 655 TRP A N 1
ATOM 4859 C CA . TRP A 1 655 ? 22.974 27.801 15.727 1.00 90.25 655 TRP A CA 1
ATOM 4860 C C . TRP A 1 655 ? 24.208 27.496 16.612 1.00 90.25 655 TRP A C 1
ATOM 4862 O O . TRP A 1 655 ? 24.639 26.351 16.742 1.00 90.25 655 TRP A O 1
ATOM 4872 N N . GLN A 1 656 ? 24.805 28.505 17.259 1.00 90.75 656 GLN A N 1
ATOM 4873 C CA . GLN A 1 656 ? 25.859 28.290 18.266 1.00 90.75 656 GLN A CA 1
ATOM 4874 C C . GLN A 1 656 ? 25.268 27.854 19.612 1.00 90.75 656 GLN A C 1
ATOM 4876 O O . GLN A 1 656 ? 24.216 28.334 20.009 1.00 90.75 656 GLN A O 1
ATOM 4881 N N . GLY A 1 657 ? 25.954 26.979 20.354 1.00 91.25 657 GLY A N 1
ATOM 4882 C CA . GLY A 1 657 ? 25.517 26.564 21.698 1.00 91.25 657 GLY A CA 1
ATOM 4883 C C . GLY A 1 657 ? 24.654 25.297 21.757 1.00 91.25 657 GLY A C 1
ATOM 4884 O O . GLY A 1 657 ? 23.997 25.055 22.771 1.00 91.25 657 GLY A O 1
ATOM 4885 N N . PHE A 1 658 ? 24.662 24.469 20.709 1.00 93.38 658 PHE A N 1
ATOM 4886 C CA . PHE A 1 658 ? 24.115 23.108 20.775 1.00 93.38 658 PHE A CA 1
ATOM 4887 C C . PHE A 1 658 ? 24.838 22.305 21.870 1.00 93.38 658 PHE A C 1
ATOM 4889 O O . PHE A 1 658 ? 26.070 22.298 21.913 1.00 93.38 658 PHE A O 1
ATOM 4896 N N . GLY A 1 659 ? 24.082 21.677 22.768 1.00 93.44 659 GLY A N 1
ATOM 4897 C CA . GLY A 1 659 ? 24.590 20.974 23.952 1.00 93.44 659 GLY A CA 1
ATOM 4898 C C . GLY A 1 659 ? 24.895 21.867 25.161 1.00 93.44 659 GLY A C 1
ATOM 4899 O O . GLY A 1 659 ? 25.272 21.352 26.210 1.00 93.44 659 GLY A O 1
ATOM 4900 N N . THR A 1 660 ? 24.729 23.194 25.058 1.00 94.50 660 THR A N 1
ATOM 4901 C CA . THR A 1 660 ? 24.972 24.131 26.180 1.00 94.50 660 THR A CA 1
ATOM 4902 C C . THR A 1 660 ? 23.835 25.118 26.442 1.00 94.50 660 THR A C 1
ATOM 4904 O O . THR A 1 660 ? 23.599 25.483 27.589 1.00 94.50 660 THR A O 1
ATOM 4907 N N . GLU A 1 661 ? 23.134 25.558 25.397 1.00 95.44 661 GLU A N 1
ATOM 4908 C CA . GLU A 1 661 ? 22.015 26.515 25.457 1.00 95.44 661 GLU A CA 1
ATOM 4909 C C . GLU A 1 661 ? 20.710 25.916 24.919 1.00 95.44 661 GLU A C 1
ATOM 4911 O O . GLU A 1 661 ? 19.617 26.324 25.309 1.00 95.44 661 GLU A O 1
ATOM 4916 N N . TYR A 1 662 ? 20.827 24.945 24.018 1.00 95.44 662 TYR A N 1
ATOM 4917 C CA . TYR A 1 662 ? 19.728 24.174 23.459 1.00 95.44 662 TYR A CA 1
ATOM 4918 C C . TYR A 1 662 ? 20.224 22.762 23.133 1.00 95.44 662 TYR A C 1
ATOM 4920 O O . TYR A 1 662 ? 21.420 22.556 22.912 1.00 95.44 662 TYR A O 1
ATOM 4928 N N . ALA A 1 663 ? 19.321 21.793 23.120 1.00 94.88 663 ALA A N 1
ATOM 4929 C CA . ALA A 1 663 ? 19.616 20.400 22.815 1.00 94.88 663 ALA A CA 1
ATOM 4930 C C . ALA A 1 663 ? 18.468 19.775 22.028 1.00 94.88 663 ALA A C 1
ATOM 4932 O O . ALA A 1 663 ? 17.362 20.311 21.971 1.00 94.88 663 ALA A O 1
ATOM 4933 N N . TYR A 1 664 ? 18.759 18.631 21.433 1.00 92.06 664 TYR A N 1
ATOM 4934 C CA . TYR A 1 664 ? 17.806 17.770 20.773 1.00 92.06 664 TYR A CA 1
ATOM 4935 C C . TYR A 1 664 ? 17.342 16.709 21.770 1.00 92.06 664 TYR A C 1
ATOM 4937 O O . TYR A 1 664 ? 18.156 15.962 22.317 1.00 92.06 664 TYR A O 1
ATOM 4945 N N . VAL A 1 665 ? 16.040 16.654 22.015 1.00 87.38 665 VAL A N 1
ATOM 4946 C CA . VAL A 1 665 ? 15.380 15.523 22.670 1.00 87.38 665 VAL A CA 1
ATOM 4947 C C . VAL A 1 665 ? 14.650 14.720 21.602 1.00 87.38 665 VAL A C 1
ATOM 4949 O O . VAL A 1 665 ? 14.275 15.266 20.566 1.00 87.38 665 VAL A O 1
ATOM 4952 N N . GLN A 1 666 ? 14.393 13.443 21.877 1.00 75.75 666 GLN A N 1
ATOM 4953 C CA . GLN A 1 666 ? 13.607 12.594 20.980 1.00 75.75 666 GLN A CA 1
ATOM 4954 C C . GLN A 1 666 ? 14.279 12.368 19.606 1.00 75.75 666 GLN A C 1
ATOM 4956 O O . GLN A 1 666 ? 13.660 12.545 18.565 1.00 75.75 666 GLN A O 1
ATOM 4961 N N . THR A 1 667 ? 15.567 12.015 19.594 1.00 63.09 667 THR A N 1
ATOM 4962 C CA . THR A 1 667 ? 16.302 11.548 18.400 1.00 63.09 667 THR A CA 1
ATOM 4963 C C . THR A 1 667 ? 15.859 10.162 17.923 1.00 63.09 667 THR A C 1
ATOM 4965 O O . THR A 1 667 ? 15.276 9.382 18.675 1.00 63.09 667 THR A O 1
ATOM 4968 N N . GLY A 1 668 ? 16.157 9.847 16.661 1.00 58.25 668 GLY A N 1
ATOM 4969 C CA . GLY A 1 668 ? 15.841 8.557 16.041 1.00 58.25 668 GLY A CA 1
ATOM 4970 C C . GLY A 1 668 ? 14.368 8.341 15.706 1.00 58.25 668 GLY A C 1
ATOM 4971 O O . GLY A 1 668 ? 13.982 7.237 15.348 1.00 58.25 668 GLY A O 1
ATOM 4972 N N . GLN A 1 669 ? 13.500 9.355 15.782 1.00 73.12 669 GLN A N 1
ATOM 4973 C CA . GLN A 1 669 ? 12.093 9.141 15.446 1.00 73.12 669 GLN A CA 1
ATOM 4974 C C . GLN A 1 669 ? 11.924 9.005 13.927 1.00 73.12 669 GLN A C 1
ATOM 4976 O O . GLN A 1 669 ? 11.785 10.001 13.225 1.00 73.12 669 GLN A O 1
ATOM 4981 N N . PHE A 1 670 ? 11.909 7.769 13.421 1.00 76.38 670 PHE A N 1
ATOM 4982 C CA . PHE A 1 670 ? 11.713 7.456 11.995 1.00 76.38 670 PHE A CA 1
ATOM 4983 C C . PHE A 1 670 ? 10.240 7.285 11.589 1.00 76.38 670 PHE A C 1
ATOM 4985 O O . PHE A 1 670 ? 9.933 7.206 10.407 1.00 76.38 670 PHE A O 1
ATOM 4992 N N . GLY A 1 671 ? 9.305 7.271 12.548 1.00 71.38 671 GLY A N 1
ATOM 4993 C CA . GLY A 1 671 ? 7.887 6.941 12.318 1.00 71.38 671 GLY A CA 1
ATOM 4994 C C . GLY A 1 671 ? 7.095 7.878 11.392 1.00 71.38 671 GLY A C 1
ATOM 4995 O O . GLY A 1 671 ? 5.946 7.575 11.098 1.00 71.38 671 GLY A O 1
ATOM 4996 N N . TYR A 1 672 ? 7.688 8.986 10.935 1.00 78.19 672 TYR A N 1
ATOM 4997 C CA . TYR A 1 672 ? 7.127 9.916 9.943 1.00 78.19 672 TYR A CA 1
ATOM 4998 C C . TYR A 1 672 ? 7.623 9.648 8.505 1.00 78.19 672 TYR A C 1
ATOM 5000 O O . TYR A 1 672 ? 7.174 10.298 7.560 1.00 78.19 672 TYR A O 1
ATOM 5008 N N . VAL A 1 673 ? 8.575 8.728 8.331 1.00 77.56 673 VAL A N 1
ATOM 5009 C CA . VAL A 1 673 ? 9.220 8.388 7.056 1.00 77.56 673 VAL A CA 1
ATOM 5010 C C . VAL A 1 673 ? 8.488 7.208 6.402 1.00 77.56 673 VAL A C 1
ATOM 5012 O O . VAL A 1 673 ? 7.970 6.335 7.097 1.00 77.56 673 VAL A O 1
ATOM 5015 N N . VAL A 1 674 ? 8.424 7.193 5.068 1.00 75.56 674 VAL A N 1
ATOM 5016 C CA . VAL A 1 674 ? 8.011 6.036 4.245 1.00 75.56 674 VAL A CA 1
ATOM 5017 C C . VAL A 1 674 ? 9.234 5.411 3.575 1.00 75.56 674 VAL A C 1
ATOM 5019 O O . VAL A 1 674 ? 9.416 4.200 3.621 1.00 75.56 674 VAL A O 1
ATOM 5022 N N . ASN A 1 675 ? 10.096 6.247 2.996 1.00 79.00 675 ASN A N 1
ATOM 5023 C CA . ASN A 1 675 ? 11.377 5.868 2.404 1.00 79.00 675 ASN A CA 1
ATOM 5024 C C . ASN A 1 675 ? 12.416 6.957 2.726 1.00 79.00 675 ASN A C 1
ATOM 5026 O O . ASN A 1 675 ? 12.050 8.080 3.078 1.00 79.00 675 ASN A O 1
ATOM 5030 N N . GLY A 1 676 ? 13.707 6.642 2.629 1.00 82.94 676 GLY A N 1
ATOM 5031 C CA . GLY A 1 676 ? 14.792 7.553 2.994 1.00 82.94 676 GLY A CA 1
ATOM 5032 C C . GLY A 1 676 ? 14.866 8.834 2.146 1.00 82.94 676 GLY A C 1
ATOM 5033 O O . GLY A 1 676 ? 13.920 9.271 1.489 1.00 82.94 676 GLY A O 1
ATOM 5034 N N . THR A 1 677 ? 16.030 9.489 2.137 1.00 90.62 677 THR A N 1
ATOM 5035 C CA . THR A 1 677 ? 16.229 10.597 1.181 1.00 90.62 677 THR A CA 1
ATOM 5036 C C . THR A 1 677 ? 16.242 10.027 -0.226 1.00 90.62 677 THR A C 1
ATOM 5038 O O . THR A 1 677 ? 17.015 9.116 -0.491 1.00 90.62 677 THR A O 1
ATOM 5041 N N . THR A 1 678 ? 15.431 10.570 -1.125 1.00 94.50 678 THR A N 1
ATOM 5042 C CA . THR A 1 678 ? 15.274 10.101 -2.508 1.00 94.50 678 THR A CA 1
ATOM 5043 C C . THR A 1 678 ? 16.071 10.971 -3.483 1.00 94.50 678 THR A C 1
ATOM 5045 O O . THR A 1 678 ? 16.450 12.108 -3.171 1.00 94.50 678 THR A O 1
ATOM 5048 N N . LEU A 1 679 ? 16.373 10.436 -4.670 1.00 96.88 679 LEU A N 1
ATOM 5049 C CA . LEU A 1 679 ? 17.024 11.209 -5.728 1.00 96.88 679 LEU A CA 1
ATOM 5050 C C . LEU A 1 679 ? 16.042 12.118 -6.463 1.00 96.88 679 LEU A C 1
ATOM 5052 O O . LEU A 1 679 ? 16.449 13.185 -6.909 1.00 96.88 679 LEU A O 1
ATOM 5056 N N . ALA A 1 680 ? 14.790 11.690 -6.605 1.00 97.31 680 ALA A N 1
ATOM 5057 C CA . ALA A 1 680 ? 13.759 12.405 -7.340 1.00 97.31 680 ALA A CA 1
ATOM 5058 C C . ALA A 1 680 ? 12.427 12.355 -6.584 1.00 97.31 680 ALA A C 1
ATOM 5060 O O . ALA A 1 680 ? 11.901 11.274 -6.340 1.00 97.31 680 ALA A O 1
ATOM 5061 N N . LEU A 1 681 ? 11.884 13.532 -6.279 1.00 96.38 681 LEU A N 1
ATOM 5062 C CA . LEU A 1 681 ? 10.459 13.789 -6.096 1.00 96.38 681 LEU A CA 1
ATOM 5063 C C . LEU A 1 681 ? 9.960 14.371 -7.422 1.00 96.38 681 LEU A C 1
ATOM 5065 O O . LEU A 1 681 ? 10.398 15.452 -7.819 1.00 96.38 681 LEU A O 1
ATOM 5069 N N . SER A 1 682 ? 9.084 13.661 -8.121 1.00 97.06 682 SER A N 1
ATOM 5070 C CA . SER A 1 682 ? 8.466 14.106 -9.375 1.00 97.06 682 SER A CA 1
ATOM 5071 C C . SER A 1 682 ? 6.971 14.336 -9.188 1.00 97.06 682 SER A C 1
ATOM 5073 O O . SER A 1 682 ? 6.374 13.835 -8.240 1.00 97.06 682 SER A O 1
ATOM 5075 N N . LYS A 1 683 ? 6.325 15.060 -10.107 1.00 95.38 683 LYS A N 1
ATOM 5076 C CA . LYS A 1 683 ? 4.855 15.116 -10.149 1.00 95.38 683 LYS A CA 1
ATOM 5077 C C . LYS A 1 683 ? 4.285 13.701 -10.326 1.00 95.38 683 LYS A C 1
ATOM 5079 O O . LYS A 1 683 ? 4.834 12.920 -11.107 1.00 95.38 683 LYS A O 1
ATOM 5084 N N . LYS A 1 684 ? 3.211 13.377 -9.601 1.00 91.56 684 LYS A N 1
ATOM 5085 C CA . LYS A 1 684 ? 2.583 12.049 -9.629 1.00 91.56 684 LYS A CA 1
ATOM 5086 C C . LYS A 1 684 ? 2.130 11.662 -11.042 1.00 91.56 684 LYS A C 1
ATOM 5088 O O . LYS A 1 684 ? 1.604 12.500 -11.776 1.00 91.56 684 LYS A O 1
ATOM 5093 N N . GLY A 1 685 ? 2.370 10.414 -11.435 1.00 86.75 685 GLY A N 1
ATOM 5094 C CA . GLY A 1 685 ? 2.060 9.861 -12.754 1.00 86.75 685 GLY A CA 1
ATOM 5095 C C . GLY A 1 685 ? 3.017 10.265 -13.886 1.00 86.75 685 GLY A C 1
ATOM 5096 O O . GLY A 1 685 ? 2.719 9.991 -15.047 1.00 86.75 685 GLY A O 1
ATOM 5097 N N . THR A 1 686 ? 4.156 10.914 -13.605 1.00 88.81 686 THR A N 1
ATOM 5098 C CA . THR A 1 686 ? 5.107 11.340 -14.662 1.00 88.81 686 THR A CA 1
ATOM 5099 C C . THR A 1 686 ? 6.027 10.234 -15.182 1.00 88.81 686 THR A C 1
ATOM 5101 O O . THR A 1 686 ? 6.659 10.418 -16.223 1.00 88.81 686 THR A O 1
ATOM 5104 N N . GLY A 1 687 ? 6.134 9.095 -14.491 1.00 90.44 687 GLY A N 1
ATOM 5105 C CA . GLY A 1 687 ? 6.997 7.982 -14.906 1.00 90.44 687 GLY A CA 1
ATOM 5106 C C . GLY A 1 687 ? 8.499 8.201 -14.659 1.00 90.44 687 GLY A C 1
ATOM 5107 O O . GLY A 1 687 ? 9.324 7.398 -15.107 1.00 90.44 687 GLY A O 1
ATOM 5108 N N . VAL A 1 688 ? 8.892 9.311 -14.018 1.00 94.88 688 VAL A N 1
ATOM 5109 C CA . VAL A 1 688 ? 10.307 9.662 -13.802 1.00 94.88 688 VAL A CA 1
ATOM 5110 C C . VAL A 1 688 ? 10.999 8.684 -12.839 1.00 94.88 688 VAL A C 1
ATOM 5112 O O . VAL A 1 688 ? 12.092 8.226 -13.187 1.00 94.88 688 VAL A O 1
ATOM 5115 N N . PRO A 1 689 ? 10.412 8.289 -11.689 1.00 95.31 689 PRO A N 1
ATOM 5116 C CA . PRO A 1 689 ? 10.979 7.265 -10.816 1.00 95.31 689 PRO A CA 1
ATOM 5117 C C . PRO A 1 689 ? 11.178 5.936 -11.543 1.00 95.31 689 PRO A C 1
ATOM 5119 O O . PRO A 1 689 ? 12.276 5.388 -11.525 1.00 95.31 689 PRO A O 1
ATOM 5122 N N . GLU A 1 690 ? 10.171 5.454 -12.267 1.00 91.19 690 GLU A N 1
ATOM 5123 C CA . GLU A 1 690 ? 10.199 4.200 -13.027 1.00 91.19 690 GLU A CA 1
ATOM 5124 C C . GLU A 1 690 ? 11.337 4.199 -14.054 1.00 91.19 690 GLU A C 1
ATOM 5126 O O . GLU A 1 690 ? 12.060 3.208 -14.192 1.00 91.19 690 GLU A O 1
ATOM 5131 N N . ALA A 1 691 ? 11.533 5.326 -14.743 1.00 90.38 691 ALA A N 1
ATOM 5132 C CA . ALA A 1 691 ? 12.573 5.485 -15.750 1.00 90.38 691 ALA A CA 1
ATOM 5133 C C . ALA A 1 691 ? 13.997 5.540 -15.170 1.00 90.38 691 ALA A C 1
ATOM 5135 O O . ALA A 1 691 ? 14.941 5.111 -15.842 1.00 90.38 691 ALA A O 1
ATOM 5136 N N . ILE A 1 692 ? 14.181 6.054 -13.946 1.00 96.44 692 ILE A N 1
ATOM 5137 C CA . ILE A 1 692 ? 15.514 6.191 -13.334 1.00 96.44 692 ILE A CA 1
ATOM 5138 C C . ILE A 1 692 ? 15.867 5.077 -12.342 1.00 96.44 692 ILE A C 1
ATOM 5140 O O . ILE A 1 692 ? 17.054 4.794 -12.179 1.00 96.44 692 ILE A O 1
ATOM 5144 N N . ASN A 1 693 ? 14.888 4.434 -11.697 1.00 95.25 693 ASN A N 1
ATOM 5145 C CA . ASN A 1 693 ? 15.102 3.537 -10.553 1.00 95.25 693 ASN A CA 1
ATOM 5146 C C . ASN A 1 693 ? 16.017 2.347 -10.889 1.00 95.25 693 ASN A C 1
ATOM 5148 O O . ASN A 1 693 ? 16.878 2.006 -10.082 1.00 95.25 693 ASN A O 1
ATOM 5152 N N . SER A 1 694 ? 15.918 1.768 -12.095 1.00 91.94 694 SER A N 1
ATOM 5153 C CA . SER A 1 694 ? 16.829 0.692 -12.534 1.00 91.94 694 SER A CA 1
ATOM 5154 C C . SER A 1 694 ? 18.287 1.166 -12.604 1.00 91.94 694 SER A C 1
ATOM 5156 O O . SER A 1 694 ? 19.180 0.514 -12.071 1.00 91.94 694 SER A O 1
ATOM 5158 N N . CYS A 1 695 ? 18.530 2.332 -13.213 1.00 96.06 695 CYS A N 1
ATOM 5159 C CA . CYS A 1 695 ? 19.867 2.927 -13.300 1.00 96.06 695 CYS A CA 1
ATOM 5160 C C . CYS A 1 695 ? 20.393 3.358 -11.920 1.00 96.06 695 CYS A C 1
ATOM 5162 O O . CYS A 1 695 ? 21.582 3.232 -11.626 1.00 96.06 695 CYS A O 1
ATOM 5164 N N . LEU A 1 696 ? 19.507 3.872 -11.064 1.00 97.06 696 LEU A N 1
ATOM 5165 C CA . LEU A 1 696 ? 19.848 4.307 -9.716 1.00 97.06 696 LEU A CA 1
ATOM 5166 C C . LEU A 1 696 ? 20.277 3.119 -8.848 1.00 97.06 696 LEU A C 1
ATOM 5168 O O . LEU A 1 696 ? 21.334 3.186 -8.226 1.00 97.06 696 LEU A O 1
ATOM 5172 N N . ALA A 1 697 ? 19.534 2.009 -8.888 1.00 93.12 697 ALA A N 1
ATOM 5173 C CA . ALA A 1 697 ? 19.890 0.770 -8.199 1.00 93.12 697 ALA A CA 1
ATOM 5174 C C . ALA A 1 697 ? 21.237 0.202 -8.687 1.00 93.12 697 ALA A C 1
ATOM 5176 O O . ALA A 1 697 ? 22.086 -0.164 -7.872 1.00 93.12 697 ALA A O 1
ATOM 5177 N N . GLU A 1 698 ? 21.477 0.195 -10.005 1.00 94.06 698 GLU A N 1
ATOM 5178 C CA . GLU A 1 698 ? 22.770 -0.199 -10.584 1.00 94.06 698 GLU A CA 1
ATOM 5179 C C . GLU A 1 698 ? 23.919 0.678 -10.059 1.00 94.06 698 GLU A C 1
ATOM 5181 O O . GLU A 1 698 ? 24.937 0.152 -9.611 1.00 94.06 698 GLU A O 1
ATOM 5186 N N . VAL A 1 699 ? 23.748 2.006 -10.031 1.00 96.94 699 VAL A N 1
ATOM 5187 C CA . VAL A 1 699 ? 24.744 2.943 -9.482 1.00 96.94 699 VAL A CA 1
ATOM 5188 C C . VAL A 1 699 ? 24.958 2.747 -7.983 1.00 96.94 699 VAL A C 1
ATOM 5190 O O . VAL A 1 699 ? 26.109 2.767 -7.536 1.00 96.94 699 VAL A O 1
ATOM 5193 N N . MET A 1 700 ? 23.894 2.522 -7.213 1.00 96.62 700 MET A N 1
ATOM 5194 C CA . MET A 1 700 ? 23.958 2.267 -5.772 1.00 96.62 700 MET A CA 1
ATOM 5195 C C . MET A 1 700 ? 24.730 0.989 -5.430 1.00 96.62 700 MET A C 1
ATOM 5197 O O . MET A 1 700 ? 25.336 0.918 -4.366 1.00 96.62 700 MET A O 1
ATOM 5201 N N . ALA A 1 701 ? 24.819 0.022 -6.347 1.00 94.38 701 ALA A N 1
ATOM 5202 C CA . ALA A 1 701 ? 25.670 -1.158 -6.195 1.00 94.38 701 ALA A CA 1
ATOM 5203 C C . ALA A 1 701 ? 27.172 -0.904 -6.484 1.00 94.38 701 ALA A C 1
ATOM 5205 O O . ALA A 1 701 ? 27.984 -1.818 -6.334 1.00 94.38 701 ALA A O 1
ATOM 5206 N N . THR A 1 702 ? 27.580 0.305 -6.901 1.00 96.19 702 THR A N 1
ATOM 5207 C CA . THR A 1 702 ? 28.966 0.598 -7.327 1.00 96.19 702 THR A CA 1
ATOM 5208 C C . THR A 1 702 ? 29.863 1.224 -6.253 1.00 96.19 702 THR A C 1
ATOM 5210 O O . THR A 1 702 ? 29.419 1.823 -5.271 1.00 96.19 702 THR A O 1
ATOM 5213 N N . GLU A 1 703 ? 31.174 1.191 -6.513 1.00 96.19 703 GLU A N 1
ATOM 5214 C CA . GLU A 1 703 ? 32.185 1.940 -5.758 1.00 96.19 703 GLU A CA 1
ATOM 5215 C C . GLU A 1 703 ? 31.965 3.463 -5.834 1.00 96.19 703 GLU A C 1
ATOM 5217 O O . GLU A 1 703 ? 32.359 4.189 -4.926 1.00 96.19 703 GLU A O 1
ATOM 5222 N N . ALA A 1 704 ? 31.335 3.977 -6.900 1.00 96.38 704 ALA A N 1
ATOM 5223 C CA . ALA A 1 704 ? 31.070 5.409 -7.043 1.00 96.38 704 ALA A CA 1
ATOM 5224 C C . ALA A 1 704 ? 30.053 5.903 -6.002 1.00 96.38 704 ALA A C 1
ATOM 5226 O O . ALA A 1 704 ? 30.242 6.983 -5.442 1.00 96.38 704 ALA A O 1
ATOM 5227 N N . TYR A 1 705 ? 29.037 5.090 -5.693 1.00 97.56 705 TYR A N 1
ATOM 5228 C CA . TYR A 1 705 ? 28.081 5.363 -4.620 1.00 97.56 705 TYR A CA 1
ATOM 5229 C C . TYR A 1 705 ? 28.772 5.366 -3.249 1.00 97.56 705 TYR A C 1
ATOM 5231 O O . TYR A 1 705 ? 28.732 6.378 -2.553 1.00 97.56 705 TYR A O 1
ATOM 5239 N N . TYR A 1 706 ? 29.523 4.310 -2.911 1.00 96.00 706 TYR A N 1
ATOM 5240 C CA . TYR A 1 706 ? 30.307 4.257 -1.666 1.00 96.00 706 TYR A CA 1
ATOM 5241 C C . TYR A 1 706 ? 31.272 5.451 -1.525 1.00 96.00 706 TYR A C 1
ATOM 5243 O O . TYR A 1 706 ? 31.327 6.097 -0.478 1.00 96.00 706 TYR A O 1
ATOM 5251 N N . ASN A 1 707 ? 31.985 5.813 -2.596 1.00 96.81 707 ASN A N 1
ATOM 5252 C CA . ASN A 1 707 ? 32.876 6.972 -2.600 1.00 96.81 707 ASN A CA 1
ATOM 5253 C C . ASN A 1 707 ? 32.123 8.301 -2.404 1.00 96.81 707 ASN A C 1
ATOM 5255 O O . ASN A 1 707 ? 32.664 9.200 -1.761 1.00 96.81 707 ASN A O 1
ATOM 5259 N N . ALA A 1 708 ? 30.888 8.438 -2.900 1.00 96.50 708 ALA A N 1
ATOM 5260 C CA . ALA A 1 708 ? 30.040 9.593 -2.602 1.00 96.50 708 ALA A CA 1
ATOM 5261 C C . ALA A 1 708 ? 29.642 9.628 -1.114 1.00 96.50 708 ALA A C 1
ATOM 5263 O O . ALA A 1 708 ? 29.744 10.682 -0.489 1.00 96.50 708 ALA A O 1
ATOM 5264 N N . CYS A 1 709 ? 29.287 8.484 -0.522 1.00 94.44 709 CYS A N 1
ATOM 5265 C CA . CYS A 1 709 ? 28.970 8.371 0.905 1.00 94.44 709 CYS A CA 1
ATOM 5266 C C . CYS A 1 709 ? 30.158 8.774 1.791 1.00 94.44 709 CYS A C 1
ATOM 5268 O O . CYS A 1 709 ? 30.012 9.611 2.678 1.00 94.44 709 CYS A O 1
ATOM 5270 N N . VAL A 1 710 ? 31.363 8.267 1.498 1.00 94.19 710 VAL A N 1
ATOM 5271 C CA . VAL A 1 710 ? 32.604 8.647 2.202 1.00 94.19 710 VAL A CA 1
ATOM 5272 C C . VAL A 1 710 ? 32.933 10.132 2.019 1.00 94.19 710 VAL A C 1
ATOM 5274 O O . VAL A 1 710 ? 33.352 10.794 2.964 1.00 94.19 710 VAL A O 1
ATOM 5277 N N . LYS A 1 711 ? 32.745 10.680 0.812 1.00 94.38 711 LYS A N 1
ATOM 5278 C CA . LYS A 1 711 ? 33.044 12.086 0.489 1.00 94.38 711 LYS A CA 1
ATOM 5279 C C . LYS A 1 711 ? 32.187 13.083 1.280 1.00 94.38 711 LYS A C 1
ATOM 5281 O O . LYS A 1 711 ? 32.655 14.193 1.525 1.00 94.38 711 LYS A O 1
ATOM 5286 N N . TYR A 1 712 ? 30.962 12.701 1.636 1.00 91.12 712 TYR A N 1
ATOM 5287 C CA . TYR A 1 712 ? 29.984 13.554 2.319 1.00 91.12 712 TYR A CA 1
ATOM 5288 C C . TYR A 1 712 ? 29.696 13.145 3.772 1.00 91.12 712 TYR A C 1
ATOM 5290 O O . TYR A 1 712 ? 28.792 13.711 4.375 1.00 91.12 712 TYR A O 1
ATOM 5298 N N . ASP A 1 713 ? 30.481 12.216 4.329 1.00 89.94 713 ASP A N 1
ATOM 5299 C CA . ASP A 1 713 ? 30.344 11.693 5.701 1.00 89.94 713 ASP A CA 1
ATOM 5300 C C . ASP A 1 713 ? 28.975 11.033 5.982 1.00 89.94 713 ASP A C 1
ATOM 5302 O O . ASP A 1 713 ? 28.423 11.119 7.071 1.00 89.94 713 ASP A O 1
ATOM 5306 N N . LEU A 1 714 ? 28.424 10.353 4.967 1.00 90.88 714 LEU A N 1
ATOM 5307 C CA . LEU A 1 714 ? 27.118 9.674 4.978 1.00 90.88 714 LEU A CA 1
ATOM 5308 C C . LEU A 1 714 ? 27.250 8.138 5.009 1.00 90.88 714 LEU A C 1
ATOM 5310 O O . LEU A 1 714 ? 26.355 7.420 4.571 1.00 90.88 714 LEU A O 1
ATOM 5314 N N . VAL A 1 715 ? 28.382 7.598 5.469 1.00 90.81 715 VAL A N 1
ATOM 5315 C CA . VAL A 1 715 ? 28.661 6.145 5.416 1.00 90.81 715 VAL A CA 1
ATOM 5316 C C . VAL A 1 715 ? 27.690 5.335 6.283 1.00 90.81 715 VAL A C 1
ATOM 5318 O O . VAL A 1 715 ? 27.363 4.212 5.923 1.00 90.81 715 VAL A O 1
ATOM 5321 N N . ASP A 1 716 ? 27.198 5.905 7.382 1.00 86.00 716 ASP A N 1
ATOM 5322 C CA . ASP A 1 716 ? 26.166 5.328 8.258 1.00 86.00 716 ASP A CA 1
ATOM 5323 C C . ASP A 1 716 ? 24.727 5.640 7.817 1.00 86.00 716 ASP A C 1
ATOM 5325 O O . ASP A 1 716 ? 23.779 5.273 8.503 1.00 86.00 716 ASP A O 1
ATOM 5329 N N . SER A 1 717 ? 24.581 6.345 6.695 1.00 87.94 717 SER A N 1
ATOM 5330 C CA . SER A 1 717 ? 23.299 6.780 6.138 1.00 87.94 717 SER A CA 1
ATOM 5331 C C . SER A 1 717 ? 23.017 6.188 4.757 1.00 87.94 717 SER A C 1
ATOM 5333 O O . SER A 1 717 ? 21.886 6.200 4.286 1.00 87.94 717 SER A O 1
ATOM 5335 N N . CYS A 1 718 ? 24.042 5.684 4.078 1.00 91.44 718 CYS A N 1
ATOM 5336 C CA . CYS A 1 718 ? 23.920 5.047 2.778 1.00 91.44 718 CYS A CA 1
ATOM 5337 C C . CYS A 1 718 ? 23.582 3.556 2.881 1.00 91.44 718 CYS A C 1
ATOM 5339 O O . CYS A 1 718 ? 24.039 2.866 3.790 1.00 91.44 718 CYS A O 1
ATOM 5341 N N . TYR A 1 719 ? 22.898 3.039 1.860 1.00 90.44 719 TYR A N 1
ATOM 5342 C CA . TYR A 1 719 ? 22.678 1.605 1.695 1.00 90.44 719 TYR A CA 1
ATOM 5343 C C . TYR A 1 719 ? 24.008 0.857 1.541 1.00 90.44 719 TYR A C 1
ATOM 5345 O O . TYR A 1 719 ? 24.835 1.176 0.684 1.00 90.44 719 TYR A O 1
ATOM 5353 N N . VAL A 1 720 ? 24.218 -0.166 2.365 1.00 88.50 720 VAL A N 1
ATOM 5354 C CA . VAL A 1 720 ? 25.468 -0.933 2.369 1.00 88.50 720 VAL A CA 1
ATOM 5355 C C . VAL A 1 720 ? 25.581 -1.770 1.090 1.00 88.50 720 VAL A C 1
ATOM 5357 O O . VAL A 1 720 ? 24.710 -2.575 0.775 1.00 88.50 720 VAL A O 1
ATOM 5360 N N . ASN A 1 721 ? 26.692 -1.612 0.367 1.00 87.94 721 ASN A N 1
ATOM 5361 C CA . ASN A 1 721 ? 27.034 -2.408 -0.817 1.00 87.94 721 ASN A CA 1
ATOM 5362 C C . ASN A 1 721 ? 28.406 -3.099 -0.657 1.00 87.94 721 ASN A C 1
ATOM 5364 O O . ASN A 1 721 ? 29.097 -2.919 0.347 1.00 87.94 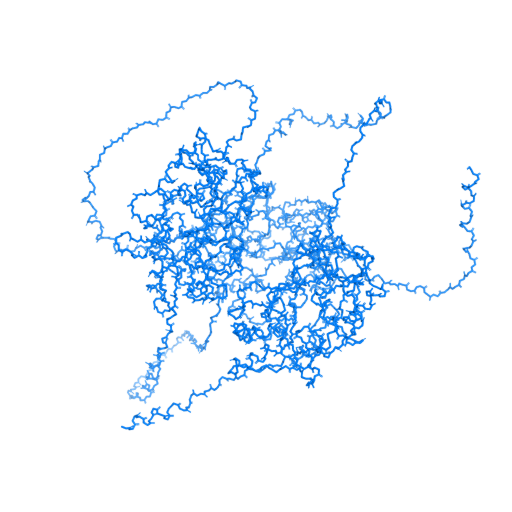721 ASN A O 1
ATOM 5368 N N . SER A 1 722 ? 28.847 -3.866 -1.661 1.00 92.62 722 SER A N 1
ATOM 5369 C CA . SER A 1 722 ? 30.096 -4.652 -1.617 1.00 92.62 722 SER A CA 1
ATOM 5370 C C . SER A 1 722 ? 31.401 -3.852 -1.449 1.00 92.62 722 SER A C 1
ATOM 5372 O O . SER A 1 722 ? 32.461 -4.456 -1.290 1.00 92.62 722 SER A O 1
ATOM 5374 N N . PHE A 1 723 ? 31.355 -2.520 -1.525 1.00 93.44 723 PHE A N 1
ATOM 5375 C CA . PHE A 1 723 ? 32.504 -1.624 -1.356 1.00 93.44 723 PHE A CA 1
ATOM 5376 C C . PHE A 1 723 ? 32.595 -1.012 0.052 1.00 93.44 723 PHE A C 1
ATOM 5378 O O . PHE A 1 723 ? 33.628 -0.436 0.397 1.00 93.44 723 PHE A O 1
ATOM 5385 N N . PHE A 1 724 ? 31.558 -1.169 0.882 1.00 90.88 724 PHE A N 1
ATOM 5386 C CA . PHE A 1 724 ? 31.574 -0.735 2.278 1.00 90.88 724 PHE A CA 1
ATOM 5387 C C . PHE A 1 724 ? 32.467 -1.656 3.131 1.00 90.88 724 PHE A C 1
ATOM 5389 O O . PHE A 1 724 ? 32.586 -2.855 2.856 1.00 90.88 724 PHE A O 1
ATOM 5396 N N . PRO A 1 725 ? 33.119 -1.129 4.183 1.00 84.56 725 PRO A N 1
ATOM 5397 C CA . PRO A 1 725 ? 33.963 -1.936 5.053 1.00 84.56 725 PRO A CA 1
ATOM 5398 C C . PRO A 1 725 ? 33.127 -2.900 5.908 1.00 84.56 725 PRO A C 1
ATOM 5400 O O . PRO A 1 725 ? 32.167 -2.500 6.555 1.00 84.56 725 PRO A O 1
ATOM 5403 N N . SER A 1 726 ? 33.552 -4.163 5.998 1.00 74.25 726 SER A N 1
ATOM 5404 C CA . SER A 1 726 ? 32.915 -5.173 6.863 1.00 74.25 726 SER A CA 1
ATOM 5405 C C . SER A 1 726 ? 33.192 -4.983 8.362 1.00 74.25 726 SER A C 1
ATOM 5407 O O . SER A 1 726 ? 32.586 -5.645 9.202 1.00 74.25 726 SER A O 1
ATOM 5409 N N . SER A 1 727 ? 34.111 -4.084 8.726 1.00 64.12 727 SER A N 1
ATOM 5410 C CA . SER A 1 727 ? 34.212 -3.575 10.093 1.00 64.12 727 SER A CA 1
ATOM 5411 C C . SER A 1 727 ? 33.056 -2.610 10.341 1.00 64.12 727 SER A C 1
ATOM 5413 O O . SER A 1 727 ? 32.994 -1.589 9.657 1.00 64.12 727 SER A O 1
ATOM 5415 N N . GLY A 1 728 ? 32.195 -2.934 11.311 1.00 69.75 728 GLY A N 1
ATOM 5416 C CA . GLY A 1 728 ? 30.931 -2.238 11.575 1.00 69.75 728 GLY A CA 1
ATOM 5417 C C . GLY A 1 728 ? 31.007 -0.711 11.504 1.00 69.75 728 GLY A C 1
ATOM 5418 O O . GLY A 1 728 ? 31.958 -0.092 11.989 1.00 69.75 728 GLY A O 1
ATOM 5419 N N . ILE A 1 729 ? 29.987 -0.129 10.877 1.00 82.00 729 ILE A N 1
ATOM 5420 C CA . ILE A 1 729 ? 29.901 1.301 10.596 1.00 82.00 729 ILE A CA 1
ATOM 5421 C C . ILE A 1 729 ? 29.674 2.069 11.906 1.00 82.00 729 ILE A C 1
ATOM 5423 O O . ILE A 1 729 ? 28.926 1.633 12.782 1.00 82.00 729 ILE A O 1
ATOM 5427 N N . VAL A 1 730 ? 30.351 3.207 12.063 1.00 83.31 730 VAL A N 1
ATOM 5428 C CA . VAL A 1 730 ? 30.174 4.081 13.228 1.00 83.31 730 VAL A CA 1
ATOM 5429 C C . VAL A 1 730 ? 28.943 4.948 12.994 1.00 83.31 730 VAL A C 1
ATOM 5431 O O . VAL A 1 730 ? 28.997 5.873 12.192 1.00 83.31 730 VAL A O 1
ATOM 5434 N N . ILE A 1 731 ? 27.858 4.645 13.704 1.00 82.69 731 ILE A N 1
ATOM 5435 C CA . ILE A 1 731 ? 26.610 5.416 13.665 1.00 82.69 731 ILE A CA 1
ATOM 5436 C C . ILE A 1 731 ? 26.832 6.777 14.341 1.00 82.69 731 ILE A C 1
ATOM 5438 O O . ILE A 1 731 ? 27.290 6.847 15.490 1.00 82.69 731 ILE A O 1
ATOM 5442 N N . HIS A 1 732 ? 26.514 7.857 13.631 1.00 85.69 732 HIS A N 1
ATOM 5443 C CA . HIS A 1 732 ? 26.529 9.218 14.151 1.00 85.69 732 HIS A CA 1
ATOM 5444 C C . HIS A 1 732 ? 25.513 9.401 15.281 1.00 85.69 732 HIS A C 1
ATOM 5446 O O . HIS A 1 732 ? 24.446 8.798 15.274 1.00 85.69 732 HIS A O 1
ATOM 5452 N N . GLU A 1 733 ? 25.796 10.294 16.237 1.00 85.31 733 GLU A N 1
ATOM 5453 C CA . GLU A 1 733 ? 24.862 10.570 17.342 1.00 85.31 733 GLU A CA 1
ATOM 5454 C C . GLU A 1 733 ? 23.458 10.954 16.841 1.00 85.31 733 GLU A C 1
ATOM 5456 O O . GLU A 1 733 ? 22.481 10.464 17.383 1.00 85.31 733 GLU A O 1
ATOM 5461 N N . TYR A 1 734 ? 23.326 11.750 15.776 1.00 85.88 734 TYR A N 1
ATOM 5462 C CA . TYR A 1 734 ? 22.009 12.137 15.246 1.00 85.88 734 TYR A CA 1
ATOM 5463 C C . TYR A 1 734 ? 21.189 10.989 14.631 1.00 85.88 734 TYR A C 1
ATOM 5465 O O . TYR A 1 734 ? 19.984 11.152 14.459 1.00 85.88 734 TYR A O 1
ATOM 5473 N N . ASN A 1 735 ? 21.820 9.854 14.323 1.00 82.00 735 ASN A N 1
ATOM 5474 C CA . ASN A 1 735 ? 21.170 8.666 13.765 1.00 82.00 735 ASN A CA 1
ATOM 5475 C C . ASN A 1 735 ? 20.814 7.617 14.835 1.00 82.00 735 ASN A C 1
ATOM 5477 O O . ASN A 1 735 ? 20.258 6.576 14.497 1.00 82.00 735 ASN A O 1
ATOM 5481 N N . LYS A 1 736 ? 21.127 7.877 16.111 1.00 84.81 736 LYS A N 1
ATOM 5482 C CA . LYS A 1 736 ? 20.760 7.010 17.237 1.00 84.81 736 LYS A CA 1
ATOM 5483 C C . LYS A 1 736 ? 19.333 7.257 17.700 1.00 84.81 736 LYS A C 1
ATOM 5485 O O . LYS A 1 736 ? 18.816 8.372 17.615 1.00 84.81 736 LYS A O 1
ATOM 5490 N N . GLU A 1 737 ? 18.729 6.219 18.257 1.00 81.88 737 GLU A N 1
ATOM 5491 C CA . GLU A 1 737 ? 17.439 6.310 18.939 1.00 81.88 737 GLU A CA 1
ATOM 5492 C C . GLU A 1 737 ? 17.579 6.970 20.323 1.00 81.88 737 GLU A C 1
ATOM 5494 O O . GLU A 1 737 ? 18.649 6.989 20.940 1.00 81.88 737 GLU A O 1
ATOM 5499 N N . THR A 1 738 ? 16.499 7.585 20.815 1.00 82.44 738 THR A N 1
ATOM 5500 C CA . THR A 1 738 ? 16.542 8.448 22.019 1.00 82.44 738 THR A CA 1
ATOM 5501 C C . THR A 1 738 ? 17.030 7.713 23.272 1.00 82.44 738 THR A C 1
ATOM 5503 O O . THR A 1 738 ? 17.662 8.300 24.153 1.00 82.44 738 THR A O 1
ATOM 5506 N N . ASP A 1 739 ? 16.717 6.426 23.366 1.00 81.06 739 ASP A N 1
ATOM 5507 C CA . ASP A 1 739 ? 17.085 5.510 24.442 1.00 81.06 739 ASP A CA 1
ATOM 5508 C C . ASP A 1 739 ? 18.503 4.923 24.297 1.00 81.06 739 ASP A C 1
ATOM 5510 O O . ASP A 1 739 ? 19.069 4.451 25.284 1.00 81.06 739 ASP A O 1
ATOM 5514 N N . GLU A 1 740 ? 19.124 5.031 23.118 1.00 85.12 740 GLU A N 1
ATOM 5515 C CA . GLU A 1 740 ? 20.528 4.665 22.877 1.00 85.12 740 GLU A CA 1
ATOM 5516 C C . GLU A 1 740 ? 21.519 5.767 23.285 1.00 85.12 740 GLU A C 1
ATOM 5518 O O . GLU A 1 740 ? 22.718 5.511 23.475 1.00 85.12 740 GLU A O 1
ATOM 5523 N N . HIS A 1 741 ? 21.052 7.011 23.427 1.00 85.88 741 HIS A N 1
ATOM 5524 C CA . HIS A 1 741 ? 21.890 8.090 23.935 1.00 85.88 741 H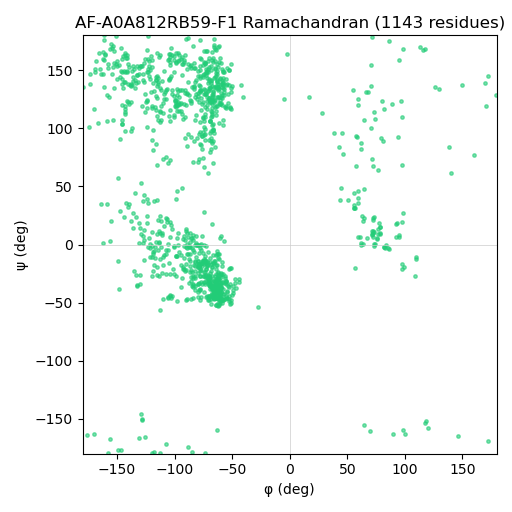IS A CA 1
ATOM 5525 C C . HIS A 1 741 ? 22.236 7.903 25.412 1.00 85.88 741 HIS A C 1
ATOM 5527 O O . HIS A 1 741 ? 21.510 7.317 26.211 1.00 85.88 741 HIS A O 1
ATOM 5533 N N . SER A 1 742 ? 23.373 8.472 25.808 1.00 84.00 742 SER A N 1
ATOM 5534 C CA . SER A 1 742 ? 23.811 8.493 27.200 1.00 84.00 742 SER A CA 1
ATOM 5535 C C . SER A 1 742 ? 24.511 9.808 27.531 1.00 84.00 742 SER A C 1
ATOM 5537 O O . SER A 1 742 ? 25.138 10.425 26.672 1.00 84.00 742 SER A O 1
ATOM 5539 N N . GLY A 1 743 ? 24.406 10.239 28.790 1.00 84.19 743 GLY A N 1
ATOM 5540 C CA . GLY A 1 743 ? 24.998 11.486 29.277 1.00 84.19 743 GLY A CA 1
ATOM 5541 C C . GLY A 1 743 ? 23.961 12.485 29.791 1.00 84.19 743 GLY A C 1
ATOM 5542 O O . GLY A 1 743 ? 22.909 12.102 30.294 1.00 84.19 743 GLY A O 1
ATOM 5543 N N . ASP A 1 744 ? 24.301 13.766 29.700 1.00 83.81 744 ASP A N 1
ATOM 5544 C CA . ASP A 1 744 ? 23.612 14.910 30.311 1.00 83.81 744 ASP A CA 1
ATOM 5545 C C . ASP A 1 744 ? 23.274 16.000 29.274 1.00 83.81 744 ASP A C 1
ATOM 5547 O O . ASP A 1 744 ? 23.404 17.191 29.542 1.00 83.81 744 ASP A O 1
ATOM 5551 N N . CYS A 1 745 ? 22.902 15.590 28.055 1.00 90.19 745 CYS A N 1
ATOM 5552 C CA . CYS A 1 745 ? 22.681 16.457 26.887 1.00 90.19 745 CYS A CA 1
ATOM 5553 C C . CYS A 1 745 ? 23.912 17.248 26.387 1.00 90.19 745 CYS A C 1
ATOM 5555 O O . CYS A 1 745 ? 23.802 17.953 25.383 1.00 90.19 745 CYS A O 1
ATOM 5557 N N . SER A 1 746 ? 25.091 17.132 27.014 1.00 90.81 746 SER A N 1
ATOM 5558 C CA . SER A 1 746 ? 26.287 17.922 26.655 1.00 90.81 746 SER A CA 1
ATOM 5559 C C . SER A 1 746 ? 26.868 17.646 25.259 1.00 90.81 746 SER A C 1
ATOM 5561 O O . SER A 1 746 ? 27.653 18.447 24.750 1.00 90.81 746 SER A O 1
ATOM 5563 N N . SER A 1 747 ? 26.465 16.552 24.604 1.00 90.06 747 SER A N 1
ATOM 5564 C CA . SER A 1 747 ? 26.750 16.269 23.187 1.00 90.06 747 SER A CA 1
ATOM 5565 C C . SER A 1 747 ? 25.895 17.088 22.208 1.00 90.06 747 SER A C 1
ATOM 5567 O O . SER A 1 747 ? 26.198 17.116 21.016 1.00 90.06 747 SER A O 1
ATOM 5569 N N . GLY A 1 748 ? 24.826 17.723 22.698 1.00 92.38 748 GLY A N 1
ATOM 5570 C CA . GLY A 1 748 ? 23.708 18.222 21.899 1.00 92.38 748 GLY A CA 1
ATOM 5571 C C . GLY A 1 748 ? 22.497 17.288 21.900 1.00 92.38 748 GLY A C 1
ATOM 5572 O O . GLY A 1 748 ? 21.394 17.758 21.649 1.00 92.38 748 GLY A O 1
ATOM 5573 N N . TYR A 1 749 ? 22.667 16.010 22.248 1.00 92.75 749 TYR A N 1
ATOM 5574 C CA . TYR A 1 749 ? 21.618 14.990 22.189 1.00 92.75 749 TYR A CA 1
ATOM 5575 C C . TYR A 1 749 ? 21.286 14.451 23.583 1.00 92.75 749 TYR A C 1
ATOM 5577 O O . TYR A 1 749 ? 22.178 14.068 24.346 1.00 92.75 749 TYR A O 1
ATOM 5585 N N . CYS A 1 750 ? 20.002 14.457 23.933 1.00 91.62 750 CYS A N 1
ATOM 5586 C CA . CYS A 1 750 ? 19.508 14.081 25.252 1.00 91.62 750 CYS A CA 1
ATOM 5587 C C . CYS A 1 750 ? 18.994 12.632 25.293 1.00 91.62 750 CYS A C 1
ATOM 5589 O O . CYS A 1 750 ? 18.167 12.276 24.453 1.00 91.62 750 CYS A O 1
ATOM 5591 N N . PRO A 1 751 ? 19.370 11.833 26.309 1.00 91.00 751 PRO A N 1
ATOM 5592 C CA . PRO A 1 751 ? 18.715 10.555 26.578 1.00 91.00 751 PRO A CA 1
ATOM 5593 C C . PRO A 1 751 ? 17.302 10.749 27.147 1.00 91.00 751 PRO A C 1
ATOM 5595 O O . PRO A 1 751 ? 16.959 11.827 27.650 1.00 91.00 751 PRO A O 1
ATOM 5598 N N . CYS A 1 752 ? 16.505 9.678 27.167 1.00 88.06 752 CYS A N 1
ATOM 5599 C CA . CYS A 1 752 ? 15.264 9.652 27.944 1.00 88.06 752 CYS A CA 1
ATOM 5600 C C . CYS A 1 752 ? 15.522 9.987 29.433 1.00 88.06 752 CYS A C 1
ATOM 5602 O O . CYS A 1 752 ? 16.487 9.478 30.018 1.00 88.06 752 CYS A O 1
ATOM 5604 N N . PRO A 1 753 ? 14.681 10.814 30.090 1.00 86.75 753 PRO A N 1
ATOM 5605 C CA . PRO A 1 753 ? 14.846 11.106 31.509 1.00 86.75 753 PRO A CA 1
ATOM 5606 C C . PRO A 1 753 ? 14.722 9.822 32.335 1.00 86.75 753 PRO A C 1
ATOM 5608 O O . PRO A 1 753 ? 13.792 9.044 32.148 1.00 86.75 753 PRO A O 1
ATOM 5611 N N . ALA A 1 754 ? 15.625 9.600 33.291 1.00 78.56 754 ALA A N 1
ATOM 5612 C CA . ALA A 1 754 ? 15.551 8.414 34.140 1.00 78.56 754 ALA A CA 1
ATOM 5613 C C . ALA A 1 754 ? 14.213 8.378 34.903 1.00 78.56 754 ALA A C 1
ATOM 5615 O O . ALA A 1 754 ? 13.925 9.280 35.697 1.00 78.56 754 ALA A O 1
ATOM 5616 N N . THR A 1 755 ? 13.411 7.328 34.698 1.00 64.62 755 THR A N 1
ATOM 5617 C CA . THR A 1 755 ? 12.141 7.128 35.405 1.00 64.62 755 THR A CA 1
ATOM 5618 C C . THR A 1 755 ? 12.387 7.081 36.911 1.00 64.62 755 THR A C 1
ATOM 5620 O O . THR A 1 755 ? 12.930 6.108 37.447 1.00 64.62 755 THR A O 1
ATOM 5623 N N . THR A 1 756 ? 11.991 8.142 37.617 1.00 47.53 756 THR A N 1
ATOM 5624 C CA . THR A 1 756 ? 12.193 8.287 39.061 1.00 47.53 756 THR A CA 1
ATOM 5625 C C . THR A 1 756 ? 11.212 7.414 39.837 1.00 47.53 756 THR A C 1
ATOM 5627 O O . THR A 1 756 ? 10.274 7.888 40.476 1.00 47.53 756 THR A O 1
ATOM 5630 N N . THR A 1 757 ? 11.475 6.104 39.832 1.00 39.38 757 THR A N 1
ATOM 5631 C CA . THR A 1 757 ? 10.840 5.152 40.747 1.00 39.38 757 THR A CA 1
ATOM 5632 C C . THR A 1 757 ? 11.008 5.689 42.175 1.00 39.38 757 THR A C 1
ATOM 5634 O O . THR A 1 757 ? 12.152 5.858 42.620 1.00 39.38 757 THR A O 1
ATOM 5637 N N . PRO A 1 758 ? 9.921 5.990 42.915 1.00 40.22 758 PRO A N 1
ATOM 5638 C CA . PRO A 1 758 ? 10.013 6.649 44.213 1.00 40.22 758 PRO A CA 1
ATOM 5639 C C . PRO A 1 758 ? 10.691 5.716 45.219 1.00 40.22 758 PRO A C 1
ATOM 5641 O O . PRO A 1 758 ? 10.084 4.804 45.780 1.00 40.22 758 PRO A O 1
ATOM 5644 N N . THR A 1 759 ? 11.992 5.924 45.424 1.00 37.28 759 THR A N 1
ATOM 5645 C CA . THR A 1 759 ? 12.836 4.970 46.141 1.00 37.28 759 THR A CA 1
ATOM 5646 C C . THR A 1 759 ? 12.546 5.027 47.637 1.00 37.28 759 THR A C 1
ATOM 5648 O O . THR A 1 759 ? 12.972 5.946 48.339 1.00 37.28 759 THR A O 1
ATOM 5651 N N . SER A 1 760 ? 11.859 4.008 48.156 1.00 35.75 760 SER A N 1
ATOM 5652 C CA . SER A 1 760 ? 11.756 3.795 49.599 1.00 35.75 760 SER A CA 1
ATOM 5653 C C . SER A 1 760 ? 13.148 3.575 50.200 1.00 35.75 760 SER A C 1
ATOM 5655 O O . SER A 1 760 ? 13.871 2.660 49.802 1.00 35.75 760 SER A O 1
ATOM 5657 N N . THR A 1 761 ? 13.512 4.385 51.191 1.00 41.00 761 THR A N 1
ATOM 5658 C CA . THR A 1 761 ? 14.787 4.308 51.918 1.00 41.00 761 THR A CA 1
ATOM 5659 C C . THR A 1 761 ? 15.085 2.922 52.501 1.00 41.00 761 THR A C 1
ATOM 5661 O O . THR A 1 761 ? 14.377 2.472 53.403 1.00 41.00 761 THR A O 1
ATOM 5664 N N . SER A 1 762 ? 16.211 2.312 52.116 1.00 33.72 762 SER A N 1
ATOM 5665 C CA . SER A 1 762 ? 16.903 1.310 52.944 1.00 33.72 762 SER A CA 1
ATOM 5666 C C . SER A 1 762 ? 18.426 1.358 52.744 1.00 33.72 762 SER A C 1
ATOM 5668 O O . SER A 1 762 ? 18.910 1.672 51.659 1.00 33.72 762 SER A O 1
ATOM 5670 N N . LEU A 1 763 ? 19.187 1.114 53.818 1.00 41.72 763 LEU A N 1
ATOM 5671 C CA . LEU A 1 763 ? 20.653 1.185 53.838 1.00 41.72 763 LEU A CA 1
ATOM 5672 C C . LEU A 1 763 ? 21.296 -0.188 53.572 1.00 41.72 763 LEU A C 1
ATOM 5674 O O . LEU A 1 763 ? 20.985 -1.128 54.297 1.00 41.72 763 LEU A O 1
ATOM 5678 N N . ALA A 1 764 ? 22.288 -0.245 52.674 1.00 31.59 764 ALA A N 1
ATOM 5679 C CA . ALA A 1 764 ? 23.483 -1.116 52.731 1.00 31.59 764 ALA A CA 1
ATOM 5680 C C . ALA A 1 764 ? 24.415 -0.745 51.553 1.00 31.59 764 ALA A C 1
ATOM 5682 O O . ALA A 1 764 ? 24.076 -0.963 50.399 1.00 31.59 764 ALA A O 1
ATOM 5683 N N . GLN A 1 765 ? 25.494 0.020 51.730 1.00 37.75 765 GLN A N 1
ATOM 5684 C CA . GLN A 1 765 ? 26.832 -0.442 52.137 1.00 37.75 765 GLN A CA 1
ATOM 5685 C C . GLN A 1 765 ? 27.381 -1.696 51.418 1.00 37.75 765 GLN A C 1
ATOM 5687 O O . GLN A 1 765 ? 27.236 -2.808 51.907 1.00 37.75 765 GLN A O 1
ATOM 5692 N N . GLY A 1 766 ? 28.187 -1.448 50.376 1.00 31.78 766 GLY A N 1
ATOM 5693 C CA . GLY A 1 766 ? 29.525 -2.044 50.236 1.00 31.78 766 GLY A CA 1
ATOM 5694 C C . GLY A 1 766 ? 29.691 -3.293 49.362 1.00 31.78 766 GLY A C 1
ATOM 5695 O O . GLY A 1 766 ? 29.404 -4.394 49.806 1.00 31.78 766 GLY A O 1
ATOM 5696 N N . PHE A 1 767 ? 30.352 -3.140 48.208 1.00 28.22 767 PHE A N 1
ATOM 5697 C CA . PHE A 1 767 ? 31.735 -3.616 47.999 1.00 28.22 767 PHE A CA 1
ATOM 5698 C C . PHE A 1 767 ? 32.364 -2.929 46.766 1.00 28.22 767 PHE A C 1
ATOM 5700 O O . PHE A 1 767 ? 31.661 -2.351 45.943 1.00 28.22 767 PHE A O 1
ATOM 5707 N N . SER A 1 768 ? 33.698 -2.916 46.673 1.00 35.94 768 SER A N 1
ATOM 5708 C CA . SER A 1 768 ? 34.476 -2.209 45.640 1.00 35.94 768 SER A CA 1
ATOM 5709 C C . SER A 1 768 ? 35.753 -2.979 45.299 1.00 35.94 768 SER A C 1
ATOM 5711 O O . SER A 1 768 ? 36.282 -3.641 46.187 1.00 35.94 768 SER A O 1
ATOM 5713 N N . ILE A 1 769 ? 36.215 -2.863 44.043 1.00 30.09 769 ILE A N 1
ATOM 5714 C CA . ILE A 1 769 ? 37.569 -3.042 43.451 1.00 30.09 769 ILE A CA 1
ATOM 5715 C C . ILE A 1 769 ? 37.311 -2.999 41.927 1.00 30.09 769 ILE A C 1
ATOM 5717 O O . ILE A 1 769 ? 36.502 -3.778 41.445 1.00 30.09 769 ILE A O 1
ATOM 5721 N N . LYS A 1 770 ? 37.825 -2.098 41.079 1.00 30.20 770 LYS A N 1
ATOM 5722 C CA . LYS A 1 770 ? 38.998 -1.196 41.072 1.00 30.20 770 LYS A CA 1
ATOM 5723 C C . LYS A 1 770 ? 40.358 -1.859 40.785 1.00 30.20 770 LYS A C 1
ATOM 5725 O O . LYS A 1 770 ? 41.276 -1.834 41.599 1.00 30.20 770 LYS A O 1
ATOM 5730 N N . ALA A 1 771 ? 40.451 -2.379 39.561 1.00 26.73 771 ALA A N 1
ATOM 5731 C CA . ALA A 1 771 ? 41.624 -2.800 38.782 1.00 26.73 771 ALA A CA 1
ATOM 5732 C C . ALA A 1 771 ? 41.200 -2.773 37.285 1.00 26.73 771 ALA A C 1
ATOM 5734 O O . ALA A 1 771 ? 40.005 -2.892 37.039 1.00 26.73 771 ALA A O 1
ATOM 5735 N N . LEU A 1 772 ? 42.021 -2.629 36.233 1.00 26.94 772 LEU A N 1
ATOM 5736 C CA . LEU A 1 772 ? 43.440 -2.268 36.000 1.00 26.94 772 LEU A CA 1
ATOM 5737 C C . LEU A 1 772 ? 43.517 -1.885 34.486 1.00 26.94 772 LEU A C 1
ATOM 5739 O O . LEU A 1 772 ? 42.800 -2.504 33.712 1.00 26.94 772 LEU A O 1
ATOM 5743 N N . MET A 1 773 ? 44.304 -0.962 33.913 1.00 27.78 773 MET A N 1
ATOM 5744 C CA . MET A 1 773 ? 45.351 -0.010 34.340 1.00 27.78 773 MET A CA 1
ATOM 5745 C C . MET A 1 773 ? 44.994 1.419 33.820 1.00 27.78 773 MET A C 1
ATOM 5747 O O . MET A 1 773 ? 43.823 1.734 33.643 1.00 27.78 773 MET A O 1
ATOM 5751 N N . GLY A 1 774 ? 45.981 2.289 33.546 1.00 25.77 774 GLY A N 1
ATOM 5752 C CA . GLY A 1 774 ? 45.851 3.497 32.717 1.00 25.77 774 GLY A CA 1
ATOM 5753 C C . GLY A 1 774 ? 47.186 3.891 32.054 1.00 25.77 774 GLY A C 1
ATOM 5754 O O . GLY A 1 774 ? 48.238 3.412 32.470 1.00 25.77 774 GLY A O 1
ATOM 5755 N N . HIS A 1 775 ? 47.122 4.795 31.065 1.00 29.66 775 HIS A N 1
ATOM 5756 C CA . HIS A 1 775 ? 48.226 5.503 30.378 1.00 29.66 775 HIS A CA 1
ATOM 5757 C C . HIS A 1 775 ? 49.319 4.700 29.629 1.00 29.66 775 HIS A C 1
ATOM 5759 O O . HIS A 1 775 ? 50.171 4.059 30.241 1.00 29.66 775 HIS A O 1
ATOM 5765 N N . ARG A 1 776 ? 49.507 5.026 28.336 1.00 29.45 776 ARG A N 1
ATOM 5766 C CA . ARG A 1 776 ? 50.575 5.963 27.895 1.00 29.45 776 ARG A CA 1
ATOM 5767 C C . ARG A 1 776 ? 50.441 6.393 26.428 1.00 29.45 776 ARG A C 1
ATOM 5769 O O . ARG A 1 776 ? 49.951 5.648 25.591 1.00 29.45 776 ARG A O 1
ATOM 5776 N N . SER A 1 777 ? 50.920 7.602 26.144 1.00 34.25 777 SER A N 1
ATOM 5777 C CA . SER A 1 777 ? 50.985 8.239 24.824 1.00 34.25 777 SER A CA 1
ATOM 5778 C C . SER A 1 777 ? 52.403 8.206 24.217 1.00 34.25 777 SER A C 1
ATOM 5780 O O . SER A 1 777 ? 53.382 7.941 24.913 1.00 34.25 777 SER A O 1
ATOM 5782 N N . HIS A 1 778 ? 52.484 8.571 22.927 1.00 31.22 778 HIS A N 1
ATOM 5783 C CA . HIS A 1 778 ? 53.682 8.841 22.105 1.00 31.22 778 HIS A CA 1
ATOM 5784 C C . HIS A 1 778 ? 54.546 7.648 21.638 1.00 31.22 778 HIS A C 1
ATOM 5786 O O . HIS A 1 778 ? 55.408 7.176 22.370 1.00 31.22 778 HIS A O 1
ATOM 5792 N N . CYS A 1 779 ? 54.483 7.334 20.333 1.00 26.81 779 CYS A N 1
ATOM 5793 C CA . CYS A 1 779 ? 55.607 7.611 19.415 1.00 26.81 779 CYS A CA 1
ATOM 5794 C C . CYS A 1 779 ? 55.196 7.470 17.931 1.00 26.81 779 CYS A C 1
ATOM 5796 O O . CYS A 1 779 ? 55.069 6.368 17.407 1.00 26.81 779 CYS A O 1
ATOM 5798 N N . SER A 1 780 ? 55.021 8.587 17.223 1.00 43.78 780 SER A N 1
ATOM 5799 C CA . SER A 1 780 ? 54.712 8.615 15.786 1.00 43.78 780 SER A CA 1
ATOM 5800 C C . SER A 1 780 ? 55.944 9.029 14.970 1.00 43.78 780 SER A C 1
ATOM 5802 O O . SER A 1 780 ? 56.337 10.192 15.067 1.00 43.78 780 SER A O 1
ATOM 5804 N N . ARG A 1 781 ? 56.532 8.093 14.192 1.00 38.03 781 ARG A N 1
ATOM 5805 C CA . ARG A 1 781 ? 57.414 8.260 12.993 1.00 38.03 781 ARG A CA 1
ATOM 5806 C C . ARG A 1 781 ? 58.236 6.976 12.726 1.00 38.03 781 ARG A C 1
ATOM 5808 O O . ARG A 1 781 ? 59.422 6.934 13.034 1.00 38.03 781 ARG A O 1
ATOM 5815 N N . ALA A 1 782 ? 57.627 5.927 12.153 1.00 31.86 782 ALA A N 1
ATOM 5816 C CA . ALA A 1 782 ? 58.377 4.719 11.740 1.00 31.86 782 ALA A CA 1
ATOM 5817 C C . ALA A 1 782 ? 57.751 3.835 10.627 1.00 31.86 782 ALA A C 1
ATOM 5819 O O . ALA A 1 782 ? 58.329 2.799 10.311 1.00 31.86 782 ALA A O 1
ATOM 5820 N N . MET A 1 783 ? 56.604 4.188 10.020 1.00 37.50 783 MET A N 1
ATOM 5821 C CA . MET A 1 783 ? 55.894 3.290 9.074 1.00 37.50 783 MET A CA 1
ATOM 5822 C C . MET A 1 783 ? 55.695 3.806 7.635 1.00 37.50 783 MET A C 1
ATOM 5824 O O . MET A 1 783 ? 55.044 3.146 6.834 1.00 37.50 783 MET A O 1
ATOM 5828 N N . ALA A 1 784 ? 56.339 4.907 7.240 1.00 39.94 784 ALA A N 1
ATOM 5829 C CA . ALA A 1 784 ? 56.201 5.477 5.890 1.00 39.94 784 ALA A CA 1
ATOM 5830 C C . ALA A 1 784 ? 57.105 4.846 4.795 1.00 39.94 784 ALA A C 1
ATOM 5832 O O . ALA A 1 784 ? 57.188 5.388 3.699 1.00 39.94 784 ALA A O 1
ATOM 5833 N N . GLN A 1 785 ? 57.820 3.741 5.067 1.00 33.84 785 GLN A N 1
ATOM 5834 C CA . GLN A 1 785 ? 58.827 3.178 4.136 1.00 33.84 785 GLN A CA 1
ATOM 5835 C C . GLN A 1 785 ? 58.801 1.646 3.949 1.00 33.84 785 GLN A C 1
ATOM 5837 O O . GLN A 1 785 ? 59.735 1.084 3.382 1.00 33.84 785 GLN A O 1
ATOM 5842 N N . LYS A 1 786 ? 57.734 0.951 4.371 1.00 35.28 786 LYS A N 1
ATOM 5843 C CA . LYS A 1 786 ? 57.537 -0.488 4.071 1.00 35.28 786 LYS A CA 1
ATOM 5844 C C . LYS A 1 786 ? 56.413 -0.798 3.075 1.00 35.28 786 LYS A C 1
ATOM 5846 O O . LYS A 1 786 ? 56.320 -1.933 2.623 1.00 35.28 786 LYS A O 1
ATOM 5851 N N . LEU A 1 787 ? 55.591 0.187 2.710 1.00 39.53 787 LEU A N 1
ATOM 5852 C CA . LEU A 1 787 ? 54.363 -0.048 1.940 1.00 39.53 787 LEU A CA 1
ATOM 5853 C C . LEU A 1 787 ? 54.592 -0.185 0.419 1.00 39.53 787 LEU A C 1
ATOM 5855 O O . LEU A 1 787 ? 53.816 -0.838 -0.267 1.00 39.53 787 LEU A O 1
ATOM 5859 N N . THR A 1 788 ? 55.689 0.358 -0.116 1.00 40.25 788 THR A N 1
ATOM 5860 C CA . THR A 1 788 ? 55.938 0.440 -1.572 1.00 40.25 788 THR A CA 1
ATOM 5861 C C . THR A 1 788 ? 56.521 -0.839 -2.200 1.00 40.25 788 THR A C 1
ATOM 5863 O O . THR A 1 788 ? 56.758 -0.859 -3.402 1.00 40.25 788 THR A O 1
ATOM 5866 N N . LEU A 1 789 ? 56.771 -1.904 -1.423 1.00 31.70 789 LEU A N 1
ATOM 5867 C CA . LEU A 1 789 ? 57.344 -3.165 -1.937 1.00 31.70 789 LEU A CA 1
ATOM 5868 C C . LEU A 1 789 ? 56.435 -4.398 -1.760 1.00 31.70 789 LEU A C 1
ATOM 5870 O O . LEU A 1 789 ? 56.741 -5.445 -2.320 1.00 31.70 789 LEU A O 1
ATOM 5874 N N . LEU A 1 790 ? 55.311 -4.291 -1.037 1.00 36.41 790 LEU A N 1
ATOM 5875 C CA . LEU A 1 790 ? 54.302 -5.366 -0.983 1.00 36.41 790 LEU A CA 1
ATOM 5876 C C . LEU A 1 790 ? 53.274 -5.286 -2.127 1.00 36.41 790 LEU A C 1
ATOM 5878 O O . LEU A 1 790 ? 52.719 -6.310 -2.512 1.00 36.41 790 LEU A O 1
ATOM 5882 N N . LEU A 1 791 ? 53.061 -4.104 -2.716 1.00 39.66 791 LEU A N 1
ATOM 5883 C CA . LEU A 1 791 ? 52.033 -3.876 -3.745 1.00 39.66 791 LEU A CA 1
ATOM 5884 C C . LEU A 1 791 ? 52.331 -4.490 -5.130 1.00 39.66 791 LEU A C 1
ATOM 5886 O O . LEU A 1 791 ? 51.516 -4.365 -6.037 1.00 39.66 791 LEU A O 1
ATOM 5890 N N . ALA A 1 792 ? 53.479 -5.148 -5.315 1.00 40.16 792 ALA A N 1
ATOM 5891 C CA . ALA A 1 792 ? 53.900 -5.710 -6.603 1.00 40.16 792 ALA A CA 1
ATOM 5892 C C . ALA A 1 792 ? 53.752 -7.245 -6.709 1.00 40.16 792 ALA A C 1
ATOM 5894 O O . ALA A 1 792 ? 54.224 -7.824 -7.687 1.00 40.16 792 ALA A O 1
ATOM 5895 N N . LEU A 1 793 ? 53.143 -7.920 -5.719 1.00 35.78 793 LEU A N 1
ATOM 5896 C CA . LEU A 1 793 ? 53.104 -9.395 -5.664 1.00 35.78 793 LEU A CA 1
ATOM 5897 C C . LEU A 1 793 ? 51.754 -10.014 -5.237 1.00 35.78 793 LEU A C 1
ATOM 5899 O O . LEU A 1 793 ? 51.724 -11.170 -4.827 1.00 35.78 793 LEU A O 1
ATOM 5903 N N . GLN A 1 794 ? 50.638 -9.281 -5.338 1.00 39.06 794 GLN A N 1
ATOM 5904 C CA . GLN A 1 794 ? 49.288 -9.807 -5.041 1.00 39.06 794 GLN A CA 1
ATOM 5905 C C . GLN A 1 794 ? 48.278 -9.666 -6.196 1.00 39.06 794 GLN A C 1
ATOM 5907 O O . GLN A 1 794 ? 47.072 -9.741 -5.988 1.00 39.06 794 GLN A O 1
ATOM 5912 N N . VAL A 1 795 ? 48.754 -9.578 -7.444 1.00 42.75 795 VAL A N 1
ATOM 5913 C CA . VAL A 1 795 ? 47.918 -9.899 -8.619 1.00 42.75 795 VAL A CA 1
ATOM 5914 C C . VAL A 1 795 ? 47.865 -11.424 -8.774 1.00 42.75 795 VAL A C 1
ATOM 5916 O O . VAL A 1 795 ? 48.510 -11.994 -9.649 1.00 42.75 795 VAL A O 1
ATOM 5919 N N . LEU A 1 796 ? 47.151 -12.085 -7.859 1.00 38.94 796 LEU A N 1
ATOM 5920 C CA . LEU A 1 796 ? 46.847 -13.518 -7.873 1.00 38.94 796 LEU A CA 1
ATOM 5921 C C . LEU A 1 796 ? 45.605 -13.769 -7.001 1.00 38.94 796 LEU A C 1
ATOM 5923 O O . LEU A 1 796 ? 45.682 -13.712 -5.778 1.00 38.94 796 LEU A O 1
ATOM 5927 N N . THR A 1 797 ? 44.476 -14.044 -7.663 1.00 42.16 797 THR A N 1
ATOM 5928 C CA . THR A 1 797 ? 43.262 -14.673 -7.103 1.00 42.16 797 THR A CA 1
ATOM 5929 C C . THR A 1 797 ? 42.757 -14.129 -5.759 1.00 42.16 797 THR A C 1
ATOM 5931 O O . THR A 1 797 ? 42.871 -14.795 -4.731 1.00 42.16 797 THR A O 1
ATOM 5934 N N . ALA A 1 798 ? 42.078 -12.980 -5.786 1.00 41.03 798 ALA A N 1
ATOM 5935 C CA . ALA A 1 798 ? 41.022 -12.721 -4.811 1.00 41.03 798 ALA A CA 1
ATOM 5936 C C . ALA A 1 798 ? 39.809 -13.588 -5.191 1.00 41.03 798 ALA A C 1
ATOM 5938 O O . ALA A 1 798 ? 38.984 -13.191 -6.011 1.00 41.03 798 ALA A O 1
ATOM 5939 N N . SER A 1 799 ? 39.739 -14.809 -4.660 1.00 48.91 799 SER A N 1
ATOM 5940 C CA . SER A 1 799 ? 38.481 -15.557 -4.643 1.00 48.91 799 SER A CA 1
ATOM 5941 C C . SER A 1 799 ? 37.482 -14.762 -3.808 1.00 48.91 799 SER A C 1
ATOM 5943 O O . SER A 1 799 ? 37.804 -14.435 -2.662 1.00 48.91 799 SER A O 1
ATOM 5945 N N . ALA A 1 800 ? 36.295 -14.477 -4.350 1.00 56.38 800 ALA A N 1
ATOM 5946 C CA . ALA A 1 800 ? 35.181 -14.026 -3.525 1.00 56.38 800 ALA A CA 1
ATOM 5947 C C . ALA A 1 800 ? 35.027 -15.014 -2.358 1.00 56.38 800 ALA A C 1
ATOM 5949 O O . ALA A 1 800 ? 35.097 -16.230 -2.559 1.00 56.38 800 ALA A O 1
ATOM 5950 N N . ALA A 1 801 ? 34.929 -14.499 -1.133 1.00 75.19 801 ALA A N 1
ATOM 5951 C CA . ALA A 1 801 ? 34.723 -15.357 0.020 1.00 75.19 801 ALA A CA 1
ATOM 5952 C C . ALA A 1 801 ? 33.322 -15.962 -0.107 1.00 75.19 801 ALA A C 1
ATOM 5954 O O . ALA A 1 801 ? 32.343 -15.225 -0.139 1.00 75.19 801 ALA A O 1
ATOM 5955 N N . VAL A 1 802 ? 33.241 -17.288 -0.224 1.00 89.12 802 VAL A N 1
ATOM 5956 C CA . VAL A 1 802 ? 31.959 -17.995 -0.286 1.00 89.12 802 VAL A CA 1
ATOM 5957 C C . VAL A 1 802 ? 31.293 -17.865 1.079 1.00 89.12 802 VAL A C 1
ATOM 5959 O O . VAL A 1 802 ? 31.760 -18.458 2.058 1.00 89.12 802 VAL A O 1
ATOM 5962 N N . THR A 1 803 ? 30.220 -17.081 1.151 1.00 93.50 803 THR A N 1
ATOM 5963 C CA . THR A 1 803 ? 29.435 -16.917 2.372 1.00 93.50 803 THR A CA 1
ATOM 5964 C C . THR A 1 803 ? 28.805 -18.259 2.713 1.00 93.50 803 THR A C 1
ATOM 5966 O O . THR A 1 803 ? 28.156 -18.886 1.874 1.00 93.50 803 THR A O 1
ATOM 5969 N N . SER A 1 804 ? 29.057 -18.735 3.930 1.00 96.25 804 SER A N 1
ATOM 5970 C CA . SER A 1 804 ? 28.567 -20.031 4.390 1.00 96.25 804 SER A CA 1
ATOM 5971 C C . SER A 1 804 ? 27.532 -19.846 5.485 1.00 96.25 804 SER A C 1
ATOM 5973 O O . SER A 1 804 ? 27.794 -19.112 6.432 1.00 96.25 804 SER A O 1
ATOM 5975 N N . TYR A 1 805 ? 26.411 -20.551 5.358 1.00 97.94 805 TYR A N 1
ATOM 5976 C CA . TYR A 1 805 ? 25.329 -20.568 6.341 1.00 97.94 805 TYR A CA 1
ATOM 5977 C C . TYR A 1 805 ? 25.052 -21.995 6.814 1.00 97.94 805 TYR A C 1
ATOM 5979 O O . TYR A 1 805 ? 25.229 -22.955 6.062 1.00 97.94 805 TYR A O 1
ATOM 5987 N N . THR A 1 806 ? 24.581 -22.129 8.046 1.00 98.38 806 THR A N 1
ATOM 5988 C CA . THR A 1 806 ? 24.136 -23.371 8.675 1.00 98.38 806 THR A CA 1
ATOM 5989 C C . THR A 1 806 ? 22.631 -23.293 8.876 1.00 98.38 806 THR A C 1
ATOM 5991 O O . THR A 1 806 ? 22.146 -22.539 9.720 1.00 98.38 806 THR A O 1
ATOM 5994 N N . PHE A 1 807 ? 21.884 -24.046 8.074 1.00 98.25 807 PHE A N 1
ATOM 5995 C CA . PHE A 1 807 ? 20.427 -24.070 8.121 1.00 98.25 807 PHE A CA 1
ATOM 5996 C C . PHE A 1 807 ? 19.940 -25.289 8.905 1.00 98.25 807 PHE A C 1
ATOM 5998 O O . PHE A 1 807 ? 20.288 -26.427 8.582 1.00 98.25 807 PHE A O 1
ATOM 6005 N N . GLY A 1 808 ? 19.128 -25.046 9.931 1.00 96.88 808 GLY A N 1
ATOM 6006 C CA . GLY A 1 808 ? 18.465 -26.089 10.704 1.00 96.88 808 GLY A CA 1
ATOM 6007 C C . GLY A 1 808 ? 17.254 -26.650 9.964 1.00 96.88 808 GLY A C 1
ATOM 6008 O O . GLY A 1 808 ? 16.410 -25.901 9.472 1.00 96.88 808 GLY A O 1
ATOM 6009 N N . GLN A 1 809 ? 17.146 -27.972 9.908 1.00 93.06 809 GLN A N 1
ATOM 6010 C CA . GLN A 1 809 ? 15.980 -28.679 9.394 1.00 93.06 809 GLN A CA 1
ATOM 6011 C C . GLN A 1 809 ? 15.599 -29.819 10.352 1.00 93.06 809 GLN A C 1
ATOM 6013 O O . GLN A 1 809 ? 16.457 -30.617 10.737 1.00 93.06 809 GLN A O 1
ATOM 6018 N N . ASP A 1 810 ? 14.306 -29.943 10.659 1.00 87.81 810 ASP A N 1
ATOM 6019 C CA . ASP A 1 810 ? 13.760 -31.120 11.342 1.00 87.81 810 ASP A CA 1
ATOM 6020 C C . ASP A 1 810 ? 13.445 -32.266 10.354 1.00 87.81 810 ASP A C 1
ATOM 6022 O O . ASP A 1 810 ? 13.534 -32.133 9.131 1.00 87.81 810 ASP A O 1
ATOM 6026 N N . ILE A 1 811 ? 13.130 -33.447 10.869 1.00 85.38 811 ILE A N 1
ATOM 6027 C CA . ILE A 1 811 ? 13.091 -34.705 10.111 1.00 85.38 811 ILE A CA 1
ATOM 6028 C C . ILE A 1 811 ? 11.692 -35.304 9.983 1.00 85.38 811 ILE A C 1
ATOM 6030 O O . ILE A 1 811 ? 11.548 -36.396 9.425 1.00 85.38 811 ILE A O 1
ATOM 6034 N N . ASP A 1 812 ? 10.685 -34.626 10.523 1.00 74.38 812 ASP A N 1
ATOM 6035 C CA . ASP A 1 812 ? 9.359 -35.180 10.762 1.00 74.38 812 ASP A CA 1
ATOM 6036 C C . ASP A 1 812 ? 8.237 -34.549 9.926 1.00 74.38 812 ASP A C 1
ATOM 6038 O O . ASP A 1 812 ? 7.145 -35.108 9.914 1.00 74.38 812 ASP A O 1
ATOM 6042 N N . TYR A 1 813 ? 8.505 -33.499 9.134 1.00 78.94 813 TYR A N 1
ATOM 6043 C CA . TYR A 1 813 ? 7.512 -32.776 8.321 1.00 78.94 813 TYR A CA 1
ATOM 6044 C C . TYR A 1 813 ? 7.587 -33.070 6.798 1.00 78.94 813 TYR A C 1
ATOM 6046 O O . TYR A 1 813 ? 7.978 -32.205 6.001 1.00 78.94 813 TYR A O 1
ATOM 6054 N N . PRO A 1 814 ? 7.207 -34.276 6.330 1.00 79.88 814 PRO A N 1
ATOM 6055 C CA . PRO A 1 814 ? 7.189 -34.599 4.909 1.00 79.88 814 PRO A CA 1
ATOM 6056 C C . PRO A 1 814 ? 6.026 -33.913 4.163 1.00 79.88 814 PRO A C 1
ATOM 6058 O O . PRO A 1 814 ? 5.002 -33.601 4.773 1.00 79.88 814 PRO A O 1
ATOM 6061 N N . PRO A 1 815 ? 6.150 -33.720 2.835 1.00 85.06 815 PRO A N 1
ATOM 6062 C CA . PRO A 1 815 ? 7.329 -34.012 2.009 1.00 85.06 815 PRO A CA 1
ATOM 6063 C C . PRO A 1 815 ? 8.429 -32.930 2.093 1.00 85.06 815 PRO A C 1
ATOM 6065 O O . PRO A 1 815 ? 9.476 -33.051 1.453 1.00 85.06 815 PRO A O 1
ATOM 6068 N N . TYR A 1 816 ? 8.217 -31.870 2.876 1.00 87.50 816 TYR A N 1
ATOM 6069 C CA . TYR A 1 816 ? 9.075 -30.682 2.912 1.00 87.50 816 TYR A CA 1
ATOM 6070 C C . TYR A 1 816 ? 10.449 -30.946 3.540 1.00 87.50 816 TYR A C 1
ATOM 6072 O O . TYR A 1 816 ? 11.468 -30.541 2.975 1.00 87.50 816 TYR A O 1
ATOM 6080 N N . ALA A 1 817 ? 10.466 -31.671 4.660 1.00 88.38 817 ALA A N 1
ATOM 6081 C CA . ALA A 1 8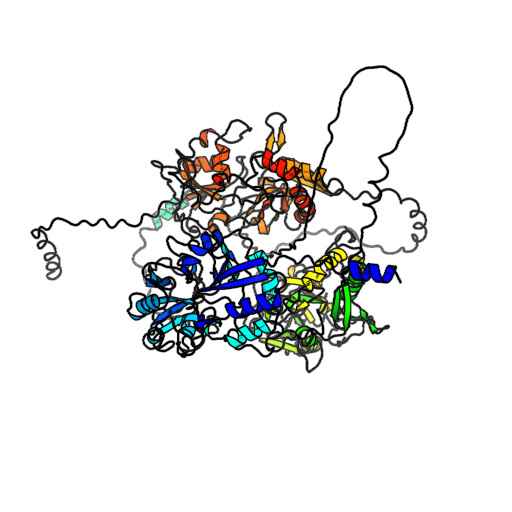17 ? 11.629 -31.923 5.497 1.00 88.38 817 ALA A CA 1
ATOM 6082 C C . ALA A 1 817 ? 11.554 -33.336 6.109 1.00 88.38 817 ALA A C 1
ATOM 6084 O O . ALA A 1 817 ? 10.578 -33.690 6.763 1.00 88.38 817 ALA A O 1
ATOM 6085 N N . SER A 1 818 ? 12.540 -34.198 5.836 1.00 87.81 818 SER A N 1
ATOM 6086 C CA . SER A 1 818 ? 12.514 -35.600 6.284 1.00 87.81 818 SER A CA 1
ATOM 6087 C C . SER A 1 818 ? 13.893 -36.274 6.279 1.00 87.81 818 SER A C 1
ATOM 6089 O O . SER A 1 818 ? 14.897 -35.677 5.883 1.00 87.81 818 SER A O 1
ATOM 6091 N N . LYS A 1 819 ? 13.952 -37.552 6.677 1.00 88.38 819 LYS A N 1
ATOM 6092 C CA . LYS A 1 819 ? 15.117 -38.434 6.489 1.00 88.38 819 LYS A CA 1
ATOM 6093 C C . LYS A 1 819 ? 14.828 -39.597 5.551 1.00 88.38 819 LYS A C 1
ATOM 6095 O O . LYS A 1 819 ? 13.763 -40.211 5.599 1.00 88.38 819 LYS A O 1
ATOM 6100 N N . ASN A 1 820 ? 15.821 -39.967 4.746 1.00 86.44 820 ASN A N 1
ATOM 6101 C CA . ASN A 1 820 ? 15.759 -41.184 3.948 1.00 86.44 820 ASN A CA 1
ATOM 6102 C C . ASN A 1 820 ? 15.837 -42.427 4.854 1.00 86.44 820 ASN A C 1
ATOM 6104 O O . ASN A 1 820 ? 16.813 -42.611 5.580 1.00 86.44 820 ASN A O 1
ATOM 6108 N N . ALA A 1 821 ? 14.848 -43.320 4.753 1.00 78.88 821 ALA A N 1
ATOM 6109 C CA . ALA A 1 821 ? 14.740 -44.530 5.575 1.00 78.88 821 ALA A CA 1
ATOM 6110 C C . ALA A 1 821 ? 15.946 -45.488 5.493 1.00 78.88 821 ALA A C 1
ATOM 6112 O O . ALA A 1 821 ? 16.164 -46.284 6.403 1.00 78.88 821 ALA A O 1
ATOM 6113 N N . THR A 1 822 ? 16.698 -45.450 4.387 1.00 81.88 822 THR A N 1
ATOM 6114 C CA . THR A 1 822 ? 17.798 -46.382 4.096 1.00 81.88 822 THR A CA 1
ATOM 6115 C C . THR A 1 822 ? 19.175 -45.757 4.318 1.00 81.88 822 THR A C 1
ATOM 6117 O O . THR A 1 822 ? 20.039 -46.422 4.885 1.00 81.88 822 THR A O 1
ATOM 6120 N N . SER A 1 823 ? 19.406 -44.509 3.884 1.00 86.12 823 SER A N 1
ATOM 6121 C CA . SER A 1 823 ? 20.706 -43.836 4.069 1.00 86.12 823 SER A CA 1
ATOM 6122 C C . SER A 1 823 ? 20.818 -43.049 5.378 1.00 86.12 823 SER A C 1
ATOM 6124 O O . SER A 1 823 ? 21.931 -42.808 5.840 1.00 86.12 823 SER A O 1
ATOM 6126 N N . GLY A 1 824 ? 19.695 -42.659 5.992 1.00 87.44 824 GLY A N 1
ATOM 6127 C CA . GLY A 1 824 ? 19.661 -41.778 7.167 1.00 87.44 824 GLY A CA 1
ATOM 6128 C C . GLY A 1 824 ? 19.970 -40.305 6.865 1.00 87.44 824 GLY A C 1
ATOM 6129 O O . GLY A 1 824 ? 19.965 -39.486 7.783 1.00 87.44 824 GLY A O 1
ATOM 6130 N N . GLU A 1 825 ? 20.228 -39.962 5.600 1.00 93.25 825 GLU A N 1
ATOM 6131 C CA . GLU A 1 825 ? 20.515 -38.599 5.150 1.00 93.25 825 GLU A CA 1
ATOM 6132 C C . GLU A 1 825 ? 19.256 -37.721 5.171 1.00 93.25 825 GLU A C 1
ATOM 6134 O O . GLU A 1 825 ? 18.140 -38.202 4.941 1.00 93.25 825 GLU A O 1
ATOM 6139 N N . LEU A 1 826 ? 19.453 -36.419 5.401 1.00 94.12 826 LEU A N 1
ATOM 6140 C CA . LEU A 1 826 ? 18.399 -35.413 5.272 1.00 94.12 826 LEU A CA 1
ATOM 6141 C C . LEU A 1 826 ? 17.917 -35.331 3.818 1.00 94.12 826 LEU A C 1
ATOM 6143 O O . LEU A 1 826 ? 18.704 -35.338 2.868 1.00 94.12 826 LEU A O 1
ATOM 6147 N N . THR A 1 827 ? 16.603 -35.257 3.652 1.00 93.50 827 THR A N 1
ATOM 6148 C CA . THR A 1 827 ? 15.909 -35.183 2.366 1.00 93.50 827 THR A CA 1
ATOM 6149 C C . THR A 1 827 ? 14.610 -34.381 2.530 1.00 93.50 827 THR A C 1
ATOM 6151 O O . THR A 1 827 ? 14.333 -33.833 3.598 1.00 93.50 827 THR A O 1
ATOM 6154 N N . GLY A 1 828 ? 13.820 -34.277 1.467 1.00 92.25 828 GLY A N 1
ATOM 6155 C CA . GLY A 1 828 ? 12.636 -33.422 1.396 1.00 92.25 828 GLY A CA 1
ATOM 6156 C C . GLY A 1 828 ? 12.832 -32.285 0.396 1.00 92.25 828 GLY A C 1
ATOM 6157 O O . GLY A 1 828 ? 13.934 -32.093 -0.134 1.00 92.25 828 GLY A O 1
ATOM 6158 N N . PHE A 1 829 ? 11.749 -31.570 0.103 1.00 94.69 829 PHE A N 1
ATOM 6159 C CA . PHE A 1 829 ? 11.716 -30.489 -0.884 1.00 94.69 829 PHE A CA 1
ATOM 6160 C C . PHE A 1 829 ? 12.815 -29.445 -0.651 1.00 94.69 829 PHE A C 1
ATOM 6162 O O . PHE A 1 829 ? 13.615 -29.176 -1.548 1.00 94.69 829 PHE A O 1
ATOM 6169 N N . ALA A 1 830 ? 12.935 -28.930 0.574 1.00 94.81 830 ALA A N 1
ATOM 6170 C CA . ALA A 1 830 ? 13.858 -27.837 0.867 1.00 94.81 830 ALA A CA 1
ATOM 6171 C C . ALA A 1 830 ? 15.342 -28.251 0.822 1.00 94.81 830 ALA A C 1
ATOM 6173 O O . ALA A 1 830 ? 16.189 -27.444 0.439 1.00 94.81 830 ALA A O 1
ATOM 6174 N N . VAL A 1 831 ? 15.670 -29.520 1.102 1.00 96.69 831 VAL A N 1
ATOM 6175 C CA . VAL A 1 831 ? 17.034 -30.048 0.902 1.00 96.69 831 VAL A CA 1
ATOM 6176 C C . VAL A 1 831 ? 17.416 -30.047 -0.580 1.00 96.69 831 VAL A C 1
ATOM 6178 O O . VAL A 1 831 ? 18.562 -29.751 -0.916 1.00 96.69 831 VAL A O 1
ATOM 6181 N N . GLU A 1 832 ? 16.487 -30.374 -1.485 1.00 97.38 832 GLU A N 1
ATOM 6182 C CA . GLU A 1 832 ? 16.766 -30.302 -2.926 1.00 97.38 832 GLU A CA 1
ATOM 6183 C C . GLU A 1 832 ? 16.907 -28.855 -3.411 1.00 97.38 832 GLU A C 1
ATOM 6185 O O . GLU A 1 832 ? 17.774 -28.594 -4.244 1.00 97.38 832 GLU A O 1
ATOM 6190 N N . LEU A 1 833 ? 16.160 -27.903 -2.837 1.00 97.25 833 LEU A N 1
ATOM 6191 C CA . LEU A 1 833 ? 16.366 -26.477 -3.113 1.00 97.25 833 LEU A CA 1
ATOM 6192 C C . LEU A 1 833 ? 17.745 -25.998 -2.645 1.00 97.25 833 LEU A C 1
ATOM 6194 O O . LEU A 1 833 ? 18.461 -25.384 -3.429 1.00 97.25 833 LEU A O 1
ATOM 6198 N N . VAL A 1 834 ? 18.179 -26.350 -1.430 1.00 97.81 834 VAL A N 1
ATOM 6199 C CA . VAL A 1 834 ? 19.533 -26.015 -0.950 1.00 97.81 834 VAL A CA 1
ATOM 6200 C C . VAL A 1 834 ? 20.620 -26.656 -1.821 1.00 97.81 834 VAL A C 1
ATOM 6202 O O . VAL A 1 834 ? 21.604 -25.998 -2.155 1.00 97.81 834 VAL A O 1
ATOM 6205 N N . LYS A 1 835 ? 20.449 -27.910 -2.261 1.00 97.25 835 LYS A N 1
ATOM 6206 C CA . LYS A 1 835 ? 21.370 -28.541 -3.226 1.00 97.25 835 LYS A CA 1
ATOM 6207 C C . LYS A 1 835 ? 21.404 -27.783 -4.556 1.00 97.25 835 LYS A C 1
ATOM 6209 O O . LYS A 1 835 ? 22.488 -27.583 -5.099 1.00 97.25 835 LYS A O 1
ATOM 6214 N N . ALA A 1 836 ? 20.250 -27.350 -5.067 1.00 97.12 836 ALA A N 1
ATOM 6215 C CA . ALA A 1 836 ? 20.162 -26.559 -6.289 1.00 97.12 836 ALA A CA 1
ATOM 6216 C C . ALA A 1 836 ? 20.832 -25.183 -6.125 1.00 97.12 836 ALA A C 1
ATOM 6218 O O . ALA A 1 836 ? 21.617 -24.800 -6.987 1.00 97.12 836 ALA A O 1
ATOM 6219 N N . MET A 1 837 ? 20.631 -24.491 -5.000 1.00 97.19 837 MET A N 1
ATOM 6220 C CA . MET A 1 837 ? 21.294 -23.217 -4.676 1.00 97.19 837 MET A CA 1
ATOM 6221 C C . MET A 1 837 ? 22.807 -23.368 -4.536 1.00 97.19 837 MET A C 1
ATOM 6223 O O . MET A 1 837 ? 23.552 -22.616 -5.155 1.00 97.19 837 MET A O 1
ATOM 6227 N N . ASN A 1 838 ? 23.285 -24.385 -3.817 1.00 96.75 838 ASN A N 1
ATOM 6228 C CA . ASN A 1 838 ? 24.718 -24.673 -3.703 1.00 96.75 838 ASN A CA 1
ATOM 6229 C C . ASN A 1 838 ? 25.359 -25.053 -5.047 1.00 96.75 838 ASN A C 1
ATOM 6231 O O . ASN A 1 838 ? 26.562 -24.873 -5.217 1.00 96.75 838 ASN A O 1
ATOM 6235 N N . ALA A 1 839 ? 24.587 -25.586 -5.999 1.00 95.62 839 ALA A N 1
ATOM 6236 C CA . ALA A 1 839 ? 25.055 -25.879 -7.352 1.00 95.62 839 ALA A CA 1
ATOM 6237 C C . ALA A 1 839 ? 24.997 -24.655 -8.287 1.00 95.62 839 ALA A C 1
ATOM 6239 O O . ALA A 1 839 ? 25.881 -24.494 -9.124 1.00 95.62 839 ALA A O 1
ATOM 6240 N N . HIS A 1 840 ? 23.977 -23.801 -8.153 1.00 92.81 840 HIS A N 1
ATOM 6241 C CA . HIS A 1 840 ? 23.759 -22.620 -8.996 1.00 92.81 840 HIS A CA 1
ATOM 6242 C C . HIS A 1 840 ? 24.649 -21.442 -8.571 1.00 92.81 840 HIS A C 1
ATOM 6244 O O . HIS A 1 840 ? 25.322 -20.826 -9.392 1.00 92.81 840 HIS A O 1
ATOM 6250 N N . CYS A 1 841 ? 24.717 -21.194 -7.264 1.00 92.19 841 CYS A N 1
ATOM 6251 C CA . CYS A 1 841 ? 25.338 -20.029 -6.635 1.00 92.19 841 CYS A CA 1
ATOM 6252 C C . CYS A 1 841 ? 26.673 -20.378 -5.949 1.00 92.19 841 CYS A C 1
ATOM 6254 O O . CYS A 1 841 ? 27.139 -19.657 -5.069 1.00 92.19 841 CYS A O 1
ATOM 6256 N N . SER A 1 842 ? 27.323 -21.477 -6.357 1.00 87.94 842 SER A N 1
ATOM 6257 C CA . SER A 1 842 ? 28.510 -22.053 -5.694 1.00 87.94 842 SER A CA 1
ATOM 6258 C C . SER A 1 842 ? 29.722 -21.112 -5.587 1.00 87.94 842 SER A C 1
ATOM 6260 O O . SER A 1 842 ? 30.698 -21.423 -4.906 1.00 87.94 842 SER A O 1
ATOM 6262 N N . ALA A 1 843 ? 29.721 -20.009 -6.340 1.00 86.44 843 ALA A N 1
ATOM 6263 C CA . ALA A 1 843 ? 30.774 -18.997 -6.343 1.00 86.44 843 ALA A CA 1
ATOM 6264 C C . ALA A 1 843 ? 30.632 -17.966 -5.207 1.00 86.44 843 ALA A C 1
ATOM 6266 O O . ALA A 1 843 ? 31.600 -17.267 -4.907 1.00 86.44 843 ALA A O 1
ATOM 6267 N N . THR A 1 844 ? 29.449 -17.860 -4.598 1.00 87.25 844 THR A N 1
ATOM 6268 C CA . THR A 1 844 ? 29.101 -16.843 -3.593 1.00 87.25 844 THR A CA 1
ATOM 6269 C C . THR A 1 844 ? 28.463 -17.431 -2.337 1.00 87.25 844 THR A C 1
ATOM 6271 O O . THR A 1 844 ? 28.613 -16.842 -1.269 1.00 87.25 844 THR A O 1
ATOM 6274 N N . LEU A 1 845 ? 27.808 -18.592 -2.438 1.00 93.56 845 LEU A N 1
ATOM 6275 C CA . LEU A 1 845 ? 26.963 -19.165 -1.392 1.00 93.56 845 LEU A CA 1
ATOM 6276 C C . LEU A 1 845 ? 27.277 -20.648 -1.130 1.00 93.56 845 LEU A C 1
ATOM 6278 O O . LEU A 1 845 ? 27.481 -21.429 -2.060 1.00 93.56 845 LEU A O 1
ATOM 6282 N N . ASN A 1 846 ? 27.276 -21.039 0.147 1.00 96.88 846 ASN A N 1
ATOM 6283 C CA . ASN A 1 846 ? 27.384 -22.427 0.604 1.00 96.88 846 ASN A CA 1
ATOM 6284 C C . ASN A 1 846 ? 26.506 -22.663 1.846 1.00 96.88 846 ASN A C 1
ATOM 6286 O O . ASN A 1 846 ? 26.904 -22.374 2.973 1.00 96.88 846 ASN A O 1
ATOM 6290 N N . ILE A 1 847 ? 25.310 -23.212 1.656 1.00 98.00 847 ILE A N 1
ATOM 6291 C CA . ILE A 1 847 ? 24.390 -23.551 2.745 1.00 98.00 847 ILE A CA 1
ATOM 6292 C C . ILE A 1 847 ? 24.629 -25.004 3.177 1.00 98.00 847 ILE A C 1
ATOM 6294 O O . ILE A 1 847 ? 24.476 -25.940 2.391 1.00 98.00 847 ILE A O 1
ATOM 6298 N N . THR A 1 848 ? 24.968 -25.211 4.445 1.00 98.06 848 THR A N 1
ATOM 6299 C CA . THR A 1 848 ? 25.035 -26.530 5.083 1.00 98.06 848 THR A CA 1
ATOM 6300 C C . THR A 1 848 ? 23.723 -26.795 5.809 1.00 98.06 848 THR A C 1
ATOM 6302 O O . THR A 1 848 ? 23.368 -26.039 6.707 1.00 98.06 848 THR A O 1
ATOM 6305 N N . VAL A 1 849 ? 23.012 -27.869 5.457 1.00 98.00 849 VAL A N 1
ATOM 6306 C CA . VAL A 1 849 ? 21.804 -28.286 6.189 1.00 98.00 849 VAL A CA 1
ATOM 6307 C C . VAL A 1 849 ? 22.195 -29.227 7.326 1.00 98.00 849 VAL A C 1
ATOM 6309 O O . VAL A 1 849 ? 22.909 -30.208 7.099 1.00 98.00 849 VAL A O 1
ATOM 6312 N N . VAL A 1 850 ? 21.715 -28.947 8.535 1.00 97.62 850 VAL A N 1
ATOM 6313 C CA . VAL A 1 850 ? 21.914 -29.777 9.730 1.00 97.62 850 VAL A CA 1
ATOM 6314 C C . VAL A 1 850 ? 20.578 -30.214 10.317 1.00 97.62 850 VAL A C 1
ATOM 6316 O O . VAL A 1 850 ? 19.576 -29.512 10.220 1.00 97.62 850 VAL A O 1
ATOM 6319 N N . GLU A 1 851 ? 20.571 -31.388 10.947 1.00 95.06 851 GLU A N 1
ATOM 6320 C CA . GLU A 1 851 ? 19.427 -31.844 11.734 1.00 95.06 851 GLU A CA 1
ATOM 6321 C C . GLU A 1 851 ? 19.273 -30.945 12.962 1.00 95.06 851 GLU A C 1
ATOM 6323 O O . GLU A 1 851 ? 20.250 -30.637 13.648 1.00 95.06 851 GLU A O 1
ATOM 6328 N N . THR A 1 852 ? 18.058 -30.485 13.222 1.00 90.31 852 THR A N 1
ATOM 6329 C CA . THR A 1 852 ? 17.747 -29.501 14.261 1.00 90.31 852 THR A CA 1
ATOM 6330 C C . THR A 1 852 ? 16.304 -29.679 14.688 1.00 90.31 852 THR A C 1
ATOM 6332 O O . THR A 1 852 ? 15.473 -30.012 13.851 1.00 90.31 852 THR A O 1
ATOM 6335 N N . ARG A 1 853 ? 16.001 -29.432 15.967 1.00 84.19 853 ARG A N 1
ATOM 6336 C CA . ARG A 1 853 ? 14.616 -29.449 16.432 1.00 84.19 853 ARG A CA 1
ATOM 6337 C C . ARG A 1 853 ? 13.889 -28.165 16.090 1.00 84.19 853 ARG A C 1
ATOM 6339 O O . ARG A 1 853 ? 14.436 -27.078 16.263 1.00 84.19 853 ARG A O 1
ATOM 6346 N N . TRP A 1 854 ? 12.605 -28.268 15.791 1.00 81.44 854 TRP A N 1
ATOM 6347 C CA . TRP A 1 854 ? 11.703 -27.119 15.706 1.00 81.44 854 TRP A CA 1
ATOM 6348 C C . TRP A 1 854 ? 11.806 -26.139 16.895 1.00 81.44 854 TRP A C 1
ATOM 6350 O O . TRP A 1 854 ? 11.683 -24.932 16.694 1.00 81.44 854 TRP A O 1
ATOM 6360 N N . SER A 1 855 ? 12.094 -26.628 18.107 1.00 78.88 855 SER A N 1
ATOM 6361 C CA . SER A 1 855 ? 12.275 -25.836 19.337 1.00 78.88 855 SER A CA 1
ATOM 6362 C C . SER A 1 855 ? 13.588 -25.061 19.428 1.00 78.88 855 SER A C 1
ATOM 6364 O O . SER A 1 855 ? 13.652 -24.012 20.070 1.00 78.88 855 SER A O 1
ATOM 6366 N N . ASP A 1 856 ? 14.631 -25.554 18.766 1.00 86.88 856 ASP A N 1
ATOM 6367 C CA . ASP A 1 856 ? 15.922 -24.882 18.640 1.00 86.88 856 ASP A CA 1
ATOM 6368 C C . ASP A 1 856 ? 15.852 -23.706 17.645 1.00 86.88 856 ASP A C 1
ATOM 6370 O O . ASP A 1 856 ? 16.695 -22.807 17.688 1.00 86.88 856 ASP A O 1
ATOM 6374 N N . CYS A 1 857 ? 14.804 -23.682 16.815 1.00 89.06 857 CYS A N 1
ATOM 6375 C CA . CYS A 1 857 ? 14.477 -22.650 15.833 1.00 89.06 857 CYS A CA 1
ATOM 6376 C C . CYS A 1 857 ? 13.437 -21.636 16.338 1.00 89.06 857 CYS A C 1
ATOM 6378 O O . CYS A 1 857 ? 13.651 -20.427 16.262 1.00 89.06 857 CYS A O 1
ATOM 6380 N N . TRP A 1 858 ? 12.325 -22.113 16.902 1.00 86.81 858 TRP A N 1
ATOM 6381 C CA . TRP A 1 858 ? 11.247 -21.291 17.453 1.00 86.81 858 TRP A CA 1
ATOM 6382 C C . TRP A 1 858 ? 10.651 -21.968 18.684 1.00 86.81 858 TRP A C 1
ATOM 6384 O O . TRP A 1 858 ? 10.342 -23.146 18.627 1.00 86.81 858 TRP A O 1
ATOM 6394 N N . SER A 1 859 ? 10.416 -21.240 19.770 1.00 80.50 859 SER A N 1
ATOM 6395 C CA . SER A 1 859 ? 9.782 -21.727 21.000 1.00 80.50 859 SER A CA 1
ATOM 6396 C C . SER A 1 859 ? 8.362 -21.168 21.111 1.00 80.50 859 SER A C 1
ATOM 6398 O O . SER A 1 859 ? 8.165 -19.966 20.966 1.00 80.50 859 SER A O 1
ATOM 6400 N N . SER A 1 860 ? 7.356 -21.999 21.420 1.00 68.19 860 SER A N 1
ATOM 6401 C CA . SER A 1 860 ? 5.994 -21.503 21.711 1.00 68.19 860 SER A CA 1
ATOM 6402 C C . SER A 1 860 ? 5.756 -21.233 23.205 1.00 68.19 860 SER A C 1
ATOM 6404 O O . SER A 1 860 ? 4.628 -20.970 23.627 1.00 68.19 860 SER A O 1
ATOM 6406 N N . ALA A 1 861 ? 6.797 -21.311 24.040 1.00 61.38 861 ALA A N 1
ATOM 6407 C CA . ALA A 1 861 ? 6.699 -20.967 25.453 1.00 61.38 861 ALA A CA 1
ATOM 6408 C C . ALA A 1 861 ? 6.520 -19.450 25.642 1.00 61.38 861 ALA A C 1
ATOM 6410 O O . ALA A 1 861 ? 7.148 -18.648 24.959 1.00 61.38 861 ALA A O 1
ATOM 6411 N N . GLY A 1 862 ? 5.672 -19.049 26.596 1.00 57.66 862 GLY A N 1
ATOM 6412 C CA . GLY A 1 862 ? 5.500 -17.639 26.974 1.00 57.66 862 GLY A CA 1
ATOM 6413 C C . GLY A 1 862 ? 4.767 -16.754 25.959 1.00 57.66 862 GLY A C 1
ATOM 6414 O O . GLY A 1 862 ? 4.716 -15.550 26.171 1.00 57.66 862 GLY A O 1
ATOM 6415 N N . GLY A 1 863 ? 4.189 -17.332 24.901 1.00 57.84 863 GLY A N 1
ATOM 6416 C CA . GLY A 1 863 ? 3.524 -16.598 23.817 1.00 57.84 863 GLY A CA 1
ATOM 6417 C C . GLY A 1 863 ? 4.286 -16.628 22.491 1.00 57.84 863 GLY A C 1
ATOM 6418 O O . GLY A 1 863 ? 3.690 -16.326 21.469 1.00 57.84 863 GLY A O 1
ATOM 6419 N N . GLY A 1 864 ? 5.551 -17.063 22.484 1.00 73.94 864 GLY A N 1
ATOM 6420 C CA . GLY A 1 864 ? 6.379 -17.145 21.279 1.00 73.94 864 GLY A CA 1
ATOM 6421 C C . GLY A 1 864 ? 7.740 -16.474 21.461 1.00 73.94 864 GLY A C 1
ATOM 6422 O O . GLY A 1 864 ? 7.822 -15.364 21.978 1.00 73.94 864 GLY A O 1
ATOM 6423 N N . SER A 1 865 ? 8.813 -17.143 21.044 1.00 83.06 865 SER A N 1
ATOM 6424 C CA . SER A 1 865 ? 10.164 -16.577 20.971 1.00 83.06 865 SER A CA 1
ATOM 6425 C C . SER A 1 865 ? 11.015 -17.339 19.956 1.00 83.06 865 SER A C 1
ATOM 6427 O O . SER A 1 865 ? 10.683 -18.464 19.580 1.00 83.06 865 SER A O 1
ATOM 6429 N N . LEU A 1 866 ? 12.181 -16.799 19.592 1.00 87.44 866 LEU A N 1
ATOM 6430 C CA . LEU A 1 866 ? 13.207 -17.599 18.919 1.00 87.44 866 LEU A CA 1
ATOM 6431 C C . LEU A 1 866 ? 13.597 -18.823 19.761 1.00 87.44 866 LEU A C 1
ATOM 6433 O O . LEU A 1 866 ? 13.547 -18.800 20.997 1.00 87.44 866 LEU A O 1
ATOM 6437 N N . GLY A 1 867 ? 13.968 -19.893 19.066 1.00 89.19 867 GLY A N 1
ATOM 6438 C CA . GLY A 1 867 ? 14.554 -21.090 19.653 1.00 89.19 867 GLY A CA 1
ATOM 6439 C C . GLY A 1 867 ? 16.032 -20.894 19.985 1.00 89.19 867 GLY A C 1
ATOM 6440 O O . GLY A 1 867 ? 16.690 -19.988 19.473 1.00 89.19 867 GLY A O 1
ATOM 6441 N N . ALA A 1 868 ? 16.566 -21.738 20.867 1.00 90.38 868 ALA A N 1
ATOM 6442 C CA . ALA A 1 868 ? 17.857 -21.483 21.504 1.00 90.38 868 ALA A CA 1
ATOM 6443 C C . ALA A 1 868 ? 19.052 -21.440 20.533 1.00 90.38 868 ALA A C 1
ATOM 6445 O O . ALA A 1 868 ? 19.978 -20.665 20.770 1.00 90.38 868 ALA A O 1
ATOM 6446 N N . LEU A 1 869 ? 19.056 -22.254 19.471 1.00 94.25 869 LEU A N 1
ATOM 6447 C CA . LEU A 1 869 ? 20.166 -22.311 18.510 1.00 94.25 869 LEU A CA 1
ATOM 6448 C C . LEU A 1 869 ? 20.084 -21.209 17.450 1.00 94.25 869 LEU A C 1
ATOM 6450 O O . LEU A 1 869 ? 21.127 -20.758 16.977 1.00 94.25 869 LEU A O 1
ATOM 6454 N N . LEU A 1 870 ? 18.878 -20.751 17.109 1.00 93.31 870 LEU A N 1
ATOM 6455 C CA . LEU A 1 870 ? 18.691 -19.605 16.221 1.00 93.31 870 LEU A CA 1
ATOM 6456 C C . LEU A 1 870 ? 18.932 -18.271 16.951 1.00 93.31 870 LEU A C 1
ATOM 6458 O O . LEU A 1 870 ? 19.567 -17.371 16.409 1.00 93.31 870 LEU A O 1
ATOM 6462 N N . ASP A 1 871 ? 18.502 -18.149 18.211 1.00 94.62 871 ASP A N 1
ATOM 6463 C CA . ASP A 1 871 ? 18.712 -16.934 19.009 1.00 94.62 871 ASP A CA 1
ATOM 6464 C C . ASP A 1 871 ? 20.200 -16.657 19.293 1.00 94.62 871 ASP A C 1
ATOM 6466 O O . ASP A 1 871 ? 20.654 -15.508 19.237 1.00 94.62 871 ASP A O 1
ATOM 6470 N N . ASN A 1 872 ? 20.969 -17.717 19.566 1.00 93.75 872 ASN A N 1
ATOM 6471 C CA . ASN A 1 872 ? 22.394 -17.625 19.887 1.00 93.75 872 ASN A CA 1
ATOM 6472 C C . ASN A 1 872 ? 23.332 -17.654 18.661 1.00 93.75 872 ASN A C 1
ATOM 6474 O O . ASN A 1 872 ? 24.547 -17.555 18.844 1.00 93.75 872 ASN A O 1
ATOM 6478 N N . GLY A 1 873 ? 22.793 -17.787 17.441 1.00 92.75 873 GLY A N 1
ATOM 6479 C CA . GLY A 1 873 ? 23.568 -17.837 16.196 1.00 92.75 873 GLY A CA 1
ATOM 6480 C C . GLY A 1 873 ? 24.356 -19.134 15.962 1.00 92.75 873 GLY A C 1
ATOM 6481 O O . GLY A 1 873 ? 25.343 -19.123 15.232 1.00 92.75 873 GLY A O 1
ATOM 6482 N N . THR A 1 874 ? 23.967 -20.255 16.583 1.00 96.44 874 THR A N 1
ATOM 6483 C CA . THR A 1 874 ? 24.466 -21.595 16.201 1.00 96.44 874 THR A CA 1
ATOM 6484 C C . THR A 1 874 ? 23.885 -22.032 14.854 1.00 96.44 874 THR A C 1
ATOM 6486 O O . THR A 1 874 ? 24.521 -22.787 14.120 1.00 96.44 874 THR A O 1
ATOM 6489 N N . LEU A 1 875 ? 22.683 -21.551 14.541 1.00 97.31 875 LEU A N 1
ATOM 6490 C CA . LEU A 1 875 ? 22.034 -21.653 13.241 1.00 97.31 875 LEU A CA 1
ATOM 6491 C C . LEU A 1 875 ? 21.854 -20.246 12.683 1.00 97.31 875 LEU A C 1
ATOM 6493 O O . LEU A 1 875 ? 21.508 -19.329 13.426 1.00 97.31 875 LEU A O 1
ATOM 6497 N N . ASP A 1 876 ? 22.045 -20.098 11.378 1.00 98.19 876 ASP A N 1
ATOM 6498 C CA . ASP A 1 876 ? 21.808 -18.833 10.679 1.00 98.19 876 ASP A CA 1
ATOM 6499 C C . ASP A 1 876 ? 20.326 -18.685 10.299 1.00 98.19 876 ASP A C 1
ATOM 6501 O O . ASP A 1 876 ? 19.755 -17.596 10.352 1.00 98.19 876 ASP A O 1
ATOM 6505 N N . ALA A 1 877 ? 19.682 -19.803 9.956 1.00 97.62 877 ALA A N 1
ATOM 6506 C CA . ALA A 1 877 ? 18.246 -19.891 9.729 1.00 97.62 877 ALA A CA 1
ATOM 6507 C C . ALA A 1 877 ? 17.726 -21.309 9.988 1.00 97.62 877 ALA A C 1
ATOM 6509 O O . ALA A 1 877 ? 18.497 -22.262 10.114 1.00 97.62 877 ALA A O 1
ATOM 6510 N N . CYS A 1 878 ? 16.406 -21.457 9.994 1.00 96.06 878 CYS A N 1
ATOM 6511 C CA . CYS A 1 878 ? 15.723 -22.740 9.963 1.00 96.06 878 CYS A CA 1
ATOM 6512 C C . CYS A 1 878 ? 14.758 -22.849 8.781 1.00 96.06 878 CYS A C 1
ATOM 6514 O O . CYS A 1 878 ? 14.183 -21.857 8.338 1.00 96.06 878 CYS A O 1
ATOM 6516 N N . MET A 1 879 ? 14.591 -24.062 8.259 1.00 95.12 879 MET A N 1
ATOM 6517 C CA . MET A 1 879 ? 13.952 -24.305 6.965 1.00 95.12 879 MET A CA 1
ATOM 6518 C C . MET A 1 879 ? 12.469 -24.671 7.065 1.00 95.12 879 MET A C 1
ATOM 6520 O O . MET A 1 879 ? 12.005 -25.204 8.070 1.00 95.12 879 MET A O 1
ATOM 6524 N N . THR A 1 880 ? 11.726 -24.465 5.971 1.00 89.75 880 THR A N 1
ATOM 6525 C CA . THR A 1 880 ? 10.337 -24.944 5.764 1.00 89.75 880 THR A CA 1
ATOM 6526 C C . THR A 1 880 ? 9.271 -24.390 6.714 1.00 89.75 880 THR A C 1
ATOM 6528 O O . THR A 1 880 ? 8.175 -24.945 6.817 1.00 89.75 880 THR A O 1
ATOM 6531 N N . TYR A 1 881 ? 9.544 -23.258 7.360 1.00 87.75 881 TYR A N 1
ATOM 6532 C CA . TYR A 1 881 ? 8.526 -22.524 8.103 1.00 87.75 881 TYR A CA 1
ATOM 6533 C C . TYR A 1 881 ? 7.482 -21.922 7.158 1.00 87.75 881 TYR A C 1
ATOM 6535 O O . TYR A 1 881 ? 7.799 -21.432 6.079 1.00 87.75 881 TYR A O 1
ATOM 6543 N N . THR A 1 882 ? 6.215 -21.941 7.571 1.00 85.19 882 THR A N 1
ATOM 6544 C CA . THR A 1 882 ? 5.184 -21.109 6.936 1.00 85.19 882 THR A CA 1
ATOM 6545 C C . THR A 1 882 ? 5.263 -19.714 7.537 1.00 85.19 882 THR A C 1
ATOM 6547 O O . THR A 1 882 ? 5.245 -19.575 8.762 1.00 85.19 882 THR A O 1
ATOM 6550 N N . HIS A 1 883 ? 5.376 -18.693 6.689 1.00 84.44 883 HIS A N 1
ATOM 6551 C CA . HIS A 1 883 ? 5.367 -17.298 7.117 1.00 84.44 883 HIS A CA 1
ATOM 6552 C C . HIS A 1 883 ? 3.929 -16.904 7.445 1.00 84.44 883 HIS A C 1
ATOM 6554 O O . HIS A 1 883 ? 3.144 -16.568 6.562 1.00 84.44 883 HIS A O 1
ATOM 6560 N N . THR A 1 884 ? 3.568 -17.028 8.719 1.00 78.56 884 THR A N 1
ATOM 6561 C CA . THR A 1 884 ? 2.235 -16.700 9.231 1.00 78.56 884 THR A CA 1
ATOM 6562 C C . THR A 1 884 ? 2.169 -15.263 9.737 1.00 78.56 884 THR A C 1
ATOM 6564 O O . THR A 1 884 ? 3.172 -14.687 10.168 1.00 78.56 884 THR A O 1
ATOM 6567 N N . GLN A 1 885 ? 0.964 -14.699 9.748 1.00 70.88 885 GLN A N 1
ATOM 6568 C CA . GLN A 1 885 ? 0.648 -13.538 10.576 1.00 70.88 885 GLN A CA 1
ATOM 6569 C C . GLN A 1 885 ? 0.857 -13.890 12.061 1.00 70.88 885 GLN A C 1
ATOM 6571 O O . GLN A 1 885 ? 0.897 -15.069 12.428 1.00 70.88 885 GLN A O 1
ATOM 6576 N N . GLY A 1 886 ? 1.011 -12.871 12.907 1.00 73.94 886 GLY A N 1
ATOM 6577 C CA . GLY A 1 886 ? 1.258 -13.040 14.342 1.00 73.94 886 GLY A CA 1
ATOM 6578 C C . GLY A 1 886 ? 2.724 -12.872 14.750 1.00 73.94 886 GLY A C 1
ATOM 6579 O O . GLY A 1 886 ? 3.543 -12.314 14.014 1.00 73.94 886 GLY A O 1
ATOM 6580 N N . ILE A 1 887 ? 3.050 -13.347 15.950 1.00 75.31 887 ILE A N 1
ATOM 6581 C CA . ILE A 1 887 ? 4.212 -12.890 16.735 1.00 75.31 887 ILE A CA 1
ATOM 6582 C C . ILE A 1 887 ? 5.586 -13.270 16.153 1.00 75.31 887 ILE A C 1
ATOM 6584 O O . ILE A 1 887 ? 6.605 -12.678 16.502 1.00 75.31 887 ILE A O 1
ATOM 6588 N N . ARG A 1 888 ? 5.654 -14.230 15.219 1.00 82.19 888 ARG A N 1
ATOM 6589 C CA . ARG A 1 888 ? 6.921 -14.602 14.554 1.00 82.19 888 ARG A CA 1
ATOM 6590 C C . ARG A 1 888 ? 7.580 -13.419 13.835 1.00 82.19 888 ARG A C 1
ATOM 6592 O O . ARG A 1 888 ? 8.804 -13.333 13.828 1.00 82.19 888 ARG A O 1
ATOM 6599 N N . ASN A 1 889 ? 6.782 -12.487 13.315 1.00 83.00 889 ASN A N 1
ATOM 6600 C CA . ASN A 1 889 ? 7.242 -11.290 12.598 1.00 83.00 889 ASN A CA 1
ATOM 6601 C C . ASN A 1 889 ? 7.991 -10.280 13.489 1.00 83.00 889 ASN A C 1
ATOM 6603 O O . ASN A 1 889 ? 8.746 -9.446 12.984 1.00 83.00 889 ASN A O 1
ATOM 6607 N N . ASP A 1 890 ? 7.819 -10.357 14.810 1.00 84.75 890 ASP A N 1
ATOM 6608 C CA . ASP A 1 890 ? 8.503 -9.476 15.763 1.00 84.75 890 ASP A CA 1
ATOM 6609 C C . ASP A 1 890 ? 9.948 -9.935 16.025 1.00 84.75 890 ASP A C 1
ATOM 6611 O O . ASP A 1 890 ? 10.813 -9.132 16.369 1.00 84.75 890 ASP A O 1
ATOM 6615 N N . PHE A 1 891 ? 10.224 -11.225 15.810 1.00 86.50 891 PHE A N 1
ATOM 6616 C CA . PHE A 1 891 ? 11.457 -11.901 16.224 1.00 86.50 891 PHE A CA 1
ATOM 6617 C C . PHE A 1 891 ? 12.279 -12.489 15.073 1.00 86.50 891 PHE A C 1
ATOM 6619 O O . PHE A 1 891 ? 13.484 -12.708 15.240 1.00 86.50 891 PHE A O 1
ATOM 6626 N N . ALA A 1 892 ? 11.651 -12.765 13.929 1.00 90.81 892 ALA A N 1
ATOM 6627 C CA . ALA A 1 892 ? 12.267 -13.445 12.800 1.00 90.81 892 ALA A CA 1
ATOM 6628 C C . ALA A 1 892 ? 12.012 -12.745 11.460 1.00 90.81 892 ALA A C 1
ATOM 6630 O O . ALA A 1 892 ? 10.922 -12.224 11.225 1.00 90.81 892 ALA A O 1
ATOM 6631 N N . ASP A 1 893 ? 13.007 -12.825 10.577 1.00 92.56 893 ASP A N 1
ATOM 6632 C CA . ASP A 1 893 ? 12.869 -12.497 9.157 1.00 92.56 893 ASP A CA 1
ATOM 6633 C C . ASP A 1 893 ? 12.681 -13.786 8.346 1.00 92.56 893 ASP A C 1
ATOM 6635 O O . ASP A 1 893 ? 13.092 -14.877 8.760 1.00 92.56 893 ASP A O 1
ATOM 6639 N N . PHE A 1 894 ? 12.064 -13.666 7.173 1.00 94.31 894 PHE A N 1
ATOM 6640 C CA . PHE A 1 894 ? 11.689 -14.794 6.326 1.00 94.31 894 PHE A CA 1
ATOM 6641 C C . PHE A 1 894 ? 12.227 -14.612 4.902 1.00 94.31 894 PHE A C 1
ATOM 6643 O O . PHE A 1 894 ? 12.206 -13.509 4.357 1.00 94.31 894 PHE A O 1
ATOM 6650 N N . SER A 1 895 ? 12.680 -15.698 4.265 1.00 95.62 895 SER A N 1
ATOM 6651 C CA . SER A 1 895 ? 12.951 -15.678 2.818 1.00 95.62 895 SER A CA 1
ATOM 6652 C C . SER A 1 895 ? 11.665 -15.483 2.015 1.00 95.62 895 SER A C 1
ATOM 6654 O O . SER A 1 895 ? 10.563 -15.664 2.533 1.00 95.62 895 SER A O 1
ATOM 6656 N N . ILE A 1 896 ? 11.804 -15.238 0.710 1.00 92.44 896 ILE A N 1
ATOM 6657 C CA . ILE A 1 896 ? 10.685 -15.416 -0.224 1.00 92.44 896 ILE A CA 1
ATOM 6658 C C . ILE A 1 896 ? 10.074 -16.822 -0.093 1.00 92.44 896 ILE A C 1
ATOM 6660 O O . ILE A 1 896 ? 10.771 -17.789 0.263 1.00 92.44 896 ILE A O 1
ATOM 6664 N N . GLY A 1 897 ? 8.772 -16.924 -0.369 1.00 91.75 897 GLY A N 1
ATOM 6665 C CA . GLY A 1 897 ? 8.064 -18.195 -0.446 1.00 91.75 897 GLY A CA 1
ATOM 6666 C C . GLY A 1 897 ? 8.681 -19.125 -1.492 1.00 91.75 897 GLY A C 1
ATOM 6667 O O . GLY A 1 897 ? 9.124 -18.691 -2.551 1.00 91.75 897 GLY A O 1
ATOM 6668 N N . ILE A 1 898 ? 8.701 -20.424 -1.198 1.00 93.69 898 ILE A N 1
ATOM 6669 C CA . ILE A 1 898 ? 9.127 -21.495 -2.114 1.00 93.69 898 ILE A CA 1
ATOM 6670 C C . ILE A 1 898 ? 7.953 -22.314 -2.663 1.00 93.69 898 ILE A C 1
ATOM 6672 O O . ILE A 1 898 ? 8.17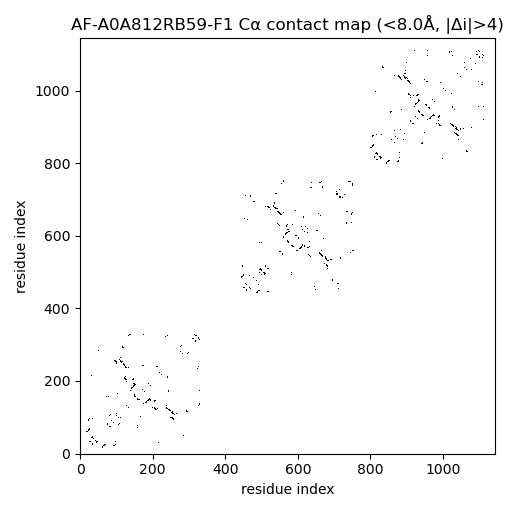7 -23.238 -3.447 1.00 93.69 898 ILE A O 1
ATOM 6676 N N . LEU A 1 899 ? 6.723 -21.975 -2.266 1.00 88.56 899 LEU A N 1
ATOM 6677 C CA . LEU A 1 899 ? 5.452 -22.548 -2.714 1.00 88.56 899 LEU A CA 1
ATOM 6678 C C . LEU A 1 899 ? 4.439 -21.410 -2.919 1.00 88.56 899 LEU A C 1
ATOM 6680 O O . LEU A 1 899 ? 4.377 -20.509 -2.086 1.00 88.56 899 LEU A O 1
ATOM 6684 N N . ASP A 1 900 ? 3.691 -21.483 -4.018 1.00 75.25 900 ASP A N 1
ATOM 6685 C CA . ASP A 1 900 ? 2.704 -20.506 -4.512 1.00 75.25 900 ASP A CA 1
ATOM 6686 C C . ASP A 1 900 ? 1.368 -20.640 -3.773 1.00 75.25 900 ASP A C 1
ATOM 6688 O O . ASP A 1 900 ? 0.750 -19.662 -3.359 1.00 75.25 900 ASP A O 1
ATOM 6692 N N . VAL A 1 901 ? 0.955 -21.887 -3.526 1.00 60.62 901 VAL A N 1
ATOM 6693 C CA . VAL A 1 901 ? -0.260 -22.175 -2.764 1.00 60.62 901 VAL A CA 1
ATOM 6694 C C . VAL A 1 901 ? 0.020 -21.978 -1.278 1.00 60.62 901 VAL A C 1
ATOM 6696 O O . VAL A 1 901 ? 0.812 -22.697 -0.656 1.00 60.62 901 VAL A O 1
ATOM 6699 N N . ASN A 1 902 ? -0.669 -20.995 -0.697 1.00 61.62 902 ASN A N 1
ATOM 6700 C CA . ASN A 1 902 ? -0.783 -20.840 0.747 1.00 61.62 902 ASN A CA 1
ATOM 6701 C C . ASN A 1 902 ? -1.290 -22.156 1.344 1.00 61.62 902 ASN A C 1
ATOM 6703 O O . ASN A 1 902 ? -2.291 -22.700 0.890 1.00 61.62 902 ASN A O 1
ATOM 6707 N N . LYS A 1 903 ? -0.618 -22.683 2.373 1.00 72.12 903 LYS A N 1
ATOM 6708 C CA . LYS A 1 903 ? -1.107 -23.898 3.031 1.00 72.12 903 LYS A CA 1
ATOM 6709 C C . LYS A 1 903 ? -2.475 -23.628 3.641 1.00 72.12 903 LYS A C 1
ATOM 6711 O O . LYS A 1 903 ? -2.683 -22.608 4.285 1.00 72.12 903 LYS A O 1
ATOM 6716 N N . ALA A 1 904 ? -3.389 -24.561 3.435 1.00 76.12 904 ALA A N 1
ATOM 6717 C CA . ALA A 1 904 ? -4.709 -24.518 4.027 1.00 76.12 904 ALA A CA 1
ATOM 6718 C C . ALA A 1 904 ? -4.640 -24.825 5.531 1.00 76.12 904 ALA A C 1
ATOM 6720 O O . ALA A 1 904 ? -4.059 -25.842 5.913 1.00 76.12 904 ALA A O 1
ATOM 6721 N N . ALA A 1 905 ? -5.256 -23.991 6.378 1.00 81.00 905 ALA A N 1
ATOM 6722 C CA . ALA A 1 905 ? -5.476 -24.279 7.802 1.00 81.00 905 ALA A CA 1
ATOM 6723 C C . ALA A 1 905 ? -6.970 -24.291 8.177 1.00 81.00 905 ALA A C 1
ATOM 6725 O O . ALA A 1 905 ? -7.817 -23.656 7.539 1.00 81.00 905 ALA A O 1
ATOM 6726 N N . GLY A 1 906 ? -7.301 -25.051 9.223 1.00 86.44 906 GLY A N 1
ATOM 6727 C CA . GLY A 1 906 ? -8.674 -25.448 9.522 1.00 86.44 906 GLY A CA 1
ATOM 6728 C C . GLY A 1 906 ? -8.752 -26.474 10.649 1.00 86.44 906 GLY A C 1
ATOM 6729 O O . GLY A 1 906 ? -7.771 -26.721 11.354 1.00 86.44 906 GLY A O 1
ATOM 6730 N N . LEU A 1 907 ? -9.938 -27.050 10.839 1.00 90.69 907 LEU A N 1
ATOM 6731 C CA . LEU A 1 907 ? -10.282 -27.816 12.033 1.00 90.69 907 LEU A CA 1
ATOM 6732 C C . LEU A 1 907 ? -10.459 -29.304 11.720 1.00 90.69 907 LEU A C 1
ATOM 6734 O O . LEU A 1 907 ? -11.378 -29.690 11.005 1.00 90.69 907 LEU A O 1
ATOM 6738 N N . LEU A 1 908 ? -9.656 -30.173 12.330 1.00 93.00 908 LEU A N 1
ATOM 6739 C CA . LEU A 1 908 ? -10.034 -31.576 12.486 1.00 93.00 908 LEU A CA 1
ATOM 6740 C C . LEU A 1 908 ? -11.100 -31.707 13.573 1.00 93.00 908 LEU A C 1
ATOM 6742 O O . LEU A 1 908 ? -10.959 -31.176 14.675 1.00 93.00 908 LEU A O 1
ATOM 6746 N N . THR A 1 909 ? -12.148 -32.470 13.286 1.00 95.19 909 THR A N 1
ATOM 6747 C CA . THR A 1 909 ? -13.209 -32.792 14.241 1.00 95.19 909 THR A CA 1
ATOM 6748 C C . THR A 1 909 ? -13.647 -34.247 14.101 1.00 95.19 909 THR A C 1
ATOM 6750 O O . THR A 1 909 ? -13.488 -34.863 13.047 1.00 95.19 909 THR A O 1
ATOM 6753 N N . LEU A 1 910 ? -14.203 -34.820 15.167 1.00 96.81 910 LEU A N 1
ATOM 6754 C CA . LEU A 1 910 ? -14.776 -36.165 15.119 1.00 96.81 910 LEU A CA 1
ATOM 6755 C C . LEU A 1 910 ? -16.068 -36.185 14.290 1.00 96.81 910 LEU A C 1
ATOM 6757 O O . LEU A 1 910 ? -16.798 -35.197 14.245 1.00 96.81 910 LEU A O 1
ATOM 6761 N N . LEU A 1 911 ? -16.379 -37.335 13.694 1.00 95.25 911 LEU A N 1
ATOM 6762 C CA . LEU A 1 911 ? -17.646 -37.583 13.011 1.00 95.25 911 LEU A CA 1
ATOM 6763 C C . LEU A 1 911 ? -18.630 -38.311 13.941 1.00 95.25 911 LEU A C 1
ATOM 6765 O O . LEU A 1 911 ? -18.305 -39.334 14.542 1.00 95.25 911 LEU A O 1
ATOM 6769 N N . GLU A 1 912 ? -19.868 -37.827 14.013 1.00 94.00 912 GLU A N 1
ATOM 6770 C CA . GLU A 1 912 ? -21.013 -38.534 14.589 1.00 94.00 912 GLU A CA 1
ATOM 6771 C C . GLU A 1 912 ? -22.062 -38.779 13.500 1.00 94.00 912 GLU A C 1
ATOM 6773 O O . GLU A 1 912 ? -22.604 -37.853 12.906 1.00 94.00 912 GLU A O 1
ATOM 6778 N N . ASN A 1 913 ? -22.354 -40.055 13.221 1.00 91.56 913 ASN A N 1
ATOM 6779 C CA . ASN A 1 913 ? -23.258 -40.480 12.141 1.00 91.56 913 ASN A CA 1
ATOM 6780 C C . ASN A 1 913 ? -22.869 -39.939 10.745 1.00 91.56 913 ASN A C 1
ATOM 6782 O O . ASN A 1 913 ? -23.742 -39.697 9.916 1.00 91.56 913 ASN A O 1
ATOM 6786 N N . GLY A 1 914 ? -21.567 -39.751 10.495 1.00 88.50 914 GLY A N 1
ATOM 6787 C CA . GLY A 1 914 ? -21.034 -39.182 9.250 1.00 88.50 914 GLY A CA 1
ATOM 6788 C C . GLY A 1 914 ? -20.972 -37.650 9.215 1.00 88.50 914 GLY A C 1
ATOM 6789 O O . GLY A 1 914 ? -20.433 -37.105 8.264 1.00 88.50 914 GLY A O 1
ATOM 6790 N N . MET A 1 915 ? -21.460 -36.954 10.249 1.00 90.69 915 MET A N 1
ATOM 6791 C CA . MET A 1 915 ? -21.447 -35.488 10.325 1.00 90.69 915 MET A CA 1
ATOM 6792 C C . MET A 1 915 ? -20.372 -34.975 11.301 1.00 90.69 915 MET A C 1
ATOM 6794 O O . MET A 1 915 ? -20.197 -35.581 12.360 1.00 90.69 915 MET A O 1
ATOM 6798 N N . PRO A 1 916 ? -19.673 -33.865 11.005 1.00 94.19 916 PRO A N 1
ATOM 6799 C CA . PRO A 1 916 ? -18.702 -33.254 11.919 1.00 94.19 916 PRO A CA 1
ATOM 6800 C C . PRO A 1 916 ? -19.336 -32.775 13.238 1.00 94.19 916 PRO A C 1
ATOM 6802 O O . PRO A 1 916 ? -20.403 -32.166 13.231 1.00 94.19 916 PRO A O 1
ATOM 6805 N N . LYS A 1 917 ? -18.667 -33.010 14.380 1.00 94.62 917 LYS A N 1
ATOM 6806 C CA . LYS A 1 917 ? -19.093 -32.489 15.701 1.00 94.62 917 LYS A CA 1
ATOM 6807 C C . LYS A 1 917 ? -18.914 -30.975 15.842 1.00 94.62 917 LYS A C 1
ATOM 6809 O O . LYS A 1 917 ? -19.653 -30.331 16.587 1.00 94.62 917 LYS A O 1
ATOM 6814 N N . VAL A 1 918 ? -17.896 -30.434 15.181 1.00 93.56 918 VAL A N 1
ATOM 6815 C CA . VAL A 1 918 ? -17.632 -29.002 15.024 1.00 93.56 918 VAL A CA 1
ATOM 6816 C C . VAL A 1 918 ? -17.663 -28.737 13.529 1.00 93.56 918 VAL A C 1
ATOM 6818 O O . VAL A 1 918 ? -16.668 -28.943 12.845 1.00 93.56 918 VAL A O 1
ATOM 6821 N N . ASP A 1 919 ? -18.843 -28.406 13.012 1.00 90.44 919 ASP A N 1
ATOM 6822 C CA . ASP A 1 919 ? -19.056 -28.188 11.584 1.00 90.44 919 ASP A CA 1
ATOM 6823 C C . ASP A 1 919 ? -18.548 -26.814 11.110 1.00 90.44 919 ASP A C 1
ATOM 6825 O O . ASP A 1 919 ? -18.076 -25.995 11.903 1.00 90.44 919 ASP A O 1
ATOM 6829 N N . GLY A 1 920 ? -18.622 -26.571 9.796 1.00 86.75 920 GLY A N 1
ATOM 6830 C CA . GLY A 1 920 ? -18.135 -25.329 9.193 1.00 86.75 920 GLY A CA 1
ATOM 6831 C C . GLY A 1 920 ? -18.816 -24.068 9.732 1.00 86.75 920 GLY A C 1
ATOM 6832 O O . GLY A 1 920 ? -18.193 -23.017 9.758 1.00 86.75 920 GLY A O 1
ATOM 6833 N N . HIS A 1 921 ? -20.047 -24.153 10.238 1.00 89.00 921 HIS A N 1
ATOM 6834 C CA . HIS A 1 921 ? -20.770 -23.020 10.821 1.00 89.00 921 HIS A CA 1
ATOM 6835 C C . HIS A 1 921 ? -20.468 -22.794 12.314 1.00 89.00 921 HIS A C 1
ATOM 6837 O O . HIS A 1 921 ? -21.136 -21.989 12.965 1.00 89.00 921 HIS A O 1
ATOM 6843 N N . SER A 1 922 ? -19.473 -23.477 12.885 1.00 90.31 922 SER A N 1
ATOM 6844 C CA . SER A 1 922 ? -19.008 -23.207 14.245 1.00 90.31 922 SER A CA 1
ATOM 6845 C C . SER A 1 922 ? -18.152 -21.936 14.311 1.00 90.31 922 SER A C 1
ATOM 6847 O O . SER A 1 922 ? -17.059 -21.883 13.753 1.00 90.31 922 SER A O 1
ATOM 6849 N N . ASP A 1 923 ? -18.580 -20.959 15.111 1.00 87.94 923 ASP A N 1
ATOM 6850 C CA . ASP A 1 923 ? -17.784 -19.784 15.504 1.00 87.94 923 ASP A CA 1
ATOM 6851 C C . ASP A 1 923 ? -16.749 -20.088 16.612 1.00 87.94 923 ASP A C 1
ATOM 6853 O O . ASP A 1 923 ? -16.023 -19.194 17.035 1.00 87.94 923 ASP A O 1
ATOM 6857 N N . LEU A 1 924 ? -16.683 -21.341 17.086 1.00 91.94 924 LEU A N 1
ATOM 6858 C CA . LEU A 1 924 ? -15.862 -21.836 18.206 1.00 91.94 924 LEU A CA 1
ATOM 6859 C C . LEU A 1 924 ? -16.240 -21.302 19.601 1.00 91.94 924 LEU A C 1
ATOM 6861 O O . LEU A 1 924 ? -15.592 -21.653 20.589 1.00 91.94 924 LEU A O 1
ATOM 6865 N N . ASN A 1 925 ? -17.326 -20.543 19.739 1.00 93.12 925 ASN A N 1
ATOM 6866 C CA . ASN A 1 925 ? -17.748 -19.974 21.015 1.00 93.12 925 ASN A CA 1
ATOM 6867 C C . ASN A 1 925 ? -18.045 -21.065 22.067 1.00 93.12 925 ASN A C 1
ATOM 6869 O O . ASN A 1 925 ? -18.886 -21.949 21.885 1.00 93.12 925 ASN A O 1
ATOM 6873 N N . GLY A 1 926 ? -17.324 -21.010 23.187 1.00 94.31 926 GLY A N 1
ATOM 6874 C CA . GLY A 1 926 ? -17.382 -21.980 24.280 1.00 94.31 926 GLY A CA 1
ATOM 6875 C C . GLY A 1 926 ? -16.745 -23.345 23.985 1.00 94.31 926 GLY A C 1
ATOM 6876 O O . GLY A 1 926 ? -16.875 -24.245 24.816 1.00 94.31 926 GLY A O 1
ATOM 6877 N N . LYS A 1 927 ? -16.081 -23.529 22.836 1.00 95.31 927 LYS A N 1
ATOM 6878 C CA . LYS A 1 927 ? -15.402 -24.782 22.463 1.00 95.31 927 LYS A CA 1
ATOM 6879 C C . LYS A 1 927 ? -14.012 -24.881 23.076 1.00 95.31 927 LYS A C 1
ATOM 6881 O O . LYS A 1 927 ? -13.382 -23.871 23.369 1.00 95.31 927 LYS A O 1
ATOM 6886 N N . THR A 1 928 ? -13.511 -26.103 23.228 1.00 95.50 928 THR A N 1
ATOM 6887 C CA . THR A 1 928 ? -12.095 -26.364 23.497 1.00 95.50 928 THR A CA 1
ATOM 6888 C C . THR A 1 928 ? -11.398 -26.743 22.196 1.00 95.50 928 THR A C 1
ATOM 6890 O O . THR A 1 928 ? -11.744 -27.756 21.590 1.00 95.50 928 THR A O 1
ATOM 6893 N N . VAL A 1 929 ? -10.416 -25.955 21.766 1.00 92.00 929 VAL A N 1
ATOM 6894 C CA . VAL A 1 929 ? -9.639 -26.215 20.544 1.00 92.00 929 VAL A CA 1
ATOM 6895 C C . VAL A 1 929 ? -8.232 -26.622 20.940 1.00 92.00 929 VAL A C 1
ATOM 6897 O O . VAL A 1 929 ? -7.601 -25.936 21.743 1.00 92.00 929 VAL A O 1
ATOM 6900 N N . VAL A 1 930 ? -7.742 -27.734 20.391 1.00 90.06 930 VAL A N 1
ATOM 6901 C CA . VAL A 1 930 ? -6.347 -28.141 20.560 1.00 90.06 930 VAL A CA 1
ATOM 6902 C C . VAL A 1 930 ? -5.493 -27.656 19.392 1.00 90.06 930 VAL A C 1
ATOM 6904 O O . VAL A 1 930 ? -5.677 -28.085 18.256 1.00 90.06 930 VAL A O 1
ATOM 6907 N N . ASP A 1 931 ? -4.554 -26.764 19.682 1.00 85.12 931 ASP A N 1
ATOM 6908 C CA . ASP A 1 931 ? -3.442 -26.442 18.787 1.00 85.12 931 ASP A CA 1
ATOM 6909 C C . ASP A 1 931 ? -2.355 -27.526 18.903 1.00 85.12 931 ASP A C 1
ATOM 6911 O O . ASP A 1 931 ? -2.166 -28.162 19.950 1.00 85.12 931 ASP A O 1
ATOM 6915 N N . VAL A 1 932 ? -1.648 -27.748 17.803 1.00 77.62 932 VAL A N 1
ATOM 6916 C CA . VAL A 1 932 ? -0.529 -28.677 17.690 1.00 77.62 932 VAL A CA 1
ATOM 6917 C C . VAL A 1 932 ? 0.751 -27.937 18.076 1.00 77.62 932 VAL A C 1
ATOM 6919 O O . VAL A 1 932 ? 1.394 -27.286 17.260 1.00 77.62 932 VAL A O 1
ATOM 6922 N N . GLY A 1 933 ? 1.163 -28.042 19.337 1.00 65.06 933 GLY A N 1
ATOM 6923 C CA . GLY A 1 933 ? 2.400 -27.421 19.809 1.00 65.06 933 GLY A CA 1
ATOM 6924 C C . GLY A 1 933 ? 3.465 -28.456 20.127 1.00 65.06 933 GLY A C 1
ATOM 6925 O O . GLY A 1 933 ? 3.278 -29.276 21.013 1.00 65.06 933 GLY A O 1
ATOM 6926 N N . GLY A 1 934 ? 4.623 -28.374 19.480 1.00 60.09 934 GLY A N 1
ATOM 6927 C CA . GLY A 1 934 ? 5.736 -29.287 19.746 1.00 60.09 934 GLY A CA 1
ATOM 6928 C C . GLY A 1 934 ? 5.732 -30.459 18.803 1.00 60.09 934 GLY A C 1
ATOM 6929 O O . GLY A 1 934 ? 5.166 -31.497 19.107 1.00 60.09 934 GLY A O 1
ATOM 6930 N N . TRP A 1 935 ? 6.455 -30.346 17.698 1.00 54.31 935 TRP A N 1
ATOM 6931 C CA . TRP A 1 935 ? 6.940 -31.532 17.002 1.00 54.31 935 TRP A CA 1
ATOM 6932 C C . TRP A 1 935 ? 7.955 -32.291 17.890 1.00 54.31 935 TRP A C 1
ATOM 6934 O O . TRP A 1 935 ? 9.162 -32.080 17.883 1.00 54.31 935 TRP A O 1
ATOM 6944 N N . VAL A 1 936 ? 7.360 -33.112 18.757 1.00 38.56 936 VAL A N 1
ATOM 6945 C CA . VAL A 1 936 ? 7.831 -34.277 19.513 1.00 38.56 936 VAL A CA 1
ATOM 6946 C C . VAL A 1 936 ? 9.259 -34.250 20.083 1.00 38.56 936 VAL A C 1
ATOM 6948 O O . VAL A 1 936 ? 10.195 -34.833 19.542 1.00 38.56 936 VAL A O 1
ATOM 6951 N N . LEU A 1 937 ? 9.341 -33.854 21.354 1.00 39.53 937 LEU A N 1
ATOM 6952 C CA . LEU A 1 937 ? 9.699 -34.781 22.443 1.00 39.53 937 LEU A CA 1
ATOM 6953 C C . LEU A 1 937 ? 8.999 -34.305 23.737 1.00 39.53 937 LEU A C 1
ATOM 6955 O O . LEU A 1 937 ? 8.826 -33.099 23.872 1.00 39.53 937 LEU A O 1
ATOM 6959 N N . PRO A 1 938 ? 8.695 -35.171 24.737 1.00 45.78 938 PRO A N 1
ATOM 6960 C CA . PRO A 1 938 ? 7.898 -34.834 25.942 1.00 45.78 938 PRO A CA 1
ATOM 6961 C C . PRO A 1 938 ? 8.404 -33.715 26.875 1.00 45.78 938 PRO A C 1
ATOM 6963 O O . PRO A 1 938 ? 7.906 -33.550 27.991 1.00 45.78 938 PRO A O 1
ATOM 6966 N N . SER A 1 939 ? 9.448 -33.000 26.473 1.00 46.94 939 SER A N 1
ATOM 6967 C CA . SER A 1 939 ? 10.054 -31.868 27.162 1.00 46.94 939 SER A CA 1
ATOM 6968 C C . SER A 1 939 ? 9.971 -30.559 26.370 1.00 46.94 939 SER A C 1
ATOM 6970 O O . SER A 1 939 ? 10.490 -29.563 26.868 1.00 46.94 939 SER A O 1
ATOM 6972 N N . ASP A 1 940 ? 9.413 -30.552 25.153 1.00 46.06 940 ASP A N 1
ATOM 6973 C CA . ASP A 1 940 ? 9.787 -29.566 24.135 1.00 46.06 940 ASP A CA 1
ATOM 6974 C C . ASP A 1 940 ? 8.605 -29.084 23.269 1.00 46.06 940 ASP A C 1
ATOM 6976 O O . ASP A 1 940 ? 8.010 -29.849 22.515 1.00 46.06 940 ASP A O 1
ATOM 6980 N N . LYS A 1 941 ? 8.247 -27.798 23.389 1.00 47.19 941 LYS A N 1
ATOM 6981 C CA . LYS A 1 941 ? 6.970 -27.242 22.901 1.00 47.19 941 LYS A CA 1
ATOM 6982 C C . LYS A 1 941 ? 7.167 -26.160 21.840 1.00 47.19 941 LYS A C 1
ATOM 6984 O O . LYS A 1 941 ? 7.391 -24.995 22.174 1.00 47.19 941 LYS A O 1
ATOM 6989 N N . SER A 1 942 ? 7.041 -26.531 20.569 1.00 42.81 942 SER A N 1
ATOM 6990 C CA . SER A 1 942 ? 6.894 -25.588 19.454 1.00 42.81 942 SER A CA 1
ATOM 6991 C C . SER A 1 942 ? 6.389 -26.175 18.119 1.00 42.81 942 SER A C 1
ATOM 6993 O O . SER A 1 942 ? 6.736 -27.286 17.727 1.00 42.81 942 SER A O 1
ATOM 6995 N N . ASN A 1 943 ? 5.635 -25.343 17.396 1.00 51.19 943 ASN A N 1
ATOM 6996 C CA . ASN A 1 943 ? 5.385 -25.375 15.944 1.00 51.19 943 ASN A CA 1
ATOM 6997 C C . ASN A 1 943 ? 4.356 -26.360 15.361 1.00 51.19 943 ASN A C 1
ATOM 6999 O O . ASN A 1 943 ? 4.695 -27.409 14.825 1.00 51.19 943 ASN A O 1
ATOM 7003 N N . ALA A 1 944 ? 3.131 -25.854 15.249 1.00 52.31 944 ALA A N 1
ATOM 7004 C CA . ALA A 1 944 ? 2.335 -25.898 14.019 1.00 52.31 944 ALA A CA 1
ATOM 7005 C C . ALA A 1 944 ? 1.854 -24.443 13.718 1.00 52.31 944 ALA A C 1
ATOM 7007 O O . ALA A 1 944 ? 2.638 -23.528 14.043 1.00 52.31 944 ALA A O 1
ATOM 7008 N N . PRO A 1 945 ? 0.692 -24.142 13.080 1.00 52.47 945 PRO A N 1
ATOM 7009 C CA . PRO A 1 945 ? 0.211 -22.761 13.039 1.00 52.47 945 PRO A CA 1
ATOM 7010 C C . PRO A 1 945 ? -0.177 -22.355 14.457 1.00 52.47 945 PRO A C 1
ATOM 7012 O O . PRO A 1 945 ? -1.128 -22.886 15.016 1.00 52.47 945 PRO A O 1
ATOM 7015 N N . THR A 1 946 ? 0.599 -21.453 15.052 1.00 57.28 946 THR A N 1
ATOM 7016 C CA . THR A 1 946 ? 0.410 -21.064 16.445 1.00 57.28 946 THR A CA 1
ATOM 7017 C C . THR A 1 946 ? -0.981 -20.469 16.641 1.00 57.28 946 THR A C 1
ATOM 7019 O O . THR A 1 946 ? -1.518 -19.787 15.768 1.00 57.28 946 THR A O 1
ATOM 7022 N N . ALA A 1 947 ? -1.583 -20.766 17.789 1.00 50.94 947 ALA A N 1
ATOM 7023 C CA . ALA A 1 947 ? -2.958 -20.385 18.081 1.00 50.94 947 ALA A CA 1
ATOM 7024 C C . ALA A 1 947 ? -3.255 -18.875 18.097 1.00 50.94 947 ALA A C 1
ATOM 7026 O O . ALA A 1 947 ? -4.426 -18.509 18.071 1.00 50.94 947 ALA A O 1
ATOM 7027 N N . ASP A 1 948 ? -2.239 -18.002 18.092 1.00 56.59 948 ASP A N 1
ATOM 7028 C CA . ASP A 1 948 ? -2.436 -16.580 17.792 1.00 56.59 948 ASP A CA 1
ATOM 7029 C C . ASP A 1 948 ? -3.122 -16.385 16.427 1.00 56.59 948 ASP A C 1
ATOM 7031 O O . ASP A 1 948 ? -3.947 -15.490 16.279 1.00 56.59 948 ASP A O 1
ATOM 7035 N N . GLY A 1 949 ? -2.889 -17.285 15.466 1.00 61.22 949 GLY A N 1
ATOM 7036 C CA . GLY A 1 949 ? -3.538 -17.274 14.158 1.00 61.22 949 GLY A CA 1
ATOM 7037 C C . GLY A 1 949 ? -5.063 -17.462 14.163 1.00 61.22 949 GLY A C 1
ATOM 7038 O O . GLY A 1 949 ? -5.721 -16.911 13.281 1.00 61.22 949 GLY A O 1
ATOM 7039 N N . LEU A 1 950 ? -5.656 -18.195 15.118 1.00 73.88 950 LEU A N 1
ATOM 7040 C CA . LEU A 1 950 ? -7.101 -18.502 15.095 1.00 73.88 950 LEU A CA 1
ATOM 7041 C C . LEU A 1 950 ? -7.976 -17.243 15.200 1.00 73.88 950 LEU A C 1
ATOM 7043 O O . LEU A 1 950 ? -8.985 -17.145 14.507 1.00 73.88 950 LEU A O 1
ATOM 7047 N N . ASP A 1 951 ? -7.552 -16.253 15.985 1.00 70.56 951 ASP A N 1
ATOM 7048 C CA . ASP A 1 951 ? -8.272 -14.986 16.186 1.00 70.56 951 ASP A CA 1
ATOM 7049 C C . ASP A 1 951 ? -8.214 -14.063 14.946 1.00 70.56 951 ASP A C 1
ATOM 7051 O O . ASP A 1 951 ? -8.962 -13.084 14.831 1.00 70.56 951 ASP A O 1
ATOM 7055 N N . PHE A 1 952 ? -7.322 -14.356 13.994 1.00 69.75 952 PHE A N 1
ATOM 7056 C CA . PHE A 1 952 ? -7.185 -13.623 12.731 1.00 69.75 952 PHE A CA 1
ATOM 7057 C C . PHE A 1 952 ? -7.838 -14.355 11.552 1.00 69.75 952 PHE A C 1
ATOM 7059 O O . PHE A 1 952 ? -8.186 -13.713 10.562 1.00 69.75 952 PHE A O 1
ATOM 7066 N N . VAL A 1 953 ? -8.051 -15.668 11.674 1.00 75.31 953 VAL A N 1
ATOM 7067 C CA . VAL A 1 953 ? -8.690 -16.507 10.657 1.00 75.31 953 VAL A CA 1
ATOM 7068 C C . VAL A 1 953 ? -10.179 -16.171 10.513 1.00 75.31 953 VAL A C 1
ATOM 7070 O O . VAL A 1 953 ? -10.966 -16.301 11.452 1.00 75.31 953 VAL A O 1
ATOM 7073 N N . THR A 1 954 ? -10.580 -15.803 9.296 1.00 80.75 954 THR A N 1
ATOM 7074 C CA . THR A 1 954 ? -11.990 -15.718 8.889 1.00 80.75 954 THR A CA 1
ATOM 7075 C C . THR A 1 954 ? -12.525 -17.114 8.589 1.00 80.75 954 THR A C 1
ATOM 7077 O O . THR A 1 954 ? -12.003 -17.792 7.707 1.00 80.75 954 THR A O 1
ATOM 7080 N N . ASN A 1 955 ? -13.587 -17.522 9.284 1.00 84.06 955 ASN A N 1
ATOM 7081 C CA . ASN A 1 955 ? -14.369 -18.705 8.960 1.00 84.06 955 ASN A CA 1
ATOM 7082 C C . ASN A 1 955 ? -15.122 -18.490 7.631 1.00 84.06 955 ASN A C 1
ATOM 7084 O O . ASN A 1 955 ? -16.159 -17.831 7.596 1.00 84.06 955 ASN A O 1
ATOM 7088 N N . LYS A 1 956 ? -14.616 -19.091 6.550 1.00 80.00 956 LYS A N 1
ATOM 7089 C CA . LYS A 1 956 ? -15.155 -19.058 5.180 1.00 80.00 956 LYS A CA 1
ATOM 7090 C C . LYS A 1 956 ? -16.606 -19.540 5.052 1.00 80.00 956 LYS A C 1
ATOM 7092 O O . LYS A 1 956 ? -17.300 -19.071 4.161 1.00 80.00 956 LYS A O 1
ATOM 7097 N N . CYS A 1 957 ? -17.102 -20.412 5.935 1.00 83.12 957 CYS A N 1
ATOM 7098 C CA . CYS A 1 957 ? -18.516 -20.815 5.916 1.00 83.12 957 CYS A CA 1
ATOM 7099 C C . CYS A 1 957 ? -19.453 -19.806 6.611 1.00 83.12 957 CYS A C 1
ATOM 7101 O O . CYS A 1 957 ? -20.669 -19.955 6.523 1.00 83.12 957 CYS A O 1
ATOM 7103 N N . LEU A 1 958 ? -18.913 -18.815 7.330 1.00 82.00 958 LEU A N 1
ATOM 7104 C CA . LEU A 1 958 ? -19.672 -17.778 8.049 1.00 82.00 958 LEU A CA 1
ATOM 7105 C C . LEU A 1 958 ? -19.368 -16.341 7.578 1.00 82.00 958 LEU A C 1
ATOM 7107 O O . LEU A 1 958 ? -20.038 -15.415 8.031 1.00 82.00 958 LEU A O 1
ATOM 7111 N N . ASP A 1 959 ? -18.326 -16.165 6.760 1.00 83.31 959 ASP A N 1
ATOM 7112 C CA . ASP A 1 959 ? -17.612 -14.904 6.480 1.00 83.31 959 ASP A CA 1
ATOM 7113 C C . ASP A 1 959 ? -17.317 -14.045 7.730 1.00 83.31 959 ASP A C 1
ATOM 7115 O O . ASP A 1 959 ? -17.412 -12.818 7.753 1.00 83.31 959 ASP A O 1
ATOM 7119 N N . GLN A 1 960 ? -16.978 -14.712 8.835 1.00 84.12 960 GLN A N 1
ATOM 7120 C CA . GLN A 1 960 ? -16.748 -14.080 10.136 1.00 84.12 960 GLN A CA 1
ATOM 7121 C C . GLN A 1 960 ? -15.501 -14.656 10.788 1.00 84.12 960 GLN A C 1
ATOM 7123 O O . GLN A 1 960 ? -15.236 -15.850 10.682 1.00 84.12 960 GLN A O 1
ATOM 7128 N N . LYS A 1 961 ? -14.738 -13.827 11.504 1.00 83.62 961 LYS A N 1
ATOM 7129 C CA . LYS A 1 961 ? -13.664 -14.326 12.372 1.00 83.62 961 LYS A CA 1
ATOM 7130 C C . LYS A 1 961 ? -14.224 -15.277 13.425 1.00 83.62 961 LYS A C 1
ATOM 7132 O O . LYS A 1 961 ? -15.365 -15.119 13.861 1.00 83.62 961 LYS A O 1
ATOM 7137 N N . TYR A 1 962 ? -13.406 -16.228 13.861 1.00 84.81 962 TYR A N 1
ATOM 7138 C CA . TYR A 1 962 ? -13.751 -17.029 15.028 1.00 84.81 962 TYR A CA 1
ATOM 7139 C C . TYR A 1 962 ? -13.988 -16.153 16.263 1.00 84.81 962 TYR A C 1
ATOM 7141 O O . TYR A 1 962 ? -13.381 -15.094 16.440 1.00 84.81 962 TYR A O 1
ATOM 7149 N N . SER A 1 963 ? -14.888 -16.611 17.130 1.00 85.69 963 SER A N 1
ATOM 7150 C CA . SER A 1 963 ? -15.086 -16.033 18.453 1.00 85.69 963 SER A CA 1
ATOM 7151 C C . SER A 1 963 ? -13.773 -16.082 19.227 1.00 85.69 963 SER A C 1
ATOM 7153 O O . SER A 1 963 ? -13.122 -17.116 19.228 1.00 85.69 963 SER A O 1
ATOM 7155 N N . SER A 1 964 ? -13.421 -15.033 19.971 1.00 83.56 964 SER A N 1
ATOM 7156 C CA . SER A 1 964 ? -12.301 -15.073 20.928 1.00 83.56 964 SER A CA 1
ATOM 7157 C C . SER A 1 964 ? -12.644 -15.812 22.234 1.00 83.56 964 SER A C 1
ATOM 7159 O O . SER A 1 964 ? -11.817 -15.921 23.137 1.00 83.56 964 SER A O 1
ATOM 7161 N N . ASN A 1 965 ? -13.872 -16.330 22.366 1.00 87.62 965 ASN A N 1
ATOM 7162 C CA . ASN A 1 965 ? -14.366 -17.026 23.556 1.00 87.62 965 ASN A CA 1
ATOM 7163 C C . ASN A 1 965 ? -14.274 -18.561 23.429 1.00 87.62 965 ASN A C 1
ATOM 7165 O O . ASN A 1 965 ? -15.225 -19.271 23.756 1.00 87.62 965 ASN A O 1
ATOM 7169 N N . TYR A 1 966 ? -13.142 -19.091 22.962 1.00 89.31 966 TYR A N 1
ATOM 7170 C CA . TYR A 1 966 ? -12.813 -20.522 23.038 1.00 89.31 966 TYR A CA 1
ATOM 7171 C C . TYR A 1 966 ? -11.763 -20.783 24.123 1.00 89.31 966 TYR A C 1
ATOM 7173 O O . TYR A 1 966 ? -11.037 -19.895 24.567 1.00 89.31 966 TYR A O 1
ATOM 7181 N N . THR A 1 967 ? -11.676 -22.030 24.577 1.00 90.81 967 THR A N 1
ATOM 7182 C CA . THR A 1 967 ? -10.571 -22.505 25.412 1.00 90.81 967 THR A CA 1
ATOM 7183 C C . THR A 1 967 ? -9.510 -23.111 24.510 1.00 90.81 967 THR A C 1
ATOM 7185 O O . THR A 1 967 ? -9.688 -24.208 23.983 1.00 90.81 967 THR A O 1
ATOM 7188 N N . LEU A 1 968 ? -8.387 -22.421 24.353 1.00 85.56 968 LEU A N 1
ATOM 7189 C CA . LEU A 1 968 ? -7.217 -23.012 23.725 1.00 85.56 968 LEU A CA 1
ATOM 7190 C C . LEU A 1 968 ? -6.538 -24.008 24.675 1.00 85.56 968 LEU A C 1
ATOM 7192 O O . LEU A 1 968 ? -6.232 -23.691 25.826 1.00 85.56 968 LEU A O 1
ATOM 7196 N N . VAL A 1 969 ? -6.218 -25.188 24.157 1.00 87.19 969 VAL A N 1
ATOM 7197 C CA . VAL A 1 969 ? -5.267 -26.128 24.757 1.00 87.19 969 VAL A CA 1
ATOM 7198 C C . VAL A 1 969 ? -4.198 -26.495 23.730 1.00 87.19 969 VAL A C 1
ATOM 7200 O O . VAL A 1 969 ? -4.394 -26.321 22.534 1.00 87.19 969 VAL A O 1
ATOM 7203 N N . VAL A 1 970 ? -3.047 -26.990 24.184 1.00 81.12 970 VAL A N 1
ATOM 7204 C CA . VAL A 1 970 ? -1.918 -27.324 23.304 1.00 81.12 970 VAL A CA 1
ATOM 7205 C C . VAL A 1 970 ? -1.545 -28.785 23.514 1.00 81.12 970 VAL A C 1
ATOM 7207 O O . VAL A 1 970 ? -1.170 -29.174 24.624 1.00 81.12 970 VAL A O 1
ATOM 7210 N N . GLY A 1 971 ? -1.669 -29.588 22.459 1.00 79.81 971 GLY A N 1
ATOM 7211 C CA . GLY A 1 971 ? -1.193 -30.967 22.432 1.00 79.81 971 GLY A CA 1
ATOM 7212 C C . GLY A 1 971 ? 0.285 -31.002 22.061 1.00 79.81 971 GLY A C 1
ATOM 7213 O O . GLY A 1 971 ? 0.675 -30.304 21.133 1.00 79.81 971 GLY A O 1
ATOM 7214 N N . ASP A 1 972 ? 1.069 -31.812 22.779 1.00 76.38 972 ASP A N 1
ATOM 7215 C CA . ASP A 1 972 ? 2.504 -32.085 22.564 1.00 76.38 972 ASP A CA 1
ATOM 7216 C C . ASP A 1 972 ? 2.747 -32.848 21.242 1.00 76.38 972 ASP A C 1
ATOM 7218 O O . ASP A 1 972 ? 2.992 -34.057 21.210 1.00 76.38 972 ASP A O 1
ATOM 7222 N N . GLY A 1 973 ? 2.542 -32.137 20.137 1.00 74.62 973 GLY A N 1
ATOM 7223 C CA . GLY A 1 973 ? 2.613 -32.641 18.771 1.00 74.62 973 GLY A CA 1
ATOM 7224 C C . GLY A 1 973 ? 1.330 -33.264 18.248 1.00 74.62 973 GLY A C 1
ATOM 7225 O O . GLY A 1 973 ? 0.330 -33.428 18.953 1.00 74.62 973 GLY A O 1
ATOM 7226 N N . ASN A 1 974 ? 1.381 -33.622 16.964 1.00 79.44 974 ASN A N 1
ATOM 7227 C CA . ASN A 1 974 ? 0.240 -34.104 16.189 1.00 79.44 974 ASN A CA 1
ATOM 7228 C C . ASN A 1 974 ? -0.480 -35.278 16.867 1.00 79.44 974 ASN A C 1
ATOM 7230 O O . ASN A 1 974 ? -1.702 -35.261 16.994 1.00 79.44 974 ASN A O 1
ATOM 7234 N N . ASP A 1 975 ? 0.259 -36.254 17.396 1.00 85.62 975 ASP A N 1
ATOM 7235 C CA . ASP A 1 975 ? -0.341 -37.396 18.091 1.00 85.62 975 ASP A CA 1
ATOM 7236 C C . ASP A 1 975 ? -0.974 -37.038 19.440 1.00 85.62 975 ASP A C 1
ATOM 7238 O O . ASP A 1 975 ? -1.995 -37.615 19.819 1.00 85.62 975 ASP A O 1
ATOM 7242 N N . ALA A 1 976 ? -0.407 -36.095 20.193 1.00 86.81 976 ALA A N 1
ATOM 7243 C CA . ALA A 1 976 ? -0.996 -35.676 21.460 1.00 86.81 976 ALA A CA 1
ATOM 7244 C C . ALA A 1 976 ? -2.274 -34.862 21.220 1.00 86.81 976 ALA A C 1
ATOM 7246 O O . ALA A 1 976 ? -3.300 -35.142 21.842 1.00 86.81 976 ALA A O 1
ATOM 7247 N N . ALA A 1 977 ? -2.245 -33.928 20.267 1.00 89.31 977 ALA A N 1
ATOM 7248 C CA . ALA A 1 977 ? -3.411 -33.158 19.847 1.00 89.31 977 ALA A CA 1
ATOM 7249 C C . ALA A 1 977 ? -4.524 -34.065 19.290 1.00 89.31 977 ALA A C 1
ATOM 7251 O O . ALA A 1 977 ? -5.665 -34.004 19.750 1.00 89.31 977 ALA A O 1
ATOM 7252 N N . MET A 1 978 ? -4.187 -35.013 18.411 1.00 91.69 978 MET A N 1
ATOM 7253 C CA . MET A 1 978 ? -5.151 -35.977 17.874 1.00 91.69 978 MET A CA 1
ATOM 7254 C C . MET A 1 978 ? -5.685 -36.936 18.954 1.00 91.69 978 MET A C 1
ATOM 7256 O O . MET A 1 978 ? -6.851 -37.335 18.924 1.00 91.69 978 MET A O 1
ATOM 7260 N N . THR A 1 979 ? -4.878 -37.267 19.969 1.00 94.31 979 THR A N 1
ATOM 7261 C CA . THR A 1 979 ? -5.346 -38.007 21.154 1.00 94.31 979 THR A CA 1
ATOM 7262 C C . THR A 1 979 ? -6.347 -37.185 21.969 1.00 94.31 979 THR A C 1
ATOM 7264 O O . THR A 1 979 ? -7.347 -37.742 22.423 1.00 94.31 979 THR A O 1
ATOM 7267 N N . MET A 1 980 ? -6.114 -35.878 22.135 1.00 95.69 980 MET A N 1
ATOM 7268 C CA . MET A 1 980 ? -7.023 -34.960 22.833 1.00 95.69 980 MET A CA 1
ATOM 7269 C C . MET A 1 980 ? -8.343 -34.765 22.080 1.00 95.69 980 MET A C 1
ATOM 7271 O O . MET A 1 980 ? -9.400 -34.767 22.710 1.00 95.69 980 MET A O 1
ATOM 7275 N N . LEU A 1 981 ? -8.310 -34.696 20.746 1.00 95.94 981 LEU A N 1
ATOM 7276 C CA . LEU A 1 981 ? -9.523 -34.717 19.929 1.00 95.94 981 LEU A CA 1
ATOM 7277 C C . LEU A 1 981 ? -10.287 -36.042 20.109 1.00 95.94 981 LEU A C 1
ATOM 7279 O O . LEU A 1 981 ? -11.467 -36.049 20.452 1.00 95.94 981 LEU A O 1
ATOM 7283 N N . ARG A 1 982 ? -9.612 -37.189 19.942 1.00 95.12 982 ARG A N 1
ATOM 7284 C CA . ARG A 1 982 ? -10.247 -38.519 20.026 1.00 95.12 982 ARG A CA 1
ATOM 7285 C C . ARG A 1 982 ? -10.811 -38.875 21.397 1.00 95.12 982 ARG A C 1
ATOM 7287 O O . ARG A 1 982 ? -11.797 -39.606 21.461 1.00 95.12 982 ARG A O 1
ATOM 7294 N N . ASN A 1 983 ? -10.191 -38.420 22.484 1.00 96.00 983 ASN A N 1
ATOM 7295 C CA . ASN A 1 983 ? -10.669 -38.702 23.840 1.00 96.00 983 ASN A CA 1
ATOM 7296 C C . ASN A 1 983 ? -11.684 -37.665 24.366 1.00 96.00 983 ASN A C 1
ATOM 7298 O O . ASN A 1 983 ? -12.216 -37.858 25.460 1.00 96.00 983 ASN A O 1
ATOM 7302 N N . GLY A 1 984 ? -11.977 -36.611 23.592 1.00 95.12 984 GLY A N 1
ATOM 7303 C CA . GLY A 1 984 ? -12.911 -35.547 23.963 1.00 95.12 984 GLY A CA 1
ATOM 7304 C C . GLY A 1 984 ? -12.351 -34.517 24.950 1.00 95.12 984 GLY A C 1
ATOM 7305 O O . GLY A 1 984 ? -13.132 -33.813 25.584 1.00 95.12 984 GLY A O 1
ATOM 7306 N N . ALA A 1 985 ? -11.026 -34.426 25.108 1.00 96.38 985 ALA A N 1
ATOM 7307 C CA . ALA A 1 985 ? -10.374 -33.318 25.811 1.00 96.38 985 ALA A CA 1
ATOM 7308 C C . ALA A 1 985 ? -10.320 -32.027 24.970 1.00 96.38 985 ALA A C 1
ATOM 7310 O O . ALA A 1 985 ? -10.048 -30.964 25.522 1.00 96.38 985 ALA A O 1
ATOM 7311 N N . ALA A 1 986 ? -10.585 -32.119 23.664 1.00 96.44 986 ALA A N 1
ATOM 7312 C CA . ALA A 1 986 ? -10.863 -30.998 22.772 1.00 96.44 986 ALA A CA 1
ATOM 7313 C C . ALA A 1 986 ? -12.037 -31.336 21.833 1.00 96.44 986 ALA A C 1
ATOM 7315 O O . ALA A 1 986 ? -12.234 -32.497 21.470 1.00 96.44 986 ALA A O 1
ATOM 7316 N N . ASP A 1 987 ? -12.811 -30.322 21.442 1.00 96.81 987 ASP A N 1
ATOM 7317 C CA . ASP A 1 987 ? -13.919 -30.417 20.481 1.00 96.81 987 ASP A CA 1
ATOM 7318 C C . ASP A 1 987 ? -13.419 -30.430 19.022 1.00 96.81 987 ASP A C 1
ATOM 7320 O O . ASP A 1 987 ? -14.012 -31.075 18.150 1.00 96.81 987 ASP A O 1
ATOM 7324 N N . ALA A 1 988 ? -12.324 -29.708 18.764 1.00 94.94 988 ALA A N 1
ATOM 7325 C CA . ALA A 1 988 ? -11.657 -29.595 17.471 1.00 94.94 988 ALA A CA 1
ATOM 7326 C C . ALA A 1 988 ? -10.135 -29.463 17.642 1.00 94.94 988 ALA A C 1
ATOM 7328 O O . ALA A 1 988 ? -9.653 -29.079 18.708 1.00 94.94 988 ALA A O 1
ATOM 7329 N N . MET A 1 989 ? -9.384 -29.763 16.585 1.00 92.25 989 MET A N 1
ATOM 7330 C CA . MET A 1 989 ? -7.925 -29.663 16.510 1.00 92.25 989 MET A CA 1
ATOM 7331 C C . MET A 1 989 ? -7.532 -28.766 15.335 1.00 92.25 989 MET A C 1
ATOM 7333 O O . MET A 1 989 ? -7.941 -29.039 14.210 1.00 92.25 989 MET A O 1
ATOM 7337 N N . PHE A 1 990 ? -6.760 -27.707 15.575 1.00 88.19 990 PHE A N 1
ATOM 7338 C CA . PHE A 1 990 ? -6.339 -26.772 14.527 1.00 88.19 990 PHE A CA 1
ATOM 7339 C C . PHE A 1 990 ? -5.060 -27.272 13.845 1.00 88.19 990 PHE A C 1
ATOM 7341 O O . PHE A 1 990 ? -4.080 -27.581 14.521 1.00 88.19 990 PHE A O 1
ATOM 7348 N N . VAL A 1 991 ? -5.087 -27.434 12.517 1.00 85.31 991 VAL A N 1
ATOM 7349 C CA . VAL A 1 991 ? -4.008 -28.100 11.763 1.00 85.31 991 VAL A CA 1
ATOM 7350 C C . VAL A 1 991 ? -4.035 -27.746 10.267 1.00 85.31 991 VAL A C 1
ATOM 7352 O O . VAL A 1 991 ? -5.054 -27.281 9.738 1.00 85.31 991 VAL A O 1
ATOM 7355 N N . TYR A 1 992 ? -2.928 -27.992 9.560 1.00 83.56 992 TYR A N 1
ATOM 7356 C CA . TYR A 1 992 ? -2.875 -27.847 8.103 1.00 83.56 992 TYR A CA 1
ATOM 7357 C C . TYR A 1 992 ? -3.632 -28.976 7.372 1.00 83.56 992 TYR A C 1
ATOM 7359 O O . TYR A 1 992 ? -3.668 -30.123 7.826 1.00 83.56 992 TYR A O 1
ATOM 7367 N N . ALA A 1 993 ? -4.247 -28.659 6.232 1.00 82.94 993 ALA A N 1
ATOM 7368 C CA . ALA A 1 993 ? -5.116 -29.578 5.491 1.00 82.94 993 ALA A CA 1
ATOM 7369 C C . ALA A 1 993 ? -4.357 -30.752 4.857 1.00 82.94 993 ALA A C 1
ATOM 7371 O O . ALA A 1 993 ? -4.881 -31.866 4.800 1.00 82.94 993 ALA A O 1
ATOM 7372 N N . ASP A 1 994 ? -3.121 -30.520 4.409 1.00 79.88 994 ASP A N 1
ATOM 7373 C CA . ASP A 1 994 ? -2.224 -31.545 3.867 1.00 79.88 994 ASP A CA 1
ATOM 7374 C C . ASP A 1 994 ? -1.834 -32.562 4.952 1.00 79.88 994 ASP A C 1
ATOM 7376 O O . ASP A 1 994 ? -1.848 -33.772 4.722 1.00 79.88 994 ASP A O 1
ATOM 7380 N N . GLN A 1 995 ? -1.586 -32.097 6.180 1.00 79.62 995 GLN A N 1
ATOM 7381 C CA . GLN A 1 995 ? -1.273 -32.949 7.330 1.00 79.62 995 GLN A CA 1
ATOM 7382 C C . GLN A 1 995 ? -2.423 -33.913 7.668 1.00 79.62 995 GLN A C 1
ATOM 7384 O O . GLN A 1 995 ? -2.174 -35.088 7.937 1.00 79.62 995 GLN A O 1
ATOM 7389 N N . ALA A 1 996 ? -3.685 -33.488 7.555 1.00 75.06 996 ALA A N 1
ATOM 7390 C CA . ALA A 1 996 ? -4.827 -34.389 7.743 1.00 75.06 996 ALA A CA 1
ATOM 7391 C C . ALA A 1 996 ? -4.784 -35.621 6.809 1.00 75.06 996 ALA A C 1
ATOM 7393 O O . ALA A 1 996 ? -5.174 -36.723 7.213 1.00 75.06 996 ALA A O 1
ATOM 7394 N N . LYS A 1 997 ? -4.250 -35.455 5.588 1.00 79.25 997 LYS A N 1
ATOM 7395 C CA . LYS A 1 997 ? -4.063 -36.533 4.608 1.00 79.25 997 LYS A CA 1
ATOM 7396 C C . LYS A 1 997 ? -2.759 -37.306 4.798 1.00 79.25 997 LYS A C 1
ATOM 7398 O O . LYS A 1 997 ? -2.768 -38.537 4.776 1.00 79.25 997 LYS A O 1
ATOM 7403 N N . ASN A 1 998 ? -1.646 -36.602 4.979 1.00 77.31 998 ASN A N 1
ATOM 7404 C CA . ASN A 1 998 ? -0.301 -37.181 4.913 1.00 77.31 998 ASN A CA 1
ATOM 7405 C C . ASN A 1 998 ? -0.001 -38.146 6.077 1.00 77.31 998 ASN A C 1
ATOM 7407 O O . ASN A 1 998 ? 0.812 -39.061 5.941 1.00 77.31 998 ASN A O 1
ATOM 7411 N N . TYR A 1 999 ? -0.706 -38.020 7.206 1.00 76.44 999 TYR A N 1
ATOM 7412 C CA . TYR A 1 999 ? -0.445 -38.818 8.411 1.00 76.44 999 TYR A CA 1
ATOM 7413 C C . TYR A 1 999 ? -1.146 -40.181 8.403 1.00 76.44 999 TYR A C 1
ATOM 7415 O O . TYR A 1 999 ? -0.890 -41.005 9.282 1.00 76.44 999 TYR A O 1
ATOM 7423 N N . GLN A 1 1000 ? -1.955 -40.477 7.376 1.00 72.88 1000 GLN A N 1
ATOM 7424 C CA . GLN A 1 1000 ? -2.597 -41.786 7.191 1.00 72.88 1000 GLN A CA 1
ATOM 7425 C C . GLN A 1 1000 ? -1.604 -42.956 7.007 1.00 72.88 1000 GLN A C 1
ATOM 7427 O O . GLN A 1 1000 ? -2.023 -44.110 7.081 1.00 72.88 1000 GLN A O 1
ATOM 7432 N N . CYS A 1 1001 ? -0.311 -42.670 6.795 1.00 67.38 1001 CYS A N 1
ATOM 7433 C CA . CYS A 1 1001 ? 0.783 -43.622 6.574 1.00 67.38 1001 CYS A CA 1
ATOM 7434 C C . CYS A 1 1001 ? 0.579 -44.556 5.366 1.00 67.38 1001 CYS A C 1
ATOM 7436 O O . CYS A 1 1001 ? 0.064 -45.667 5.493 1.00 67.38 1001 CYS A O 1
ATOM 7438 N N . ASP A 1 1002 ? 1.090 -44.155 4.201 1.00 64.88 1002 ASP A N 1
ATOM 7439 C CA . ASP A 1 1002 ? 1.115 -44.991 2.987 1.00 64.88 1002 ASP A CA 1
ATOM 7440 C C . ASP A 1 1002 ? 2.171 -46.124 3.020 1.00 64.88 1002 ASP A C 1
ATOM 7442 O O . ASP A 1 1002 ? 2.132 -47.048 2.206 1.00 64.88 1002 ASP A O 1
ATOM 7446 N N . GLY A 1 1003 ? 3.099 -46.072 3.985 1.00 59.16 1003 GLY A N 1
ATOM 7447 C CA . GLY A 1 1003 ? 4.174 -47.044 4.191 1.00 59.16 1003 GLY A CA 1
ATOM 7448 C C . GLY A 1 1003 ? 5.519 -46.695 3.540 1.00 59.16 1003 GLY A C 1
ATOM 7449 O O . GLY A 1 1003 ? 6.422 -47.531 3.581 1.00 59.16 1003 GLY A O 1
ATOM 7450 N N . THR A 1 1004 ? 5.685 -45.504 2.952 1.00 57.28 1004 THR A N 1
ATOM 7451 C CA . THR A 1 1004 ? 6.908 -45.127 2.210 1.00 57.28 1004 THR A CA 1
ATOM 7452 C C . THR A 1 1004 ? 7.956 -44.358 3.028 1.00 57.28 1004 THR A C 1
ATOM 7454 O O . THR A 1 1004 ? 9.128 -44.335 2.643 1.00 57.28 1004 THR A O 1
ATOM 7457 N N . MET A 1 1005 ? 7.582 -43.777 4.174 1.00 57.44 1005 MET A N 1
ATOM 7458 C CA . MET A 1 1005 ? 8.461 -42.949 5.019 1.00 57.44 1005 MET A CA 1
ATOM 7459 C C . MET A 1 1005 ? 8.588 -43.484 6.455 1.00 57.44 1005 MET A C 1
ATOM 7461 O O . MET A 1 1005 ? 7.726 -44.220 6.939 1.00 57.44 1005 MET A O 1
ATOM 7465 N N . VAL A 1 1006 ? 9.668 -43.114 7.158 1.00 52.69 1006 VAL A N 1
ATOM 7466 C CA . VAL A 1 1006 ? 9.863 -43.476 8.577 1.00 52.69 1006 VAL A CA 1
ATOM 7467 C C . VAL A 1 1006 ? 8.998 -42.572 9.452 1.00 52.69 1006 VAL A C 1
ATOM 7469 O O . VAL A 1 1006 ? 9.455 -41.540 9.933 1.00 52.69 1006 VAL A O 1
ATOM 7472 N N . ALA A 1 1007 ? 7.739 -42.957 9.645 1.00 55.50 1007 ALA A N 1
ATOM 7473 C CA . ALA A 1 1007 ? 6.829 -42.251 10.535 1.00 55.50 1007 ALA A CA 1
ATOM 7474 C C . ALA A 1 1007 ? 7.318 -42.324 11.992 1.00 55.50 1007 ALA A C 1
ATOM 7476 O O . ALA A 1 1007 ? 7.416 -43.408 12.572 1.00 55.50 1007 ALA A O 1
ATOM 7477 N N . ALA A 1 1008 ? 7.595 -41.163 12.592 1.00 63.25 1008 ALA A N 1
ATOM 7478 C CA . ALA A 1 1008 ? 7.748 -41.027 14.042 1.00 63.25 1008 ALA A CA 1
ATOM 7479 C C . ALA A 1 1008 ? 6.384 -41.005 14.768 1.00 63.25 1008 ALA A C 1
ATOM 7481 O O . ALA A 1 1008 ? 6.326 -41.224 15.978 1.00 63.25 1008 ALA A O 1
ATOM 7482 N N . TRP A 1 1009 ? 5.300 -40.759 14.023 1.00 72.94 1009 TRP A N 1
ATOM 7483 C CA . TRP A 1 1009 ? 3.926 -40.640 14.509 1.00 72.94 1009 TRP A CA 1
ATOM 7484 C C . TRP A 1 1009 ? 3.152 -41.969 14.484 1.00 72.94 1009 TRP A C 1
ATOM 7486 O O . TRP A 1 1009 ? 3.466 -42.924 13.766 1.00 72.94 1009 TRP A O 1
ATOM 7496 N N . ASN A 1 1010 ? 2.094 -42.035 15.284 1.00 82.00 1010 ASN A N 1
ATOM 7497 C CA . ASN A 1 1010 ? 1.268 -43.210 15.492 1.00 82.00 1010 ASN A CA 1
ATOM 7498 C C . ASN A 1 1010 ? 0.216 -43.352 14.386 1.00 82.00 1010 ASN A C 1
ATOM 7500 O O . ASN A 1 1010 ? -0.930 -42.934 14.542 1.00 82.00 1010 ASN A O 1
ATOM 7504 N N . CYS A 1 1011 ? 0.567 -44.043 13.302 1.00 80.12 1011 CYS A N 1
ATOM 7505 C CA . CYS A 1 1011 ? -0.344 -44.351 12.192 1.00 80.12 1011 CYS A CA 1
ATOM 7506 C C . CYS A 1 1011 ? -1.718 -44.913 12.623 1.00 80.12 1011 CYS A C 1
ATOM 7508 O O . CYS A 1 1011 ? -2.710 -44.688 11.940 1.00 80.12 1011 CYS A O 1
ATOM 7510 N N . THR A 1 1012 ? -1.816 -45.628 13.754 1.00 86.00 1012 THR A N 1
ATOM 7511 C CA . THR A 1 1012 ? -3.102 -46.164 14.258 1.00 86.00 1012 THR A CA 1
ATOM 7512 C C . THR A 1 1012 ? -4.041 -45.050 14.731 1.00 86.00 1012 THR A C 1
ATOM 7514 O O . THR A 1 1012 ? -5.256 -45.171 14.626 1.00 86.00 1012 THR A O 1
ATOM 7517 N N . LEU A 1 1013 ? -3.485 -43.950 15.243 1.00 88.06 1013 LEU A N 1
ATOM 7518 C CA . LEU A 1 1013 ? -4.232 -42.781 15.704 1.00 88.06 1013 LEU A CA 1
ATOM 7519 C C . LEU A 1 1013 ? -4.796 -41.947 14.537 1.00 88.06 1013 LEU A C 1
ATOM 7521 O O . LEU A 1 1013 ? -5.807 -41.264 14.698 1.00 88.06 1013 LEU A O 1
ATOM 7525 N N . TRP A 1 1014 ? -4.185 -42.055 13.357 1.00 87.44 1014 TRP A N 1
ATOM 7526 C CA . TRP A 1 1014 ? -4.545 -41.340 12.126 1.00 87.44 1014 TRP A CA 1
ATOM 7527 C C . TRP A 1 1014 ? -5.333 -42.207 11.118 1.00 87.44 1014 TRP A C 1
ATOM 7529 O O . TRP A 1 1014 ? -5.531 -41.838 9.962 1.00 87.44 1014 TRP A O 1
ATOM 7539 N N . GLN A 1 1015 ? -5.829 -43.373 11.549 1.00 88.44 1015 GLN A N 1
ATOM 7540 C CA . GLN A 1 1015 ? -6.761 -44.196 10.768 1.00 88.44 1015 GLN A CA 1
ATOM 7541 C C . GLN A 1 1015 ? -8.202 -43.692 10.901 1.00 88.44 1015 GLN A C 1
ATOM 7543 O O . GLN A 1 1015 ? -8.634 -43.321 11.986 1.00 88.44 1015 GLN A O 1
ATOM 7548 N N . GLY A 1 1016 ? -8.977 -43.722 9.815 1.00 89.62 1016 GLY A N 1
ATOM 7549 C CA . GLY A 1 1016 ? -10.396 -43.342 9.843 1.00 89.62 1016 GLY A CA 1
ATOM 7550 C C . GLY A 1 1016 ? -10.699 -41.876 9.510 1.00 89.62 1016 GLY A C 1
ATOM 7551 O O . GLY A 1 1016 ? -11.796 -41.403 9.796 1.00 89.62 1016 GLY A O 1
ATOM 7552 N N . PHE A 1 1017 ? -9.771 -41.152 8.881 1.00 91.94 1017 PHE A N 1
ATOM 7553 C CA . PHE A 1 1017 ? -10.092 -39.884 8.217 1.00 91.94 1017 PHE A CA 1
ATOM 7554 C C . PHE A 1 1017 ? -11.192 -40.110 7.162 1.00 91.94 1017 PHE A C 1
ATOM 7556 O O . PHE A 1 1017 ? -11.086 -41.037 6.357 1.00 91.94 1017 PHE A O 1
ATOM 7563 N N . GLY A 1 1018 ? -12.256 -39.309 7.202 1.00 92.31 1018 GLY A N 1
ATOM 7564 C CA . GLY A 1 1018 ? -13.465 -39.464 6.386 1.00 92.31 1018 GLY A CA 1
ATOM 7565 C C . GLY A 1 1018 ? -14.494 -40.469 6.923 1.00 92.31 1018 GLY A C 1
ATOM 7566 O O . GLY A 1 1018 ? -15.561 -40.607 6.333 1.00 92.31 1018 GLY A O 1
ATOM 7567 N N . THR A 1 1019 ? -14.220 -41.170 8.034 1.00 93.44 1019 THR A N 1
ATOM 7568 C CA . THR A 1 1019 ? -15.160 -42.155 8.623 1.00 93.44 1019 THR A CA 1
ATOM 7569 C C . THR A 1 1019 ? -15.370 -42.018 10.133 1.00 93.44 1019 THR A C 1
ATOM 7571 O O . THR A 1 1019 ? -16.468 -42.263 10.623 1.00 93.44 1019 THR A O 1
ATOM 7574 N N . GLU A 1 1020 ? -14.333 -41.636 10.877 1.00 94.81 1020 GLU A N 1
ATOM 7575 C CA . GLU A 1 1020 ? -14.345 -41.403 12.332 1.00 94.81 1020 GLU A CA 1
ATOM 7576 C C . GLU A 1 1020 ? -14.070 -39.937 12.689 1.00 94.81 1020 GLU A C 1
ATOM 7578 O O . GLU A 1 1020 ? -14.485 -39.461 13.745 1.00 94.81 1020 GLU A O 1
ATOM 7583 N N . TYR A 1 1021 ? -13.359 -39.225 11.817 1.00 94.75 1021 TYR A N 1
ATOM 7584 C CA . TYR A 1 1021 ? -13.028 -37.811 11.944 1.00 94.75 1021 TYR A CA 1
ATOM 7585 C C . TYR A 1 1021 ? -12.833 -37.202 10.550 1.00 94.75 1021 TYR A C 1
ATOM 7587 O O . TYR A 1 1021 ? -12.527 -37.925 9.601 1.00 94.75 1021 TYR A O 1
ATOM 7595 N N . ALA A 1 1022 ? -13.012 -35.894 10.412 1.00 94.12 1022 ALA A N 1
ATOM 7596 C CA . ALA A 1 1022 ? -12.871 -35.175 9.150 1.00 94.12 1022 ALA A CA 1
ATOM 7597 C C . ALA A 1 1022 ? -12.248 -33.793 9.366 1.00 94.12 1022 ALA A C 1
ATOM 7599 O O . ALA A 1 1022 ? -12.204 -33.280 10.485 1.00 94.12 1022 ALA A O 1
ATOM 7600 N N . TYR A 1 1023 ? -11.766 -33.214 8.274 1.00 91.06 1023 TYR A N 1
ATOM 7601 C CA . TYR A 1 1023 ? -11.248 -31.865 8.181 1.00 91.06 1023 TYR A CA 1
ATOM 7602 C C . TYR A 1 1023 ? -12.373 -30.938 7.736 1.00 91.06 1023 TYR A C 1
ATOM 7604 O O . TYR A 1 1023 ? -12.882 -31.020 6.618 1.00 91.06 1023 TYR A O 1
ATOM 7612 N N . VAL A 1 1024 ? -12.772 -30.070 8.652 1.00 88.31 1024 VAL A N 1
ATOM 7613 C CA . VAL A 1 1024 ? -13.675 -28.953 8.428 1.00 88.31 1024 VAL A CA 1
ATOM 7614 C C . VAL A 1 1024 ? -12.801 -27.763 8.072 1.00 88.31 1024 VAL A C 1
ATOM 7616 O O . VAL A 1 1024 ? -12.271 -27.040 8.922 1.00 88.31 1024 VAL A O 1
ATOM 7619 N N . GLN A 1 1025 ? -12.593 -27.614 6.770 1.00 74.31 1025 GLN A N 1
ATOM 7620 C CA . GLN A 1 1025 ? -11.807 -26.529 6.226 1.00 74.31 1025 GLN A CA 1
ATOM 7621 C C . GLN A 1 1025 ? -12.585 -25.233 6.367 1.00 74.31 1025 GLN A C 1
ATOM 7623 O O . GLN A 1 1025 ? -13.735 -25.154 5.960 1.00 74.31 1025 GLN A O 1
ATOM 7628 N N . THR A 1 1026 ? -11.982 -24.218 6.962 1.00 67.25 1026 THR A N 1
ATOM 7629 C CA . THR A 1 1026 ? -12.737 -23.022 7.356 1.00 67.25 1026 THR A CA 1
ATOM 7630 C C . THR A 1 1026 ? -11.907 -21.752 7.306 1.00 67.25 1026 THR A C 1
ATOM 7632 O O . THR A 1 1026 ? -12.500 -20.692 7.320 1.00 67.25 1026 THR A O 1
ATOM 7635 N N . GLY A 1 1027 ? -10.575 -21.799 7.209 1.00 60.16 1027 GLY A N 1
ATOM 7636 C CA . GLY A 1 1027 ? -9.734 -20.610 7.404 1.00 60.16 1027 GLY A CA 1
ATOM 7637 C C . GLY A 1 1027 ? -8.794 -20.247 6.264 1.00 60.16 1027 GLY A C 1
ATOM 7638 O O . GLY A 1 1027 ? -7.792 -19.573 6.501 1.00 60.16 1027 GLY A O 1
ATOM 7639 N N . GLN A 1 1028 ? -9.052 -20.770 5.066 1.00 60.16 1028 GLN A N 1
ATOM 7640 C CA . GLN A 1 1028 ? -8.013 -21.498 4.343 1.00 60.16 1028 GLN A CA 1
ATOM 7641 C C . GLN A 1 1028 ? -6.682 -20.754 4.157 1.00 60.16 1028 GLN A C 1
ATOM 7643 O O . GLN A 1 1028 ? -5.647 -21.328 4.477 1.00 60.16 1028 GLN A O 1
ATOM 7648 N N . PHE A 1 1029 ? -6.698 -19.487 3.733 1.00 64.19 1029 PHE A N 1
ATOM 7649 C CA . PHE A 1 1029 ? -5.475 -18.739 3.402 1.00 64.19 1029 PHE A CA 1
ATOM 7650 C C . PHE A 1 1029 ? -5.271 -17.446 4.211 1.00 64.19 1029 PHE A C 1
ATOM 7652 O O . PHE A 1 1029 ? -4.240 -16.792 4.077 1.00 64.19 1029 PHE A O 1
ATOM 7659 N N . GLY A 1 1030 ? -6.214 -17.078 5.087 1.00 59.66 1030 GLY A N 1
ATOM 7660 C CA . GLY A 1 1030 ? -6.240 -15.763 5.752 1.00 59.66 1030 GLY A CA 1
ATOM 7661 C C . GLY A 1 1030 ? -5.157 -15.519 6.814 1.00 59.66 1030 GLY A C 1
ATOM 7662 O O . GLY A 1 1030 ? -5.059 -14.409 7.326 1.00 59.66 1030 GLY A O 1
ATOM 7663 N N . TYR A 1 1031 ? -4.359 -16.536 7.154 1.00 69.56 1031 TYR A N 1
ATOM 7664 C CA . TYR A 1 1031 ? -3.343 -16.496 8.216 1.00 69.56 1031 TYR A CA 1
ATOM 7665 C C . TYR A 1 1031 ? -1.893 -16.467 7.694 1.00 69.56 1031 TYR A C 1
ATOM 7667 O O . TYR A 1 1031 ? -0.958 -16.367 8.491 1.00 69.56 1031 TYR A O 1
ATOM 7675 N N . VAL A 1 1032 ? -1.684 -16.581 6.378 1.00 71.94 1032 VAL A N 1
ATOM 7676 C CA . VAL A 1 1032 ? -0.359 -16.657 5.736 1.00 71.94 1032 VAL A CA 1
ATOM 7677 C C . VAL A 1 1032 ? 0.024 -15.296 5.142 1.00 71.94 1032 VAL A C 1
ATOM 7679 O O . VAL A 1 1032 ? -0.845 -14.527 4.739 1.00 71.94 1032 VAL A O 1
ATOM 7682 N N . VAL A 1 1033 ? 1.324 -14.988 5.113 1.00 72.44 1033 VAL A N 1
ATOM 7683 C CA . VAL A 1 1033 ? 1.894 -13.763 4.523 1.00 72.44 1033 VAL A CA 1
ATOM 7684 C C . VAL A 1 1033 ? 2.681 -14.065 3.241 1.00 72.44 1033 VAL A C 1
ATOM 7686 O O . VAL A 1 1033 ? 2.486 -13.383 2.242 1.00 72.44 1033 VAL A O 1
ATOM 7689 N N . ASN A 1 1034 ? 3.556 -15.081 3.247 1.00 70.81 1034 ASN A N 1
ATOM 7690 C CA . ASN A 1 1034 ? 4.501 -15.362 2.146 1.00 70.81 1034 ASN A CA 1
ATOM 7691 C C . ASN A 1 1034 ? 4.701 -16.875 1.892 1.00 70.81 1034 ASN A C 1
ATOM 7693 O O . ASN A 1 1034 ? 5.808 -17.346 1.628 1.00 70.81 1034 ASN A O 1
ATOM 7697 N N . GLY A 1 1035 ? 3.638 -17.669 2.054 1.00 78.88 1035 GLY A N 1
ATOM 7698 C CA . GLY A 1 1035 ? 3.666 -19.120 1.848 1.00 78.88 1035 GLY A CA 1
ATOM 7699 C C . GLY A 1 1035 ? 4.568 -19.894 2.824 1.00 78.88 1035 GLY A C 1
ATOM 7700 O O . GLY A 1 1035 ? 4.842 -19.477 3.952 1.00 78.88 1035 GLY A O 1
ATOM 7701 N N . THR A 1 1036 ? 5.027 -21.073 2.390 1.00 87.94 1036 THR A N 1
ATOM 7702 C CA . THR A 1 1036 ? 6.162 -21.772 3.026 1.00 87.94 1036 THR A CA 1
ATOM 7703 C C . THR A 1 1036 ? 7.460 -21.179 2.500 1.00 87.94 1036 THR A C 1
ATOM 7705 O O . THR A 1 1036 ? 7.631 -21.120 1.287 1.00 87.94 1036 THR A O 1
ATOM 7708 N N . THR A 1 1037 ? 8.383 -20.798 3.378 1.00 92.62 1037 THR A N 1
ATOM 7709 C CA . THR A 1 1037 ? 9.658 -20.159 3.025 1.00 92.62 1037 THR A CA 1
ATOM 7710 C C . THR A 1 1037 ? 10.828 -21.140 3.142 1.00 92.62 1037 THR A C 1
ATOM 7712 O O . THR A 1 1037 ? 10.732 -22.195 3.782 1.00 92.62 1037 THR A O 1
ATOM 7715 N N . LEU A 1 1038 ? 11.955 -20.821 2.497 1.00 95.00 1038 LEU A N 1
ATOM 7716 C CA . LEU A 1 1038 ? 13.182 -21.605 2.647 1.00 95.00 1038 LEU A CA 1
ATOM 7717 C C . LEU A 1 1038 ? 13.888 -21.316 3.971 1.00 95.00 1038 LEU A C 1
ATOM 7719 O O . LEU A 1 1038 ? 14.503 -22.225 4.517 1.00 95.00 1038 LEU A O 1
ATOM 7723 N N . ALA A 1 1039 ? 13.818 -20.079 4.463 1.00 94.81 1039 ALA A N 1
ATOM 7724 C CA . ALA A 1 1039 ? 14.475 -19.653 5.691 1.00 94.81 1039 ALA A CA 1
ATOM 7725 C C . ALA A 1 1039 ? 13.531 -18.843 6.592 1.00 94.81 1039 ALA A C 1
ATOM 7727 O O . ALA A 1 1039 ? 12.798 -17.973 6.117 1.00 94.81 1039 ALA A O 1
ATOM 7728 N N . LEU A 1 1040 ? 13.618 -19.126 7.890 1.00 95.06 1040 LEU A N 1
ATOM 7729 C CA . LEU A 1 1040 ? 13.256 -18.273 9.018 1.00 95.06 1040 LEU A CA 1
ATOM 7730 C C . LEU A 1 1040 ? 14.561 -18.007 9.780 1.00 95.06 1040 LEU A C 1
ATOM 7732 O O . LEU A 1 1040 ? 15.173 -18.949 10.287 1.00 95.06 1040 LEU A O 1
ATOM 7736 N N . SER A 1 1041 ? 15.008 -16.758 9.839 1.00 96.56 1041 SER A N 1
ATOM 7737 C CA . SER A 1 1041 ? 16.228 -16.336 10.541 1.00 96.56 1041 SER A CA 1
ATOM 7738 C C . SER A 1 1041 ? 15.899 -15.406 11.703 1.00 96.56 1041 SER A C 1
ATOM 7740 O O . SER A 1 1041 ? 14.814 -14.838 11.761 1.00 96.56 1041 SER A O 1
ATOM 7742 N N . LYS A 1 1042 ? 16.842 -15.185 12.622 1.00 96.31 1042 LYS A N 1
ATOM 7743 C CA . LYS A 1 1042 ? 16.704 -14.124 13.632 1.00 96.31 1042 LYS A CA 1
ATOM 7744 C C . LYS A 1 1042 ? 16.590 -12.752 12.952 1.00 96.31 1042 LYS A C 1
ATOM 7746 O O . LYS A 1 1042 ? 17.325 -12.486 11.999 1.00 96.31 1042 LYS A O 1
ATOM 7751 N N . LYS A 1 1043 ? 15.689 -11.897 13.444 1.00 92.69 1043 LYS A N 1
ATOM 7752 C CA . LYS A 1 1043 ? 15.431 -10.569 12.870 1.00 92.69 1043 LYS A CA 1
ATOM 7753 C C . LYS A 1 1043 ? 16.691 -9.696 12.838 1.00 92.69 1043 LYS A C 1
ATOM 7755 O O . LYS A 1 1043 ? 17.435 -9.653 13.820 1.00 92.69 1043 LYS A O 1
ATOM 7760 N N . GLY A 1 1044 ? 16.942 -9.031 11.713 1.00 88.81 1044 GLY A N 1
ATOM 7761 C CA . GLY A 1 1044 ? 18.106 -8.174 11.474 1.00 88.81 1044 GLY A CA 1
ATOM 7762 C C . GLY A 1 1044 ? 19.421 -8.912 11.184 1.00 88.81 1044 GLY A C 1
ATOM 7763 O O . GLY A 1 1044 ? 20.482 -8.293 11.231 1.00 88.81 1044 GLY A O 1
ATOM 7764 N N . THR A 1 1045 ? 19.401 -10.222 10.903 1.00 90.88 1045 THR A N 1
ATOM 7765 C CA . THR A 1 1045 ? 20.632 -10.987 10.589 1.00 90.88 1045 THR A CA 1
ATOM 7766 C C . THR A 1 1045 ? 21.105 -10.874 9.139 1.00 90.88 1045 THR A C 1
ATOM 7768 O O . THR A 1 1045 ? 22.242 -11.250 8.852 1.00 90.88 1045 THR A O 1
ATOM 7771 N N . GLY A 1 1046 ? 20.273 -10.376 8.219 1.00 91.88 1046 GLY A N 1
ATOM 7772 C CA . GLY A 1 1046 ? 20.624 -10.252 6.799 1.00 91.88 1046 GLY A CA 1
ATOM 7773 C C . GLY A 1 1046 ? 20.596 -11.573 6.011 1.00 91.88 1046 GLY A C 1
ATOM 7774 O O . GLY A 1 1046 ? 21.051 -11.617 4.866 1.00 91.88 1046 GLY A O 1
ATOM 7775 N N . VAL A 1 1047 ? 20.151 -12.680 6.622 1.00 95.62 1047 VAL A N 1
ATOM 7776 C CA . VAL A 1 1047 ? 20.186 -14.013 5.993 1.00 95.62 1047 VAL A CA 1
ATOM 7777 C C . VAL A 1 1047 ? 19.200 -14.118 4.819 1.00 95.62 1047 VAL A C 1
ATOM 7779 O O . VAL A 1 1047 ? 19.639 -14.569 3.758 1.00 95.62 1047 VAL A O 1
ATOM 7782 N N . PRO A 1 1048 ? 17.924 -13.688 4.922 1.00 95.19 1048 PRO A N 1
ATOM 7783 C CA . PRO A 1 1048 ? 16.992 -13.682 3.797 1.00 95.19 1048 PRO A CA 1
ATOM 7784 C C . PRO A 1 1048 ? 17.497 -12.827 2.639 1.00 95.19 1048 PRO A C 1
ATOM 7786 O O . PRO A 1 1048 ? 17.527 -13.295 1.505 1.00 95.19 1048 PRO A O 1
ATOM 7789 N N . GLU A 1 1049 ? 17.984 -11.620 2.919 1.00 91.69 1049 GLU A N 1
ATOM 7790 C CA . GLU A 1 1049 ? 18.527 -10.674 1.940 1.00 91.69 1049 GLU A CA 1
ATOM 7791 C C . GLU A 1 1049 ? 19.687 -11.305 1.158 1.00 91.69 1049 GLU A C 1
ATOM 7793 O O . GLU A 1 1049 ? 19.748 -11.208 -0.070 1.00 91.69 1049 GLU A O 1
ATOM 7798 N N . ALA A 1 1050 ? 20.573 -12.020 1.858 1.00 90.88 1050 ALA A N 1
ATOM 7799 C CA . ALA A 1 1050 ? 21.716 -12.695 1.258 1.00 90.88 1050 ALA A CA 1
ATOM 7800 C C . ALA A 1 1050 ? 21.348 -13.912 0.390 1.00 90.88 1050 ALA A C 1
ATOM 7802 O O . ALA A 1 1050 ? 22.082 -14.223 -0.552 1.00 90.88 1050 ALA A O 1
ATOM 7803 N N . ILE A 1 1051 ? 20.239 -14.611 0.677 1.00 96.06 1051 ILE A N 1
ATOM 7804 C CA . ILE A 1 1051 ? 19.839 -15.814 -0.076 1.00 96.06 1051 ILE A CA 1
ATOM 7805 C C . ILE A 1 1051 ? 18.744 -15.578 -1.123 1.00 96.06 1051 ILE A C 1
ATOM 7807 O O . ILE A 1 1051 ? 18.680 -16.336 -2.092 1.00 96.06 1051 ILE A O 1
ATOM 7811 N N . ASN A 1 1052 ? 17.897 -14.555 -0.963 1.00 95.06 1052 ASN A N 1
ATOM 7812 C CA . ASN A 1 1052 ? 16.671 -14.366 -1.750 1.00 95.06 1052 ASN A CA 1
ATOM 7813 C C . ASN A 1 1052 ? 16.947 -14.232 -3.254 1.00 95.06 1052 ASN A C 1
ATOM 7815 O O . ASN A 1 1052 ? 16.207 -14.794 -4.058 1.00 95.06 1052 ASN A O 1
ATOM 7819 N N . SER A 1 1053 ? 18.040 -13.562 -3.640 1.00 91.88 1053 SER A N 1
ATOM 7820 C CA . SER A 1 1053 ? 18.451 -13.444 -5.048 1.00 91.88 1053 SER A CA 1
ATOM 7821 C C . SER A 1 1053 ? 18.761 -14.817 -5.670 1.00 91.88 1053 SER A C 1
ATOM 7823 O O . SER A 1 1053 ? 18.152 -15.211 -6.663 1.00 91.88 1053 SER A O 1
ATOM 7825 N N . CYS A 1 1054 ? 19.618 -15.610 -5.014 1.00 96.25 1054 CYS A N 1
ATOM 7826 C CA . CYS A 1 1054 ? 19.952 -16.974 -5.440 1.00 96.25 1054 CYS A CA 1
ATOM 7827 C C . CYS A 1 1054 ? 18.726 -17.909 -5.441 1.00 96.25 1054 CYS A C 1
ATOM 7829 O O . CYS A 1 1054 ? 18.578 -18.761 -6.319 1.00 96.25 1054 CYS A O 1
ATOM 7831 N N . LEU A 1 1055 ? 17.833 -17.756 -4.459 1.00 96.56 1055 LEU A N 1
ATOM 7832 C CA . LEU A 1 1055 ? 16.612 -18.551 -4.355 1.00 96.56 1055 LEU A CA 1
ATOM 7833 C C . LEU A 1 1055 ? 15.661 -18.262 -5.526 1.00 96.56 1055 LEU A C 1
ATOM 7835 O O . LEU A 1 1055 ? 15.193 -19.200 -6.171 1.00 96.56 1055 LEU A O 1
ATOM 7839 N N . ALA A 1 1056 ? 15.451 -16.986 -5.860 1.00 93.44 1056 ALA A N 1
ATOM 7840 C CA . ALA A 1 1056 ? 14.644 -16.573 -7.006 1.00 93.44 1056 ALA A CA 1
ATOM 7841 C C . ALA A 1 1056 ? 15.224 -17.074 -8.343 1.00 93.44 1056 ALA A C 1
ATOM 7843 O O . ALA A 1 1056 ? 14.472 -17.532 -9.207 1.00 93.44 1056 ALA A O 1
ATOM 7844 N N . GLU A 1 1057 ? 16.553 -17.048 -8.506 1.00 94.81 1057 GLU A N 1
ATOM 7845 C CA . GLU A 1 1057 ? 17.229 -17.640 -9.669 1.00 94.81 1057 GLU A CA 1
ATOM 7846 C C . GLU A 1 1057 ? 16.957 -19.147 -9.771 1.00 94.81 1057 GLU A C 1
ATOM 7848 O O . GLU A 1 1057 ? 16.528 -19.623 -10.824 1.00 94.81 1057 GLU A O 1
ATOM 7853 N N . VAL A 1 1058 ? 17.120 -19.899 -8.675 1.00 97.06 1058 VAL A N 1
ATOM 7854 C CA . VAL A 1 1058 ? 16.845 -21.347 -8.635 1.00 97.06 1058 VAL A CA 1
ATOM 7855 C C . VAL A 1 1058 ? 15.381 -21.663 -8.933 1.00 97.06 1058 VAL A C 1
ATOM 7857 O O . VAL A 1 1058 ? 15.114 -22.593 -9.700 1.00 97.06 1058 VAL A O 1
ATOM 7860 N N . MET A 1 1059 ? 14.435 -20.888 -8.398 1.00 96.31 1059 MET A N 1
ATOM 7861 C CA . MET A 1 1059 ? 12.997 -21.060 -8.645 1.00 96.31 1059 MET A CA 1
ATOM 7862 C C . MET A 1 1059 ? 12.609 -20.866 -10.118 1.00 96.31 1059 MET A C 1
ATOM 7864 O O . MET A 1 1059 ? 11.628 -21.448 -10.576 1.00 96.31 1059 MET A O 1
ATOM 7868 N N . ALA A 1 1060 ? 13.403 -20.132 -10.902 1.00 94.31 1060 ALA A N 1
ATOM 7869 C CA . ALA A 1 1060 ? 13.214 -19.999 -12.347 1.00 94.31 1060 ALA A CA 1
ATOM 7870 C C . ALA A 1 1060 ? 13.770 -21.186 -13.172 1.00 94.31 1060 ALA A C 1
ATOM 7872 O O . ALA A 1 1060 ? 13.659 -21.178 -14.399 1.00 94.31 1060 ALA A O 1
ATOM 7873 N N . THR A 1 1061 ? 14.375 -22.203 -12.542 1.00 96.31 1061 THR A N 1
ATOM 7874 C CA . THR A 1 1061 ? 15.037 -23.323 -13.239 1.00 96.31 1061 THR A CA 1
ATOM 7875 C C . THR A 1 1061 ? 14.189 -24.595 -13.358 1.00 96.31 1061 THR A C 1
ATOM 7877 O O . THR A 1 1061 ? 13.228 -24.829 -12.623 1.00 96.31 1061 THR A O 1
ATOM 7880 N N . GLU A 1 1062 ? 14.632 -25.493 -14.241 1.00 96.12 1062 GLU A N 1
ATOM 7881 C CA . GLU A 1 1062 ? 14.142 -26.872 -14.330 1.00 96.12 1062 GLU A CA 1
ATOM 7882 C C . GLU A 1 1062 ? 14.414 -27.674 -13.043 1.00 96.12 1062 GLU A C 1
ATOM 7884 O O . GLU A 1 1062 ? 13.682 -28.609 -12.733 1.00 96.12 1062 GLU A O 1
ATOM 7889 N N . ALA A 1 1063 ? 15.446 -27.325 -12.262 1.00 96.62 1063 ALA A N 1
ATOM 7890 C CA . ALA A 1 1063 ? 15.751 -28.017 -11.009 1.00 96.62 1063 ALA A CA 1
ATOM 7891 C C . ALA A 1 1063 ? 14.656 -27.791 -9.954 1.00 96.62 1063 ALA A C 1
ATOM 7893 O O . ALA A 1 1063 ? 14.311 -28.728 -9.235 1.00 96.62 1063 ALA A O 1
ATOM 7894 N N . TYR A 1 1064 ? 14.066 -26.590 -9.915 1.00 97.06 1064 TYR A N 1
ATOM 7895 C CA . TYR A 1 1064 ? 12.897 -26.296 -9.083 1.00 97.06 1064 TYR A CA 1
ATOM 7896 C C . TYR A 1 1064 ? 11.679 -27.116 -9.527 1.00 97.06 1064 TYR A C 1
ATOM 7898 O O . TYR A 1 1064 ? 11.131 -27.867 -8.725 1.00 97.06 1064 TYR A O 1
ATOM 7906 N N . TYR A 1 1065 ? 11.330 -27.088 -10.820 1.00 95.31 1065 TYR A N 1
ATOM 7907 C CA . TYR A 1 1065 ? 10.241 -27.910 -11.367 1.00 95.31 1065 TYR A CA 1
ATOM 7908 C C . TYR A 1 1065 ? 10.434 -29.410 -11.073 1.00 95.31 1065 TYR A C 1
ATOM 7910 O O . TYR A 1 1065 ? 9.522 -30.075 -10.583 1.00 95.31 1065 TYR A O 1
ATOM 7918 N N . ASN A 1 1066 ? 11.642 -29.940 -11.277 1.00 96.19 1066 ASN A N 1
ATOM 7919 C CA . ASN A 1 1066 ? 11.968 -31.334 -10.974 1.00 96.19 1066 ASN A CA 1
ATOM 7920 C C . ASN A 1 1066 ? 11.879 -31.652 -9.469 1.00 96.19 1066 ASN A C 1
ATOM 7922 O O . ASN A 1 1066 ? 11.503 -32.770 -9.116 1.00 96.19 1066 ASN A O 1
ATOM 7926 N N . ALA A 1 1067 ? 12.176 -30.701 -8.575 1.00 96.06 1067 ALA A N 1
ATOM 7927 C CA . ALA A 1 1067 ? 11.930 -30.860 -7.142 1.00 96.06 1067 ALA A CA 1
ATOM 7928 C C . ALA A 1 1067 ? 10.422 -30.910 -6.834 1.00 96.06 1067 ALA A C 1
ATOM 7930 O O . ALA A 1 1067 ? 9.992 -31.778 -6.077 1.00 96.06 1067 ALA A O 1
ATOM 7931 N N . CYS A 1 1068 ? 9.612 -30.058 -7.468 1.00 93.06 1068 CYS A N 1
ATOM 7932 C CA . CYS A 1 1068 ? 8.154 -30.068 -7.325 1.00 93.06 1068 CYS A CA 1
ATOM 7933 C C . CYS A 1 1068 ? 7.540 -31.394 -7.804 1.00 93.06 1068 CYS A C 1
ATOM 7935 O O . CYS A 1 1068 ? 6.769 -32.011 -7.074 1.00 93.06 1068 CYS A O 1
ATOM 7937 N N . VAL A 1 1069 ? 7.953 -31.899 -8.974 1.00 93.00 1069 VAL A N 1
ATOM 7938 C CA . VAL A 1 1069 ? 7.538 -33.220 -9.489 1.00 93.00 1069 VAL A CA 1
ATOM 7939 C C . VAL A 1 1069 ? 7.989 -34.358 -8.566 1.00 93.00 1069 VAL A C 1
ATOM 7941 O O . VAL A 1 1069 ? 7.227 -35.288 -8.318 1.00 93.00 1069 VAL A O 1
ATOM 7944 N N . LYS A 1 1070 ? 9.217 -34.301 -8.032 1.00 93.56 1070 LYS A N 1
ATOM 7945 C CA . LYS A 1 1070 ? 9.777 -35.343 -7.152 1.00 93.56 1070 LYS A CA 1
ATOM 7946 C C . LYS A 1 1070 ? 8.984 -35.532 -5.852 1.00 93.56 1070 LYS A C 1
ATOM 7948 O O . LYS A 1 1070 ? 8.997 -36.638 -5.313 1.00 93.56 1070 LYS A O 1
ATOM 7953 N N . TYR A 1 1071 ? 8.355 -34.474 -5.345 1.00 89.38 1071 TYR A N 1
ATOM 7954 C CA . TYR A 1 1071 ? 7.664 -34.464 -4.052 1.00 89.38 1071 TYR A CA 1
ATOM 7955 C C . TYR A 1 1071 ? 6.141 -34.298 -4.153 1.00 89.38 1071 TYR A C 1
ATOM 7957 O O . TYR A 1 1071 ? 5.508 -34.092 -3.124 1.00 89.38 1071 TYR A O 1
ATOM 7965 N N . ASP A 1 1072 ? 5.571 -34.414 -5.359 1.00 88.31 1072 ASP A N 1
ATOM 7966 C CA . ASP A 1 1072 ? 4.135 -34.228 -5.638 1.00 88.31 1072 ASP A CA 1
ATOM 7967 C C . ASP A 1 1072 ? 3.611 -32.850 -5.173 1.00 88.31 1072 ASP A C 1
ATOM 7969 O O . ASP A 1 1072 ? 2.573 -32.718 -4.540 1.00 88.31 1072 ASP A O 1
ATOM 7973 N N . LEU A 1 1073 ? 4.391 -31.800 -5.466 1.00 89.00 1073 LEU A N 1
ATOM 7974 C CA . LEU A 1 1073 ? 4.101 -30.394 -5.144 1.00 89.00 1073 LEU A CA 1
ATOM 7975 C C . LEU A 1 1073 ? 3.881 -29.546 -6.409 1.00 89.00 1073 LEU A C 1
ATOM 7977 O O . LEU A 1 1073 ? 4.055 -28.331 -6.385 1.00 89.00 1073 LEU A O 1
ATOM 7981 N N . VAL A 1 1074 ? 3.550 -30.167 -7.546 1.00 89.00 1074 VAL A N 1
ATOM 7982 C CA . VAL A 1 1074 ? 3.381 -29.460 -8.834 1.00 89.00 1074 VAL A CA 1
ATOM 7983 C C . VAL A 1 1074 ? 2.203 -28.483 -8.802 1.00 89.00 1074 VAL A C 1
ATOM 7985 O O . VAL A 1 1074 ? 2.258 -27.467 -9.486 1.00 89.00 1074 VAL A O 1
ATOM 7988 N N . ASP A 1 1075 ? 1.172 -28.762 -8.001 1.00 83.75 1075 ASP A N 1
ATOM 7989 C CA . ASP A 1 1075 ? 0.043 -27.850 -7.785 1.00 83.75 1075 ASP A CA 1
ATOM 7990 C C . ASP A 1 1075 ? 0.343 -26.721 -6.792 1.00 83.75 1075 ASP A C 1
ATOM 7992 O O . ASP A 1 1075 ? -0.340 -25.706 -6.796 1.00 83.75 1075 ASP A O 1
ATOM 7996 N N . SER A 1 1076 ? 1.373 -26.900 -5.964 1.00 86.44 1076 SER A N 1
ATOM 7997 C CA . SER A 1 1076 ? 1.703 -26.029 -4.840 1.00 86.44 1076 SER A CA 1
ATOM 7998 C C . SER A 1 1076 ? 2.912 -25.131 -5.120 1.00 86.44 1076 SER A C 1
ATOM 8000 O O . SER A 1 1076 ? 3.152 -24.177 -4.388 1.00 86.44 1076 SER A O 1
ATOM 8002 N N . CYS A 1 1077 ? 3.709 -25.438 -6.143 1.00 90.31 1077 CYS A N 1
ATOM 8003 C CA . CYS A 1 1077 ? 4.902 -24.688 -6.530 1.00 90.31 1077 CYS A CA 1
ATOM 8004 C C . CYS A 1 1077 ? 4.606 -23.523 -7.484 1.00 90.31 1077 CYS A C 1
ATOM 8006 O O . CYS A 1 1077 ? 3.703 -23.600 -8.310 1.00 90.31 1077 CYS A O 1
ATOM 8008 N N . TYR A 1 1078 ? 5.468 -22.502 -7.457 1.00 89.88 1078 TYR A N 1
ATOM 8009 C CA . TYR A 1 1078 ? 5.403 -21.371 -8.384 1.00 89.88 1078 TYR A CA 1
ATOM 8010 C C . TYR A 1 1078 ? 5.613 -21.818 -9.831 1.00 89.88 1078 TYR A C 1
ATOM 8012 O O . TYR A 1 1078 ? 6.674 -22.328 -10.203 1.00 89.88 1078 TYR A O 1
ATOM 8020 N N . VAL A 1 1079 ? 4.606 -21.582 -10.669 1.00 88.06 1079 VAL A N 1
ATOM 8021 C CA . VAL A 1 1079 ? 4.632 -21.968 -12.081 1.00 88.06 1079 VAL A CA 1
ATOM 8022 C C . VAL A 1 1079 ? 5.729 -21.191 -12.822 1.00 88.06 1079 VAL A C 1
ATOM 8024 O O . VAL A 1 1079 ? 5.698 -19.966 -12.933 1.00 88.06 1079 VAL A O 1
ATOM 8027 N N . ASN A 1 1080 ? 6.703 -21.918 -13.374 1.00 89.56 1080 ASN A N 1
ATOM 8028 C CA . ASN A 1 1080 ? 7.767 -21.376 -14.224 1.00 89.56 1080 ASN A CA 1
ATOM 8029 C C . ASN A 1 1080 ? 7.712 -21.976 -15.648 1.00 89.56 1080 ASN A C 1
ATOM 8031 O O . ASN A 1 1080 ? 6.850 -22.797 -15.958 1.00 89.56 1080 ASN A O 1
ATOM 8035 N N . SER A 1 1081 ? 8.643 -21.600 -16.534 1.00 92.31 1081 SER A N 1
ATOM 8036 C CA . SER A 1 1081 ? 8.652 -22.032 -17.946 1.00 92.31 1081 SER A CA 1
ATOM 8037 C C . SER A 1 1081 ? 8.806 -23.543 -18.191 1.00 92.31 1081 SER A C 1
ATOM 8039 O O . SER A 1 1081 ? 8.716 -23.972 -19.340 1.00 92.31 1081 SER A O 1
ATOM 8041 N N . PHE A 1 1082 ? 9.076 -24.339 -17.154 1.00 92.62 1082 PHE A N 1
ATOM 8042 C CA . PHE A 1 1082 ? 9.209 -25.797 -17.227 1.00 92.62 1082 PHE A CA 1
ATOM 8043 C C . PHE A 1 1082 ? 7.926 -26.544 -16.818 1.00 92.62 1082 PHE A C 1
ATOM 8045 O O . PHE A 1 1082 ? 7.828 -27.749 -17.046 1.00 92.62 1082 PHE A O 1
ATOM 8052 N N . PHE A 1 1083 ? 6.928 -25.846 -16.265 1.00 90.06 1083 PHE A N 1
ATOM 8053 C CA . PHE A 1 1083 ? 5.635 -26.432 -15.909 1.00 90.06 1083 PHE A CA 1
ATOM 8054 C C . PHE A 1 1083 ? 4.745 -26.602 -17.157 1.00 90.06 1083 PHE A C 1
ATOM 8056 O O . PHE A 1 1083 ? 4.739 -25.740 -18.042 1.00 90.06 1083 PHE A O 1
ATOM 8063 N N . PRO A 1 1084 ? 3.953 -27.686 -17.255 1.00 81.50 1084 PRO A N 1
ATOM 8064 C CA . PRO A 1 1084 ? 3.020 -27.874 -18.361 1.00 81.50 1084 PRO A CA 1
ATOM 8065 C C . PRO A 1 1084 ? 1.835 -26.904 -18.241 1.00 81.50 1084 PRO A C 1
ATOM 8067 O O . PRO A 1 1084 ? 1.032 -27.007 -17.318 1.00 81.50 1084 PRO A O 1
ATOM 8070 N N . GLY A 1 1085 ? 1.681 -25.996 -19.210 1.00 53.75 1085 GLY A N 1
ATOM 8071 C CA . GLY A 1 1085 ? 0.681 -24.911 -19.198 1.00 53.75 1085 GLY A CA 1
ATOM 8072 C C . GLY A 1 1085 ? -0.803 -25.312 -19.297 1.00 53.75 1085 GLY A C 1
ATOM 8073 O O . GLY A 1 1085 ? -1.630 -24.478 -19.650 1.00 53.75 1085 GLY A O 1
ATOM 8074 N N . SER A 1 1086 ? -1.160 -26.572 -19.035 1.00 48.88 1086 SER A N 1
ATOM 8075 C CA . SER A 1 1086 ? -2.552 -27.026 -18.933 1.00 48.88 1086 SER A CA 1
ATOM 8076 C C . SER A 1 1086 ? -2.650 -28.328 -18.133 1.00 48.88 1086 SER A C 1
ATOM 8078 O O . SER A 1 1086 ? -1.999 -29.310 -18.498 1.00 48.88 1086 SER A O 1
ATOM 8080 N N . GLY A 1 1087 ? -3.528 -28.375 -17.126 1.00 60.19 1087 GLY A N 1
ATOM 8081 C CA . GLY A 1 1087 ? -3.904 -29.620 -16.440 1.00 60.19 1087 GLY A CA 1
ATOM 8082 C C . GLY A 1 1087 ? -3.201 -29.909 -15.111 1.00 60.19 1087 GLY A C 1
ATOM 8083 O O . GLY A 1 1087 ? -3.090 -31.078 -14.747 1.00 60.19 1087 GLY A O 1
ATOM 8084 N N . ILE A 1 1088 ? -2.747 -28.883 -14.383 1.00 72.00 1088 ILE A N 1
ATOM 8085 C CA . ILE A 1 1088 ? -2.378 -29.032 -12.968 1.00 72.00 1088 ILE A CA 1
ATOM 8086 C C . ILE A 1 1088 ? -3.633 -29.469 -12.193 1.00 72.00 1088 ILE A C 1
ATOM 8088 O O . ILE A 1 1088 ? -4.666 -28.803 -12.249 1.00 72.00 1088 ILE A O 1
ATOM 8092 N N . VAL A 1 1089 ? -3.558 -30.617 -11.518 1.00 77.25 1089 VAL A N 1
ATOM 8093 C CA . VAL A 1 1089 ? -4.650 -31.147 -10.692 1.00 77.25 1089 VAL A CA 1
ATOM 8094 C C . VAL A 1 1089 ? -4.454 -30.634 -9.273 1.00 77.25 1089 VAL A C 1
ATOM 8096 O O . VAL A 1 1089 ? -3.530 -31.072 -8.598 1.00 77.25 1089 VAL A O 1
ATOM 8099 N N . ILE A 1 1090 ? -5.327 -29.731 -8.832 1.00 78.38 1090 ILE A N 1
ATOM 8100 C CA . ILE A 1 1090 ? -5.358 -29.244 -7.448 1.00 78.38 1090 ILE A CA 1
ATOM 8101 C C . ILE A 1 1090 ? -5.759 -30.414 -6.537 1.00 78.38 1090 ILE A C 1
ATOM 8103 O O . ILE A 1 1090 ? -6.813 -31.033 -6.743 1.00 78.38 1090 ILE A O 1
ATOM 8107 N N . HIS A 1 1091 ? -4.924 -30.746 -5.550 1.00 83.25 1091 HIS A N 1
ATOM 8108 C CA . HIS A 1 1091 ? -5.263 -31.766 -4.555 1.00 83.25 1091 HIS A CA 1
ATOM 8109 C C . HIS A 1 1091 ? -6.463 -31.323 -3.702 1.00 83.25 1091 HIS A C 1
ATOM 8111 O O . HIS A 1 1091 ? -6.639 -30.137 -3.453 1.00 83.25 1091 HIS A O 1
ATOM 8117 N N . GLU A 1 1092 ? -7.271 -32.265 -3.190 1.00 82.88 1092 GLU A N 1
ATOM 8118 C CA . GLU A 1 1092 ? -8.444 -31.926 -2.355 1.00 82.88 1092 GLU A CA 1
ATOM 8119 C C . GLU A 1 1092 ? -8.094 -30.961 -1.212 1.00 82.88 1092 GLU A C 1
ATOM 8121 O O . GLU A 1 1092 ? -8.799 -29.983 -1.030 1.00 82.88 1092 GLU A O 1
ATOM 8126 N N . TYR A 1 1093 ? -6.977 -31.164 -0.507 1.00 84.19 1093 TYR A N 1
ATOM 8127 C CA . TYR A 1 1093 ? -6.542 -30.297 0.600 1.00 84.19 1093 TYR A CA 1
ATOM 8128 C C . TYR A 1 1093 ? -6.130 -28.865 0.203 1.00 84.19 1093 TYR A C 1
ATOM 8130 O O . TYR A 1 1093 ? -5.906 -28.044 1.089 1.00 84.19 1093 TYR A O 1
ATOM 8138 N N . ASN A 1 1094 ? -6.012 -28.575 -1.095 1.00 80.00 1094 ASN A N 1
ATOM 8139 C CA . ASN A 1 1094 ? -5.679 -27.258 -1.645 1.00 80.00 1094 ASN A CA 1
ATOM 8140 C C . ASN A 1 1094 ? -6.896 -26.545 -2.282 1.00 80.00 1094 ASN A C 1
ATOM 8142 O O . ASN A 1 1094 ? -6.761 -25.401 -2.702 1.00 80.00 1094 ASN A O 1
ATOM 8146 N N . LYS A 1 1095 ? -8.067 -27.195 -2.362 1.00 82.31 1095 LYS A N 1
ATOM 8147 C CA . LYS A 1 1095 ? -9.326 -26.612 -2.873 1.00 82.31 1095 LYS A CA 1
ATOM 8148 C C . LYS A 1 1095 ? -9.999 -25.715 -1.848 1.00 82.31 1095 LYS A C 1
ATOM 8150 O O . LYS A 1 1095 ? -9.901 -26.038 -0.671 1.00 82.31 1095 LYS A O 1
ATOM 8155 N N . GLU A 1 1096 ? -10.748 -24.692 -2.252 1.00 76.31 1096 GLU A N 1
ATOM 8156 C CA . GLU A 1 1096 ? -11.545 -23.876 -1.316 1.00 76.31 1096 GLU A CA 1
ATOM 8157 C C . GLU A 1 1096 ? -12.678 -24.675 -0.632 1.00 76.31 1096 GLU A C 1
ATOM 8159 O O . GLU A 1 1096 ? -13.077 -25.758 -1.070 1.00 76.31 1096 GLU A O 1
ATOM 8164 N N . THR A 1 1097 ? -13.167 -24.209 0.526 1.00 75.75 1097 THR A N 1
ATOM 8165 C CA . THR A 1 1097 ? -14.119 -24.998 1.343 1.00 75.75 1097 THR A CA 1
ATOM 8166 C C . THR A 1 1097 ? -15.442 -25.254 0.619 1.00 75.75 1097 THR A C 1
ATOM 8168 O O . THR A 1 1097 ? -16.071 -26.299 0.790 1.00 75.75 1097 THR A O 1
ATOM 8171 N N . ASP A 1 1098 ? -15.870 -24.282 -0.171 1.00 75.75 1098 ASP A N 1
ATOM 8172 C CA . ASP A 1 1098 ? -17.031 -24.305 -1.051 1.00 75.75 1098 ASP A CA 1
ATOM 8173 C C . ASP A 1 1098 ? -16.783 -25.076 -2.364 1.00 75.75 1098 ASP A C 1
ATOM 8175 O O . ASP A 1 1098 ? -17.741 -25.534 -2.988 1.00 75.75 1098 ASP A O 1
ATOM 8179 N N . GLU A 1 1099 ? -15.522 -25.316 -2.742 1.00 81.81 1099 GLU A N 1
ATOM 8180 C CA . GLU A 1 1099 ? -15.142 -26.234 -3.828 1.00 81.81 1099 GLU A CA 1
ATOM 8181 C C . GLU A 1 1099 ? -15.160 -27.718 -3.409 1.00 81.81 1099 GLU A C 1
ATOM 8183 O O . GLU A 1 1099 ? -15.228 -28.615 -4.265 1.00 81.81 1099 GLU A O 1
ATOM 8188 N N . HIS A 1 1100 ? -15.106 -28.020 -2.106 1.00 84.44 1100 HIS A N 1
ATOM 8189 C CA . HIS A 1 1100 ? -15.337 -29.381 -1.625 1.00 84.44 1100 HIS A CA 1
ATOM 8190 C C . HIS A 1 1100 ? -16.775 -29.827 -1.922 1.00 84.44 1100 HIS A C 1
ATOM 8192 O O . HIS A 1 1100 ? -17.741 -29.074 -1.822 1.00 84.44 1100 HIS A O 1
ATOM 8198 N N . SER A 1 1101 ? -16.945 -31.112 -2.230 1.00 81.81 1101 SER A N 1
ATOM 8199 C CA . SER A 1 1101 ? -18.264 -31.710 -2.445 1.00 81.81 1101 SER A CA 1
ATOM 8200 C C . SER A 1 1101 ? -18.341 -33.118 -1.857 1.00 81.81 1101 SER A C 1
ATOM 8202 O O . SER A 1 1101 ? -17.346 -33.840 -1.804 1.00 81.81 1101 SER A O 1
ATOM 8204 N N . GLY A 1 1102 ? -19.536 -33.510 -1.407 1.00 83.31 1102 GLY A N 1
ATOM 8205 C CA . GLY A 1 1102 ? -19.798 -34.815 -0.794 1.00 83.31 1102 GLY A CA 1
ATOM 8206 C C . GLY A 1 1102 ? -20.319 -34.719 0.641 1.00 83.31 1102 GLY A C 1
ATOM 8207 O O . GLY A 1 1102 ? -20.881 -33.707 1.049 1.00 83.31 1102 GLY A O 1
ATOM 8208 N N . ASP A 1 1103 ? -20.151 -35.802 1.391 1.00 83.56 1103 ASP A N 1
ATOM 8209 C CA . ASP A 1 1103 ? -20.667 -36.044 2.745 1.00 83.56 1103 ASP A CA 1
ATOM 8210 C C . ASP A 1 1103 ? -19.524 -36.249 3.762 1.00 83.56 1103 ASP A C 1
ATOM 8212 O O . ASP A 1 1103 ? -19.593 -37.103 4.641 1.00 83.56 1103 ASP A O 1
ATOM 8216 N N . CYS A 1 1104 ? -18.431 -35.495 3.601 1.00 89.50 1104 CYS A N 1
ATOM 8217 C CA . CYS A 1 1104 ? -17.160 -35.663 4.318 1.00 89.50 1104 CYS A CA 1
ATOM 8218 C C . CYS A 1 1104 ? -16.429 -37.007 4.087 1.00 89.50 1104 CYS A C 1
ATOM 8220 O O . CYS A 1 1104 ? -15.345 -37.196 4.644 1.00 89.50 1104 CYS A O 1
ATOM 8222 N N . SER A 1 1105 ? -16.933 -37.936 3.255 1.00 90.12 1105 SER A N 1
ATOM 8223 C CA . SER A 1 1105 ? -16.320 -39.267 3.078 1.00 90.12 1105 SER A CA 1
ATOM 8224 C C . SER A 1 1105 ? -14.907 -39.257 2.473 1.00 90.12 1105 SER A C 1
ATOM 8226 O O . SER A 1 1105 ? -14.195 -40.257 2.547 1.00 90.12 1105 SER A O 1
ATOM 8228 N N . SER A 1 1106 ? -14.494 -38.151 1.845 1.00 89.56 1106 SER A N 1
ATOM 8229 C CA . SER A 1 1106 ? -13.123 -37.924 1.355 1.00 89.56 1106 SER A CA 1
ATOM 8230 C C . SER A 1 1106 ? -12.115 -37.641 2.479 1.00 89.56 1106 SER A C 1
ATOM 8232 O O . SER A 1 1106 ? -10.908 -37.672 2.241 1.00 89.56 1106 SER A O 1
ATOM 8234 N N . GLY A 1 1107 ? -12.609 -37.345 3.686 1.00 90.88 1107 GLY A N 1
ATOM 8235 C CA . GLY A 1 1107 ? -11.865 -36.701 4.763 1.00 90.88 1107 GLY A CA 1
ATOM 8236 C C . GLY A 1 1107 ? -12.101 -35.193 4.836 1.00 90.88 1107 GLY A C 1
ATOM 8237 O O . GLY A 1 1107 ? -11.936 -34.629 5.910 1.00 90.88 1107 GLY A O 1
ATOM 8238 N N . TYR A 1 1108 ? -12.553 -34.554 3.756 1.00 91.38 1108 TYR A N 1
ATOM 8239 C CA . TYR A 1 1108 ? -12.762 -33.107 3.678 1.00 91.38 1108 TYR A CA 1
ATOM 8240 C C . TYR A 1 1108 ? -14.254 -32.783 3.630 1.00 91.38 1108 TYR A C 1
ATOM 8242 O O . TYR A 1 1108 ? -14.991 -33.318 2.799 1.00 91.38 1108 TYR A O 1
ATOM 8250 N N . CYS A 1 1109 ? -14.708 -31.939 4.553 1.00 90.62 1109 CYS A N 1
ATOM 8251 C CA . CYS A 1 1109 ? -16.101 -31.525 4.643 1.00 90.62 1109 CYS A CA 1
ATOM 8252 C C . CYS A 1 1109 ? -16.357 -30.246 3.828 1.00 90.62 1109 CYS A C 1
ATOM 8254 O O . CYS A 1 1109 ? -15.628 -29.272 4.023 1.00 90.62 1109 C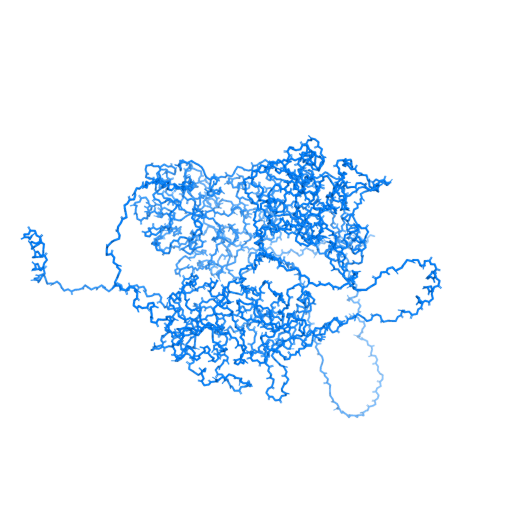YS A O 1
ATOM 8256 N N . PRO A 1 1110 ? -17.422 -30.195 3.005 1.00 89.56 1110 PRO A N 1
ATOM 8257 C CA . PRO A 1 1110 ? -17.940 -28.924 2.505 1.00 89.56 1110 PRO A CA 1
ATOM 8258 C C . PRO A 1 1110 ? -18.556 -28.102 3.647 1.00 89.56 1110 PRO A C 1
ATOM 8260 O O . PRO A 1 1110 ? -18.880 -28.647 4.712 1.00 89.56 1110 PRO A O 1
ATOM 8263 N N . CYS A 1 1111 ? -18.806 -26.811 3.411 1.00 86.25 1111 CYS A N 1
ATOM 8264 C CA . CYS A 1 1111 ? -19.683 -26.042 4.297 1.00 86.25 1111 CYS A CA 1
ATOM 8265 C C . CYS A 1 1111 ? -21.050 -26.748 4.423 1.00 86.25 1111 CYS A C 1
ATOM 8267 O O . CYS A 1 1111 ? -21.583 -27.234 3.417 1.00 86.25 1111 CYS A O 1
ATOM 8269 N N . PRO A 1 1112 ? -21.651 -26.827 5.628 1.00 83.38 1112 PRO A N 1
ATOM 8270 C CA . PRO A 1 1112 ? -22.971 -27.421 5.782 1.00 83.38 1112 PRO A CA 1
ATOM 8271 C C . PRO A 1 1112 ? -23.971 -26.683 4.892 1.00 83.38 1112 PRO A C 1
ATOM 8273 O O . PRO A 1 1112 ? -24.038 -25.458 4.926 1.00 83.38 1112 PRO A O 1
ATOM 8276 N N . ALA A 1 1113 ? -24.774 -27.408 4.110 1.00 76.12 1113 ALA A N 1
ATOM 8277 C CA . ALA A 1 1113 ? -25.798 -26.771 3.290 1.00 76.12 1113 ALA A CA 1
ATOM 8278 C C . ALA A 1 1113 ? -26.701 -25.909 4.186 1.00 76.12 1113 ALA A C 1
ATOM 8280 O O . ALA A 1 1113 ? -27.336 -26.432 5.107 1.00 76.12 1113 ALA A O 1
ATOM 8281 N N . THR A 1 1114 ? -26.752 -24.598 3.929 1.00 61.53 1114 THR A N 1
ATOM 8282 C CA . THR A 1 1114 ? -27.592 -23.659 4.676 1.00 61.53 1114 THR A CA 1
ATOM 8283 C C . THR A 1 1114 ? -29.037 -24.117 4.565 1.00 61.53 1114 THR A C 1
ATOM 8285 O O . THR A 1 1114 ? -29.689 -23.965 3.531 1.00 61.53 1114 THR A O 1
ATOM 8288 N N . THR A 1 1115 ? -29.551 -24.730 5.635 1.00 46.69 1115 THR A N 1
ATOM 8289 C CA . THR A 1 1115 ? -30.915 -25.251 5.660 1.00 46.69 1115 THR A CA 1
ATOM 8290 C C . THR A 1 1115 ? -31.880 -24.079 5.640 1.00 46.69 1115 THR A C 1
ATOM 8292 O O . THR A 1 1115 ? -32.293 -23.590 6.693 1.00 46.69 1115 THR A O 1
ATOM 8295 N N . THR A 1 1116 ? -32.252 -23.631 4.438 1.00 39.56 1116 THR A N 1
ATOM 8296 C CA . THR A 1 1116 ? -33.345 -22.684 4.238 1.00 39.56 1116 THR A CA 1
ATOM 8297 C C . THR A 1 1116 ? -34.547 -23.252 4.990 1.00 39.56 1116 THR A C 1
ATOM 8299 O O . THR A 1 1116 ? -34.974 -24.368 4.661 1.00 39.56 1116 THR A O 1
ATOM 8302 N N . PRO A 1 1117 ? -35.067 -22.568 6.028 1.00 38.72 1117 PRO A N 1
ATOM 8303 C CA . PRO A 1 1117 ? -36.053 -23.152 6.923 1.00 38.72 1117 PRO A CA 1
ATOM 8304 C C . PRO A 1 1117 ? -37.291 -23.515 6.112 1.00 38.72 1117 PRO A C 1
ATOM 8306 O O . PRO A 1 1117 ? -38.053 -22.651 5.674 1.00 38.72 1117 PRO A O 1
ATOM 8309 N N . THR A 1 1118 ? -37.459 -24.814 5.857 1.00 35.69 1118 THR A N 1
ATOM 8310 C CA . THR A 1 1118 ? -38.480 -25.296 4.935 1.00 35.69 1118 THR A CA 1
ATOM 8311 C C . THR A 1 1118 ? -39.832 -25.049 5.581 1.00 35.69 1118 THR A C 1
ATOM 8313 O O . THR A 1 1118 ? -40.210 -25.733 6.537 1.00 35.69 1118 THR A O 1
ATOM 8316 N N . SER A 1 1119 ? -40.561 -24.054 5.075 1.00 38.19 1119 SER A N 1
ATOM 8317 C CA . SER A 1 1119 ? -41.892 -23.700 5.553 1.00 38.19 1119 SER A CA 1
ATOM 8318 C C . SER A 1 1119 ? -42.862 -24.837 5.232 1.00 38.19 1119 SER A C 1
ATOM 8320 O O . SER A 1 1119 ? -43.498 -24.905 4.181 1.00 38.19 1119 SER A O 1
ATOM 8322 N N . THR A 1 1120 ? -42.955 -25.785 6.165 1.00 35.78 1120 THR A N 1
ATOM 8323 C CA . THR A 1 1120 ? -43.861 -26.928 6.087 1.00 35.78 1120 THR A CA 1
ATOM 8324 C C . THR A 1 1120 ? -45.296 -26.421 6.144 1.00 35.78 1120 THR A C 1
ATOM 8326 O O . THR A 1 1120 ? -45.866 -26.162 7.204 1.00 35.78 1120 THR A O 1
ATOM 8329 N N . SER A 1 1121 ? -45.885 -26.265 4.960 1.00 37.19 1121 SER A N 1
ATOM 8330 C CA . SER A 1 1121 ? -47.267 -25.845 4.761 1.00 37.19 1121 SER A CA 1
ATOM 8331 C C . SER A 1 1121 ? -48.233 -26.921 5.264 1.00 37.19 1121 SER A C 1
ATOM 8333 O O . SER A 1 1121 ? -48.707 -27.792 4.536 1.00 37.19 1121 SER A O 1
ATOM 8335 N N . LEU A 1 1122 ? -48.552 -26.854 6.556 1.00 37.72 1122 LEU A N 1
ATOM 8336 C CA . LEU A 1 1122 ? -49.501 -27.746 7.212 1.00 37.72 1122 LEU A CA 1
ATOM 8337 C C . LEU A 1 1122 ? -50.944 -27.313 6.894 1.00 37.72 1122 LEU A C 1
ATOM 8339 O O . LEU A 1 1122 ? -51.659 -26.743 7.716 1.00 37.72 1122 LEU A O 1
ATOM 8343 N N . ALA A 1 1123 ? -51.367 -27.576 5.656 1.00 35.47 1123 ALA A N 1
ATOM 8344 C CA . ALA A 1 1123 ? -52.682 -27.221 5.137 1.00 35.47 1123 ALA A CA 1
ATOM 8345 C C . ALA A 1 1123 ? -53.511 -28.462 4.767 1.00 35.47 1123 ALA A C 1
ATOM 8347 O O . ALA A 1 1123 ? -53.542 -28.862 3.607 1.00 35.47 1123 ALA A O 1
ATOM 8348 N N . GLN A 1 1124 ? -54.233 -29.024 5.748 1.00 38.72 1124 GLN A N 1
ATOM 8349 C CA . GLN A 1 1124 ? -55.625 -29.507 5.609 1.00 38.72 1124 GLN A CA 1
ATOM 8350 C C . GLN A 1 1124 ? -56.145 -30.112 6.927 1.00 38.72 1124 GLN A C 1
ATOM 8352 O O . GLN A 1 1124 ? -55.525 -31.013 7.482 1.00 38.72 1124 GLN A O 1
ATOM 8357 N N . GLY A 1 1125 ? -57.321 -29.667 7.400 1.00 30.14 1125 GLY A N 1
ATOM 8358 C CA . GLY A 1 1125 ? -58.024 -30.320 8.520 1.00 30.14 1125 GLY A CA 1
ATOM 8359 C C . GLY A 1 1125 ? -58.702 -29.392 9.534 1.00 30.14 1125 GLY A C 1
ATOM 8360 O O . GLY A 1 1125 ? -58.381 -29.431 10.718 1.00 30.14 1125 GLY A O 1
ATOM 8361 N N . PHE A 1 1126 ? -59.674 -28.577 9.111 1.00 33.78 1126 PHE A N 1
ATOM 8362 C CA . PHE A 1 1126 ? -60.508 -27.808 10.047 1.00 33.78 1126 PHE A CA 1
ATOM 8363 C C . PHE A 1 1126 ? -61.346 -28.726 10.958 1.00 33.78 1126 PHE A C 1
ATOM 8365 O O . PHE A 1 1126 ? -62.157 -29.512 10.470 1.00 33.78 1126 PHE A O 1
ATOM 8372 N N . SER A 1 1127 ? -61.266 -28.531 12.279 1.00 31.17 1127 SER A N 1
ATOM 8373 C CA . SER A 1 1127 ? -62.357 -28.883 13.201 1.00 31.17 1127 SER A CA 1
ATOM 8374 C C . SER A 1 1127 ? -62.413 -27.924 14.394 1.00 31.17 1127 SER A C 1
ATOM 8376 O O . SER A 1 1127 ? -61.782 -28.117 15.434 1.00 31.17 1127 SER A O 1
ATOM 8378 N N . ILE A 1 1128 ? -63.199 -26.857 14.238 1.00 44.78 1128 ILE A N 1
ATOM 8379 C CA . ILE A 1 1128 ? -63.535 -25.922 15.318 1.00 44.78 1128 ILE A CA 1
ATOM 8380 C C . ILE A 1 1128 ? -64.438 -26.652 16.321 1.00 44.78 1128 ILE A C 1
ATOM 8382 O O . ILE A 1 1128 ? -65.646 -26.742 16.094 1.00 44.78 1128 ILE A O 1
ATOM 8386 N N . LYS A 1 1129 ? -63.878 -27.171 17.430 1.00 33.91 1129 LYS A N 1
ATOM 8387 C CA . LYS A 1 1129 ? -64.692 -27.564 18.605 1.00 33.91 1129 LYS A CA 1
ATOM 8388 C C . LYS A 1 1129 ? -64.008 -27.758 19.969 1.00 33.91 1129 LYS A C 1
ATOM 8390 O O . LYS A 1 1129 ? -64.722 -28.091 20.909 1.00 33.91 1129 LYS A O 1
ATOM 8395 N N . ALA A 1 1130 ? -62.693 -27.554 20.119 1.00 38.41 1130 ALA A N 1
ATOM 8396 C CA . ALA A 1 1130 ? -61.980 -27.960 21.347 1.00 38.41 1130 ALA A CA 1
ATOM 8397 C C . ALA A 1 1130 ? -61.237 -26.858 22.140 1.00 38.41 1130 ALA A C 1
ATOM 8399 O O . ALA A 1 1130 ? -60.833 -27.130 23.266 1.00 38.41 1130 ALA A O 1
ATOM 8400 N N . LEU A 1 1131 ? -61.058 -25.632 21.618 1.00 32.38 1131 LEU A N 1
ATOM 8401 C CA . LEU A 1 1131 ? -60.140 -24.645 22.225 1.00 32.38 1131 LEU A CA 1
ATOM 8402 C C . LEU A 1 1131 ? -60.748 -23.261 22.540 1.00 32.38 1131 LEU A C 1
ATOM 8404 O O . LEU A 1 1131 ? -60.112 -22.234 22.348 1.00 32.38 1131 LEU A O 1
ATOM 8408 N N . MET A 1 1132 ? -61.968 -23.231 23.089 1.00 35.72 1132 MET A N 1
ATOM 8409 C CA . MET A 1 1132 ? -62.533 -22.042 23.768 1.00 35.72 1132 MET A CA 1
ATOM 8410 C C . MET A 1 1132 ? -62.715 -22.261 25.286 1.00 35.72 1132 MET A C 1
ATOM 8412 O O . MET A 1 1132 ? -63.579 -21.647 25.903 1.00 35.72 1132 MET A O 1
ATOM 8416 N N . GLY A 1 1133 ? -61.944 -23.179 25.888 1.00 35.97 1133 GLY A N 1
ATOM 8417 C CA . GLY A 1 1133 ? -62.217 -23.695 27.240 1.00 35.97 1133 GLY A CA 1
ATOM 8418 C C . GLY A 1 1133 ? -61.163 -23.461 28.330 1.00 35.97 1133 GLY A C 1
ATOM 8419 O O . GLY A 1 1133 ? -61.442 -23.818 29.468 1.00 35.97 1133 GLY A O 1
ATOM 8420 N N . ALA A 1 1134 ? -59.972 -22.920 28.029 1.00 41.59 1134 ALA A N 1
ATOM 8421 C CA . ALA A 1 1134 ? -58.815 -23.051 28.938 1.00 41.59 1134 ALA A CA 1
ATOM 8422 C C . ALA A 1 1134 ? -58.090 -21.754 29.361 1.00 41.59 1134 ALA A C 1
ATOM 8424 O O . ALA A 1 1134 ? -57.317 -21.793 30.313 1.00 41.59 1134 ALA A O 1
ATOM 8425 N N . THR A 1 1135 ? -58.326 -20.604 28.719 1.00 38.19 1135 THR A N 1
ATOM 8426 C CA . THR A 1 1135 ? -57.558 -19.361 28.980 1.00 38.19 1135 THR A CA 1
ATOM 8427 C C . THR A 1 1135 ? -58.346 -18.228 29.646 1.00 38.19 1135 THR A C 1
ATOM 8429 O O . THR A 1 1135 ? -57.753 -17.218 30.012 1.00 38.19 1135 THR A O 1
ATOM 8432 N N . LEU A 1 1136 ? -59.650 -18.398 29.899 1.00 36.97 1136 LEU A N 1
ATOM 8433 C CA . LEU A 1 1136 ? -60.466 -17.397 30.612 1.00 36.97 1136 LEU A CA 1
ATOM 8434 C C . LEU A 1 1136 ? -60.523 -17.618 32.141 1.00 36.97 1136 LEU A C 1
ATOM 8436 O O . LEU A 1 1136 ? -60.967 -16.741 32.876 1.00 36.97 1136 LEU A O 1
ATOM 8440 N N . SER A 1 1137 ? -60.054 -18.766 32.644 1.00 40.81 1137 SER A N 1
ATOM 8441 C CA . SER A 1 1137 ? -60.130 -19.111 34.076 1.00 40.81 1137 SER A CA 1
ATOM 8442 C C . SER A 1 1137 ? -58.925 -18.664 34.910 1.00 40.81 1137 SER A C 1
ATOM 8444 O O . SER A 1 1137 ? -59.041 -18.603 36.130 1.00 40.81 1137 SER A O 1
ATOM 8446 N N . PHE A 1 1138 ? -57.786 -18.325 34.292 1.00 38.50 1138 PHE A N 1
ATOM 8447 C CA . PHE A 1 1138 ? -56.581 -17.925 35.037 1.00 38.50 1138 PHE A CA 1
ATOM 8448 C C . PHE A 1 1138 ? -56.563 -16.425 35.389 1.00 38.50 1138 PHE A C 1
ATOM 8450 O O . PHE A 1 1138 ? -56.094 -16.047 36.457 1.00 38.50 1138 PHE A O 1
ATOM 8457 N N . PHE A 1 1139 ? -57.155 -15.569 34.546 1.00 38.62 1139 PHE A N 1
ATOM 8458 C CA . PHE A 1 1139 ? -57.209 -14.116 34.778 1.00 38.62 1139 PHE A CA 1
ATOM 8459 C C . PHE A 1 1139 ? -58.285 -13.661 35.781 1.00 38.62 1139 PHE A C 1
ATOM 8461 O O . PHE A 1 1139 ? -58.175 -12.571 36.332 1.00 38.62 1139 PHE A O 1
ATOM 8468 N N . VAL A 1 1140 ? -59.301 -14.484 36.064 1.00 45.59 1140 VAL A N 1
ATOM 8469 C CA . VAL A 1 1140 ? -60.349 -14.154 37.055 1.00 45.59 1140 VAL A CA 1
ATOM 8470 C C . VAL A 1 1140 ? -59.923 -14.522 38.486 1.00 45.59 1140 VAL A C 1
ATOM 8472 O O . VAL A 1 1140 ? -60.391 -13.910 39.442 1.00 45.59 1140 VAL A O 1
ATOM 8475 N N . ALA A 1 1141 ? -58.994 -15.469 38.652 1.00 45.31 1141 ALA A N 1
ATOM 8476 C CA . ALA A 1 1141 ? -58.499 -15.890 39.966 1.00 45.31 1141 ALA A CA 1
ATOM 8477 C C . ALA A 1 1141 ? -57.491 -14.907 40.599 1.00 45.31 1141 ALA A C 1
ATOM 8479 O O . ALA A 1 1141 ? -57.344 -14.900 41.817 1.00 45.31 1141 ALA A O 1
ATOM 8480 N N . LEU A 1 1142 ? -56.826 -14.063 39.798 1.00 40.16 1142 LEU A N 1
ATOM 8481 C CA . LEU A 1 1142 ? -55.833 -13.084 40.275 1.00 40.16 1142 LEU A CA 1
ATOM 8482 C C . LEU A 1 1142 ? -56.428 -11.695 40.596 1.00 40.16 1142 LEU A C 1
ATOM 8484 O O . LEU A 1 1142 ? -55.706 -10.797 41.009 1.00 40.16 1142 LEU A O 1
ATOM 8488 N N . LEU A 1 1143 ? -57.738 -11.510 40.393 1.00 39.44 1143 LEU A N 1
ATOM 8489 C CA . LEU A 1 1143 ? -58.475 -10.261 40.659 1.00 39.44 1143 LEU A CA 1
ATOM 8490 C C . LEU A 1 1143 ? -59.454 -10.374 41.847 1.00 39.44 1143 LEU A C 1
ATOM 8492 O O . LEU A 1 1143 ? -60.244 -9.462 42.087 1.00 39.44 1143 LEU A O 1
ATOM 8496 N N . LEU A 1 1144 ? -59.410 -11.490 42.585 1.00 46.09 1144 LEU A N 1
ATOM 8497 C CA . LEU A 1 1144 ? -60.227 -11.770 43.777 1.00 46.09 1144 LEU A CA 1
ATOM 8498 C C . LEU A 1 1144 ? -59.408 -12.402 44.927 1.00 46.09 1144 LEU A C 1
ATOM 8500 O O . LEU A 1 1144 ? -59.965 -13.128 45.753 1.00 46.09 1144 LEU A O 1
ATOM 8504 N N . ALA A 1 1145 ? -58.102 -12.121 44.975 1.00 45.38 1145 ALA A N 1
ATOM 8505 C CA . ALA A 1 1145 ? -57.180 -12.497 46.050 1.00 45.38 1145 ALA A CA 1
ATOM 8506 C C . ALA A 1 1145 ? -56.517 -11.243 46.641 1.00 45.38 1145 ALA A C 1
ATOM 8508 O O . ALA A 1 1145 ? -56.097 -10.388 45.830 1.00 45.38 1145 ALA A O 1
#

Nearest PDB structures (foldseek):
  9gig-assembly1_A  TM=5.104E-01  e=8.784E-08  Rattus norvegicus
  9gib-assembly1_A  TM=5.061E-01  e=2.940E-07  Rattus norvegicus
  8bn2-assembly1_B  TM=5.421E-01  e=1.613E-06  Homo sapiens
  7yfi-assembly1_B  TM=5.275E-01  e=1.526E-06  Rattus norvegicus
  4tll-assembly1_B  TM=5.326E-01  e=3.304E-05  Xenopus laevis